Protein AF-0000000077444606 (afdb_homodimer)

Sequence (900 aa):
MEENSEDHAECSTPSADSLEYSRTISEVSSYSEHSCSDDAFALGWPLSAKAAATAGRSPPVLTKLGMKQHCDHVVTKKPNDEDEQNAELELMKERFSKLLLGEDMSGSGKGVCTAVTISNAITNLYATVFGQCWRLEPLSTEKKSLWRREMECLLSVCDYIVEFYPSVQNLPDGTTVDVMATRPRADIYINLPALEKLDSMLIEILDSFENNEFWYVDEENISTSGDISKSSRKVIHRNEEKWWLPIPCVPAVGLPEKTRKELQQKRDCANQIHKAAMAINNSILTEMEIPETYMATLPKSGRASLGDSIYKYMSTAEKFSPDFLLNCLDVTSEHDALEIADRVEASMYVWRRKASMNNSKSSWDMVKDLMNDGDKNEMLASRAETILLCLKQRYPGLSQTTLDTCKIQYNEDVGQAIMESYSRVLESLAFKIVSWIGDVLYIDGSVRKPMEENSEDHAECSTPSADSLEYSRTISEVSSYSEHSCSDDAFALGWPLSAKAAATAGRSPPVLTKLGMKQHCDHVVTKKPNDEDEQNAELELMKERFSKLLLGEDMSGSGKGVCTAVTISNAITNLYATVFGQCWRLEPLSTEKKSLWRREMECLLSVCDYIVEFYPSVQNLPDGTTVDVMATRPRADIYINLPALEKLDSMLIEILDSFENNEFWYVDEENISTSGDISKSSRKVIHRNEEKWWLPIPCVPAVGLPEKTRKELQQKRDCANQIHKAAMAINNSILTEMEIPETYMATLPKSGRASLGDSIYKYMSTAEKFSPDFLLNCLDVTSEHDALEIADRVEASMYVWRRKASMNNSKSSWDMVKDLMNDGDKNEMLASRAETILLCLKQRYPGLSQTTLDTCKIQYNEDVGQAIMESYSRVLESLAFKIVSWIGDVLYIDGSVRKP

Nearest PDB structures (foldseek):
  2nty-assembly1_B  TM=8.970E-01  e=6.117E-30  Arabidopsis thaliana
  2wbl-assembly1_B  TM=9.134E-01  e=1.676E-29  Arabidopsis thaliana
  2wbl-assembly1_A  TM=9.065E-01  e=1.461E-29  Arabidopsis thaliana
  2nty-assembly1_A  TM=9.076E-01  e=2.281E-28  Arabidopsis thaliana
  2ntx-assembly1_A  TM=9.543E-01  e=3.068E-26  Arabidopsis thaliana

InterPro domains:
  IPR005512 PRONE domain [PF03759] (88-448)
  IPR005512 PRONE domain [PS51334] (79-450)
  IPR038937 Rop guanine nucleotide exchange factor [PTHR33101] (30-447)

pLDDT: mean 74.1, std 27.77, range [16.34, 98.56]

Structure (mmCIF, N/CA/C/O backbone):
data_AF-0000000077444606-model_v1
#
loop_
_entity.id
_entity.type
_entity.pdbx_description
1 polymer 'PRONE domain-containing protein'
#
loop_
_atom_site.group_PDB
_atom_site.id
_atom_site.type_symbol
_atom_site.label_ato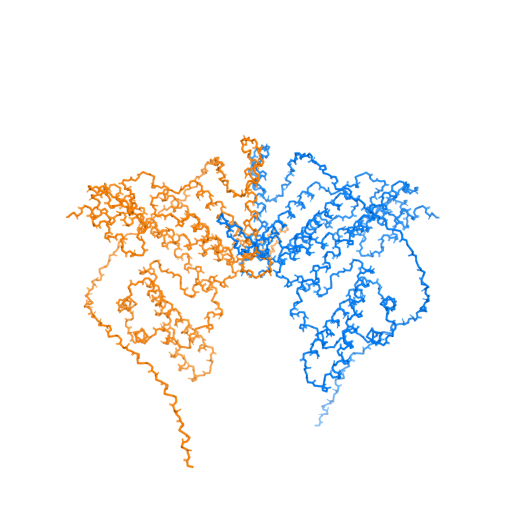m_id
_atom_site.label_alt_id
_atom_site.label_comp_id
_atom_site.label_asym_id
_atom_site.label_entity_id
_atom_site.label_seq_id
_atom_site.pdbx_PDB_ins_code
_atom_site.Cartn_x
_atom_site.Cartn_y
_atom_site.Cartn_z
_atom_site.occupancy
_atom_site.B_iso_or_equiv
_atom_site.auth_seq_id
_atom_site.auth_comp_id
_atom_site.auth_asym_id
_atom_site.auth_atom_id
_atom_site.pdbx_PDB_model_num
ATOM 1 N N . MET A 1 1 ? -52.594 4.824 -62.219 1 18.88 1 MET A N 1
ATOM 2 C CA . MET A 1 1 ? -52.5 3.402 -62.531 1 18.88 1 MET A CA 1
ATOM 3 C C . MET A 1 1 ? -51.344 2.746 -61.812 1 18.88 1 MET A C 1
ATOM 5 O O . MET A 1 1 ? -51.438 1.59 -61.375 1 18.88 1 MET A O 1
ATOM 9 N N . GLU A 1 2 ? -50.062 3.26 -62 1 22.64 2 GLU A N 1
ATOM 10 C CA . GLU A 1 2 ? -48.969 2.295 -62.062 1 22.64 2 GLU A CA 1
ATOM 11 C C . GLU A 1 2 ? -48.688 1.68 -60.688 1 22.64 2 GLU A C 1
ATOM 13 O O . GLU A 1 2 ? -48.719 2.379 -59.656 1 22.64 2 GLU A O 1
ATOM 18 N N . GLU A 1 3 ? -48.438 0.316 -60.594 1 22.75 3 GLU A N 1
ATOM 19 C CA . GLU A 1 3 ? -48.562 -0.861 -59.75 1 22.75 3 GLU A CA 1
ATOM 20 C C . GLU A 1 3 ? -47.375 -1 -58.812 1 22.75 3 GLU A C 1
ATOM 22 O O . GLU A 1 3 ? -46.25 -1.32 -59.25 1 22.75 3 GLU A O 1
ATOM 27 N N . ASN A 1 4 ? -47.062 -0.048 -57.844 1 25.88 4 ASN A N 1
ATOM 28 C CA . ASN A 1 4 ? -45.969 0.086 -56.906 1 25.88 4 ASN A CA 1
ATOM 29 C C . ASN A 1 4 ? -45.781 -1.186 -56.094 1 25.88 4 ASN A C 1
ATOM 31 O O . ASN A 1 4 ? -46.594 -1.503 -55.219 1 25.88 4 ASN A O 1
ATOM 35 N N . SER A 1 5 ? -45.094 -2.203 -56.719 1 21.83 5 SER A N 1
ATOM 36 C CA . SER A 1 5 ? -44.875 -3.6 -56.344 1 21.83 5 SER A CA 1
ATOM 37 C C . SER A 1 5 ? -44.281 -3.725 -54.969 1 21.83 5 SER A C 1
ATOM 39 O O . SER A 1 5 ? -43.688 -2.777 -54.438 1 21.83 5 SER A O 1
ATOM 41 N N . GLU A 1 6 ? -44.219 -4.977 -54.188 1 20.52 6 GLU A N 1
ATOM 42 C CA . GLU A 1 6 ? -44.562 -5.824 -53.062 1 20.52 6 GLU A CA 1
ATOM 43 C C . GLU A 1 6 ? -43.344 -6.219 -52.25 1 20.52 6 GLU A C 1
ATOM 45 O O . GLU A 1 6 ? -43.438 -6.672 -51.125 1 20.52 6 GLU A O 1
ATOM 50 N N . ASP A 1 7 ? -41.969 -6.199 -52.812 1 22.8 7 ASP A N 1
ATOM 51 C CA . ASP A 1 7 ? -41.219 -7.43 -52.562 1 22.8 7 ASP A CA 1
ATOM 52 C C . ASP A 1 7 ? -40.75 -7.492 -51.094 1 22.8 7 ASP A C 1
ATOM 54 O O . ASP A 1 7 ? -40.281 -6.488 -50.562 1 22.8 7 ASP A O 1
ATOM 58 N N . HIS A 1 8 ? -40.938 -8.625 -50.281 1 21.67 8 HIS A N 1
ATOM 59 C CA . HIS A 1 8 ? -40.969 -9.227 -48.969 1 21.67 8 HIS A CA 1
ATOM 60 C C . HIS A 1 8 ? -39.562 -9.578 -48.469 1 21.67 8 HIS A C 1
ATOM 62 O O . HIS A 1 8 ? -38.875 -10.375 -49.094 1 21.67 8 HIS A O 1
ATOM 68 N N . ALA A 1 9 ? -38.719 -8.648 -48.031 1 22.38 9 ALA A N 1
ATOM 69 C CA . ALA A 1 9 ? -37.312 -8.734 -47.656 1 22.38 9 ALA A CA 1
ATOM 70 C C . ALA A 1 9 ? -37.062 -9.859 -46.656 1 22.38 9 ALA A C 1
ATOM 72 O O . ALA A 1 9 ? -37.562 -9.828 -45.531 1 22.38 9 ALA A O 1
ATOM 73 N N . GLU A 1 10 ? -36.875 -11.172 -47.094 1 19.36 10 GLU A N 1
ATOM 74 C CA . GLU A 1 10 ? -36.75 -12.461 -46.406 1 19.36 10 GLU A CA 1
ATOM 75 C C . GLU A 1 10 ? -35.562 -12.461 -45.469 1 19.36 10 GLU A C 1
ATOM 77 O O . GLU A 1 10 ? -34.438 -12.148 -45.844 1 19.36 10 GLU A O 1
ATOM 82 N N . CYS A 1 11 ? -35.625 -12.211 -44.125 1 20.66 11 CYS A N 1
ATOM 83 C CA . CYS A 1 11 ? -34.844 -12.188 -42.906 1 20.66 11 CYS A CA 1
ATOM 84 C C . CYS A 1 11 ? -34.125 -13.523 -42.688 1 20.66 11 CYS A C 1
ATOM 86 O O . CYS A 1 11 ? -34.75 -14.484 -42.219 1 20.66 11 CYS A O 1
ATOM 88 N N . SER A 1 12 ? -33.406 -14.047 -43.719 1 19.34 12 SER A N 1
ATOM 89 C CA . SER A 1 12 ? -32.906 -15.406 -43.625 1 19.34 12 SER A CA 1
ATOM 90 C C . SER A 1 12 ? -32.031 -15.594 -42.375 1 19.34 12 SER A C 1
ATOM 92 O O . SER A 1 12 ? -31.047 -14.883 -42.219 1 19.34 12 SER A O 1
ATOM 94 N N . THR A 1 13 ? -32.562 -16 -41.219 1 20.69 13 THR A N 1
ATOM 95 C CA . THR A 1 13 ? -32.094 -16.375 -39.906 1 20.69 13 THR A CA 1
ATOM 96 C C . THR A 1 13 ? -31.062 -17.516 -40 1 20.69 13 THR A C 1
ATOM 98 O O . THR A 1 13 ? -31.328 -18.547 -40.625 1 20.69 13 THR A O 1
ATOM 101 N N . PRO A 1 14 ? -29.75 -17.203 -40.031 1 20.58 14 PRO A N 1
ATOM 102 C CA . PRO A 1 14 ? -28.703 -18.203 -40.312 1 20.58 14 PRO A CA 1
ATOM 103 C C . PRO A 1 14 ? -28.844 -19.453 -39.469 1 20.58 14 PRO A C 1
ATOM 105 O O . PRO A 1 14 ? -29.406 -19.391 -38.375 1 20.58 14 PRO A O 1
ATOM 108 N N . SER A 1 15 ? -28.844 -20.672 -40 1 18.03 15 SER A N 1
ATOM 109 C CA . SER A 1 15 ? -28.953 -22.094 -39.75 1 18.03 15 SER A CA 1
ATOM 110 C C . SER A 1 15 ? -27.906 -22.562 -38.75 1 18.03 15 SER A C 1
ATOM 112 O O . SER A 1 15 ? -26.734 -22.172 -38.844 1 18.03 15 SER A O 1
ATOM 114 N N . ALA A 1 16 ? -28.297 -23 -37.469 1 20.08 16 ALA A N 1
ATOM 115 C CA . ALA A 1 16 ? -27.844 -23.594 -36.219 1 20.08 16 ALA A CA 1
ATOM 116 C C . ALA A 1 16 ? -27.078 -24.891 -36.469 1 20.08 16 ALA A C 1
ATOM 118 O O . ALA A 1 16 ? -27.688 -25.969 -36.531 1 20.08 16 ALA A O 1
ATOM 119 N N . ASP A 1 17 ? -26.219 -25 -37.531 1 19.03 17 ASP A N 1
ATOM 120 C CA . ASP A 1 17 ? -25.656 -26.297 -37.938 1 19.03 17 ASP A CA 1
ATOM 121 C C . ASP A 1 17 ? -25.094 -27.062 -36.75 1 19.03 17 ASP A C 1
ATOM 123 O O . ASP A 1 17 ? -24.312 -26.516 -35.969 1 19.03 17 ASP A O 1
ATOM 127 N N . SER A 1 18 ? -25.781 -28.156 -36.312 1 19.72 18 SER A N 1
ATOM 128 C CA . SER A 1 18 ? -25.875 -29.219 -35.344 1 19.72 18 SER A CA 1
ATOM 129 C C . SER A 1 18 ? -24.656 -30.125 -35.375 1 19.72 18 SER A C 1
ATOM 131 O O . SER A 1 18 ? -24.469 -30.891 -36.312 1 19.72 18 SER A O 1
ATOM 133 N N . LEU A 1 19 ? -23.391 -29.562 -35.094 1 17.94 19 LEU A N 1
ATOM 134 C CA . LEU A 1 19 ? -22.203 -30.375 -35.312 1 17.94 19 LEU A CA 1
ATOM 135 C C . LEU A 1 19 ? -22.312 -31.703 -34.562 1 17.94 19 LEU A C 1
ATOM 137 O O . LEU A 1 19 ? -22.672 -31.734 -33.375 1 17.94 19 LEU A O 1
ATOM 141 N N . GLU A 1 20 ? -22.453 -32.75 -35.219 1 18.17 20 GLU A N 1
ATOM 142 C CA . GLU A 1 20 ? -22.703 -34.188 -35.031 1 18.17 20 GLU A CA 1
ATOM 143 C C . GLU A 1 20 ? -21.578 -34.875 -34.281 1 18.17 20 GLU A C 1
ATOM 145 O O . GLU A 1 20 ? -20.594 -35.312 -34.875 1 18.17 20 GLU A O 1
ATOM 150 N N . TYR A 1 21 ? -20.953 -34.219 -33.281 1 17.22 21 TYR A N 1
ATOM 151 C CA . TYR A 1 21 ? -19.766 -34.969 -32.844 1 17.22 21 TYR A CA 1
ATOM 152 C C . TYR A 1 21 ? -20.156 -36.344 -32.375 1 17.22 21 TYR A C 1
ATOM 154 O O . TYR A 1 21 ? -21.172 -36.531 -31.672 1 17.22 21 TYR A O 1
ATOM 162 N N . SER A 1 22 ? -19.688 -37.375 -33 1 17.59 22 SER A N 1
ATOM 163 C CA . SER A 1 22 ? -19.812 -38.844 -32.906 1 17.59 22 SER A CA 1
ATOM 164 C C . SER A 1 22 ? -19.312 -39.344 -31.578 1 17.59 22 SER A C 1
ATOM 166 O O . SER A 1 22 ? -18.219 -39 -31.141 1 17.59 22 SER A O 1
ATOM 168 N N . ARG A 1 23 ? -20.203 -39.875 -30.672 1 17.55 23 ARG A N 1
ATOM 169 C CA . ARG A 1 23 ? -20.422 -40.375 -29.312 1 17.55 23 ARG A CA 1
ATOM 170 C C . ARG A 1 23 ? -19.734 -41.719 -29.125 1 17.55 23 ARG A C 1
ATOM 172 O O . ARG A 1 23 ? -20.016 -42.438 -28.156 1 17.55 23 ARG A O 1
ATOM 179 N N . THR A 1 24 ? -18.484 -41.938 -29.719 1 18.19 24 THR A N 1
ATOM 180 C CA . THR A 1 24 ? -18.25 -43.375 -29.641 1 18.19 24 THR A CA 1
ATOM 181 C C . THR A 1 24 ? -18.125 -43.812 -28.172 1 18.19 24 THR A C 1
ATOM 183 O O . THR A 1 24 ? -17.453 -43.188 -27.375 1 18.19 24 THR A O 1
ATOM 186 N N . ILE A 1 25 ? -19 -44.625 -27.609 1 17.33 25 ILE A N 1
ATOM 187 C CA . ILE A 1 25 ? -19.453 -45.219 -26.359 1 17.33 25 ILE A CA 1
ATOM 188 C C . ILE A 1 25 ? -18.422 -46.25 -25.875 1 17.33 25 ILE A C 1
ATOM 190 O O . ILE A 1 25 ? -18.516 -47.438 -26.219 1 17.33 25 ILE A O 1
ATOM 194 N N . SER A 1 26 ? -17.031 -45.875 -26 1 17.84 26 SER A N 1
ATOM 195 C CA . SER A 1 26 ? -16.281 -47.094 -25.766 1 17.84 26 SER A CA 1
ATOM 196 C C . SER A 1 26 ? -16.625 -47.719 -24.406 1 17.84 26 SER A C 1
ATOM 198 O O . SER A 1 26 ? -17.078 -47 -23.5 1 17.84 26 SER A O 1
ATOM 200 N N . GLU A 1 27 ? -16.516 -49.062 -24.234 1 18.28 27 GLU A N 1
ATOM 201 C CA . GLU A 1 27 ? -16.859 -50.156 -23.344 1 18.28 27 GLU A CA 1
ATOM 202 C C . GLU A 1 27 ? -16.078 -50.062 -22.031 1 18.28 27 GLU A C 1
ATOM 204 O O . GLU A 1 27 ? -14.867 -49.844 -22.031 1 18.28 27 GLU A O 1
ATOM 209 N N . VAL A 1 28 ? -16.688 -49.75 -20.891 1 18.72 28 VAL A N 1
ATOM 210 C CA . VAL A 1 28 ? -16.438 -49.531 -19.469 1 18.72 28 VAL A CA 1
ATOM 211 C C . VAL A 1 28 ? -15.789 -50.781 -18.875 1 18.72 28 VAL A C 1
ATOM 213 O O . VAL A 1 28 ? -16.438 -51.844 -18.719 1 18.72 28 VAL A O 1
ATOM 216 N N . SER A 1 29 ? -14.516 -51.188 -19.375 1 18.17 29 SER A N 1
ATOM 217 C CA . SER A 1 29 ? -14.062 -52.469 -18.812 1 18.17 29 SER A CA 1
ATOM 218 C C . SER A 1 29 ? -13.93 -52.375 -17.297 1 18.17 29 SER A C 1
ATOM 220 O O . SER A 1 29 ? -13.695 -51.312 -16.75 1 18.17 29 SER A O 1
ATOM 222 N N . SER A 1 30 ? -14.258 -53.438 -16.438 1 17.77 30 SER A N 1
ATOM 223 C CA . SER A 1 30 ? -14.531 -53.906 -15.086 1 17.77 30 SER A CA 1
ATOM 224 C C . SER A 1 30 ? -13.266 -53.906 -14.227 1 17.77 30 SER A C 1
ATOM 226 O O . SER A 1 30 ? -13.102 -54.781 -13.367 1 17.77 30 SER A O 1
ATOM 228 N N . TYR A 1 31 ? -12.25 -52.969 -14.367 1 16.95 31 TYR A N 1
ATOM 229 C CA . TYR A 1 31 ? -11.023 -53.375 -13.703 1 16.95 31 TYR A CA 1
ATOM 230 C C . TYR A 1 31 ? -11.242 -53.531 -12.203 1 16.95 31 TYR A C 1
ATOM 232 O O . TYR A 1 31 ? -11.938 -52.75 -11.578 1 16.95 31 TYR A O 1
ATOM 240 N N . SER A 1 32 ? -10.844 -54.656 -11.555 1 18.55 32 SER A N 1
ATOM 241 C CA . SER A 1 32 ? -10.891 -55.438 -10.336 1 18.55 32 SER A CA 1
ATOM 242 C C . SER A 1 32 ? -10.188 -54.75 -9.18 1 18.55 32 SER A C 1
ATOM 244 O O . SER A 1 32 ? -9.328 -53.875 -9.398 1 18.55 32 SER A O 1
ATOM 246 N N . GLU A 1 33 ? -10.508 -55.031 -7.824 1 18.72 33 GLU A N 1
ATOM 247 C CA . GLU A 1 33 ? -10.523 -54.688 -6.402 1 18.72 33 GLU A CA 1
ATOM 248 C C . GLU A 1 33 ? -9.125 -54.781 -5.801 1 18.72 33 GLU A C 1
ATOM 250 O O . GLU A 1 33 ? -8.93 -54.5 -4.621 1 18.72 33 GLU A O 1
ATOM 255 N N . HIS A 1 34 ? -7.902 -55.062 -6.418 1 18.61 34 HIS A N 1
ATOM 256 C CA . HIS A 1 34 ? -6.969 -55.781 -5.555 1 18.61 34 HIS A CA 1
ATOM 257 C C . HIS A 1 34 ? -6.484 -54.906 -4.41 1 18.61 34 HIS A C 1
ATOM 259 O O . HIS A 1 34 ? -6.359 -53.688 -4.57 1 18.61 34 HIS A O 1
ATOM 265 N N . SER A 1 35 ? -6.238 -55.406 -3.096 1 19.86 35 SER A N 1
ATOM 266 C CA . SER A 1 35 ? -6.016 -55.312 -1.658 1 19.86 35 SER A CA 1
ATOM 267 C C . SER A 1 35 ? -4.629 -54.75 -1.351 1 19.86 35 SER A C 1
ATOM 269 O O . SER A 1 35 ? -4.199 -54.75 -0.195 1 19.86 35 SER A O 1
ATOM 271 N N . CYS A 1 36 ? -3.828 -54.125 -2.215 1 18.67 36 CYS A N 1
ATOM 272 C CA . CYS A 1 36 ? -2.422 -54.188 -1.836 1 18.67 36 CYS A CA 1
ATOM 273 C C . CYS A 1 36 ? -2.17 -53.469 -0.517 1 18.67 36 CYS A C 1
ATOM 275 O O . CYS A 1 36 ? -2.604 -52.344 -0.335 1 18.67 36 CYS A O 1
ATOM 277 N N . SER A 1 37 ? -1.619 -54.094 0.589 1 19.48 37 SER A N 1
ATOM 278 C CA . SER A 1 37 ? -1.173 -54.062 1.979 1 19.48 37 SER A CA 1
ATOM 279 C C . SER A 1 37 ? 0.023 -53.125 2.148 1 19.48 37 SER A C 1
ATOM 281 O O . SER A 1 37 ? 0.634 -53.062 3.217 1 19.48 37 SER A O 1
ATOM 283 N N . ASP A 1 38 ? 0.559 -52.438 1.131 1 18.52 38 ASP A N 1
ATOM 284 C CA . ASP A 1 38 ? 1.966 -52.094 1.306 1 18.52 38 ASP A CA 1
ATOM 285 C C . ASP A 1 38 ? 2.176 -51.25 2.568 1 18.52 38 ASP A C 1
ATOM 287 O O . ASP A 1 38 ? 1.281 -50.531 2.986 1 18.52 38 ASP A O 1
ATOM 291 N N . ASP A 1 39 ? 3.473 -51.406 3.252 1 19.92 39 ASP A N 1
ATOM 292 C CA . ASP A 1 39 ? 4.324 -51.188 4.418 1 19.92 39 ASP A CA 1
ATOM 293 C C . ASP A 1 39 ? 4.637 -49.719 4.629 1 19.92 39 ASP A C 1
ATOM 295 O O . ASP A 1 39 ? 4.727 -48.969 3.666 1 19.92 39 ASP A O 1
ATOM 299 N N . ALA A 1 40 ? 4.637 -49.188 5.883 1 21.58 40 ALA A N 1
ATOM 300 C CA . ALA A 1 40 ? 4.648 -48 6.738 1 21.58 40 ALA A CA 1
ATOM 301 C C . ALA A 1 40 ? 6.004 -47.281 6.684 1 21.58 40 ALA A C 1
ATOM 303 O O . ALA A 1 40 ? 6.949 -47.719 7.359 1 21.58 40 ALA A O 1
ATOM 304 N N . PHE A 1 41 ? 6.727 -47.031 5.496 1 19.45 41 PHE A N 1
ATOM 305 C CA . PHE A 1 41 ? 8.078 -46.5 5.621 1 19.45 41 PHE A CA 1
ATOM 306 C C . PHE A 1 41 ? 8.094 -45.25 6.484 1 19.45 41 PHE A C 1
ATOM 308 O O . PHE A 1 41 ? 7.359 -44.312 6.215 1 19.45 41 PHE A O 1
ATOM 315 N N . ALA A 1 42 ? 8.508 -45.344 7.746 1 20.72 42 ALA A N 1
ATOM 316 C CA . ALA A 1 42 ? 8.789 -44.469 8.906 1 20.72 42 ALA A CA 1
ATOM 317 C C . ALA A 1 42 ? 9.844 -43.438 8.57 1 20.72 42 ALA A C 1
ATOM 319 O O . ALA A 1 42 ? 11.039 -43.719 8.523 1 20.72 42 ALA A O 1
ATOM 320 N N . LEU A 1 43 ? 9.773 -42.562 7.555 1 21 43 LEU A N 1
ATOM 321 C CA . LEU A 1 43 ? 10.797 -41.594 7.203 1 21 43 LEU A CA 1
ATOM 322 C C . LEU A 1 43 ? 11.195 -40.75 8.414 1 21 43 LEU A C 1
ATOM 324 O O . LEU A 1 43 ? 10.391 -40 8.953 1 21 43 LEU A O 1
ATOM 328 N N . GLY A 1 44 ? 12.031 -41.25 9.383 1 21.36 44 GLY A N 1
ATOM 329 C CA . GLY A 1 44 ? 12.68 -40.75 10.578 1 21.36 44 GLY A CA 1
ATOM 330 C C . GLY A 1 44 ? 13.539 -39.531 10.328 1 21.36 44 GLY A C 1
ATOM 331 O O . GLY A 1 44 ? 14.734 -39.656 10.062 1 21.36 44 GLY A O 1
ATOM 332 N N . TRP A 1 45 ? 13.125 -38.5 9.734 1 20.2 45 TRP A N 1
ATOM 333 C CA . TRP A 1 45 ? 14 -37.375 9.383 1 20.2 45 TRP A CA 1
ATOM 334 C C . TRP A 1 45 ? 14.664 -36.781 10.625 1 20.2 45 TRP A C 1
ATOM 336 O O . TRP A 1 45 ? 13.977 -36.281 11.516 1 20.2 45 TRP A O 1
ATOM 346 N N . PRO A 1 46 ? 15.773 -37.344 11.047 1 20.91 46 PRO A N 1
ATOM 347 C CA . PRO A 1 46 ? 16.516 -36.844 12.195 1 20.91 46 PRO A CA 1
ATOM 348 C C . PRO A 1 46 ? 16.906 -35.375 12.016 1 20.91 46 PRO A C 1
ATOM 350 O O . PRO A 1 46 ? 17.203 -34.938 10.898 1 20.91 46 PRO A O 1
ATOM 353 N N . LEU A 1 47 ? 16.375 -34.438 12.75 1 19.72 47 LEU A N 1
ATOM 354 C CA . LEU A 1 47 ? 16.5 -33 12.914 1 19.72 47 LEU A CA 1
ATOM 355 C C . LEU A 1 47 ? 17.938 -32.625 13.273 1 19.72 47 LEU A C 1
ATOM 357 O O . LEU A 1 47 ? 18.203 -32.219 14.406 1 19.72 47 LEU A O 1
ATOM 361 N N . SER A 1 48 ? 18.906 -33.375 12.75 1 18.08 48 SER A N 1
ATOM 362 C CA . SER A 1 48 ? 20.188 -32.938 13.305 1 18.08 48 SER A CA 1
ATOM 363 C C . SER A 1 48 ? 20.406 -31.438 13.102 1 18.08 48 SER A C 1
ATOM 365 O O . SER A 1 48 ? 19.984 -30.875 12.086 1 18.08 48 SER A O 1
ATOM 367 N N . ALA A 1 49 ? 20.969 -30.75 14.188 1 17.97 49 ALA A N 1
ATOM 368 C CA . ALA A 1 49 ? 21.281 -29.422 14.719 1 17.97 49 ALA A CA 1
ATOM 369 C C . ALA A 1 49 ? 22.406 -28.766 13.922 1 17.97 49 ALA A C 1
ATOM 371 O O . ALA A 1 49 ? 22.969 -27.75 14.352 1 17.97 49 ALA A O 1
ATOM 372 N N . LYS A 1 50 ? 22.953 -29.328 12.828 1 19.02 50 LYS A N 1
ATOM 373 C CA . LYS A 1 50 ? 24.219 -28.688 12.492 1 19.02 50 LYS A CA 1
ATOM 374 C C . LYS A 1 50 ? 24.062 -27.172 12.375 1 19.02 50 LYS A C 1
ATOM 376 O O . LYS A 1 50 ? 23.094 -26.688 11.797 1 19.02 50 LYS A O 1
ATOM 381 N N . ALA A 1 51 ? 24.797 -26.422 13.25 1 19.36 51 ALA A N 1
ATOM 382 C CA . ALA A 1 51 ? 25.344 -25.078 13.477 1 19.36 51 ALA A CA 1
ATOM 383 C C . ALA A 1 51 ? 25.984 -24.516 12.211 1 19.36 51 ALA A C 1
ATOM 385 O O . ALA A 1 51 ? 27.125 -24.844 11.898 1 19.36 51 ALA A O 1
ATOM 386 N N . ALA A 1 52 ? 25.375 -24.797 11.125 1 17.75 52 ALA A N 1
ATOM 387 C CA . ALA A 1 52 ? 26.109 -24.453 9.898 1 17.75 52 ALA A CA 1
ATOM 388 C C . ALA A 1 52 ? 26.672 -23.031 9.977 1 17.75 52 ALA A C 1
ATOM 390 O O . ALA A 1 52 ? 26.016 -22.125 10.516 1 17.75 52 ALA A O 1
ATOM 391 N N . ALA A 1 53 ? 27.953 -23 9.875 1 18.55 53 ALA A N 1
ATOM 392 C CA . ALA A 1 53 ? 28.984 -21.969 9.75 1 18.55 53 ALA A CA 1
ATOM 393 C C . ALA A 1 53 ? 28.578 -20.906 8.727 1 18.55 53 ALA A C 1
ATOM 395 O O . ALA A 1 53 ? 28.078 -21.234 7.652 1 18.55 53 ALA A O 1
ATOM 396 N N . THR A 1 54 ? 28.344 -19.75 9.219 1 18.08 54 THR A N 1
ATOM 397 C CA . THR A 1 54 ? 27.922 -18.438 8.766 1 18.08 54 THR A CA 1
ATOM 398 C C . THR A 1 54 ? 28.797 -17.953 7.609 1 18.08 54 THR A C 1
ATOM 400 O O . THR A 1 54 ? 29.828 -17.344 7.82 1 18.08 54 THR A O 1
ATOM 403 N N . ALA A 1 55 ? 29.094 -18.953 6.73 1 19.31 55 ALA A N 1
ATOM 404 C CA . ALA A 1 55 ? 30.016 -18.453 5.719 1 19.31 55 ALA A CA 1
ATOM 405 C C . ALA A 1 55 ? 29.531 -17.125 5.152 1 19.31 55 ALA A C 1
ATOM 407 O O . ALA A 1 55 ? 28.328 -16.906 4.988 1 19.31 55 ALA A O 1
ATOM 408 N N . GLY A 1 56 ? 30.438 -16.219 5.227 1 18.19 56 GLY A N 1
ATOM 409 C CA . GLY A 1 56 ? 30.547 -14.789 4.996 1 18.19 56 GLY A CA 1
ATOM 410 C C . GLY A 1 56 ? 30.188 -14.383 3.58 1 18.19 56 GLY A C 1
ATOM 411 O O . GLY A 1 56 ? 30.641 -15 2.617 1 18.19 56 GLY A O 1
ATOM 412 N N . ARG A 1 57 ? 28.938 -14.008 3.488 1 19.69 57 ARG A N 1
ATOM 413 C CA . ARG A 1 57 ? 28.156 -13.586 2.322 1 19.69 57 ARG A CA 1
ATOM 414 C C . ARG A 1 57 ? 28.984 -12.68 1.419 1 19.69 57 ARG A C 1
ATOM 416 O O . ARG A 1 57 ? 29.469 -11.633 1.853 1 19.69 57 ARG A O 1
ATOM 423 N N . SER A 1 58 ? 29.75 -13.445 0.655 1 18.52 58 SER A N 1
ATOM 424 C CA . SER A 1 58 ? 30.484 -12.594 -0.288 1 18.52 58 SER A CA 1
ATOM 425 C C . SER A 1 58 ? 29.531 -11.688 -1.062 1 18.52 58 SER A C 1
ATOM 427 O O . SER A 1 58 ? 28.438 -12.117 -1.455 1 18.52 58 SER A O 1
ATOM 429 N N . PRO A 1 59 ? 29.609 -10.414 -0.92 1 20.44 59 PRO A N 1
ATOM 430 C CA . PRO A 1 59 ? 28.75 -9.297 -1.3 1 20.44 59 PRO A CA 1
ATOM 431 C C . PRO A 1 59 ? 28.469 -9.25 -2.799 1 20.44 59 PRO A C 1
ATOM 433 O O . PRO A 1 59 ? 29.391 -9.32 -3.609 1 20.44 59 PRO A O 1
ATOM 436 N N . PRO A 1 60 ? 27.422 -9.961 -3.178 1 19.28 60 PRO A N 1
ATOM 437 C CA . PRO A 1 60 ? 27.156 -10.109 -4.613 1 19.28 60 PRO A CA 1
ATOM 438 C C . PRO A 1 60 ? 27.172 -8.773 -5.355 1 19.28 60 PRO A C 1
ATOM 440 O O . PRO A 1 60 ? 26.859 -7.734 -4.766 1 19.28 60 PRO A O 1
ATOM 443 N N . VAL A 1 61 ? 27.922 -8.672 -6.328 1 20.23 61 VAL A N 1
ATOM 444 C CA . VAL A 1 61 ? 28.312 -7.613 -7.25 1 20.23 61 VAL A CA 1
ATOM 445 C C . VAL A 1 61 ? 27.094 -7.156 -8.047 1 20.23 61 VAL A C 1
ATOM 447 O O . VAL A 1 61 ? 26.438 -7.965 -8.711 1 20.23 61 VAL A O 1
ATOM 450 N N . LEU A 1 62 ? 26.281 -6.246 -7.5 1 19.62 62 LEU A N 1
ATOM 451 C CA . LEU A 1 62 ? 25.078 -5.539 -7.945 1 19.62 62 LEU A CA 1
ATOM 452 C C . LEU A 1 62 ? 25.25 -5.027 -9.375 1 19.62 62 LEU A C 1
ATOM 454 O O . LEU A 1 62 ? 26.141 -4.227 -9.648 1 19.62 62 LEU A O 1
ATOM 458 N N . THR A 1 63 ? 24.875 -5.875 -10.258 1 18.7 63 THR A N 1
ATOM 459 C CA . THR A 1 63 ? 24.969 -5.504 -11.672 1 18.7 63 THR A CA 1
ATOM 460 C C . THR A 1 63 ? 24.125 -4.273 -11.969 1 18.7 63 THR A C 1
ATOM 462 O O . THR A 1 63 ? 23.016 -4.137 -11.445 1 18.7 63 THR A O 1
ATOM 465 N N . LYS A 1 64 ? 24.594 -3.146 -12.516 1 22.05 64 LYS A N 1
ATOM 466 C CA . LYS A 1 64 ? 24.422 -1.74 -12.859 1 22.05 64 LYS A CA 1
ATOM 467 C C . LYS A 1 64 ? 23.281 -1.564 -13.859 1 22.05 64 LYS A C 1
ATOM 469 O O . LYS A 1 64 ? 23.406 -1.948 -15.023 1 22.05 64 LYS A O 1
ATOM 474 N N . LEU A 1 65 ? 22.156 -1.806 -13.523 1 20.47 65 LEU A N 1
ATOM 475 C CA . LEU A 1 65 ? 21.156 -1.457 -14.531 1 20.47 65 LEU A CA 1
ATOM 476 C C . LEU A 1 65 ? 21.312 -0.009 -14.984 1 20.47 65 LEU A C 1
ATOM 478 O O . LEU A 1 65 ? 21.422 0.895 -14.148 1 20.47 65 LEU A O 1
ATOM 482 N N . GLY A 1 66 ? 21.562 0.212 -16.25 1 21.8 66 GLY A N 1
ATOM 483 C CA . GLY A 1 66 ? 22 1.354 -17.031 1 21.8 66 GLY A CA 1
ATOM 484 C C . GLY A 1 66 ? 21.016 2.506 -17.016 1 21.8 66 GLY A C 1
ATOM 485 O O . GLY A 1 66 ? 19.984 2.455 -17.672 1 21.8 66 GLY A O 1
ATOM 486 N N . MET A 1 67 ? 20.469 3.01 -15.984 1 21.59 67 MET A N 1
ATOM 487 C CA . MET A 1 67 ? 19.875 4.332 -16.188 1 21.59 67 MET A CA 1
ATOM 488 C C . MET A 1 67 ? 20.828 5.23 -16.984 1 21.59 67 MET A C 1
ATOM 490 O O . MET A 1 67 ? 22.047 5.031 -16.953 1 21.59 67 MET A O 1
ATOM 494 N N . LYS A 1 68 ? 20.25 6.145 -17.875 1 24.41 68 LYS A N 1
ATOM 495 C CA . LYS A 1 68 ? 21.094 7.078 -18.625 1 24.41 68 LYS A CA 1
ATOM 496 C C . LYS A 1 68 ? 22.156 7.707 -17.719 1 24.41 68 LYS A C 1
ATOM 498 O O . LYS A 1 68 ? 21.812 8.266 -16.672 1 24.41 68 LYS A O 1
ATOM 503 N N . GLN A 1 69 ? 23.438 7.23 -17.766 1 24.42 69 GLN A N 1
ATOM 504 C CA . GLN A 1 69 ? 24.688 7.742 -17.203 1 24.42 69 GLN A CA 1
ATOM 505 C C . GLN A 1 69 ? 24.891 9.211 -17.578 1 24.42 69 GLN A C 1
ATOM 507 O O . GLN A 1 69 ? 25.016 9.547 -18.75 1 24.42 69 GLN A O 1
ATOM 512 N N . HIS A 1 70 ? 24.219 10.203 -17.141 1 23.28 70 HIS A N 1
ATOM 513 C CA . HIS A 1 70 ? 25.125 11.344 -17.281 1 23.28 70 HIS A CA 1
ATOM 514 C C . HIS A 1 70 ? 26.547 10.984 -16.844 1 23.28 70 HIS A C 1
ATOM 516 O O . HIS A 1 70 ? 26.75 10.539 -15.719 1 23.28 70 HIS A O 1
ATOM 522 N N . CYS A 1 71 ? 27.359 10.547 -17.828 1 24.92 71 CYS A N 1
ATOM 523 C CA . CYS A 1 71 ? 28.766 10.141 -17.922 1 24.92 71 CYS A CA 1
ATOM 524 C C . CYS A 1 71 ? 29.656 11.133 -17.203 1 24.92 71 CYS A C 1
ATOM 526 O O . CYS A 1 71 ? 30.375 11.906 -17.844 1 24.92 71 CYS A O 1
ATOM 528 N N . ASP A 1 72 ? 29.344 12.055 -16.359 1 27.11 72 ASP A N 1
ATOM 529 C CA . ASP A 1 72 ? 30.625 12.625 -15.945 1 27.11 72 ASP A CA 1
ATOM 530 C C . ASP A 1 72 ? 31.594 11.523 -15.516 1 27.11 72 ASP A C 1
ATOM 532 O O . ASP A 1 72 ? 31.172 10.445 -15.102 1 27.11 72 ASP A O 1
ATOM 536 N N . HIS A 1 73 ? 32.906 11.492 -16.047 1 26.28 73 HIS A N 1
ATOM 537 C CA . HIS A 1 73 ? 34.188 10.812 -15.844 1 26.28 73 HIS A CA 1
ATOM 538 C C . HIS A 1 73 ? 34.375 10.438 -14.375 1 26.28 73 HIS A C 1
ATOM 540 O O . HIS A 1 73 ? 35.062 11.148 -13.633 1 26.28 73 HIS A O 1
ATOM 546 N N . VAL A 1 74 ? 33.406 10.312 -13.609 1 27.92 74 VAL A N 1
ATOM 547 C CA . VAL A 1 74 ? 34 10.023 -12.312 1 27.92 74 VAL A CA 1
ATOM 548 C C . VAL A 1 74 ? 34.875 8.758 -12.414 1 27.92 74 VAL A C 1
ATOM 550 O O . VAL A 1 74 ? 34.5 7.809 -13.109 1 27.92 74 VAL A O 1
ATOM 553 N N . VAL A 1 75 ? 36.094 8.773 -12.062 1 30.84 75 VAL A N 1
ATOM 554 C CA . VAL A 1 75 ? 37.188 7.867 -11.82 1 30.84 75 VAL A CA 1
ATOM 555 C C . VAL A 1 75 ? 36.688 6.562 -11.219 1 30.84 75 VAL A C 1
ATOM 557 O O . VAL A 1 75 ? 35.688 6.562 -10.469 1 30.84 75 VAL A O 1
ATOM 560 N N . THR A 1 76 ? 36.969 5.359 -11.75 1 31.55 76 THR A N 1
ATOM 561 C CA . THR A 1 76 ? 36.875 3.918 -11.539 1 31.55 76 THR A CA 1
ATOM 562 C C . THR A 1 76 ? 37.062 3.576 -10.062 1 31.55 76 THR A C 1
ATOM 564 O O . THR A 1 76 ? 38.094 3.006 -9.672 1 31.55 76 THR A O 1
ATOM 567 N N . LYS A 1 77 ? 36.906 4.508 -9.117 1 35.38 77 LYS A N 1
ATOM 568 C CA . LYS A 1 77 ? 37.219 3.902 -7.828 1 35.38 77 LYS A CA 1
ATOM 569 C C . LYS A 1 77 ? 36.281 2.746 -7.5 1 35.38 77 LYS A C 1
ATOM 571 O O . LYS A 1 77 ? 35.125 2.768 -7.879 1 35.38 77 LYS A O 1
ATOM 576 N N . LYS A 1 78 ? 36.719 1.701 -7.121 1 38 78 LYS A N 1
ATOM 577 C CA . LYS A 1 78 ? 36.125 0.469 -6.602 1 38 78 LYS A CA 1
ATOM 578 C C . LYS A 1 78 ? 34.812 0.75 -5.852 1 38 78 LYS A C 1
ATOM 580 O O . LYS A 1 78 ? 34.812 1.584 -4.945 1 38 78 LYS A O 1
ATOM 585 N N . PRO A 1 79 ? 33.594 0.526 -6.438 1 45.72 79 PRO A N 1
ATOM 586 C CA . PRO A 1 79 ? 32.375 0.921 -5.723 1 45.72 79 PRO A CA 1
ATOM 587 C C . PRO A 1 79 ? 32.438 0.603 -4.23 1 45.72 79 PRO A C 1
ATOM 589 O O . PRO A 1 79 ? 32.719 -0.536 -3.85 1 45.72 79 PRO A O 1
ATOM 592 N N . ASN A 1 80 ? 32.781 1.432 -3.439 1 51.16 80 ASN A N 1
ATOM 593 C CA . ASN A 1 80 ? 32.844 1.275 -1.991 1 51.16 80 ASN A CA 1
ATOM 594 C C . ASN A 1 80 ? 31.531 0.754 -1.423 1 51.16 80 ASN A C 1
ATOM 596 O O . ASN A 1 80 ? 30.469 0.914 -2.041 1 51.16 80 ASN A O 1
ATOM 600 N N . ASP A 1 81 ? 31.609 -0.26 -0.469 1 55.56 81 ASP A N 1
ATOM 601 C CA . ASP A 1 81 ? 30.578 -0.921 0.33 1 55.56 81 ASP A CA 1
ATOM 602 C C . ASP A 1 81 ? 29.422 0.026 0.624 1 55.56 81 ASP A C 1
ATOM 604 O O . ASP A 1 81 ? 28.266 -0.391 0.641 1 55.56 81 ASP A O 1
ATOM 608 N N . GLU A 1 82 ? 29.688 1.256 0.729 1 60.31 82 GLU A N 1
ATOM 609 C CA . GLU A 1 82 ? 28.672 2.258 1.031 1 60.31 82 GLU A CA 1
ATOM 610 C C . GLU A 1 82 ? 27.797 2.531 -0.182 1 60.31 82 GLU A C 1
ATOM 612 O O . GLU A 1 82 ? 26.578 2.738 -0.044 1 60.31 82 GLU A O 1
ATOM 617 N N . ASP A 1 83 ? 28.391 2.373 -1.346 1 64.38 83 ASP A N 1
ATOM 618 C CA . ASP A 1 83 ? 27.656 2.656 -2.572 1 64.38 83 ASP A CA 1
ATOM 619 C C . ASP A 1 83 ? 26.656 1.545 -2.879 1 64.38 83 ASP A C 1
ATOM 621 O O . ASP A 1 83 ? 25.531 1.813 -3.334 1 64.38 83 ASP A O 1
ATOM 625 N N . GLU A 1 84 ? 27.156 0.362 -2.559 1 65.44 84 GLU A N 1
ATOM 626 C CA . GLU A 1 84 ? 26.266 -0.77 -2.799 1 65.44 84 GLU A CA 1
ATOM 627 C C . GLU A 1 84 ? 25.062 -0.726 -1.871 1 65.44 84 GLU A C 1
ATOM 629 O O . GLU A 1 84 ? 23.938 -1.02 -2.291 1 65.44 84 GLU A O 1
ATOM 634 N N . GLN A 1 85 ? 25.297 -0.281 -0.697 1 66.56 85 GLN A N 1
ATOM 635 C CA . GLN A 1 85 ? 24.219 -0.216 0.273 1 66.56 85 GLN A CA 1
ATOM 636 C C . GLN A 1 85 ? 23.234 0.895 -0.079 1 66.56 85 GLN A C 1
ATOM 638 O O . GLN A 1 85 ? 22.016 0.719 0.051 1 66.56 85 GLN A O 1
ATOM 643 N N . ASN A 1 86 ? 23.859 1.939 -0.528 1 75.81 86 ASN A N 1
ATOM 644 C CA . ASN A 1 86 ? 23 3.039 -0.945 1 75.81 86 ASN A CA 1
ATOM 645 C C . ASN A 1 86 ? 22.156 2.662 -2.16 1 75.81 86 ASN A C 1
ATOM 647 O O . ASN A 1 86 ? 20.984 3.059 -2.264 1 75.81 86 ASN A O 1
ATOM 651 N N . ALA A 1 87 ? 22.766 1.844 -2.93 1 77.94 87 ALA A N 1
ATOM 652 C CA . ALA A 1 87 ? 22.031 1.4 -4.109 1 77.94 87 ALA A CA 1
ATOM 653 C C . ALA A 1 87 ? 20.875 0.478 -3.721 1 77.94 87 ALA A C 1
ATOM 655 O O . ALA A 1 87 ? 19.781 0.569 -4.281 1 77.94 87 ALA A O 1
ATOM 656 N N . GLU A 1 88 ? 21.188 -0.275 -2.697 1 80.62 88 GLU A N 1
ATOM 657 C CA . GLU A 1 88 ? 20.156 -1.201 -2.242 1 80.62 88 GLU A CA 1
ATOM 658 C C . GLU A 1 88 ? 18.984 -0.454 -1.607 1 80.62 88 GLU A C 1
ATOM 660 O O . GLU A 1 88 ? 17.828 -0.825 -1.804 1 80.62 88 GLU A O 1
ATOM 665 N N . LEU A 1 89 ? 19.344 0.557 -0.974 1 81.81 89 LEU A N 1
ATOM 666 C CA . LEU A 1 89 ? 18.312 1.362 -0.322 1 81.81 89 LEU A CA 1
ATOM 667 C C . LEU A 1 89 ? 17.438 2.064 -1.354 1 81.81 89 LEU A C 1
ATOM 669 O O . LEU A 1 89 ? 16.219 2.129 -1.197 1 81.81 89 LEU A O 1
ATOM 673 N N . GLU A 1 90 ? 18.109 2.49 -2.348 1 84.88 90 GLU A N 1
ATOM 674 C CA . GLU A 1 90 ? 17.359 3.182 -3.393 1 84.88 90 GLU A CA 1
ATOM 675 C C . GLU A 1 90 ? 16.438 2.221 -4.137 1 84.88 90 GLU A C 1
ATOM 677 O O . GLU A 1 90 ? 15.305 2.578 -4.484 1 84.88 90 GLU A O 1
ATOM 682 N N . LEU A 1 91 ? 16.891 1.064 -4.305 1 83.81 91 LEU A N 1
ATOM 683 C CA . LEU A 1 91 ? 16.094 0.055 -4.98 1 83.81 91 LEU A CA 1
ATOM 684 C C . LEU A 1 91 ? 14.883 -0.334 -4.129 1 83.81 91 LEU A C 1
ATOM 686 O O . LEU A 1 91 ? 13.789 -0.54 -4.656 1 83.81 91 LEU A O 1
ATOM 690 N N . MET A 1 92 ? 15.125 -0.386 -2.914 1 85.5 92 MET A N 1
ATOM 691 C CA . MET A 1 92 ? 14.039 -0.728 -2.002 1 85.5 92 MET A CA 1
ATOM 692 C C . MET A 1 92 ? 12.984 0.371 -1.981 1 85.5 92 MET A C 1
ATOM 694 O O . MET A 1 92 ? 11.781 0.085 -1.99 1 85.5 92 MET A O 1
ATOM 698 N N . LYS A 1 93 ? 13.422 1.595 -2.002 1 86.75 93 LYS A N 1
ATOM 699 C CA . LYS A 1 93 ? 12.5 2.727 -2.031 1 86.75 93 LYS A CA 1
ATOM 700 C C . LYS A 1 93 ? 11.641 2.699 -3.291 1 86.75 93 LYS A C 1
ATOM 702 O O . LYS A 1 93 ? 10.438 2.947 -3.23 1 86.75 93 LYS A O 1
ATOM 707 N N . GLU A 1 94 ? 12.281 2.391 -4.32 1 88.44 94 GLU A N 1
ATOM 708 C CA . GLU A 1 94 ? 11.547 2.301 -5.582 1 88.44 94 GLU A CA 1
ATOM 709 C C . GLU A 1 94 ? 10.484 1.205 -5.527 1 88.44 94 GLU A C 1
ATOM 711 O O . GLU A 1 94 ? 9.336 1.431 -5.902 1 88.44 94 GLU A O 1
ATOM 716 N N . ARG A 1 95 ? 10.867 0.109 -5.047 1 88.44 95 ARG A N 1
ATOM 717 C CA . ARG A 1 95 ? 9.969 -1.039 -5.004 1 88.44 95 ARG A CA 1
ATOM 718 C C . ARG A 1 95 ? 8.773 -0.762 -4.102 1 88.44 95 ARG A C 1
ATOM 720 O O . ARG A 1 95 ? 7.625 -0.995 -4.492 1 88.44 95 ARG A O 1
ATOM 727 N N . PHE A 1 96 ? 9.055 -0.258 -2.992 1 89.56 96 PHE A N 1
ATOM 728 C CA . PHE A 1 96 ? 7.992 -0.019 -2.027 1 89.56 96 PHE A CA 1
ATOM 729 C C . PHE A 1 96 ? 7.086 1.117 -2.488 1 89.56 96 PHE A C 1
ATOM 731 O O . PHE A 1 96 ? 5.875 1.083 -2.268 1 89.56 96 PHE A O 1
ATOM 738 N N . SER A 1 97 ? 7.707 2.09 -3.135 1 91.5 97 SER A N 1
ATOM 739 C CA . SER A 1 97 ? 6.891 3.178 -3.666 1 91.5 97 SER A CA 1
ATOM 740 C C . SER A 1 97 ? 5.91 2.668 -4.719 1 91.5 97 SER A C 1
ATOM 742 O O . SER A 1 97 ? 4.734 3.033 -4.707 1 91.5 97 SER A O 1
ATOM 744 N N . LYS A 1 98 ? 6.422 1.804 -5.57 1 91.56 98 LYS A N 1
ATOM 745 C CA . LYS A 1 98 ? 5.566 1.237 -6.613 1 91.56 98 LYS A CA 1
ATOM 746 C C . LYS A 1 98 ? 4.469 0.365 -6.012 1 91.56 98 LYS A C 1
ATOM 748 O O . LYS A 1 98 ? 3.336 0.363 -6.496 1 91.56 98 LYS A O 1
ATOM 753 N N . LEU A 1 99 ? 4.816 -0.334 -4.941 1 93.62 99 LEU A N 1
ATOM 754 C CA . LEU A 1 99 ? 3.822 -1.158 -4.262 1 93.62 99 LEU A CA 1
ATOM 755 C C . LEU A 1 99 ? 2.742 -0.291 -3.619 1 93.62 99 LEU A C 1
ATOM 757 O O . LEU A 1 99 ? 1.555 -0.609 -3.703 1 93.62 99 LEU A O 1
ATOM 761 N N . LEU A 1 100 ? 3.164 0.771 -3.094 1 94 100 LEU A N 1
ATOM 762 C CA . LEU A 1 100 ? 2.23 1.662 -2.41 1 94 100 LEU A CA 1
ATOM 763 C C . LEU A 1 100 ? 1.293 2.334 -3.408 1 94 100 LEU A C 1
ATOM 765 O O . LEU A 1 100 ? 0.142 2.631 -3.08 1 94 100 LEU A O 1
ATOM 769 N N . LEU A 1 101 ? 1.739 2.523 -4.602 1 93.75 101 LEU A N 1
ATOM 770 C CA . LEU A 1 101 ? 0.934 3.195 -5.617 1 93.75 101 LEU A CA 1
ATOM 771 C C . LEU A 1 101 ? -0.01 2.211 -6.301 1 93.75 101 LEU A C 1
ATOM 773 O O . LEU A 1 101 ? -0.934 2.621 -7.008 1 93.75 101 LEU A O 1
ATOM 777 N N . GLY A 1 102 ? 0.192 0.929 -6.066 1 90.88 102 GLY A N 1
ATOM 778 C CA . GLY A 1 102 ? -0.718 -0.081 -6.582 1 90.88 102 GLY A CA 1
ATOM 779 C C . GLY A 1 102 ? -0.818 -0.076 -8.094 1 90.88 102 GLY A C 1
ATOM 780 O O . GLY A 1 102 ? -1.917 -0.138 -8.648 1 90.88 102 GLY A O 1
ATOM 781 N N . GLU A 1 103 ? 0.269 0.155 -8.75 1 85.38 103 GLU A N 1
ATOM 782 C CA . GLU A 1 103 ? 0.341 0.167 -10.211 1 85.38 103 GLU A CA 1
ATOM 783 C C . GLU A 1 103 ? -0.323 1.415 -10.781 1 85.38 103 GLU A C 1
ATOM 785 O O . GLU A 1 103 ? -0.737 1.425 -11.945 1 85.38 103 GLU A O 1
ATOM 790 N N . ASP A 1 104 ? -0.62 2.322 -9.992 1 91.31 104 ASP A N 1
ATOM 791 C CA . ASP A 1 104 ? -1.143 3.617 -10.414 1 91.31 104 ASP A CA 1
ATOM 792 C C . ASP A 1 104 ? -0.065 4.699 -10.336 1 91.31 104 ASP A C 1
ATOM 794 O O . ASP A 1 104 ? 0.119 5.32 -9.289 1 91.31 104 ASP A O 1
ATOM 798 N N . MET A 1 105 ? 0.466 4.969 -11.406 1 89.75 105 MET A N 1
ATOM 799 C CA . MET A 1 105 ? 1.578 5.914 -11.438 1 89.75 105 MET A CA 1
ATOM 800 C C . MET A 1 105 ? 1.074 7.352 -11.32 1 89.75 105 MET A C 1
ATOM 802 O O . MET A 1 105 ? 1.858 8.273 -11.086 1 89.75 105 MET A O 1
ATOM 806 N N . SER A 1 106 ? -0.192 7.551 -11.531 1 89.5 106 SER A N 1
ATOM 807 C CA . SER A 1 106 ? -0.733 8.898 -11.383 1 89.5 106 SER A CA 1
ATOM 808 C C . SER A 1 106 ? -0.833 9.297 -9.914 1 89.5 106 SER A C 1
ATOM 810 O O . SER A 1 106 ? -0.938 10.477 -9.594 1 89.5 106 SER A O 1
ATOM 812 N N . GLY A 1 107 ? -0.922 8.266 -9.109 1 90.31 107 GLY A N 1
ATOM 813 C CA . GLY A 1 107 ? -1.059 8.531 -7.684 1 90.31 107 GLY A CA 1
ATOM 814 C C . GLY A 1 107 ? -2.465 8.945 -7.285 1 90.31 107 GLY A C 1
ATOM 815 O O . GLY A 1 107 ? -2.693 9.383 -6.16 1 90.31 107 GLY A O 1
ATOM 816 N N . SER A 1 108 ? -3.424 8.727 -8.125 1 88.25 108 SER A N 1
ATOM 817 C CA . SER A 1 108 ? -4.785 9.219 -7.918 1 88.25 108 SER A CA 1
ATOM 818 C C . SER A 1 108 ? -5.617 8.219 -7.125 1 88.25 108 SER A C 1
ATOM 820 O O . SER A 1 108 ? -6.773 8.5 -6.789 1 88.25 108 SER A O 1
ATOM 822 N N . GLY A 1 109 ? -5.047 7.152 -6.785 1 86.44 109 GLY A N 1
ATOM 823 C CA . GLY A 1 109 ? -5.77 6.176 -5.984 1 86.44 109 GLY A CA 1
ATOM 824 C C . GLY A 1 109 ? -6.617 5.23 -6.816 1 86.44 109 GLY A C 1
ATOM 825 O O . GLY A 1 109 ? -7.48 4.531 -6.281 1 86.44 109 GLY A O 1
ATOM 826 N N . LYS A 1 110 ? -6.359 5.258 -8.047 1 84.81 110 LYS A N 1
ATOM 827 C CA . LYS A 1 110 ? -7.145 4.414 -8.938 1 84.81 110 LYS A CA 1
ATOM 828 C C . LYS A 1 110 ? -6.449 3.076 -9.18 1 84.81 110 LYS A C 1
ATOM 830 O O . LYS A 1 110 ? -6.84 2.318 -10.07 1 84.81 110 LYS A O 1
ATOM 835 N N . GLY A 1 111 ? -5.492 2.826 -8.414 1 88 111 GLY A N 1
ATOM 836 C CA . GLY A 1 111 ? -4.773 1.572 -8.57 1 88 111 GLY A CA 1
ATOM 837 C C . GLY A 1 111 ? -5.469 0.399 -7.906 1 88 111 GLY A C 1
ATOM 838 O O . GLY A 1 111 ? -6.625 0.506 -7.496 1 88 111 GLY A O 1
ATOM 839 N N . VAL A 1 112 ? -4.836 -0.773 -7.988 1 90.31 112 VAL A N 1
ATOM 840 C CA . VAL A 1 112 ? -5.367 -1.987 -7.375 1 90.31 112 VAL A CA 1
ATOM 841 C C . VAL A 1 112 ? -4.992 -2.025 -5.895 1 90.31 112 VAL A C 1
ATOM 843 O O . VAL A 1 112 ? -4.117 -1.279 -5.449 1 90.31 112 VAL A O 1
ATOM 846 N N . CYS A 1 113 ? -5.742 -2.812 -5.09 1 90.44 113 CYS A N 1
ATOM 847 C CA . CYS A 1 113 ? -5.484 -2.887 -3.656 1 90.44 113 CYS A CA 1
ATOM 848 C C . CYS A 1 113 ? -4.121 -3.514 -3.379 1 90.44 113 CYS A C 1
ATOM 850 O O . CYS A 1 113 ? -3.498 -4.074 -4.281 1 90.44 113 CYS A O 1
ATOM 852 N N . THR A 1 114 ? -3.664 -3.426 -2.225 1 93.06 114 THR A N 1
ATOM 853 C CA . THR A 1 114 ? -2.322 -3.842 -1.83 1 93.06 114 THR A CA 1
ATOM 854 C C . THR A 1 114 ? -2.145 -5.344 -2.018 1 93.06 114 THR A C 1
ATOM 856 O O . THR A 1 114 ? -1.092 -5.797 -2.473 1 93.06 114 THR A O 1
ATOM 859 N N . ALA A 1 115 ? -3.131 -6.117 -1.674 1 95.62 115 ALA A N 1
ATOM 860 C CA . ALA A 1 115 ? -3.062 -7.57 -1.822 1 95.62 115 ALA A CA 1
ATOM 861 C C . ALA A 1 115 ? -2.795 -7.961 -3.271 1 95.62 115 ALA A C 1
ATOM 863 O O . ALA A 1 115 ? -1.89 -8.75 -3.551 1 95.62 115 ALA A O 1
ATOM 864 N N . VAL A 1 116 ? -3.498 -7.332 -4.176 1 95.56 116 VAL A N 1
ATOM 865 C CA . VAL A 1 116 ? -3.361 -7.637 -5.598 1 95.56 116 VAL A CA 1
ATOM 866 C C . VAL A 1 116 ? -2.018 -7.121 -6.109 1 95.56 116 VAL A C 1
ATOM 868 O O . VAL A 1 116 ? -1.363 -7.781 -6.922 1 95.56 116 VAL A O 1
ATOM 871 N N . THR A 1 117 ? -1.638 -5.953 -5.637 1 95.62 117 THR A N 1
ATOM 872 C CA . THR A 1 117 ? -0.369 -5.367 -6.059 1 95.62 117 THR A CA 1
ATOM 873 C C . THR A 1 117 ? 0.795 -6.289 -5.699 1 95.62 117 THR A C 1
ATOM 875 O O . THR A 1 117 ? 1.706 -6.488 -6.504 1 95.62 117 THR A O 1
ATOM 878 N N . ILE A 1 118 ? 0.78 -6.82 -4.539 1 96 118 ILE A N 1
ATOM 879 C CA . ILE A 1 118 ? 1.864 -7.684 -4.082 1 96 118 ILE A CA 1
ATOM 880 C C . ILE A 1 118 ? 1.832 -9 -4.852 1 96 118 ILE A C 1
ATOM 882 O O . ILE A 1 118 ? 2.879 -9.523 -5.25 1 96 118 ILE A O 1
ATOM 886 N N . SER A 1 119 ? 0.633 -9.523 -5.051 1 96.44 119 SER A N 1
ATOM 887 C CA . SER A 1 119 ? 0.498 -10.727 -5.863 1 96.44 119 SER A CA 1
ATOM 888 C C . SER A 1 119 ? 1.099 -10.531 -7.25 1 96.44 119 SER A C 1
ATOM 890 O O . SER A 1 119 ? 1.859 -11.375 -7.727 1 96.44 119 SER A O 1
ATOM 892 N N . ASN A 1 120 ? 0.803 -9.398 -7.82 1 95.75 120 ASN A N 1
ATOM 893 C CA . ASN A 1 120 ? 1.339 -9.078 -9.141 1 95.75 120 ASN A CA 1
ATOM 894 C C . ASN A 1 120 ? 2.855 -8.906 -9.102 1 95.75 120 ASN A C 1
ATOM 896 O O . ASN A 1 120 ? 3.551 -9.305 -10.039 1 95.75 120 ASN A O 1
ATOM 900 N N . ALA A 1 121 ? 3.305 -8.289 -8.078 1 96.31 121 ALA A N 1
ATOM 901 C CA . ALA A 1 121 ? 4.746 -8.086 -7.949 1 96.31 121 ALA A CA 1
ATOM 902 C C . ALA A 1 121 ? 5.484 -9.422 -7.902 1 96.31 121 ALA A C 1
ATOM 904 O O . ALA A 1 121 ? 6.535 -9.578 -8.531 1 96.31 121 ALA A O 1
ATOM 905 N N . ILE A 1 122 ? 4.93 -10.398 -7.203 1 97.19 122 ILE A N 1
ATOM 906 C CA . ILE A 1 122 ? 5.547 -11.711 -7.078 1 97.19 122 ILE A CA 1
ATOM 907 C C . ILE A 1 122 ? 5.52 -12.422 -8.43 1 97.19 122 ILE A C 1
ATOM 909 O O . ILE A 1 122 ? 6.527 -12.992 -8.859 1 97.19 122 ILE A O 1
ATOM 913 N N . THR A 1 123 ? 4.41 -12.352 -9.109 1 96.06 123 THR A N 1
ATOM 914 C CA . THR A 1 123 ? 4.281 -13.031 -10.398 1 96.06 123 THR A CA 1
ATOM 915 C C . THR A 1 123 ? 5.168 -12.367 -11.445 1 96.06 123 THR A C 1
ATOM 917 O O . THR A 1 123 ? 5.742 -13.047 -12.297 1 96.06 123 THR A O 1
ATOM 920 N N . ASN A 1 124 ? 5.301 -11.039 -11.344 1 94.88 124 ASN A N 1
ATOM 921 C CA . ASN A 1 124 ? 6.191 -10.328 -12.25 1 94.88 124 ASN A CA 1
ATOM 922 C C . ASN A 1 124 ? 7.656 -10.672 -11.984 1 94.88 124 ASN A C 1
ATOM 924 O O . ASN A 1 124 ? 8.453 -10.781 -12.922 1 94.88 124 ASN A O 1
ATOM 928 N N . LEU A 1 125 ? 7.969 -10.789 -10.758 1 96.44 125 LEU A N 1
ATOM 929 C CA . LEU A 1 125 ? 9.328 -11.18 -10.398 1 96.44 125 LEU A CA 1
ATOM 930 C C . LEU A 1 125 ? 9.648 -12.57 -10.93 1 96.44 125 LEU A C 1
ATOM 932 O O . LEU A 1 125 ? 10.742 -12.797 -11.461 1 96.44 125 LEU A O 1
ATOM 936 N N . TYR A 1 126 ? 8.695 -13.5 -10.836 1 97.19 126 TYR A N 1
ATOM 937 C CA . TYR A 1 126 ? 8.859 -14.852 -11.375 1 97.19 126 TYR A CA 1
ATOM 938 C C . TYR A 1 126 ? 9.109 -14.812 -12.875 1 97.19 126 TYR A C 1
ATOM 940 O O . TYR A 1 126 ? 10.008 -15.484 -13.383 1 97.19 126 TYR A O 1
ATOM 948 N N . ALA A 1 127 ? 8.359 -13.992 -13.484 1 95.25 127 ALA A N 1
ATOM 949 C CA . ALA A 1 127 ? 8.508 -13.875 -14.93 1 95.25 127 ALA A CA 1
ATOM 950 C C . ALA A 1 127 ? 9.883 -13.312 -15.297 1 95.25 127 ALA A C 1
ATOM 952 O O . ALA A 1 127 ? 10.5 -13.742 -16.266 1 95.25 127 ALA A O 1
ATOM 953 N N . THR A 1 128 ? 10.336 -12.383 -14.547 1 94.06 128 THR A N 1
ATOM 954 C CA . THR A 1 128 ? 11.617 -11.727 -14.812 1 94.06 128 THR A CA 1
ATOM 955 C C . THR A 1 128 ? 12.773 -12.688 -14.578 1 94.06 128 THR A C 1
ATOM 957 O O . THR A 1 128 ? 13.727 -12.719 -15.359 1 94.06 128 THR A O 1
ATOM 960 N N . VAL A 1 129 ? 12.672 -13.453 -13.57 1 96 129 VAL A N 1
ATOM 961 C CA . VAL A 1 129 ? 13.797 -14.289 -13.164 1 96 129 VAL A CA 1
ATOM 962 C C . VAL A 1 129 ? 13.75 -15.617 -13.906 1 96 129 VAL A C 1
ATOM 964 O O . VAL A 1 129 ? 14.781 -16.109 -14.383 1 96 129 VAL A O 1
ATOM 967 N N . PHE A 1 130 ? 12.555 -16.234 -14.086 1 94.69 130 PHE A N 1
ATOM 968 C CA . PHE A 1 130 ? 12.453 -17.609 -14.555 1 94.69 130 PHE A CA 1
ATOM 969 C C . PHE A 1 130 ? 11.758 -17.656 -15.914 1 94.69 130 PHE A C 1
ATOM 971 O O . PHE A 1 130 ? 11.68 -18.719 -16.531 1 94.69 130 PHE A O 1
ATOM 978 N N . GLY A 1 131 ? 11.219 -16.578 -16.422 1 88 131 GLY A N 1
ATOM 979 C CA . GLY A 1 131 ? 10.438 -16.578 -17.641 1 88 131 GLY A CA 1
ATOM 980 C C . GLY A 1 131 ? 11.211 -17.047 -18.859 1 88 131 GLY A C 1
ATOM 981 O O . GLY A 1 131 ? 10.648 -17.656 -19.766 1 88 131 GLY A O 1
ATOM 982 N N . GLN A 1 132 ? 12.469 -16.812 -18.797 1 82 132 GLN A N 1
ATOM 983 C CA . GLN A 1 132 ? 13.273 -17.172 -19.953 1 82 132 GLN A CA 1
ATOM 984 C C . GLN A 1 132 ? 14.117 -18.422 -19.688 1 82 132 GLN A C 1
ATOM 986 O O . GLN A 1 132 ? 15.078 -18.688 -20.391 1 82 132 GLN A O 1
ATOM 991 N N . CYS A 1 133 ? 13.727 -19.078 -18.672 1 85.38 133 CYS A N 1
ATOM 992 C CA . CYS A 1 133 ? 14.43 -20.328 -18.359 1 85.38 133 CYS A CA 1
ATOM 993 C C . CYS A 1 133 ? 13.781 -21.516 -19.078 1 85.38 133 CYS A C 1
ATOM 995 O O . CYS A 1 133 ? 12.656 -21.891 -18.734 1 85.38 133 CYS A O 1
ATOM 997 N N . TRP A 1 134 ? 14.531 -22.062 -20.078 1 85.19 134 TRP A N 1
ATOM 998 C CA . TRP A 1 134 ? 13.984 -23.172 -20.875 1 85.19 134 TRP A CA 1
ATOM 999 C C . TRP A 1 134 ? 14.914 -24.375 -20.844 1 85.19 134 TRP A C 1
ATOM 1001 O O . TRP A 1 134 ? 14.648 -25.391 -21.5 1 85.19 134 TRP A O 1
ATOM 1011 N N . ARG A 1 135 ? 15.984 -24.25 -20.141 1 88.19 135 ARG A N 1
ATOM 1012 C CA . ARG A 1 135 ? 17 -25.281 -20.078 1 88.19 135 ARG A CA 1
ATOM 1013 C C . ARG A 1 135 ? 17.281 -25.688 -18.625 1 88.19 135 ARG A C 1
ATOM 1015 O O . ARG A 1 135 ? 17.125 -24.875 -17.719 1 88.19 135 ARG A O 1
ATOM 1022 N N . LEU A 1 136 ? 17.578 -26.938 -18.516 1 94.06 136 LEU A N 1
ATOM 1023 C CA . LEU A 1 136 ? 18.047 -27.391 -17.219 1 94.06 136 LEU A CA 1
ATOM 1024 C C . LEU A 1 136 ? 19.484 -26.938 -16.969 1 94.06 136 LEU A C 1
ATOM 1026 O O . LEU A 1 136 ? 20.438 -27.625 -17.344 1 94.06 136 LEU A O 1
ATOM 1030 N N . GLU A 1 137 ? 19.594 -25.828 -16.328 1 93.31 137 GLU A N 1
ATOM 1031 C CA . GLU A 1 137 ? 20.875 -25.219 -15.992 1 93.31 137 GLU A CA 1
ATOM 1032 C C . GLU A 1 137 ? 20.781 -24.359 -14.734 1 93.31 137 GLU A C 1
ATOM 1034 O O . GLU A 1 137 ? 19.688 -23.938 -14.352 1 93.31 137 GLU A O 1
ATOM 1039 N N . PRO A 1 138 ? 21.891 -24.203 -14.102 1 94.62 138 PRO A N 1
ATOM 1040 C CA . PRO A 1 138 ? 21.844 -23.328 -12.922 1 94.62 138 PRO A CA 1
ATOM 1041 C C . PRO A 1 138 ? 21.453 -21.891 -13.266 1 94.62 138 PRO A C 1
ATOM 1043 O O . PRO A 1 138 ? 21.812 -21.375 -14.328 1 94.62 138 PRO A O 1
ATOM 1046 N N . LEU A 1 139 ? 20.75 -21.344 -12.344 1 93.81 139 LEU A N 1
ATOM 1047 C CA . LEU A 1 139 ? 20.453 -19.922 -12.492 1 93.81 139 LEU A CA 1
ATOM 1048 C C . LEU A 1 139 ? 21.719 -19.078 -12.344 1 93.81 139 LEU A C 1
ATOM 1050 O O . LEU A 1 139 ? 22.594 -19.391 -11.531 1 93.81 139 LEU A O 1
ATOM 1054 N N . SER A 1 140 ? 21.75 -18.016 -13.086 1 93.69 140 SER A N 1
ATOM 1055 C CA . SER A 1 140 ? 22.875 -17.094 -12.922 1 93.69 140 SER A CA 1
ATOM 1056 C C . SER A 1 140 ? 22.891 -16.484 -11.523 1 93.69 140 SER A C 1
ATOM 1058 O O . SER A 1 140 ? 21.844 -16.359 -10.883 1 93.69 140 SER A O 1
ATOM 1060 N N . THR A 1 141 ? 24.031 -16.141 -11.094 1 93.88 141 THR A N 1
ATOM 1061 C CA . THR A 1 141 ? 24.188 -15.555 -9.766 1 93.88 141 THR A CA 1
ATOM 1062 C C . THR A 1 141 ? 23.359 -14.266 -9.641 1 93.88 141 THR A C 1
ATOM 1064 O O . THR A 1 141 ? 22.812 -13.984 -8.578 1 93.88 141 THR A O 1
ATOM 1067 N N . GLU A 1 142 ? 23.297 -13.508 -10.703 1 92.62 142 GLU A N 1
ATOM 1068 C CA . GLU A 1 142 ? 22.531 -12.258 -10.711 1 92.62 142 GLU A CA 1
ATOM 1069 C C . GLU A 1 142 ? 21.047 -12.523 -10.531 1 92.62 142 GLU A C 1
ATOM 1071 O O . GLU A 1 142 ? 20.391 -11.852 -9.742 1 92.62 142 GLU A O 1
ATOM 1076 N N . LYS A 1 143 ? 20.578 -13.547 -11.219 1 94.31 143 LYS A N 1
ATOM 1077 C CA . LYS A 1 143 ? 19.156 -13.883 -11.141 1 94.31 143 LYS A CA 1
ATOM 1078 C C . LYS A 1 143 ? 18.812 -14.461 -9.773 1 94.31 143 LYS A C 1
ATOM 1080 O O . LYS A 1 143 ? 17.75 -14.148 -9.211 1 94.31 143 LYS A O 1
ATOM 1085 N N . LYS A 1 144 ? 19.703 -15.211 -9.266 1 95 144 LYS A N 1
ATOM 1086 C CA . LYS A 1 144 ? 19.484 -15.789 -7.941 1 95 144 LYS A CA 1
ATOM 1087 C C . LYS A 1 144 ? 19.438 -14.703 -6.871 1 95 144 LYS A C 1
ATOM 1089 O O . LYS A 1 144 ? 18.562 -14.719 -6 1 95 144 LYS A O 1
ATOM 1094 N N . SER A 1 145 ? 20.375 -13.812 -6.988 1 92.88 145 SER A N 1
ATOM 1095 C CA . SER A 1 145 ? 20.422 -12.719 -6.023 1 92.88 145 SER A CA 1
ATOM 1096 C C . SER A 1 145 ? 19.203 -11.82 -6.133 1 92.88 145 SER A C 1
ATOM 1098 O O . SER A 1 145 ? 18.672 -11.352 -5.117 1 92.88 145 SER A O 1
ATOM 1100 N N . LEU A 1 146 ? 18.797 -11.578 -7.324 1 93.44 146 LEU A N 1
ATOM 1101 C CA . LEU A 1 146 ? 17.594 -10.766 -7.543 1 93.44 146 LEU A CA 1
ATOM 1102 C C . LEU A 1 146 ? 16.375 -11.43 -6.926 1 93.44 146 LEU A C 1
ATOM 1104 O O . LEU A 1 146 ? 15.586 -10.781 -6.238 1 93.44 146 LEU A O 1
ATOM 1108 N N . TRP A 1 147 ? 16.219 -12.75 -7.133 1 96.12 147 TRP A N 1
ATOM 1109 C CA . TRP A 1 147 ? 15.094 -13.5 -6.598 1 96.12 147 TRP A CA 1
ATOM 1110 C C . TRP A 1 147 ? 15.078 -13.453 -5.074 1 96.12 147 TRP A C 1
ATOM 1112 O O . TRP A 1 147 ? 14.055 -13.133 -4.461 1 96.12 147 TRP A O 1
ATOM 1122 N N . ARG A 1 148 ? 16.219 -13.672 -4.516 1 94.38 148 ARG A N 1
ATOM 1123 C CA . ARG A 1 148 ? 16.312 -13.742 -3.061 1 94.38 148 ARG A CA 1
ATOM 1124 C C . ARG A 1 148 ? 16.047 -12.383 -2.426 1 94.38 148 ARG A C 1
ATOM 1126 O O . ARG A 1 148 ? 15.258 -12.273 -1.482 1 94.38 148 ARG A O 1
ATOM 1133 N N . ARG A 1 149 ? 16.641 -11.398 -2.93 1 91.12 149 ARG A N 1
ATOM 1134 C CA . ARG A 1 149 ? 16.516 -10.047 -2.377 1 91.12 149 ARG A CA 1
ATOM 1135 C C . ARG A 1 149 ? 15.094 -9.531 -2.5 1 91.12 149 ARG A C 1
ATOM 1137 O O . ARG A 1 149 ? 14.523 -9.023 -1.529 1 91.12 149 ARG A O 1
ATOM 1144 N N . GLU A 1 150 ? 14.531 -9.68 -3.664 1 93.38 150 GLU A N 1
ATOM 1145 C CA . GLU A 1 150 ? 13.195 -9.141 -3.902 1 93.38 150 GLU A CA 1
ATOM 1146 C C . GLU A 1 150 ? 12.141 -9.938 -3.145 1 93.38 150 GLU A C 1
ATOM 1148 O O . GLU A 1 150 ? 11.18 -9.367 -2.617 1 93.38 150 GLU A O 1
ATOM 1153 N N . MET A 1 151 ? 12.305 -11.227 -3.096 1 95.44 151 MET A N 1
ATOM 1154 C CA . MET A 1 151 ? 11.344 -12.047 -2.361 1 95.44 151 MET A CA 1
ATOM 1155 C C . MET A 1 151 ? 11.406 -11.742 -0.867 1 95.44 151 MET A C 1
ATOM 1157 O O . MET A 1 151 ? 10.367 -11.695 -0.198 1 95.44 151 MET A O 1
ATOM 1161 N N . GLU A 1 152 ? 12.578 -11.539 -0.431 1 92 152 GLU A N 1
ATOM 1162 C CA . GLU A 1 152 ? 12.727 -11.188 0.978 1 92 152 GLU A CA 1
ATOM 1163 C C . GLU A 1 152 ? 11.984 -9.898 1.307 1 92 152 GLU A C 1
ATOM 1165 O O . GLU A 1 152 ? 11.352 -9.789 2.359 1 92 152 GLU A O 1
ATOM 1170 N N . CYS A 1 153 ? 12.094 -8.992 0.434 1 90.69 153 CYS A N 1
ATOM 1171 C CA . CYS A 1 153 ? 11.406 -7.719 0.622 1 90.69 153 CYS A CA 1
ATOM 1172 C C . CYS A 1 153 ? 9.898 -7.91 0.621 1 90.69 153 CYS A C 1
ATOM 1174 O O . CYS A 1 153 ? 9.203 -7.391 1.494 1 90.69 153 CYS A O 1
ATOM 1176 N N . LEU A 1 154 ? 9.406 -8.672 -0.258 1 94.94 154 LEU A N 1
ATOM 1177 C CA . LEU A 1 154 ? 7.965 -8.875 -0.394 1 94.94 154 LEU A CA 1
ATOM 1178 C C . LEU A 1 154 ? 7.422 -9.703 0.77 1 94.94 154 LEU A C 1
ATOM 1180 O O . LEU A 1 154 ? 6.316 -9.438 1.256 1 94.94 154 LEU A O 1
ATOM 1184 N N . LEU A 1 155 ? 8.227 -10.625 1.244 1 96.25 155 LEU A N 1
ATOM 1185 C CA . LEU A 1 155 ? 7.789 -11.516 2.312 1 96.25 155 LEU A CA 1
ATOM 1186 C C . LEU A 1 155 ? 7.879 -10.828 3.67 1 96.25 155 LEU A C 1
ATOM 1188 O O . LEU A 1 155 ? 7.242 -11.258 4.633 1 96.25 155 LEU A O 1
ATOM 1192 N N . SER A 1 156 ? 8.656 -9.766 3.764 1 93.31 156 SER A N 1
ATOM 1193 C CA . SER A 1 156 ? 8.844 -9.078 5.035 1 93.31 156 SER A CA 1
ATOM 1194 C C . SER A 1 156 ? 7.531 -8.508 5.555 1 93.31 156 SER A C 1
ATOM 1196 O O . SER A 1 156 ? 7.367 -8.32 6.762 1 93.31 156 SER A O 1
ATOM 1198 N N . VAL A 1 157 ? 6.629 -8.273 4.688 1 94.56 157 VAL A N 1
ATOM 1199 C CA . VAL A 1 157 ? 5.32 -7.758 5.078 1 94.56 157 VAL A CA 1
ATOM 1200 C C . VAL A 1 157 ? 4.633 -8.742 6.02 1 94.56 157 VAL A C 1
ATOM 1202 O O . VAL A 1 157 ? 3.926 -8.344 6.945 1 94.56 157 VAL A O 1
ATOM 1205 N N . CYS A 1 158 ? 4.887 -10.023 5.805 1 95.62 158 CYS A N 1
ATOM 1206 C CA . CYS A 1 158 ? 4.254 -11.086 6.586 1 95.62 158 CYS A CA 1
ATOM 1207 C C . CYS A 1 158 ? 4.699 -11.031 8.039 1 95.62 158 CYS A C 1
ATOM 1209 O O . CYS A 1 158 ? 3.979 -11.484 8.93 1 95.62 158 CYS A O 1
ATOM 1211 N N . ASP A 1 159 ? 5.871 -10.469 8.305 1 93.75 159 ASP A N 1
ATOM 1212 C CA . ASP A 1 159 ? 6.402 -10.383 9.664 1 93.75 159 ASP A CA 1
ATOM 1213 C C . ASP A 1 159 ? 5.543 -9.461 10.531 1 93.75 159 ASP A C 1
ATOM 1215 O O . ASP A 1 159 ? 5.598 -9.531 11.758 1 93.75 159 ASP A O 1
ATOM 1219 N N . TYR A 1 160 ? 4.758 -8.719 9.906 1 92.94 160 TYR A N 1
ATOM 1220 C CA . TYR A 1 160 ? 4.004 -7.715 10.648 1 92.94 160 TYR A CA 1
ATOM 1221 C C . TYR A 1 160 ? 2.512 -8.023 10.625 1 92.94 160 TYR A C 1
ATOM 1223 O O . TYR A 1 160 ? 1.692 -7.176 11 1 92.94 160 TYR A O 1
ATOM 1231 N N . ILE A 1 161 ? 2.139 -9.125 10.086 1 95.31 161 ILE A N 1
ATOM 1232 C CA . ILE A 1 161 ? 0.766 -9.609 10.156 1 95.31 161 ILE A CA 1
ATOM 1233 C C . ILE A 1 161 ? 0.594 -10.492 11.391 1 95.31 161 ILE A C 1
ATOM 1235 O O . ILE A 1 161 ? 1.215 -11.547 11.5 1 95.31 161 ILE A O 1
ATOM 1239 N N . VAL A 1 162 ? -0.229 -10.016 12.32 1 94.19 162 VAL A N 1
ATOM 1240 C CA . VAL A 1 162 ? -0.329 -10.703 13.602 1 94.19 162 VAL A CA 1
ATOM 1241 C C . VAL A 1 162 ? -1.797 -10.945 13.953 1 94.19 162 VAL A C 1
ATOM 1243 O O . VAL A 1 162 ? -2.691 -10.398 13.297 1 94.19 162 VAL A O 1
ATOM 1246 N N . GLU A 1 163 ? -2.047 -11.914 14.812 1 93 163 GLU A N 1
ATOM 1247 C CA . GLU A 1 163 ? -3.371 -12.156 15.375 1 93 163 GLU A CA 1
ATOM 1248 C C . GLU A 1 163 ? -3.344 -12.086 16.906 1 93 163 GLU A C 1
ATOM 1250 O O . GLU A 1 163 ? -2.297 -12.305 17.516 1 93 163 GLU A O 1
ATOM 1255 N N . PHE A 1 164 ? -4.426 -11.633 17.469 1 89.56 164 PHE A N 1
ATOM 1256 C CA . PHE A 1 164 ? -4.551 -11.539 18.922 1 89.56 164 PHE A CA 1
ATOM 1257 C C . PHE A 1 164 ? -5.055 -12.844 19.516 1 89.56 164 PHE A C 1
ATOM 1259 O O . PHE A 1 164 ? -5.891 -13.523 18.906 1 89.56 164 PHE A O 1
ATOM 1266 N N . TYR A 1 165 ? -4.363 -13.172 20.594 1 86.81 165 TYR A N 1
ATOM 1267 C CA . TYR A 1 165 ? -4.824 -14.359 21.312 1 86.81 165 TYR A CA 1
ATOM 1268 C C . TYR A 1 165 ? -4.855 -14.109 22.812 1 86.81 165 TYR A C 1
ATOM 1270 O O . TYR A 1 165 ? -4.062 -13.32 23.328 1 86.81 165 TYR A O 1
ATOM 1278 N N . PRO A 1 166 ? -5.848 -14.594 23.516 1 90.19 166 PRO A N 1
ATOM 1279 C CA . PRO A 1 166 ? -5.926 -14.414 24.969 1 90.19 166 PRO A CA 1
ATOM 1280 C C . PRO A 1 166 ? -4.754 -15.055 25.703 1 90.19 166 PRO A C 1
ATOM 1282 O O . PRO A 1 166 ? -4.32 -16.156 25.344 1 90.19 166 PRO A O 1
ATOM 1285 N N . SER A 1 167 ? -4.129 -14.148 26.516 1 87.38 167 SER A N 1
ATOM 1286 C CA . SER A 1 167 ? -3.018 -14.633 27.328 1 87.38 167 SER A CA 1
ATOM 1287 C C . SER A 1 167 ? -3.121 -14.125 28.75 1 87.38 167 SER A C 1
ATOM 1289 O O . SER A 1 167 ? -3.914 -13.227 29.047 1 87.38 167 SER A O 1
ATOM 1291 N N . VAL A 1 168 ? -2.461 -14.844 29.609 1 86.5 168 VAL A N 1
ATOM 1292 C CA . VAL A 1 168 ? -2.502 -14.477 31.016 1 86.5 168 VAL A CA 1
ATOM 1293 C C . VAL A 1 168 ? -1.14 -13.945 31.453 1 86.5 168 VAL A C 1
ATOM 1295 O O . VAL A 1 168 ? -0.102 -14.516 31.109 1 86.5 168 VAL A O 1
ATOM 1298 N N . GLN A 1 169 ? -1.215 -12.641 31.906 1 85.19 169 GLN A N 1
ATOM 1299 C CA . GLN A 1 169 ? 0.011 -12.047 32.438 1 85.19 169 GLN A CA 1
ATOM 1300 C C . GLN A 1 169 ? -0.016 -11.992 33.938 1 85.19 169 GLN A C 1
ATOM 1302 O O . GLN A 1 169 ? -1.025 -11.609 34.531 1 85.19 169 GLN A O 1
ATOM 1307 N N . ASN A 1 170 ? 1.056 -12.539 34.406 1 86 170 ASN A N 1
ATOM 1308 C CA . ASN A 1 170 ? 1.193 -12.492 35.844 1 86 170 ASN A CA 1
ATOM 1309 C C . ASN A 1 170 ? 1.854 -11.195 36.312 1 86 170 ASN A C 1
ATOM 1311 O O . ASN A 1 170 ? 2.967 -10.875 35.875 1 86 170 ASN A O 1
ATOM 1315 N N . LEU A 1 171 ? 1.185 -10.445 37 1 85.38 171 LEU A N 1
ATOM 1316 C CA . LEU A 1 171 ? 1.73 -9.211 37.562 1 85.38 171 LEU A CA 1
ATOM 1317 C C . LEU A 1 171 ? 2.656 -9.492 38.719 1 85.38 171 LEU A C 1
ATOM 1319 O O . LEU A 1 171 ? 2.584 -10.562 39.344 1 85.38 171 LEU A O 1
ATOM 1323 N N . PRO A 1 172 ? 3.549 -8.5 38.938 1 85 172 PRO A N 1
ATOM 1324 C CA . PRO A 1 172 ? 4.496 -8.719 40.031 1 85 172 PRO A CA 1
ATOM 1325 C C . PRO A 1 172 ? 3.805 -8.984 41.375 1 85 172 PRO A C 1
ATOM 1327 O O . PRO A 1 172 ? 4.367 -9.664 42.219 1 85 172 PRO A O 1
ATOM 1330 N N . ASP A 1 173 ? 2.674 -8.492 41.469 1 86.06 173 ASP A N 1
ATOM 1331 C CA . ASP A 1 173 ? 1.967 -8.656 42.75 1 86.06 173 ASP A CA 1
ATOM 1332 C C . ASP A 1 173 ? 1.287 -10.023 42.812 1 86.06 173 ASP A C 1
ATOM 1334 O O . ASP A 1 173 ? 0.642 -10.352 43.812 1 86.06 173 ASP A O 1
ATOM 1338 N N . GLY A 1 174 ? 1.427 -10.844 41.906 1 83.25 174 GLY A N 1
ATOM 1339 C CA . GLY A 1 174 ? 0.871 -12.188 41.906 1 83.25 174 GLY A CA 1
ATOM 1340 C C . GLY A 1 174 ? -0.472 -12.289 41.219 1 83.25 174 GLY A C 1
ATOM 1341 O O . GLY A 1 174 ? -1 -13.391 41.031 1 83.25 174 GLY A O 1
ATOM 1342 N N . THR A 1 175 ? -1.046 -11.109 40.906 1 85.19 175 THR A N 1
ATOM 1343 C CA . THR A 1 175 ? -2.336 -11.133 40.25 1 85.19 175 THR A CA 1
ATOM 1344 C C . THR A 1 175 ? -2.162 -11.422 38.75 1 85.19 175 THR A C 1
ATOM 1346 O O . THR A 1 175 ? -1.152 -11.047 38.156 1 85.19 175 THR A O 1
ATOM 1349 N N . THR A 1 176 ? -3.146 -12.375 38.312 1 87.38 176 THR A N 1
ATOM 1350 C CA . THR A 1 176 ? -3.143 -12.703 36.906 1 87.38 176 THR A CA 1
ATOM 1351 C C . THR A 1 176 ? -4.141 -11.836 36.125 1 87.38 176 THR A C 1
ATOM 1353 O O . THR A 1 176 ? -5.262 -11.617 36.594 1 87.38 176 THR A O 1
ATOM 1356 N N . VAL A 1 177 ? -3.625 -11.125 35.188 1 89.5 177 VAL A N 1
ATOM 1357 C CA . VAL A 1 177 ? -4.504 -10.305 34.344 1 89.5 177 VAL A CA 1
ATOM 1358 C C . VAL A 1 177 ? -4.594 -10.891 32.938 1 89.5 177 VAL A C 1
ATOM 1360 O O . VAL A 1 177 ? -3.588 -11.328 32.375 1 89.5 177 VAL A O 1
ATOM 1363 N N . ASP A 1 178 ? -5.902 -11 32.562 1 88.88 178 ASP A N 1
ATOM 1364 C CA . ASP A 1 178 ? -6.121 -11.438 31.172 1 88.88 178 ASP A CA 1
ATOM 1365 C C . ASP A 1 178 ? -5.727 -10.344 30.188 1 88.88 178 ASP A C 1
ATOM 1367 O O . ASP A 1 178 ? -6.199 -9.211 30.281 1 88.88 178 ASP A O 1
ATOM 1371 N N . VAL A 1 179 ? -4.613 -10.695 29.391 1 88.12 179 VAL A N 1
ATOM 1372 C CA . VAL A 1 179 ? -4.184 -9.711 28.391 1 88.12 179 VAL A CA 1
ATOM 1373 C C . VAL A 1 179 ? -4.258 -10.328 27 1 88.12 179 VAL A C 1
ATOM 1375 O O . VAL A 1 179 ? -4.223 -11.555 26.844 1 88.12 179 VAL A O 1
ATOM 1378 N N . MET A 1 180 ? -4.57 -9.523 26.078 1 87.56 180 MET A N 1
ATOM 1379 C CA . MET A 1 180 ? -4.48 -9.953 24.688 1 87.56 180 MET A CA 1
ATOM 1380 C C . MET A 1 180 ? -3.053 -9.82 24.156 1 87.56 180 MET A C 1
ATOM 1382 O O . MET A 1 180 ? -2.471 -8.734 24.203 1 87.56 180 MET A O 1
ATOM 1386 N N . ALA A 1 181 ? -2.492 -10.992 23.797 1 88.06 181 ALA A N 1
ATOM 1387 C CA . ALA A 1 181 ? -1.141 -11 23.25 1 88.06 181 ALA A CA 1
ATOM 1388 C C . ALA A 1 181 ? -1.174 -11.172 21.734 1 88.06 181 ALA A C 1
ATOM 1390 O O . ALA A 1 181 ? -2.215 -11.5 21.156 1 88.06 181 ALA A O 1
ATOM 1391 N N . THR A 1 182 ? -0.034 -10.797 21.094 1 90.69 182 THR A N 1
ATOM 1392 C CA . THR A 1 182 ? 0.042 -10.875 19.641 1 90.69 182 THR A CA 1
ATOM 1393 C C . THR A 1 182 ? 0.995 -11.984 19.219 1 90.69 182 THR A C 1
ATOM 1395 O O . THR A 1 182 ? 1.979 -12.266 19.891 1 90.69 182 THR A O 1
ATOM 1398 N N . ARG A 1 183 ? 0.631 -12.742 18.156 1 92.25 183 ARG A N 1
ATOM 1399 C CA . ARG A 1 183 ? 1.469 -13.734 17.484 1 92.25 183 ARG A CA 1
ATOM 1400 C C . ARG A 1 183 ? 1.29 -13.672 15.969 1 92.25 183 ARG A C 1
ATOM 1402 O O . ARG A 1 183 ? 0.324 -13.086 15.477 1 92.25 183 ARG A O 1
ATOM 1409 N N . PRO A 1 184 ? 2.307 -14.227 15.305 1 92.75 184 PRO A N 1
ATOM 1410 C CA . PRO A 1 184 ? 2.094 -14.273 13.859 1 92.75 184 PRO A CA 1
ATOM 1411 C C . PRO A 1 184 ? 0.812 -15.016 13.477 1 92.75 184 PRO A C 1
ATOM 1413 O O . PRO A 1 184 ? 0.439 -15.992 14.133 1 92.75 184 PRO A O 1
ATOM 1416 N N . ARG A 1 185 ? 0.153 -14.516 12.57 1 95.12 185 ARG A N 1
ATOM 1417 C CA . ARG A 1 185 ? -1.063 -15.164 12.094 1 95.12 185 ARG A CA 1
ATOM 1418 C C . ARG A 1 185 ? -0.806 -16.625 11.75 1 95.12 185 ARG A C 1
ATOM 1420 O O . ARG A 1 185 ? 0.22 -16.969 11.156 1 95.12 185 ARG A O 1
ATOM 1427 N N . ALA A 1 186 ? -1.662 -17.516 12.039 1 92.5 186 ALA A N 1
ATOM 1428 C CA . ALA A 1 186 ? -1.463 -18.953 12.016 1 92.5 186 ALA A CA 1
ATOM 1429 C C . ALA A 1 186 ? -1.151 -19.438 10.602 1 92.5 186 ALA A C 1
ATOM 1431 O O . ALA A 1 186 ? -0.256 -20.266 10.406 1 92.5 186 ALA A O 1
ATOM 1432 N N . ASP A 1 187 ? -1.896 -19.094 9.633 1 94.12 187 ASP A N 1
ATOM 1433 C CA . ASP A 1 187 ? -1.688 -19.562 8.266 1 94.12 187 ASP A CA 1
ATOM 1434 C C . ASP A 1 187 ? -0.31 -19.156 7.75 1 94.12 187 ASP A C 1
ATOM 1436 O O . ASP A 1 187 ? 0.344 -19.922 7.039 1 94.12 187 ASP A O 1
ATOM 1440 N N . ILE A 1 188 ? 0.136 -17.938 8.164 1 96.12 188 ILE A N 1
ATOM 1441 C CA . ILE A 1 188 ? 1.45 -17.453 7.75 1 96.12 188 ILE A CA 1
ATOM 1442 C C . ILE A 1 188 ? 2.539 -18.234 8.492 1 96.12 188 ILE A C 1
ATOM 1444 O O . ILE A 1 188 ? 3.543 -18.625 7.891 1 96.12 188 ILE A O 1
ATOM 1448 N N . TYR A 1 189 ? 2.307 -18.484 9.695 1 95.56 189 TYR A N 1
ATOM 1449 C CA . TYR A 1 189 ? 3.264 -19.203 10.531 1 95.56 189 TYR A CA 1
ATOM 1450 C C . TYR A 1 189 ? 3.512 -20.609 10 1 95.56 189 TYR A C 1
ATOM 1452 O O . TYR A 1 189 ? 4.633 -21.109 10.086 1 95.56 189 TYR A O 1
ATOM 1460 N N . ILE A 1 190 ? 2.559 -21.188 9.406 1 95.38 190 ILE A N 1
ATOM 1461 C CA . ILE A 1 190 ? 2.643 -22.562 8.945 1 95.38 190 ILE A CA 1
ATOM 1462 C C . ILE A 1 190 ? 3.17 -22.609 7.512 1 95.38 190 ILE A C 1
ATOM 1464 O O . ILE A 1 190 ? 4.109 -23.344 7.207 1 95.38 190 ILE A O 1
ATOM 1468 N N . ASN A 1 191 ? 2.646 -21.812 6.703 1 96.88 191 ASN A N 1
ATOM 1469 C CA . ASN A 1 191 ? 2.857 -21.984 5.27 1 96.88 191 ASN A CA 1
ATOM 1470 C C . ASN A 1 191 ? 4.125 -21.266 4.809 1 96.88 191 ASN A C 1
ATOM 1472 O O . ASN A 1 191 ? 4.793 -21.719 3.877 1 96.88 191 ASN A O 1
ATOM 1476 N N . LEU A 1 192 ? 4.465 -20.141 5.457 1 97.69 192 LEU A N 1
ATOM 1477 C CA . LEU A 1 192 ? 5.57 -19.344 4.938 1 97.69 192 LEU A CA 1
ATOM 1478 C C . LEU A 1 192 ? 6.887 -20.109 5.035 1 97.69 192 LEU A C 1
ATOM 1480 O O . LEU A 1 192 ? 7.617 -20.219 4.051 1 97.69 192 LEU A O 1
ATOM 1484 N N . PRO A 1 193 ? 7.227 -20.641 6.16 1 96.94 193 PRO A N 1
ATOM 1485 C CA . PRO A 1 193 ? 8.469 -21.422 6.223 1 96.94 193 PRO A CA 1
ATOM 1486 C C . PRO A 1 193 ? 8.469 -22.609 5.266 1 96.94 193 PRO A C 1
ATOM 1488 O O . PRO A 1 193 ? 9.516 -22.953 4.707 1 96.94 193 PRO A O 1
ATOM 1491 N N . ALA A 1 194 ? 7.316 -23.25 5.121 1 98.06 194 ALA A N 1
ATOM 1492 C CA . ALA A 1 194 ? 7.203 -24.359 4.188 1 98.06 194 ALA A CA 1
ATOM 1493 C C . ALA A 1 194 ? 7.496 -23.922 2.758 1 98.06 194 ALA A C 1
ATOM 1495 O O . ALA A 1 194 ? 8.227 -24.594 2.029 1 98.06 194 ALA A O 1
ATOM 1496 N N . LEU A 1 195 ? 6.977 -22.797 2.396 1 98.5 195 LEU A N 1
ATOM 1497 C CA . LEU A 1 195 ? 7.176 -22.281 1.049 1 98.5 195 LEU A CA 1
ATOM 1498 C C . LEU A 1 195 ? 8.633 -21.875 0.836 1 98.5 195 LEU A C 1
ATOM 1500 O O . LEU A 1 195 ? 9.195 -22.094 -0.238 1 98.5 195 LEU A O 1
ATOM 1504 N N . GLU A 1 196 ? 9.219 -21.297 1.821 1 98.06 196 GLU A N 1
ATOM 1505 C CA . GLU A 1 196 ? 10.633 -20.922 1.734 1 98.06 196 GLU A CA 1
ATOM 1506 C C . GLU A 1 196 ? 11.516 -22.141 1.539 1 98.06 196 GLU A C 1
ATOM 1508 O O . GLU A 1 196 ? 12.5 -22.094 0.794 1 98.06 196 GLU A O 1
ATOM 1513 N N . LYS A 1 197 ? 11.18 -23.156 2.213 1 98.06 197 LYS A N 1
ATOM 1514 C CA . LYS A 1 197 ? 11.93 -24.391 2.057 1 98.06 197 LYS A CA 1
ATOM 1515 C C . LYS A 1 197 ? 11.789 -24.953 0.641 1 98.06 197 LYS A C 1
ATOM 1517 O O . LYS A 1 197 ? 12.773 -25.375 0.033 1 98.06 197 LYS A O 1
ATOM 1522 N N . LEU A 1 198 ? 10.562 -25.031 0.146 1 98.5 198 LEU A N 1
ATOM 1523 C CA . LEU A 1 198 ? 10.32 -25.5 -1.217 1 98.5 198 LEU A CA 1
ATOM 1524 C C . LEU A 1 198 ? 11.102 -24.641 -2.221 1 98.5 198 LEU A C 1
ATOM 1526 O O . LEU A 1 198 ? 11.664 -25.172 -3.18 1 98.5 198 LEU A O 1
ATOM 1530 N N . ASP A 1 199 ? 11.125 -23.391 -2.006 1 98.38 199 ASP A N 1
ATOM 1531 C CA . ASP A 1 199 ? 11.852 -22.453 -2.844 1 98.38 199 ASP A CA 1
ATOM 1532 C C . ASP A 1 199 ? 13.344 -22.781 -2.887 1 98.38 199 ASP A C 1
ATOM 1534 O O . ASP A 1 199 ? 13.93 -22.875 -3.965 1 98.38 199 ASP A O 1
ATOM 1538 N N . SER A 1 200 ? 13.844 -22.953 -1.736 1 97.75 200 SER A N 1
ATOM 1539 C CA . SER A 1 200 ? 15.258 -23.297 -1.633 1 97.75 200 SER A CA 1
ATOM 1540 C C . SER A 1 200 ? 15.562 -24.625 -2.334 1 97.75 200 SER A C 1
ATOM 1542 O O . SER A 1 200 ? 16.594 -24.766 -2.99 1 97.75 200 SER A O 1
ATOM 1544 N N . MET A 1 201 ? 14.719 -25.578 -2.211 1 98.12 201 MET A N 1
ATOM 1545 C CA . MET A 1 201 ? 14.898 -26.891 -2.816 1 98.12 201 MET A CA 1
ATOM 1546 C C . MET A 1 201 ? 14.883 -26.797 -4.34 1 98.12 201 MET A C 1
ATOM 1548 O O . MET A 1 201 ?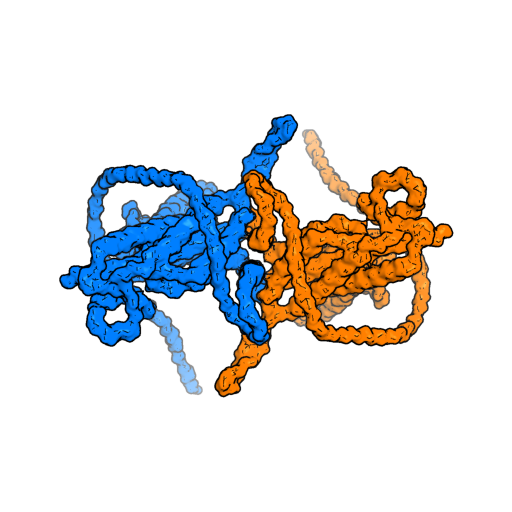 15.664 -27.469 -5.016 1 98.12 201 MET A O 1
ATOM 1552 N N . LEU A 1 202 ? 14.031 -26 -4.859 1 98 202 LEU A N 1
ATOM 1553 C CA . LEU A 1 202 ? 13.938 -25.844 -6.305 1 98 202 LEU A CA 1
ATOM 1554 C C . LEU A 1 202 ? 15.203 -25.203 -6.867 1 98 202 LEU A C 1
ATOM 1556 O O . LEU A 1 202 ? 15.719 -25.641 -7.898 1 98 202 LEU A O 1
ATOM 1560 N N . ILE A 1 203 ? 15.664 -24.203 -6.156 1 97 203 ILE A N 1
ATOM 1561 C CA . ILE A 1 203 ? 16.891 -23.547 -6.594 1 97 203 ILE A CA 1
ATOM 1562 C C . ILE A 1 203 ? 18.062 -24.516 -6.527 1 97 203 ILE A C 1
ATOM 1564 O O . ILE A 1 203 ? 18.922 -24.531 -7.414 1 97 203 ILE A O 1
ATOM 1568 N N . GLU A 1 204 ? 18.047 -25.344 -5.52 1 96.62 204 GLU A N 1
ATOM 1569 C CA . GLU A 1 204 ? 19.094 -26.344 -5.375 1 96.62 204 GLU A CA 1
ATOM 1570 C C . GLU A 1 204 ? 19.062 -27.359 -6.523 1 96.62 204 GLU A C 1
ATOM 1572 O O . GLU A 1 204 ? 20.109 -27.781 -7.023 1 96.62 204 GLU A O 1
ATOM 1577 N N . ILE A 1 205 ? 17.875 -27.781 -6.895 1 97.12 205 ILE A N 1
ATOM 1578 C CA . ILE A 1 205 ? 17.734 -28.703 -8.016 1 97.12 205 ILE A CA 1
ATOM 1579 C C . ILE A 1 205 ? 18.281 -28.062 -9.289 1 97.12 205 ILE A C 1
ATOM 1581 O O . ILE A 1 205 ? 19.062 -28.688 -10.016 1 97.12 205 ILE A O 1
ATOM 1585 N N . LEU A 1 206 ? 17.969 -26.859 -9.523 1 96.25 206 LEU A N 1
ATOM 1586 C CA . LEU A 1 206 ? 18.469 -26.156 -10.703 1 96.25 206 LEU A CA 1
ATOM 1587 C C . LEU A 1 206 ? 19.984 -26.016 -10.656 1 96.25 206 LEU A C 1
ATOM 1589 O O . LEU A 1 206 ? 20.656 -26.219 -11.664 1 96.25 206 LEU A O 1
ATOM 1593 N N . ASP A 1 207 ? 20.484 -25.766 -9.5 1 95.06 207 ASP A N 1
ATOM 1594 C CA . ASP A 1 207 ? 21.922 -25.578 -9.312 1 95.06 207 ASP A CA 1
ATOM 1595 C C . ASP A 1 207 ? 22.688 -26.859 -9.57 1 95.06 207 ASP A C 1
ATOM 1597 O O . ASP A 1 207 ? 23.875 -26.844 -9.891 1 95.06 207 ASP A O 1
ATOM 1601 N N . SER A 1 208 ? 22.031 -27.953 -9.492 1 95.12 208 SER A N 1
ATOM 1602 C CA . SER A 1 208 ? 22.672 -29.25 -9.633 1 95.12 208 SER A CA 1
ATOM 1603 C C . SER A 1 208 ? 22.953 -29.578 -11.102 1 95.12 208 SER A C 1
ATOM 1605 O O . SER A 1 208 ? 23.719 -30.484 -11.406 1 95.12 208 SER A O 1
ATOM 1607 N N . PHE A 1 209 ? 22.422 -28.828 -12.039 1 95.5 209 PHE A N 1
ATOM 1608 C CA . PHE A 1 209 ? 22.594 -29.094 -13.461 1 95.5 209 PHE A CA 1
ATOM 1609 C C . PHE A 1 209 ? 23.781 -28.312 -14.008 1 95.5 209 PHE A C 1
ATOM 1611 O O . PHE A 1 209 ? 23.656 -27.594 -15 1 95.5 209 PHE A O 1
ATOM 1618 N N . GLU A 1 210 ? 24.938 -28.375 -13.5 1 90.25 210 GLU A N 1
ATOM 1619 C CA . GLU A 1 210 ? 26.156 -27.719 -13.938 1 90.25 210 GLU A CA 1
ATOM 1620 C C . GLU A 1 210 ? 26.859 -28.531 -15.016 1 90.25 210 GLU A C 1
ATOM 1622 O O . GLU A 1 210 ? 27.297 -27.984 -16.031 1 90.25 210 GLU A O 1
ATOM 1627 N N . ASN A 1 211 ? 27.156 -29.828 -14.812 1 82.94 211 ASN A N 1
ATOM 1628 C CA . ASN A 1 211 ? 27.875 -30.703 -15.727 1 82.94 211 ASN A CA 1
ATOM 1629 C C . ASN A 1 211 ? 27 -31.859 -16.188 1 82.94 211 ASN A C 1
ATOM 1631 O O . ASN A 1 211 ? 27.109 -32.969 -15.68 1 82.94 211 ASN A O 1
ATOM 1635 N N . ASN A 1 212 ? 26.234 -31.5 -17.297 1 87.12 212 ASN A N 1
ATOM 1636 C CA . ASN A 1 212 ? 25.266 -32.5 -17.766 1 87.12 212 ASN A CA 1
ATOM 1637 C C . ASN A 1 212 ? 25.828 -33.344 -18.906 1 87.12 212 ASN A C 1
ATOM 1639 O O . ASN A 1 212 ? 26.672 -32.844 -19.672 1 87.12 212 ASN A O 1
ATOM 1643 N N . GLU A 1 213 ? 25.422 -34.5 -19.016 1 91.12 213 GLU A N 1
ATOM 1644 C CA . GLU A 1 213 ? 25.781 -35.406 -20.109 1 91.12 213 GLU A CA 1
ATOM 1645 C C . GLU A 1 213 ? 24.797 -35.281 -21.281 1 91.12 213 GLU A C 1
ATOM 1647 O O . GLU A 1 213 ? 24.766 -36.125 -22.156 1 91.12 213 GLU A O 1
ATOM 1652 N N . PHE A 1 214 ? 23.922 -34.344 -21.156 1 92.44 214 PHE A N 1
ATOM 1653 C CA . PHE A 1 214 ? 23.031 -33.938 -22.25 1 92.44 214 PHE A CA 1
ATOM 1654 C C . PHE A 1 214 ? 23.20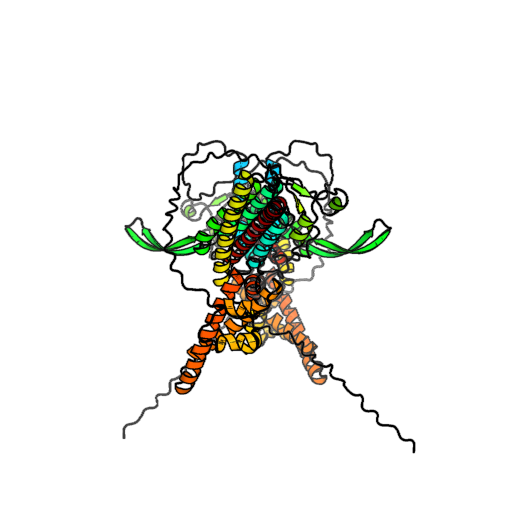3 -32.469 -22.562 1 92.44 214 PHE A C 1
ATOM 1656 O O . PHE A 1 214 ? 23.828 -31.719 -21.797 1 92.44 214 PHE A O 1
ATOM 1663 N N . TRP A 1 215 ? 22.797 -32 -23.719 1 90.5 215 TRP A N 1
ATOM 1664 C CA . TRP A 1 215 ? 22.906 -30.625 -24.125 1 90.5 215 TRP A CA 1
ATOM 1665 C C . TRP A 1 215 ? 21.688 -30.188 -24.922 1 90.5 215 TRP A C 1
ATOM 1667 O O . TRP A 1 215 ? 20.766 -30.969 -25.141 1 90.5 215 TRP A O 1
ATOM 1677 N N . TYR A 1 216 ? 21.609 -28.906 -25.203 1 89.38 216 TYR A N 1
ATOM 1678 C CA . TYR A 1 216 ? 20.453 -28.359 -25.906 1 89.38 216 TYR A CA 1
ATOM 1679 C C . TYR A 1 216 ? 20.875 -27.812 -27.281 1 89.38 216 TYR A C 1
ATOM 1681 O O . TYR A 1 216 ? 21.969 -27.281 -27.438 1 89.38 216 TYR A O 1
ATOM 1689 N N . VAL A 1 217 ? 20.031 -28.031 -28.25 1 84.88 217 VAL A N 1
ATOM 1690 C CA . VAL A 1 217 ? 20.234 -27.469 -29.578 1 84.88 217 VAL A CA 1
ATOM 1691 C C . VAL A 1 217 ? 19.047 -26.594 -29.969 1 84.88 217 VAL A C 1
ATOM 1693 O O . VAL A 1 217 ? 17.906 -26.938 -29.688 1 84.88 217 VAL A O 1
ATOM 1696 N N . ASP A 1 218 ? 19.406 -25.375 -30.562 1 76.69 218 ASP A N 1
ATOM 1697 C CA . ASP A 1 218 ? 18.344 -24.484 -31.016 1 76.69 218 ASP A CA 1
ATOM 1698 C C . ASP A 1 218 ? 17.812 -24.922 -32.375 1 76.69 218 ASP A C 1
ATOM 1700 O O . ASP A 1 218 ? 18.562 -25.469 -33.219 1 76.69 218 ASP A O 1
ATOM 1704 N N . GLU A 1 219 ? 16.547 -25.016 -32.656 1 63.34 219 GLU A N 1
ATOM 1705 C CA . GLU A 1 219 ? 15.922 -25.516 -33.875 1 63.34 219 GLU A CA 1
ATOM 1706 C C . GLU A 1 219 ? 16.594 -24.938 -35.125 1 63.34 219 GLU A C 1
ATOM 1708 O O . GLU A 1 219 ? 16.719 -25.625 -36.156 1 63.34 219 GLU A O 1
ATOM 1713 N N . GLU A 1 220 ? 16.859 -23.672 -35.125 1 57.12 220 GLU A N 1
ATOM 1714 C CA . GLU A 1 220 ? 17.422 -23.109 -36.344 1 57.12 220 GLU A CA 1
ATOM 1715 C C . GLU A 1 220 ? 18.672 -23.875 -36.781 1 57.12 220 GLU A C 1
ATOM 1717 O O . GLU A 1 220 ? 18.953 -23.953 -38 1 57.12 220 GLU A O 1
ATOM 1722 N N . ASN A 1 221 ? 19.344 -24.391 -35.906 1 51.44 221 ASN A N 1
ATOM 1723 C CA . ASN A 1 221 ? 20.609 -25.031 -36.25 1 51.44 221 ASN A CA 1
ATOM 1724 C C . ASN A 1 221 ? 20.422 -26.5 -36.594 1 51.44 221 ASN A C 1
ATOM 1726 O O . ASN A 1 221 ? 21.391 -27.203 -36.906 1 51.44 221 ASN A O 1
ATOM 1730 N N . ILE A 1 222 ? 19.359 -27.031 -36.344 1 53.75 222 ILE A N 1
ATOM 1731 C CA . ILE A 1 222 ? 19.141 -28.469 -36.562 1 53.75 222 ILE A CA 1
ATOM 1732 C C . ILE A 1 222 ? 19.172 -28.75 -38.062 1 53.75 222 ILE A C 1
ATOM 1734 O O . ILE A 1 222 ? 19.422 -29.891 -38.469 1 53.75 222 ILE A O 1
ATOM 1738 N N . SER A 1 223 ? 18.75 -27.766 -38.906 1 48.22 223 SER A N 1
ATOM 1739 C CA . SER A 1 223 ? 18.797 -28.125 -40.344 1 48.22 223 SER A CA 1
ATOM 1740 C C . SER A 1 223 ? 20.172 -28.641 -40.719 1 48.22 223 SER A C 1
ATOM 1742 O O . SER A 1 223 ? 20.312 -29.406 -41.688 1 48.22 223 SER A O 1
ATOM 1744 N N . THR A 1 224 ? 21.125 -28.125 -40.156 1 43.06 224 THR A N 1
ATOM 1745 C CA . THR A 1 224 ? 22.422 -28.438 -40.781 1 43.06 224 THR A CA 1
ATOM 1746 C C . THR A 1 224 ? 22.984 -29.734 -40.188 1 43.06 224 THR A C 1
ATOM 1748 O O . THR A 1 224 ? 23.938 -30.297 -40.719 1 43.06 224 THR A O 1
ATOM 1751 N N . SER A 1 225 ? 22.891 -30 -38.844 1 44.28 225 SER A N 1
ATOM 1752 C CA . SER A 1 225 ? 23.609 -31.188 -38.375 1 44.28 225 SER A CA 1
ATOM 1753 C C . SER A 1 225 ? 22.781 -32.438 -38.562 1 44.28 225 SER A C 1
ATOM 1755 O O . SER A 1 225 ? 21.656 -32.531 -38.062 1 44.28 225 SER A O 1
ATOM 1757 N N . GLY A 1 226 ? 22.703 -33.156 -39.625 1 43.75 226 GLY A N 1
ATOM 1758 C CA . GLY A 1 226 ? 22.172 -34.406 -40.125 1 43.75 226 GLY A CA 1
ATOM 1759 C C . GLY A 1 226 ? 21.812 -35.406 -39.031 1 43.75 226 GLY A C 1
ATOM 1760 O O . GLY A 1 226 ? 21.141 -36.406 -39.312 1 43.75 226 GLY A O 1
ATOM 1761 N N . ASP A 1 227 ? 22.531 -35.562 -38.031 1 46.44 227 ASP A N 1
ATOM 1762 C CA . ASP A 1 227 ? 22.469 -36.75 -37.156 1 46.44 227 ASP A CA 1
ATOM 1763 C C . ASP A 1 227 ? 21.391 -36.594 -36.094 1 46.44 227 ASP A C 1
ATOM 1765 O O . ASP A 1 227 ? 21.328 -37.406 -35.156 1 46.44 227 ASP A O 1
ATOM 1769 N N . ILE A 1 228 ? 20.922 -35.5 -35.812 1 50.88 228 ILE A N 1
ATOM 1770 C CA . ILE A 1 228 ? 19.969 -35.469 -34.719 1 50.88 228 ILE A CA 1
ATOM 1771 C C . ILE A 1 228 ? 18.672 -36.156 -35.156 1 50.88 228 ILE A C 1
ATOM 1773 O O . ILE A 1 228 ? 18.016 -35.719 -36.094 1 50.88 228 ILE A O 1
ATOM 1777 N N . SER A 1 229 ? 18.438 -37.469 -34.875 1 49.22 229 SER A N 1
ATOM 1778 C CA . SER A 1 229 ? 17.359 -38.375 -35.25 1 49.22 229 SER A CA 1
ATOM 1779 C C . SER A 1 229 ? 16.016 -37.656 -35.25 1 49.22 229 SER A C 1
ATOM 1781 O O . SER A 1 229 ? 15.758 -36.812 -34.406 1 49.22 229 SER A O 1
ATOM 1783 N N . LYS A 1 230 ? 15.281 -37.594 -36.375 1 49.12 230 LYS A N 1
ATOM 1784 C CA . LYS A 1 230 ? 13.875 -37.281 -36.625 1 49.12 230 LYS A CA 1
ATOM 1785 C C . LYS A 1 230 ? 13.016 -37.531 -35.406 1 49.12 230 LYS A C 1
ATOM 1787 O O . LYS A 1 230 ? 12 -36.844 -35.188 1 49.12 230 LYS A O 1
ATOM 1792 N N . SER A 1 231 ? 13.398 -38.531 -34.781 1 48.06 231 SER A N 1
ATOM 1793 C CA . SER A 1 231 ? 12.578 -39 -33.688 1 48.06 231 SER A CA 1
ATOM 1794 C C . SER A 1 231 ? 12.562 -37.969 -32.531 1 48.06 231 SER A C 1
ATOM 1796 O O . SER A 1 231 ? 11.57 -37.875 -31.812 1 48.06 231 SER A O 1
ATOM 1798 N N . SER A 1 232 ? 13.75 -37.344 -32.406 1 50.69 232 SER A N 1
ATOM 1799 C CA . SER A 1 232 ? 13.867 -36.438 -31.297 1 50.69 232 SER A CA 1
ATOM 1800 C C . SER A 1 232 ? 12.945 -35.25 -31.453 1 50.69 232 SER A C 1
ATOM 1802 O O . SER A 1 232 ? 12.453 -34.688 -30.469 1 50.69 232 SER A O 1
ATOM 1804 N N . ARG A 1 233 ? 12.797 -34.875 -32.75 1 50.78 233 ARG A N 1
ATOM 1805 C CA . ARG A 1 233 ? 11.961 -33.719 -33.094 1 50.78 233 ARG A CA 1
ATOM 1806 C C . ARG A 1 233 ? 10.492 -34 -32.781 1 50.78 233 ARG A C 1
ATOM 1808 O O . ARG A 1 233 ? 9.75 -33.125 -32.406 1 50.78 233 ARG A O 1
ATOM 1815 N N . LYS A 1 234 ? 10.125 -35.188 -33.188 1 50.03 234 LYS A N 1
ATOM 1816 C CA . LYS A 1 234 ? 8.711 -35.5 -33.062 1 50.03 234 LYS A CA 1
ATOM 1817 C C . LYS A 1 234 ? 8.242 -35.344 -31.609 1 50.03 234 LYS A C 1
ATOM 1819 O O . LYS A 1 234 ? 7.102 -34.969 -31.359 1 50.03 234 LYS A O 1
ATOM 1824 N N . VAL A 1 235 ? 9.078 -35.844 -30.828 1 48.28 235 VAL A N 1
ATOM 1825 C CA . VAL A 1 235 ? 8.617 -35.969 -29.438 1 48.28 235 VAL A CA 1
ATOM 1826 C C . VAL A 1 235 ? 8.336 -34.562 -28.875 1 48.28 235 VAL A C 1
ATOM 1828 O O . VAL A 1 235 ? 7.34 -34.375 -28.188 1 48.28 235 VAL A O 1
ATOM 1831 N N . ILE A 1 236 ? 9.328 -33.688 -29.078 1 50.5 236 ILE A N 1
ATOM 1832 C CA . ILE A 1 236 ? 9.258 -32.469 -28.266 1 50.5 236 ILE A CA 1
ATOM 1833 C C . ILE A 1 236 ? 8.133 -31.578 -28.781 1 50.5 236 ILE A C 1
ATOM 1835 O O . ILE A 1 236 ? 7.684 -30.672 -28.078 1 50.5 236 ILE A O 1
ATOM 1839 N N . HIS A 1 237 ? 7.789 -31.766 -30.109 1 48.84 237 HIS A N 1
ATOM 1840 C CA . HIS A 1 237 ? 6.719 -30.859 -30.5 1 48.84 237 HIS A CA 1
ATOM 1841 C C . HIS A 1 237 ? 5.395 -31.25 -29.859 1 48.84 237 HIS A C 1
ATOM 1843 O O . HIS A 1 237 ? 4.332 -31.047 -30.438 1 48.84 237 HIS A O 1
ATOM 1849 N N . ARG A 1 238 ? 5.438 -32.156 -29.047 1 43.03 238 ARG A N 1
ATOM 1850 C CA . ARG A 1 238 ? 4.156 -32.406 -28.406 1 43.03 238 ARG A CA 1
ATOM 1851 C C . ARG A 1 238 ? 3.32 -31.156 -28.297 1 43.03 238 ARG A C 1
ATOM 1853 O O . ARG A 1 238 ? 2.092 -31.203 -28.391 1 43.03 238 ARG A O 1
ATOM 1860 N N . ASN A 1 239 ? 3.824 -30.062 -27.719 1 45.44 239 ASN A N 1
ATOM 1861 C CA . ASN A 1 239 ? 2.967 -28.891 -27.719 1 45.44 239 ASN A CA 1
ATOM 1862 C C . ASN A 1 239 ? 3.23 -28 -28.938 1 45.44 239 ASN A C 1
ATOM 1864 O O . ASN A 1 239 ? 4.328 -27.469 -29.094 1 45.44 239 ASN A O 1
ATOM 1868 N N . GLU A 1 240 ? 2.705 -28.312 -30.031 1 47.28 240 GLU A N 1
ATOM 1869 C CA . GLU A 1 240 ? 2.723 -27.594 -31.312 1 47.28 240 GLU A CA 1
ATOM 1870 C C . GLU A 1 240 ? 3.164 -26.156 -31.125 1 47.28 240 GLU A C 1
ATOM 1872 O O . GLU A 1 240 ? 3.818 -25.578 -32 1 47.28 240 GLU A O 1
ATOM 1877 N N . GLU A 1 241 ? 2.838 -25.547 -30.031 1 51.97 241 GLU A N 1
ATOM 1878 C CA . GLU A 1 241 ? 2.881 -24.078 -29.938 1 51.97 241 GLU A CA 1
ATOM 1879 C C . GLU A 1 241 ? 4.266 -23.594 -29.516 1 51.97 241 GLU A C 1
ATOM 1881 O O . GLU A 1 241 ? 4.535 -22.391 -29.516 1 51.97 241 GLU A O 1
ATOM 1886 N N . LYS A 1 242 ? 5.371 -24.562 -29.25 1 59.25 242 LYS A N 1
ATOM 1887 C CA . LYS A 1 242 ? 6.59 -24 -28.688 1 59.25 242 LYS A CA 1
ATOM 1888 C C . LYS A 1 242 ? 7.812 -24.375 -29.531 1 59.25 242 LYS A C 1
ATOM 1890 O O . LYS A 1 242 ? 8.805 -24.859 -28.984 1 59.25 242 LYS A O 1
ATOM 1895 N N . TRP A 1 243 ? 7.812 -24.328 -30.75 1 60.53 243 TRP A N 1
ATOM 1896 C CA . TRP A 1 243 ? 8.867 -24.719 -31.688 1 60.53 243 TRP A CA 1
ATOM 1897 C C . TRP A 1 243 ? 10.148 -23.938 -31.406 1 60.53 243 TRP A C 1
ATOM 1899 O O . TRP A 1 243 ? 11.234 -24.344 -31.828 1 60.53 243 TRP A O 1
ATOM 1909 N N . TRP A 1 244 ? 10.039 -22.844 -30.703 1 69.38 244 TRP A N 1
ATOM 1910 C CA . TRP A 1 244 ? 11.18 -21.953 -30.484 1 69.38 244 TRP A CA 1
ATOM 1911 C C . TRP A 1 244 ? 11.961 -22.359 -29.25 1 69.38 244 TRP A C 1
ATOM 1913 O O . TRP A 1 244 ? 13.016 -21.797 -28.953 1 69.38 244 TRP A O 1
ATOM 1923 N N . LEU A 1 245 ? 11.57 -23.469 -28.672 1 77.38 245 LEU A N 1
ATOM 1924 C CA . LEU A 1 245 ? 12.234 -23.875 -27.453 1 77.38 245 LEU A CA 1
ATOM 1925 C C . LEU A 1 245 ? 13.43 -24.781 -27.75 1 77.38 245 LEU A C 1
ATOM 1927 O O . LEU A 1 245 ? 13.406 -25.547 -28.719 1 77.38 245 LEU A O 1
ATOM 1931 N N . PRO A 1 246 ? 14.438 -24.719 -26.969 1 83.44 246 PRO A N 1
ATOM 1932 C CA . PRO A 1 246 ? 15.586 -25.609 -27.125 1 83.44 246 PRO A CA 1
ATOM 1933 C C . PRO A 1 246 ? 15.219 -27.078 -26.953 1 83.44 246 PRO A C 1
ATOM 1935 O O . PRO A 1 246 ? 14.375 -27.422 -26.109 1 83.44 246 PRO A O 1
ATOM 1938 N N . ILE A 1 247 ? 15.867 -27.875 -27.812 1 83.19 247 ILE A N 1
ATOM 1939 C CA . ILE A 1 247 ? 15.594 -29.312 -27.766 1 83.19 247 ILE A CA 1
ATOM 1940 C C . ILE A 1 247 ? 16.75 -30.031 -27.062 1 83.19 247 ILE A C 1
ATOM 1942 O O . ILE A 1 247 ? 17.906 -29.859 -27.438 1 83.19 247 ILE A O 1
ATOM 1946 N N . PRO A 1 248 ? 16.422 -30.797 -26.062 1 89.44 248 PRO A N 1
ATOM 1947 C CA . PRO A 1 248 ? 17.484 -31.547 -25.406 1 89.44 248 PRO A CA 1
ATOM 1948 C C . PRO A 1 248 ? 18.016 -32.688 -26.281 1 89.44 248 PRO A C 1
ATOM 1950 O O . PRO A 1 248 ? 17.25 -33.312 -27 1 89.44 248 PRO A O 1
ATOM 1953 N N . CYS A 1 249 ? 19.328 -32.844 -26.203 1 88.38 249 CYS A N 1
ATOM 1954 C CA . CYS A 1 249 ? 20.016 -33.906 -26.938 1 88.38 249 CYS A CA 1
ATOM 1955 C C . CYS A 1 249 ? 20.828 -34.781 -26 1 88.38 249 CYS A C 1
ATOM 1957 O O . CYS A 1 249 ? 21.328 -34.312 -24.984 1 88.38 249 CYS A O 1
ATOM 1959 N N . VAL A 1 250 ? 20.844 -36.031 -26.391 1 91.19 250 VAL A N 1
ATOM 1960 C CA . VAL A 1 250 ? 21.609 -37 -25.609 1 91.19 250 VAL A CA 1
ATOM 1961 C C . VAL A 1 250 ? 22.609 -37.719 -26.516 1 91.19 250 VAL A C 1
ATOM 1963 O O . VAL A 1 250 ? 22.5 -37.656 -27.734 1 91.19 250 VAL A O 1
ATOM 1966 N N . PRO A 1 251 ? 23.594 -38.281 -25.891 1 90 251 PRO A N 1
ATOM 1967 C CA . PRO A 1 251 ? 24.531 -39.031 -26.703 1 90 251 PRO A CA 1
ATOM 1968 C C . PRO A 1 251 ? 23.859 -40.156 -27.484 1 90 251 PRO A C 1
ATOM 1970 O O . PRO A 1 251 ? 22.812 -40.656 -27.094 1 90 251 PRO A O 1
ATOM 1973 N N . ALA A 1 252 ? 24.531 -40.625 -28.547 1 86.12 252 ALA A N 1
ATOM 1974 C CA . ALA A 1 252 ? 23.984 -41.656 -29.438 1 86.12 252 ALA A CA 1
ATOM 1975 C C . ALA A 1 252 ? 23.766 -42.969 -28.688 1 86.12 252 ALA A C 1
ATOM 1977 O O . ALA A 1 252 ? 22.875 -43.719 -29.031 1 86.12 252 ALA A O 1
ATOM 1978 N N . VAL A 1 253 ? 24.578 -43.188 -27.672 1 87.62 253 VAL A N 1
ATOM 1979 C CA . VAL A 1 253 ? 24.5 -44.406 -26.922 1 87.62 253 VAL A CA 1
ATOM 1980 C C . VAL A 1 253 ? 23.516 -44.25 -25.766 1 87.62 253 VAL A C 1
ATOM 1982 O O . VAL A 1 253 ? 23.172 -45.219 -25.078 1 87.62 253 VAL A O 1
ATOM 1985 N N . GLY A 1 254 ? 22.969 -43.094 -25.719 1 89.81 254 GLY A N 1
ATOM 1986 C CA . GLY A 1 254 ? 22.094 -42.812 -24.594 1 89.81 254 GLY A CA 1
ATOM 1987 C C . GLY A 1 254 ? 22.844 -42.344 -23.359 1 89.81 254 GLY A C 1
ATOM 1988 O O . GLY A 1 254 ? 24.078 -42.312 -23.359 1 89.81 254 GLY A O 1
ATOM 1989 N N . LEU A 1 255 ? 22.062 -42 -22.375 1 93.25 255 LEU A N 1
ATOM 1990 C CA . LEU A 1 255 ? 22.656 -41.531 -21.125 1 93.25 255 LEU A CA 1
ATOM 1991 C C . LEU A 1 255 ? 23.125 -42.719 -20.266 1 93.25 255 LEU A C 1
ATOM 1993 O O . LEU A 1 255 ? 22.484 -43.781 -20.281 1 93.25 255 LEU A O 1
ATOM 1997 N N . PRO A 1 256 ? 24.219 -42.531 -19.609 1 92.88 256 PRO A N 1
ATOM 1998 C CA . PRO A 1 256 ? 24.609 -43.562 -18.656 1 92.88 256 PRO A CA 1
ATOM 1999 C C . PRO A 1 256 ? 23.531 -43.875 -17.609 1 92.88 256 PRO A C 1
ATOM 2001 O O . PRO A 1 256 ? 22.766 -42.969 -17.266 1 92.88 256 PRO A O 1
ATOM 2004 N N . GLU A 1 257 ? 23.531 -45.062 -17.094 1 92.31 257 GLU A N 1
ATOM 2005 C CA . GLU A 1 257 ? 22.516 -45.5 -16.125 1 92.31 257 GLU A CA 1
ATOM 2006 C C . GLU A 1 257 ? 22.531 -44.625 -14.875 1 92.31 257 GLU A C 1
ATOM 2008 O O . GLU A 1 257 ? 21.484 -44.344 -14.305 1 92.31 257 GLU A O 1
ATOM 2013 N N . LYS A 1 258 ? 23.703 -44.25 -14.469 1 93.12 258 LYS A N 1
ATOM 2014 C CA . LYS A 1 258 ? 23.844 -43.406 -13.281 1 93.12 258 LYS A CA 1
ATOM 2015 C C . LYS A 1 258 ? 23.172 -42.062 -13.492 1 93.12 258 LYS A C 1
ATOM 2017 O O . LYS A 1 258 ? 22.453 -41.562 -12.609 1 93.12 258 LYS A O 1
ATOM 2022 N N . THR A 1 259 ? 23.375 -41.531 -14.625 1 93.88 259 THR A N 1
ATOM 2023 C CA . THR A 1 259 ? 22.797 -40.219 -14.953 1 93.88 259 THR A CA 1
ATOM 2024 C C . THR A 1 259 ? 21.281 -40.312 -15.086 1 93.88 259 THR A C 1
ATOM 2026 O O . THR A 1 259 ? 20.547 -39.406 -14.664 1 93.88 259 THR A O 1
ATOM 2029 N N . ARG A 1 260 ? 20.812 -41.344 -15.656 1 94.81 260 ARG A N 1
ATOM 2030 C CA . ARG A 1 260 ? 19.375 -41.562 -15.805 1 94.81 260 ARG A CA 1
ATOM 2031 C C . ARG A 1 260 ? 18.703 -41.656 -14.445 1 94.81 260 ARG A C 1
ATOM 2033 O O . ARG A 1 260 ? 17.641 -41.094 -14.227 1 94.81 260 ARG A O 1
ATOM 2040 N N . LYS A 1 261 ? 19.375 -42.406 -13.609 1 95.19 261 LYS A N 1
ATOM 2041 C CA . LYS A 1 261 ? 18.828 -42.594 -12.266 1 95.19 261 LYS A CA 1
ATOM 2042 C C . LYS A 1 261 ? 18.797 -41.25 -11.516 1 95.19 261 LYS A C 1
ATOM 2044 O O . LYS A 1 261 ? 17.844 -40.969 -10.781 1 95.19 261 LYS A O 1
ATOM 2049 N N . GLU A 1 262 ? 19.812 -40.5 -11.617 1 95.62 262 GLU A N 1
ATOM 2050 C CA . GLU A 1 262 ? 19.875 -39.188 -10.977 1 95.62 262 GLU A CA 1
ATOM 2051 C C . GLU A 1 262 ? 18.781 -38.25 -11.492 1 95.62 262 GLU A C 1
ATOM 2053 O O . GLU A 1 262 ? 18.172 -37.5 -10.727 1 95.62 262 GLU A O 1
ATOM 2058 N N . LEU A 1 263 ? 18.625 -38.281 -12.797 1 96.56 263 LEU A N 1
ATOM 2059 C CA . LEU A 1 263 ? 17.578 -37.469 -13.406 1 96.56 263 LEU A CA 1
ATOM 2060 C C . LEU A 1 263 ? 16.203 -37.875 -12.906 1 96.56 263 LEU A C 1
ATOM 2062 O O . LEU A 1 263 ? 15.359 -37.031 -12.609 1 96.56 263 LEU A O 1
ATOM 2066 N N . GLN A 1 264 ? 16.031 -39.156 -12.797 1 96.75 264 GLN A N 1
ATOM 2067 C CA . GLN A 1 264 ? 14.766 -39.656 -12.289 1 96.75 264 GLN A CA 1
ATOM 2068 C C . GLN A 1 264 ? 14.539 -39.25 -10.844 1 96.75 264 GLN A C 1
ATOM 2070 O O . GLN A 1 264 ? 13.422 -38.906 -10.461 1 96.75 264 GLN A O 1
ATOM 2075 N N . GLN A 1 265 ? 15.523 -39.281 -10.07 1 97.06 265 GLN A N 1
ATOM 2076 C CA . GLN A 1 265 ? 15.422 -38.875 -8.68 1 97.06 265 GLN A CA 1
ATOM 2077 C C . GLN A 1 265 ? 15.094 -37.375 -8.578 1 97.06 265 GLN A C 1
ATOM 2079 O O . GLN A 1 265 ? 14.273 -36.969 -7.746 1 97.06 265 GLN A O 1
ATOM 2084 N N . LYS A 1 266 ? 15.766 -36.625 -9.328 1 97 266 LYS A N 1
ATOM 2085 C CA . LYS A 1 266 ? 15.5 -35.188 -9.344 1 97 266 LYS A CA 1
ATOM 2086 C C . LYS A 1 266 ? 14.07 -34.906 -9.812 1 97 266 LYS A C 1
ATOM 2088 O O . LYS A 1 266 ? 13.422 -33.969 -9.305 1 97 266 LYS A O 1
ATOM 2093 N N . ARG A 1 267 ? 13.633 -35.594 -10.789 1 97.44 267 ARG A N 1
ATOM 2094 C CA . ARG A 1 267 ? 12.266 -35.438 -11.273 1 97.44 267 ARG A CA 1
ATOM 2095 C C . ARG A 1 267 ? 11.25 -35.781 -10.18 1 97.44 267 ARG A C 1
ATOM 2097 O O . ARG A 1 267 ? 10.273 -35.062 -10 1 97.44 267 ARG A O 1
ATOM 2104 N N . ASP A 1 268 ? 11.516 -36.875 -9.469 1 96.94 268 ASP A N 1
ATOM 2105 C CA . ASP A 1 268 ? 10.633 -37.281 -8.375 1 96.94 268 ASP A CA 1
ATOM 2106 C C . ASP A 1 268 ? 10.609 -36.25 -7.273 1 96.94 268 ASP A C 1
ATOM 2108 O O . ASP A 1 268 ? 9.547 -35.938 -6.715 1 96.94 268 ASP A O 1
ATOM 2112 N N . CYS A 1 269 ? 11.727 -35.75 -6.977 1 97.06 269 CYS A N 1
ATOM 2113 C CA . CYS A 1 269 ? 11.805 -34.688 -5.973 1 97.06 269 CYS A CA 1
ATOM 2114 C C . CYS A 1 269 ? 11.023 -33.438 -6.41 1 97.06 269 CYS A C 1
ATOM 2116 O O . CYS A 1 269 ? 10.25 -32.906 -5.633 1 97.06 269 CYS A O 1
ATOM 2118 N N . ALA A 1 270 ? 11.234 -33.031 -7.613 1 97.44 270 ALA A N 1
ATOM 2119 C CA . ALA A 1 270 ? 10.516 -31.875 -8.148 1 97.44 270 ALA A CA 1
ATOM 2120 C C . ALA A 1 270 ? 9.008 -32.125 -8.156 1 97.44 270 ALA A C 1
ATOM 2122 O O . ALA A 1 270 ? 8.219 -31.203 -7.918 1 97.44 270 ALA A O 1
ATOM 2123 N N . ASN A 1 271 ? 8.656 -33.312 -8.453 1 95.38 271 ASN A N 1
ATOM 2124 C CA . ASN A 1 271 ? 7.242 -33.688 -8.453 1 95.38 271 ASN A CA 1
ATOM 2125 C C . ASN A 1 271 ? 6.637 -33.594 -7.055 1 95.38 271 ASN A C 1
ATOM 2127 O O . ASN A 1 271 ? 5.484 -33.188 -6.898 1 95.38 271 ASN A O 1
ATOM 2131 N N . GLN A 1 272 ? 7.418 -34 -6.117 1 96.69 272 GLN A N 1
ATOM 2132 C CA . GLN A 1 272 ? 6.965 -33.875 -4.734 1 96.69 272 GLN A CA 1
ATOM 2133 C C . GLN A 1 272 ? 6.805 -32.406 -4.336 1 96.69 272 GLN A C 1
ATOM 2135 O O . GLN A 1 272 ? 5.852 -32.062 -3.648 1 96.69 272 GLN A O 1
ATOM 2140 N N . ILE A 1 273 ? 7.738 -31.609 -4.715 1 97.06 273 ILE A N 1
ATOM 2141 C CA . ILE A 1 273 ? 7.656 -30.172 -4.445 1 97.06 273 ILE A CA 1
ATOM 2142 C C . ILE A 1 273 ? 6.422 -29.594 -5.133 1 97.06 273 ILE A C 1
ATOM 2144 O O . ILE A 1 273 ? 5.711 -28.766 -4.551 1 97.06 273 ILE A O 1
ATOM 2148 N N . HIS A 1 274 ? 6.145 -30 -6.367 1 94.69 274 HIS A N 1
ATOM 2149 C CA . HIS A 1 274 ? 4.977 -29.562 -7.125 1 94.69 274 HIS A CA 1
ATOM 2150 C C . HIS A 1 274 ? 3.686 -29.891 -6.375 1 94.69 274 HIS A C 1
ATOM 2152 O O . HIS A 1 274 ? 2.826 -29.016 -6.211 1 94.69 274 HIS A O 1
ATOM 2158 N N . LYS A 1 275 ? 3.615 -31.109 -5.953 1 91.94 275 LYS A N 1
ATOM 2159 C CA . LYS A 1 275 ? 2.422 -31.547 -5.234 1 91.94 275 LYS A CA 1
ATOM 2160 C C . LYS A 1 275 ? 2.254 -30.781 -3.928 1 91.94 275 LYS A C 1
ATOM 2162 O O . LYS A 1 275 ? 1.138 -30.406 -3.553 1 91.94 275 LYS A O 1
ATOM 2167 N N . ALA A 1 276 ? 3.344 -30.562 -3.234 1 95.81 276 ALA A N 1
ATOM 2168 C CA . ALA A 1 276 ? 3.297 -29.828 -1.975 1 95.81 276 ALA A CA 1
ATOM 2169 C C . ALA A 1 276 ? 2.861 -28.375 -2.199 1 95.81 276 ALA A C 1
ATOM 2171 O O . ALA A 1 276 ? 2.006 -27.859 -1.477 1 95.81 276 ALA A O 1
ATOM 2172 N N . ALA A 1 277 ? 3.463 -27.703 -3.16 1 95.69 277 ALA A N 1
ATOM 2173 C CA . ALA A 1 277 ? 3.104 -26.328 -3.484 1 95.69 277 ALA A CA 1
ATOM 2174 C C . ALA A 1 277 ? 1.646 -26.234 -3.926 1 95.69 277 ALA A C 1
ATOM 2176 O O . ALA A 1 277 ? 0.936 -25.297 -3.541 1 95.69 277 ALA A O 1
ATOM 2177 N N . MET A 1 278 ? 1.214 -27.172 -4.66 1 91.44 278 MET A N 1
ATOM 2178 C CA . MET A 1 278 ? -0.167 -27.219 -5.133 1 91.44 278 MET A CA 1
ATOM 2179 C C . MET A 1 278 ? -1.136 -27.375 -3.965 1 91.44 278 MET A C 1
ATOM 2181 O O . MET A 1 278 ? -2.18 -26.719 -3.932 1 91.44 278 MET A O 1
ATOM 2185 N N . ALA A 1 279 ? -0.779 -28.234 -3.096 1 92 279 ALA A N 1
ATOM 2186 C CA . ALA A 1 279 ? -1.63 -28.453 -1.93 1 92 279 ALA A CA 1
ATOM 2187 C C . ALA A 1 279 ? -1.772 -27.188 -1.103 1 92 279 ALA A C 1
ATOM 2189 O O . ALA A 1 279 ? -2.871 -26.844 -0.654 1 92 279 ALA A O 1
ATOM 2190 N N . ILE A 1 280 ? -0.689 -26.484 -0.885 1 95.19 280 ILE A N 1
ATOM 2191 C CA . ILE A 1 280 ? -0.712 -25.234 -0.13 1 95.19 280 ILE A CA 1
ATOM 2192 C C . ILE A 1 280 ? -1.544 -24.188 -0.878 1 95.19 280 ILE A C 1
ATOM 2194 O O . ILE A 1 280 ? -2.389 -23.516 -0.284 1 95.19 280 ILE A O 1
ATOM 2198 N N . ASN A 1 281 ? -1.324 -24.062 -2.162 1 93.94 281 ASN A N 1
ATOM 2199 C CA . ASN A 1 281 ? -2.059 -23.109 -2.98 1 93.94 281 ASN A CA 1
ATOM 2200 C C . ASN A 1 281 ? -3.562 -23.359 -2.924 1 93.94 281 ASN A C 1
ATOM 2202 O O . ASN A 1 281 ? -4.348 -22.438 -2.729 1 93.94 281 ASN A O 1
ATOM 2206 N N . ASN A 1 282 ? -3.881 -24.625 -3.033 1 87.38 282 ASN A N 1
ATOM 2207 C CA . ASN A 1 282 ? -5.293 -25 -2.996 1 87.38 282 ASN A CA 1
ATOM 2208 C C . ASN A 1 282 ? -5.918 -24.688 -1.641 1 87.38 282 ASN A C 1
ATOM 2210 O O . ASN A 1 282 ? -7.07 -24.25 -1.57 1 87.38 282 ASN A O 1
ATOM 2214 N N . SER A 1 283 ? -5.18 -24.922 -0.657 1 91.31 283 SER A N 1
ATOM 2215 C CA . SER A 1 283 ? -5.676 -24.641 0.686 1 91.31 283 SER A CA 1
ATOM 2216 C C . SER A 1 283 ? -5.941 -23.156 0.877 1 91.31 283 SER A C 1
ATOM 2218 O O . SER A 1 283 ? -6.961 -22.766 1.45 1 91.31 283 SER A O 1
ATOM 2220 N N . ILE A 1 284 ? -5.086 -22.359 0.416 1 94.94 284 ILE A N 1
ATOM 2221 C CA . ILE A 1 284 ? -5.23 -20.906 0.557 1 94.94 284 ILE A CA 1
ATOM 2222 C C . ILE A 1 284 ? -6.414 -20.422 -0.272 1 94.94 284 ILE A C 1
ATOM 2224 O O . ILE A 1 284 ? -7.227 -19.625 0.2 1 94.94 284 ILE A O 1
ATOM 2228 N N . LEU A 1 285 ? -6.551 -20.938 -1.466 1 92.5 285 LEU A N 1
ATOM 2229 C CA . LEU A 1 285 ? -7.637 -20.547 -2.355 1 92.5 285 LEU A CA 1
ATOM 2230 C C . LEU A 1 285 ? -8.992 -20.906 -1.754 1 92.5 285 LEU A C 1
ATOM 2232 O O . LEU A 1 285 ? -9.961 -20.172 -1.893 1 92.5 285 LEU A O 1
ATOM 2236 N N . THR A 1 286 ? -8.969 -22 -1.131 1 88.69 286 THR A N 1
ATOM 2237 C CA . THR A 1 286 ? -10.195 -22.469 -0.5 1 88.69 286 THR A CA 1
ATOM 2238 C C . THR A 1 286 ? -10.609 -21.531 0.634 1 88.69 286 THR A C 1
ATOM 2240 O O . THR A 1 286 ? -11.797 -21.312 0.872 1 88.69 286 THR A O 1
ATOM 2243 N N . GLU A 1 287 ? -9.656 -20.922 1.312 1 91.38 287 GLU A N 1
ATOM 2244 C CA . GLU A 1 287 ? -9.914 -20.047 2.445 1 91.38 287 GLU A CA 1
ATOM 2245 C C . GLU A 1 287 ? -10.297 -18.641 1.978 1 91.38 287 GLU A C 1
ATOM 2247 O O . GLU A 1 287 ? -10.922 -17.875 2.721 1 91.38 287 GLU A O 1
ATOM 2252 N N . MET A 1 288 ? -9.922 -18.297 0.776 1 93.06 288 MET A N 1
ATOM 2253 C CA . MET A 1 288 ? -10.25 -16.984 0.249 1 93.06 288 MET A CA 1
ATOM 2254 C C . MET A 1 288 ? -11.758 -16.828 0.076 1 93.06 288 MET A C 1
ATOM 2256 O O . MET A 1 288 ? -12.445 -17.766 -0.323 1 93.06 288 MET A O 1
ATOM 2260 N N . GLU A 1 289 ? -12.227 -15.641 0.375 1 90.88 289 GLU A N 1
ATOM 2261 C CA . GLU A 1 289 ? -13.656 -15.352 0.249 1 90.88 289 GLU A CA 1
ATOM 2262 C C . GLU A 1 289 ? -14.086 -15.328 -1.215 1 90.88 289 GLU A C 1
ATOM 2264 O O . GLU A 1 289 ? -13.344 -14.852 -2.076 1 90.88 289 GLU A O 1
ATOM 2269 N N . ILE A 1 290 ? -15.266 -15.859 -1.478 1 91.19 290 ILE A N 1
ATOM 2270 C CA . ILE A 1 290 ? -15.844 -15.773 -2.812 1 91.19 290 ILE A CA 1
ATOM 2271 C C . ILE A 1 290 ? -16.438 -14.383 -3.033 1 91.19 290 ILE A C 1
ATOM 2273 O O . ILE A 1 290 ? -17.328 -13.953 -2.301 1 91.19 290 ILE A O 1
ATOM 2277 N N . PRO A 1 291 ? -15.914 -13.75 -4.02 1 91.38 291 PRO A N 1
ATOM 2278 C CA . PRO A 1 291 ? -16.438 -12.398 -4.258 1 91.38 291 PRO A CA 1
ATOM 2279 C C . PRO A 1 291 ? -17.906 -12.391 -4.645 1 91.38 291 PRO A C 1
ATOM 2281 O O . PRO A 1 291 ? -18.359 -13.273 -5.379 1 91.38 291 PRO A O 1
ATOM 2284 N N . GLU A 1 292 ? -18.578 -11.32 -4.262 1 89.38 292 GLU A N 1
ATOM 2285 C CA . GLU A 1 292 ? -19.984 -11.156 -4.605 1 89.38 292 GLU A CA 1
ATOM 2286 C C . GLU A 1 292 ? -20.172 -10.977 -6.109 1 89.38 292 GLU A C 1
ATOM 2288 O O . GLU A 1 292 ? -21.172 -11.406 -6.672 1 89.38 292 GLU A O 1
ATOM 2293 N N . THR A 1 293 ? -19.203 -10.375 -6.688 1 87.75 293 THR A N 1
ATOM 2294 C CA . THR A 1 293 ? -19.266 -10.148 -8.125 1 87.75 293 THR A CA 1
ATOM 2295 C C . THR A 1 293 ? -19.328 -11.477 -8.883 1 87.75 293 THR A C 1
ATOM 2297 O O . THR A 1 293 ? -20.016 -11.586 -9.891 1 87.75 293 THR A O 1
ATOM 2300 N N . TYR A 1 294 ? -18.656 -12.5 -8.352 1 90.94 294 TYR A N 1
ATOM 2301 C CA . TYR A 1 294 ? -18.688 -13.82 -8.969 1 90.94 294 TYR A CA 1
ATOM 2302 C C . TYR A 1 294 ? -20.047 -14.477 -8.766 1 90.94 294 TYR A C 1
ATOM 2304 O O . TYR A 1 294 ? -20.609 -15.047 -9.703 1 90.94 294 TYR A O 1
ATOM 2312 N N . MET A 1 295 ? -20.562 -14.391 -7.664 1 89.31 295 MET A N 1
ATOM 2313 C CA . MET A 1 295 ? -21.859 -14.992 -7.348 1 89.31 295 MET A CA 1
ATOM 2314 C C . MET A 1 295 ? -22.969 -14.398 -8.211 1 89.31 295 MET A C 1
ATOM 2316 O O . MET A 1 295 ? -23.891 -15.109 -8.617 1 89.31 295 MET A O 1
ATOM 2320 N N . ALA A 1 296 ? -22.734 -13.117 -8.461 1 87.81 296 ALA A N 1
ATOM 2321 C CA . ALA A 1 296 ? -23.734 -12.414 -9.242 1 87.81 296 ALA A CA 1
ATOM 2322 C C . ALA A 1 296 ? -23.734 -12.867 -10.695 1 87.81 296 ALA A C 1
ATOM 2324 O O . ALA A 1 296 ? -24.734 -12.758 -11.398 1 87.81 296 ALA A O 1
ATOM 2325 N N . THR A 1 297 ? -22.641 -13.422 -11.156 1 87.88 297 THR A N 1
ATOM 2326 C CA . THR A 1 297 ? -22.5 -13.82 -12.555 1 87.88 297 THR A CA 1
ATOM 2327 C C . THR A 1 297 ? -23 -15.25 -12.75 1 87.88 297 THR A C 1
ATOM 2329 O O . THR A 1 297 ? -23.141 -15.711 -13.891 1 87.88 297 THR A O 1
ATOM 2332 N N . LEU A 1 298 ? -23.25 -15.984 -11.695 1 89.5 298 LEU A N 1
ATOM 2333 C CA . LEU A 1 298 ? -23.656 -17.391 -11.789 1 89.5 298 LEU A CA 1
ATOM 2334 C C . LEU A 1 298 ? -25.016 -17.516 -12.453 1 89.5 298 LEU A C 1
ATOM 2336 O O . LEU A 1 298 ? -25.906 -16.688 -12.234 1 89.5 298 LEU A O 1
ATOM 2340 N N . PRO A 1 299 ? -25.094 -18.5 -13.266 1 86.75 299 PRO A N 1
ATOM 2341 C CA . PRO A 1 299 ? -26.391 -18.719 -13.898 1 86.75 299 PRO A CA 1
ATOM 2342 C C . PRO A 1 299 ? -27.469 -19.109 -12.891 1 86.75 299 PRO A C 1
ATOM 2344 O O . PRO A 1 299 ? -27.172 -19.453 -11.742 1 86.75 299 PRO A O 1
ATOM 2347 N N . LYS A 1 300 ? -28.641 -19.062 -13.336 1 84 300 LYS A N 1
ATOM 2348 C CA . LYS A 1 300 ? -29.781 -19.359 -12.469 1 84 300 LYS A CA 1
ATOM 2349 C C . LYS A 1 300 ? -29.844 -20.844 -12.133 1 84 300 LYS A C 1
ATOM 2351 O O . LYS A 1 300 ? -30.281 -21.219 -11.047 1 84 300 LYS A O 1
ATOM 2356 N N . SER A 1 301 ? -29.422 -21.656 -13.188 1 87.88 301 SER A N 1
ATOM 2357 C CA . SER A 1 301 ? -29.5 -23.094 -12.953 1 87.88 301 SER A CA 1
ATOM 2358 C C . SER A 1 301 ? -28.156 -23.766 -13.203 1 87.88 301 SER A C 1
ATOM 2360 O O . SER A 1 301 ? -27.438 -23.391 -14.133 1 87.88 301 SER A O 1
ATOM 2362 N N . GLY A 1 302 ? -27.828 -24.688 -12.367 1 88.75 302 GLY A N 1
ATOM 2363 C CA . GLY A 1 302 ? -26.609 -25.453 -12.539 1 88.75 302 GLY A CA 1
ATOM 2364 C C . GLY A 1 302 ? -26.594 -26.281 -13.812 1 88.75 302 GLY A C 1
ATOM 2365 O O . GLY A 1 302 ? -25.547 -26.438 -14.453 1 88.75 302 GLY A O 1
ATOM 2366 N N . ARG A 1 303 ? -27.734 -26.781 -14.164 1 89.88 303 ARG A N 1
ATOM 2367 C CA . ARG A 1 303 ? -27.875 -27.578 -15.383 1 89.88 303 ARG A CA 1
ATOM 2368 C C . ARG A 1 303 ? -27.516 -26.75 -16.609 1 89.88 303 ARG A C 1
ATOM 2370 O O . ARG A 1 303 ? -26.859 -27.266 -17.531 1 89.88 303 ARG A O 1
ATOM 2377 N N . ALA A 1 304 ? -27.922 -25.516 -16.594 1 87.19 304 ALA A N 1
ATOM 2378 C CA . ALA A 1 304 ? -27.656 -24.625 -17.719 1 87.19 304 ALA A CA 1
ATOM 2379 C C . ALA A 1 304 ? -26.156 -24.391 -17.891 1 87.19 304 ALA A C 1
ATOM 2381 O O . ALA A 1 304 ? -25.656 -24.266 -19.016 1 87.19 304 ALA A O 1
ATOM 2382 N N . SER A 1 305 ? -25.453 -24.406 -16.844 1 86.06 305 SER A N 1
ATOM 2383 C CA . SER A 1 305 ? -24 -24.172 -16.859 1 86.06 305 SER A CA 1
ATOM 2384 C C . SER A 1 305 ? -23.25 -25.422 -17.266 1 86.06 305 SER A C 1
ATOM 2386 O O . SER A 1 305 ? -22.281 -25.359 -18.016 1 86.06 305 SER A O 1
ATOM 2388 N N . LEU A 1 306 ? -23.594 -26.5 -16.781 1 90.5 306 LEU A N 1
ATOM 2389 C CA . LEU A 1 306 ? -22.875 -27.766 -16.922 1 90.5 306 LEU A CA 1
ATOM 2390 C C . LEU A 1 306 ? -23.109 -28.375 -18.312 1 90.5 306 LEU A C 1
ATOM 2392 O O . LEU A 1 306 ? -22.203 -28.984 -18.891 1 90.5 306 LEU A O 1
ATOM 2396 N N . GLY A 1 307 ? -24.281 -28.188 -18.875 1 88 307 GLY A N 1
ATOM 2397 C CA . GLY A 1 307 ? -24.703 -28.891 -20.062 1 88 307 GLY A CA 1
ATOM 2398 C C . GLY A 1 307 ? -25.531 -30.125 -19.766 1 88 307 GLY A C 1
ATOM 2399 O O . GLY A 1 307 ? -25.375 -30.734 -18.703 1 88 307 GLY A O 1
ATOM 2400 N N . ASP A 1 308 ? -26.203 -30.531 -20.656 1 88.44 308 ASP A N 1
ATOM 2401 C CA . ASP A 1 308 ? -27.188 -31.594 -20.453 1 88.44 308 ASP A CA 1
ATOM 2402 C C . ASP A 1 308 ? -26.516 -32.938 -20.25 1 88.44 308 ASP A C 1
ATOM 2404 O O . ASP A 1 308 ? -26.922 -33.719 -19.391 1 88.44 308 ASP A O 1
ATOM 2408 N N . SER A 1 309 ? -25.531 -33.188 -20.984 1 86.88 309 SER A N 1
ATOM 2409 C CA . SER A 1 309 ? -24.891 -34.469 -20.953 1 86.88 309 SER A CA 1
ATOM 2410 C C . SER A 1 309 ? -24.25 -34.75 -19.594 1 86.88 309 SER A C 1
ATOM 2412 O O . SER A 1 309 ? -24.438 -35.812 -19 1 86.88 309 SER A O 1
ATOM 2414 N N . ILE A 1 310 ? -23.531 -33.812 -19.125 1 91.62 310 ILE A N 1
ATOM 2415 C CA . ILE A 1 310 ? -22.844 -33.969 -17.844 1 91.62 310 ILE A CA 1
ATOM 2416 C C . ILE A 1 310 ? -23.859 -34 -16.703 1 91.62 310 ILE A C 1
ATOM 2418 O O . ILE A 1 310 ? -23.734 -34.812 -15.789 1 91.62 310 ILE A O 1
ATOM 2422 N N . TYR A 1 311 ? -24.812 -33.156 -16.828 1 92.94 311 TYR A N 1
ATOM 2423 C CA . TYR A 1 311 ? -25.844 -33.094 -15.797 1 92.94 311 TYR A CA 1
ATOM 2424 C C . TYR A 1 311 ? -26.578 -34.438 -15.672 1 92.94 311 TYR A C 1
ATOM 2426 O O . TYR A 1 311 ? -26.828 -34.906 -14.562 1 92.94 311 TYR A O 1
ATOM 2434 N N . LYS A 1 312 ? -26.922 -34.969 -16.766 1 90.88 312 LYS A N 1
ATOM 2435 C CA . LYS A 1 312 ? -27.656 -36.25 -16.781 1 90.88 312 LYS A CA 1
ATOM 2436 C C . LYS A 1 312 ? -26.844 -37.344 -16.078 1 90.88 312 LYS A C 1
ATOM 2438 O O . LYS A 1 312 ? -27.391 -38.094 -15.289 1 90.88 312 LYS A O 1
ATOM 2443 N N . TYR A 1 313 ? -25.656 -37.344 -16.406 1 91.75 313 TYR A N 1
ATOM 2444 C CA . TYR A 1 313 ? -24.812 -38.344 -15.781 1 91.75 313 TYR A CA 1
ATOM 2445 C C . TYR A 1 313 ? -24.719 -38.125 -14.281 1 91.75 313 TYR A C 1
ATOM 2447 O O . TYR A 1 313 ? -24.797 -39.062 -13.492 1 91.75 313 TYR A O 1
ATOM 2455 N N . MET A 1 314 ? -24.578 -36.938 -13.867 1 92.31 314 MET A N 1
ATOM 2456 C CA . MET A 1 314 ? -24.406 -36.594 -12.453 1 92.31 314 MET A CA 1
ATOM 2457 C C . MET A 1 314 ? -25.688 -36.906 -11.672 1 92.31 314 MET A C 1
ATOM 2459 O O . MET A 1 314 ? -25.625 -37.281 -10.5 1 92.31 314 MET A O 1
ATOM 2463 N N . SER A 1 315 ? -26.75 -36.625 -12.352 1 90.31 315 SER A N 1
ATOM 2464 C CA . SER A 1 315 ? -28.031 -36.719 -11.648 1 90.31 315 SER A CA 1
ATOM 2465 C C . SER A 1 315 ? -28.547 -38.156 -11.617 1 90.31 315 SER A C 1
ATOM 2467 O O . SER A 1 315 ? -29.266 -38.531 -10.688 1 90.31 315 SER A O 1
ATOM 2469 N N . THR A 1 316 ? -28.172 -38.844 -12.594 1 85.06 316 THR A N 1
ATOM 2470 C CA . THR A 1 316 ? -28.844 -40.125 -12.75 1 85.06 316 THR A CA 1
ATOM 2471 C C . THR A 1 316 ? -27.906 -41.281 -12.367 1 85.06 316 THR A C 1
ATOM 2473 O O . THR A 1 316 ? -28.359 -42.375 -12.062 1 85.06 316 THR A O 1
ATOM 2476 N N . ALA A 1 317 ? -26.719 -41.094 -12.438 1 81.31 317 ALA A N 1
ATOM 2477 C CA . ALA A 1 317 ? -25.766 -42.188 -12.219 1 81.31 317 ALA A CA 1
ATOM 2478 C C . ALA A 1 317 ? -25.859 -42.719 -10.781 1 81.31 317 ALA A C 1
ATOM 2480 O O . ALA A 1 317 ? -25.656 -41.938 -9.828 1 81.31 317 ALA A O 1
ATOM 2481 N N . GLU A 1 318 ? -26.188 -43.969 -10.57 1 80.94 318 GLU A N 1
ATOM 2482 C CA . GLU A 1 318 ? -26.203 -44.594 -9.25 1 80.94 318 GLU A CA 1
ATOM 2483 C C . GLU A 1 318 ? -24.797 -44.688 -8.672 1 80.94 318 GLU A C 1
ATOM 2485 O O . GLU A 1 318 ? -24.578 -44.375 -7.504 1 80.94 318 GLU A O 1
ATOM 2490 N N . LYS A 1 319 ? -23.953 -45.25 -9.531 1 87.38 319 LYS A N 1
ATOM 2491 C CA . LYS A 1 319 ? -22.531 -45.312 -9.156 1 87.38 319 LYS A CA 1
ATOM 2492 C C . LYS A 1 319 ? -21.75 -44.188 -9.852 1 87.38 319 LYS A C 1
ATOM 2494 O O . LYS A 1 319 ? -21.156 -44.438 -10.914 1 87.38 319 LYS A O 1
ATOM 2499 N N . PHE A 1 320 ? -21.719 -43.125 -9.289 1 90.06 320 PHE A N 1
ATOM 2500 C CA . PHE A 1 320 ? -21.062 -41.969 -9.875 1 90.06 320 PHE A CA 1
ATOM 2501 C C . PHE A 1 320 ? -19.547 -42.125 -9.859 1 90.06 320 PHE A C 1
ATOM 2503 O O . PHE A 1 320 ? -18.969 -42.406 -8.82 1 90.06 320 PHE A O 1
ATOM 2510 N N . SER A 1 321 ? -18.969 -42.062 -10.992 1 91.31 321 SER A N 1
ATOM 2511 C CA . SER A 1 321 ? -17.516 -42.094 -11.156 1 91.31 321 SER A CA 1
ATOM 2512 C C . SER A 1 321 ? -17.031 -40.906 -11.961 1 91.31 321 SER A C 1
ATOM 2514 O O . SER A 1 321 ? -17.25 -40.812 -13.172 1 91.31 321 SER A O 1
ATOM 2516 N N . PRO A 1 322 ? -16.344 -40.062 -11.328 1 91.31 322 PRO A N 1
ATOM 2517 C CA . PRO A 1 322 ? -15.836 -38.906 -12.047 1 91.31 322 PRO A CA 1
ATOM 2518 C C . PRO A 1 322 ? -14.875 -39.281 -13.172 1 91.31 322 PRO A C 1
ATOM 2520 O O . PRO A 1 322 ? -14.867 -38.625 -14.227 1 91.31 322 PRO A O 1
ATOM 2523 N N . ASP A 1 323 ? -14.125 -40.344 -13 1 89.88 323 ASP A N 1
ATOM 2524 C CA . ASP A 1 323 ? -13.164 -40.781 -14 1 89.88 323 ASP A CA 1
ATOM 2525 C C . ASP A 1 323 ? -13.875 -41.219 -15.273 1 89.88 323 ASP A C 1
ATOM 2527 O O . ASP A 1 323 ? -13.414 -40.969 -16.391 1 89.88 323 ASP A O 1
ATOM 2531 N N . PHE A 1 324 ? -14.883 -41.938 -15.031 1 88.75 324 PHE A N 1
ATOM 2532 C CA . PHE A 1 324 ? -15.656 -42.406 -16.172 1 88.75 324 PHE A CA 1
ATOM 2533 C C . PHE A 1 324 ? -16.219 -41.219 -16.969 1 88.75 324 PHE A C 1
ATOM 2535 O O . PHE A 1 324 ? -16.141 -41.219 -18.203 1 88.75 324 PHE A O 1
ATOM 2542 N N . LEU A 1 325 ? -16.75 -40.312 -16.281 1 91.12 325 LEU A N 1
ATOM 2543 C CA . LEU A 1 325 ? -17.297 -39.125 -16.938 1 91.12 325 LEU A CA 1
ATOM 2544 C C . LEU A 1 325 ? -16.234 -38.406 -17.75 1 91.12 325 LEU A C 1
ATOM 2546 O O . LEU A 1 325 ? -16.469 -38.062 -18.906 1 91.12 325 LEU A O 1
ATOM 2550 N N . LEU A 1 326 ? -15.07 -38.156 -17.203 1 90 326 LEU A N 1
ATOM 2551 C CA . LEU A 1 326 ? -14.008 -37.406 -17.844 1 90 326 LEU A CA 1
ATOM 2552 C C . LEU A 1 326 ? -13.477 -38.156 -19.062 1 90 326 LEU A C 1
ATOM 2554 O O . LEU A 1 326 ? -13.07 -37.562 -20.062 1 90 326 LEU A O 1
ATOM 2558 N N . ASN A 1 327 ? -13.484 -39.438 -18.953 1 87.62 327 ASN A N 1
ATOM 2559 C CA . ASN A 1 327 ? -13.078 -40.25 -20.094 1 87.62 327 ASN A CA 1
ATOM 2560 C C . ASN A 1 327 ? -14.062 -40.125 -21.25 1 87.62 327 ASN A C 1
ATOM 2562 O O . ASN A 1 327 ? -13.672 -40.219 -22.422 1 87.62 327 ASN A O 1
ATOM 2566 N N . CYS A 1 328 ? -15.266 -39.969 -20.828 1 85.62 328 CYS A N 1
ATOM 2567 C CA . CYS A 1 328 ? -16.312 -39.844 -21.844 1 85.62 328 CYS A CA 1
ATOM 2568 C C . CYS A 1 328 ? -16.266 -38.469 -22.484 1 85.62 328 CYS A C 1
ATOM 2570 O O . CYS A 1 328 ? -16.734 -38.281 -23.625 1 85.62 328 CYS A O 1
ATOM 2572 N N . LEU A 1 329 ? -15.648 -37.594 -21.672 1 85.31 329 LEU A N 1
ATOM 2573 C CA . LEU A 1 329 ? -15.555 -36.219 -22.203 1 85.31 329 LEU A CA 1
ATOM 2574 C C . LEU A 1 329 ? -14.305 -36.062 -23.062 1 85.31 329 LEU A C 1
ATOM 2576 O O . LEU A 1 329 ? -13.281 -36.688 -22.797 1 85.31 329 LEU A O 1
ATOM 2580 N N . ASP A 1 330 ? -14.258 -35.938 -24.328 1 79.31 330 ASP A N 1
ATOM 2581 C CA . ASP A 1 330 ? -13.141 -35.75 -25.25 1 79.31 330 ASP A CA 1
ATOM 2582 C C . ASP A 1 330 ? -12.312 -34.531 -24.875 1 79.31 330 ASP A C 1
ATOM 2584 O O . ASP A 1 330 ? -12.273 -33.562 -25.625 1 79.31 330 ASP A O 1
ATOM 2588 N N . VAL A 1 331 ? -11.648 -34.625 -23.641 1 82.25 331 VAL A N 1
ATOM 2589 C CA . VAL A 1 331 ? -10.805 -33.5 -23.234 1 82.25 331 VAL A CA 1
ATOM 2590 C C . VAL A 1 331 ? -9.438 -33.625 -23.906 1 82.25 331 VAL A C 1
ATOM 2592 O O . VAL A 1 331 ? -8.641 -34.5 -23.562 1 82.25 331 VAL A O 1
ATOM 2595 N N . THR A 1 332 ? -9.141 -32.812 -24.891 1 75 332 THR A N 1
ATOM 2596 C CA . THR A 1 332 ? -7.941 -32.938 -25.703 1 75 332 THR A CA 1
ATOM 2597 C C . THR A 1 332 ? -6.883 -31.922 -25.281 1 75 332 THR A C 1
ATOM 2599 O O . THR A 1 332 ? -5.699 -32.094 -25.594 1 75 332 THR A O 1
ATOM 2602 N N . SER A 1 333 ? -7.383 -30.891 -24.641 1 76.81 333 SER A N 1
ATOM 2603 C CA . SER A 1 333 ? -6.445 -29.828 -24.328 1 76.81 333 SER A CA 1
ATOM 2604 C C . SER A 1 333 ? -6.664 -29.312 -22.906 1 76.81 333 SER A C 1
ATOM 2606 O O . SER A 1 333 ? -7.703 -29.562 -22.297 1 76.81 333 SER A O 1
ATOM 2608 N N . GLU A 1 334 ? -5.656 -28.641 -22.469 1 80.38 334 GLU A N 1
ATOM 2609 C CA . GLU A 1 334 ? -5.77 -27.984 -21.172 1 80.38 334 GLU A CA 1
ATOM 2610 C C . GLU A 1 334 ? -6.859 -26.922 -21.188 1 80.38 334 GLU A C 1
ATOM 2612 O O . GLU A 1 334 ? -7.508 -26.672 -20.172 1 80.38 334 GLU A O 1
ATOM 2617 N N . HIS A 1 335 ? -7.027 -26.391 -22.266 1 82.94 335 HIS A N 1
ATOM 2618 C CA . HIS A 1 335 ? -8.086 -25.391 -22.406 1 82.94 335 HIS A CA 1
ATOM 2619 C C . HIS A 1 335 ? -9.461 -26.031 -22.219 1 82.94 335 HIS A C 1
ATOM 2621 O O . HIS A 1 335 ? -10.336 -25.438 -21.578 1 82.94 335 HIS A O 1
ATOM 2627 N N . ASP A 1 336 ? -9.602 -27.219 -22.812 1 87.06 336 ASP A N 1
ATOM 2628 C CA . ASP A 1 336 ? -10.859 -27.938 -22.641 1 87.06 336 ASP A CA 1
ATOM 2629 C C . ASP A 1 336 ? -11.109 -28.281 -21.188 1 87.06 336 ASP A C 1
ATOM 2631 O O . ASP A 1 336 ? -12.234 -28.172 -20.688 1 87.06 336 ASP A O 1
ATOM 2635 N N . ALA A 1 337 ? -10.016 -28.656 -20.641 1 89.44 337 ALA A N 1
ATOM 2636 C CA . ALA A 1 337 ? -10.117 -29.047 -19.234 1 89.44 337 ALA A CA 1
ATOM 2637 C C . ALA A 1 337 ? -10.539 -27.859 -18.375 1 89.44 337 ALA A C 1
ATOM 2639 O O . ALA A 1 337 ? -11.359 -28.016 -17.453 1 89.44 337 ALA A O 1
ATOM 2640 N N . LEU A 1 338 ? -10.047 -26.719 -18.656 1 90.06 338 LEU A N 1
ATOM 2641 C CA . LEU A 1 338 ? -10.375 -25.516 -17.906 1 90.06 338 LEU A CA 1
ATOM 2642 C C . LEU A 1 338 ? -11.836 -25.125 -18.109 1 90.06 338 LEU A C 1
ATOM 2644 O O . LEU A 1 338 ? -12.508 -24.703 -17.156 1 90.06 338 LEU A O 1
ATOM 2648 N N . GLU A 1 339 ? -12.289 -25.234 -19.281 1 89.62 339 GLU A N 1
ATOM 2649 C CA . GLU A 1 339 ? -13.68 -24.891 -19.578 1 89.62 339 GLU A CA 1
ATOM 2650 C C . GLU A 1 339 ? -14.633 -25.781 -18.781 1 89.62 339 GLU A C 1
ATOM 2652 O O . GLU A 1 339 ? -15.625 -25.281 -18.234 1 89.62 339 GLU A O 1
ATOM 2657 N N . ILE A 1 340 ? -14.289 -27 -18.781 1 90.81 340 ILE A N 1
ATOM 2658 C CA . ILE A 1 340 ? -15.125 -27.938 -18.047 1 90.81 340 ILE A CA 1
ATOM 2659 C C . ILE A 1 340 ? -15.07 -27.609 -16.547 1 90.81 340 ILE A C 1
ATOM 2661 O O . ILE A 1 340 ? -16.094 -27.625 -15.867 1 90.81 340 ILE A O 1
ATOM 2665 N N . ALA A 1 341 ? -13.859 -27.359 -16.141 1 92 341 ALA A N 1
ATOM 2666 C CA . ALA A 1 341 ? -13.703 -27.016 -14.727 1 92 341 ALA A CA 1
ATOM 2667 C C . ALA A 1 341 ? -14.531 -25.797 -14.359 1 92 341 ALA A C 1
ATOM 2669 O O . ALA A 1 341 ? -15.188 -25.766 -13.32 1 92 341 ALA A O 1
ATOM 2670 N N . ASP A 1 342 ? -14.547 -24.859 -15.141 1 92.44 342 ASP A N 1
ATOM 2671 C CA . ASP A 1 342 ? -15.289 -23.625 -14.898 1 92.44 342 ASP A CA 1
ATOM 2672 C C . ASP A 1 342 ? -16.797 -23.891 -14.836 1 92.44 342 ASP A C 1
ATOM 2674 O O . ASP A 1 342 ? -17.484 -23.359 -13.969 1 92.44 342 ASP A O 1
ATOM 2678 N N . ARG A 1 343 ? -17.219 -24.688 -15.766 1 92.12 343 ARG A N 1
ATOM 2679 C CA . ARG A 1 343 ? -18.641 -25.016 -15.805 1 92.12 343 ARG A CA 1
ATOM 2680 C C . ARG A 1 343 ? -19.062 -25.797 -14.562 1 92.12 343 ARG A C 1
ATOM 2682 O O . ARG A 1 343 ? -20.094 -25.516 -13.961 1 92.12 343 ARG A O 1
ATOM 2689 N N . VAL A 1 344 ? -18.25 -26.719 -14.266 1 92.88 344 VAL A N 1
ATOM 2690 C CA . VAL A 1 344 ? -18.547 -27.578 -13.117 1 92.88 344 VAL A CA 1
ATOM 2691 C C . VAL A 1 344 ? -18.531 -26.75 -11.836 1 92.88 344 VAL A C 1
ATOM 2693 O O . VAL A 1 344 ? -19.406 -26.891 -10.984 1 92.88 344 VAL A O 1
ATOM 2696 N N . GLU A 1 345 ? -17.547 -25.891 -11.742 1 92.81 345 GLU A N 1
ATOM 2697 C CA . GLU A 1 345 ? -17.391 -25.062 -10.547 1 92.81 345 GLU A CA 1
ATOM 2698 C C . GLU A 1 345 ? -18.562 -24.078 -10.406 1 92.81 345 GLU A C 1
ATOM 2700 O O . GLU A 1 345 ? -19.109 -23.906 -9.312 1 92.81 345 GLU A O 1
ATOM 2705 N N . ALA A 1 346 ? -18.906 -23.484 -11.453 1 92 346 ALA A N 1
ATOM 2706 C CA . ALA A 1 346 ? -20.062 -22.578 -11.445 1 92 346 ALA A CA 1
ATOM 2707 C C . ALA A 1 346 ? -21.328 -23.312 -11 1 92 346 ALA A C 1
ATOM 2709 O O . ALA A 1 346 ? -22.062 -22.828 -10.148 1 92 346 ALA A O 1
ATOM 2710 N N . SER A 1 347 ? -21.5 -24.453 -11.531 1 92.5 347 SER A N 1
ATOM 2711 C CA . SER A 1 347 ? -22.672 -25.25 -11.188 1 92.5 347 SER A CA 1
ATOM 2712 C C . SER A 1 347 ? -22.656 -25.656 -9.727 1 92.5 347 SER A C 1
ATOM 2714 O O . SER A 1 347 ? -23.688 -25.672 -9.062 1 92.5 347 SER A O 1
ATOM 2716 N N . MET A 1 348 ? -21.531 -26 -9.32 1 92 348 MET A N 1
ATOM 2717 C CA . MET A 1 348 ? -21.359 -26.406 -7.926 1 92 348 MET A CA 1
ATOM 2718 C C . MET A 1 348 ? -21.875 -25.328 -6.973 1 92 348 MET A C 1
ATOM 2720 O O . MET A 1 348 ? -22.641 -25.625 -6.051 1 92 348 MET A O 1
ATOM 2724 N N . TYR A 1 349 ? -21.547 -24.188 -7.238 1 90.31 349 TYR A N 1
ATOM 2725 C CA . TYR A 1 349 ? -21.906 -23.109 -6.316 1 90.31 349 TYR A CA 1
ATOM 2726 C C . TYR A 1 349 ? -23.359 -22.703 -6.484 1 90.31 349 TYR A C 1
ATOM 2728 O O . TYR A 1 349 ? -24 -22.266 -5.527 1 90.31 349 TYR A O 1
ATOM 2736 N N . VAL A 1 350 ? -23.891 -22.844 -7.621 1 90.25 350 VAL A N 1
ATOM 2737 C CA . VAL A 1 350 ? -25.328 -22.656 -7.793 1 90.25 350 VAL A CA 1
ATOM 2738 C C . VAL A 1 350 ? -26.094 -23.641 -6.918 1 90.25 350 VAL A C 1
ATOM 2740 O O . VAL A 1 350 ? -27.031 -23.266 -6.215 1 90.25 350 VAL A O 1
ATOM 2743 N N . TRP A 1 351 ? -25.625 -24.844 -6.984 1 90.69 351 TRP A N 1
ATOM 2744 C CA . TRP A 1 351 ? -26.297 -25.891 -6.211 1 90.69 351 TRP A CA 1
ATOM 2745 C C . TRP A 1 351 ? -26.094 -25.672 -4.715 1 90.69 351 TRP A C 1
ATOM 2747 O O . TRP A 1 351 ? -27 -25.891 -3.916 1 90.69 351 TRP A O 1
ATOM 2757 N N . ARG A 1 352 ? -25.016 -25.266 -4.332 1 87.94 352 ARG A N 1
ATOM 2758 C CA . ARG A 1 352 ? -24.75 -24.984 -2.926 1 87.94 352 ARG A CA 1
ATOM 2759 C C . ARG A 1 352 ? -25.625 -23.828 -2.422 1 87.94 352 ARG A C 1
ATOM 2761 O O . ARG A 1 352 ? -26.141 -23.875 -1.301 1 87.94 352 ARG A O 1
ATOM 2768 N N . ARG A 1 353 ? -25.688 -22.859 -3.215 1 85.38 353 ARG A N 1
ATOM 2769 C CA . ARG A 1 353 ? -26.531 -21.719 -2.867 1 85.38 353 ARG A CA 1
ATOM 2770 C C . ARG A 1 353 ? -27.984 -22.141 -2.707 1 85.38 353 ARG A C 1
ATOM 2772 O O . ARG A 1 353 ? -28.656 -21.734 -1.758 1 85.38 353 ARG A O 1
ATOM 2779 N N . LYS A 1 354 ? -28.422 -22.922 -3.578 1 84.25 354 LYS A N 1
ATOM 2780 C CA . LYS A 1 354 ? -29.797 -23.406 -3.539 1 84.25 354 LYS A CA 1
ATOM 2781 C C . LYS A 1 354 ? -30.031 -24.328 -2.348 1 84.25 354 LYS A C 1
ATOM 2783 O O . LYS A 1 354 ? -31.109 -24.328 -1.749 1 84.25 354 LYS A O 1
ATOM 2788 N N . ALA A 1 355 ? -29.062 -25.062 -2.111 1 83.69 355 ALA A N 1
ATOM 2789 C CA . ALA A 1 355 ? -29.172 -25.969 -0.967 1 83.69 355 ALA A CA 1
ATOM 2790 C C . ALA A 1 355 ? -29.266 -25.188 0.341 1 83.69 355 ALA A C 1
ATOM 2792 O O . ALA A 1 355 ? -29.969 -25.594 1.268 1 83.69 355 ALA A O 1
ATOM 2793 N N . SER A 1 356 ? -28.578 -24.094 0.487 1 78.06 356 SER A N 1
ATOM 2794 C CA . SER A 1 356 ? -28.547 -23.281 1.697 1 78.06 356 SER A CA 1
ATOM 2795 C C . SER A 1 356 ? -29.844 -22.5 1.856 1 78.06 356 SER A C 1
ATOM 2797 O O . SER A 1 356 ? -30.281 -22.219 2.979 1 78.06 356 SER A O 1
ATOM 2799 N N . MET A 1 357 ? -30.328 -21.969 0.788 1 71.12 357 MET A N 1
ATOM 2800 C CA . MET A 1 357 ? -31.594 -21.25 0.82 1 71.12 357 MET A CA 1
ATOM 2801 C C . MET A 1 357 ? -32.719 -22.156 1.291 1 71.12 357 MET A C 1
ATOM 2803 O O . MET A 1 357 ? -33.625 -21.719 2.014 1 71.12 357 MET A O 1
ATOM 2807 N N . ASN A 1 358 ? -32.656 -23.344 0.817 1 62.06 358 ASN A N 1
ATOM 2808 C CA . ASN A 1 358 ? -33.688 -24.297 1.202 1 62.06 358 ASN A CA 1
ATOM 2809 C C . ASN A 1 358 ? -33.625 -24.609 2.691 1 62.06 358 ASN A C 1
ATOM 2811 O O . ASN A 1 358 ? -34.656 -24.906 3.312 1 62.06 358 ASN A O 1
ATOM 2815 N N . ASN A 1 359 ? -32.469 -24.594 3.219 1 55.66 359 ASN A N 1
ATOM 2816 C CA . ASN A 1 359 ? -32.375 -24.828 4.652 1 55.66 359 ASN A CA 1
ATOM 2817 C C . ASN A 1 359 ? -32.906 -23.656 5.465 1 55.66 359 ASN A C 1
ATOM 2819 O O . ASN A 1 359 ? -33.25 -23.812 6.637 1 55.66 359 ASN A O 1
ATOM 2823 N N . SER A 1 360 ? -33 -22.422 5.031 1 50.59 360 SER A N 1
ATOM 2824 C CA . SER A 1 360 ? -33.5 -21.281 5.793 1 50.59 360 SER A CA 1
ATOM 2825 C C . SER A 1 360 ? -35.031 -21.188 5.672 1 50.59 360 SER A C 1
ATOM 2827 O O . SER A 1 360 ? -35.656 -20.406 6.379 1 50.59 360 SER A O 1
ATOM 2829 N N . LYS A 1 361 ? -35.656 -21.562 4.629 1 49.38 361 LYS A N 1
ATOM 2830 C CA . LYS A 1 361 ? -37.094 -21.344 4.562 1 49.38 361 LYS A CA 1
ATOM 2831 C C . LYS A 1 361 ? -37.844 -22.391 5.371 1 49.38 361 LYS A C 1
ATOM 2833 O O . LYS A 1 361 ? -37.719 -23.594 5.113 1 49.38 361 LYS A O 1
ATOM 2838 N N . SER A 1 362 ? -38.219 -22.156 6.625 1 42.03 362 SER A N 1
ATOM 2839 C CA . SER A 1 362 ? -38.875 -22.906 7.688 1 42.03 362 SER A CA 1
ATOM 2840 C C . SER A 1 362 ? -40.25 -23.406 7.238 1 42.03 362 SER A C 1
ATOM 2842 O O . SER A 1 362 ? -41 -23.984 8.031 1 42.03 362 SER A O 1
ATOM 2844 N N . SER A 1 363 ? -40.969 -22.859 6.219 1 42.16 363 SER A N 1
ATOM 2845 C CA . SER A 1 363 ? -42.312 -23.391 6.328 1 42.16 363 SER A CA 1
ATOM 2846 C C . SER A 1 363 ? -42.375 -24.875 5.992 1 42.16 363 SER A C 1
ATOM 2848 O O . SER A 1 363 ? -41.562 -25.375 5.23 1 42.16 363 SER A O 1
ATOM 2850 N N . TRP A 1 364 ? -43.312 -25.75 6.574 1 42.69 364 TRP A N 1
ATOM 2851 C CA . TRP A 1 364 ? -43.438 -27.203 6.691 1 42.69 364 TRP A CA 1
ATOM 2852 C C . TRP A 1 364 ? -43.406 -27.859 5.316 1 42.69 364 TRP A C 1
ATOM 2854 O O . TRP A 1 364 ? -42.719 -28.859 5.121 1 42.69 364 TRP A O 1
ATOM 2864 N N . ASP A 1 365 ? -44.531 -27.766 4.664 1 45.72 365 ASP A N 1
ATOM 2865 C CA . ASP A 1 365 ? -44.812 -28.5 3.434 1 45.72 365 ASP A CA 1
ATOM 2866 C C . ASP A 1 365 ? -43.781 -28.156 2.35 1 45.72 365 ASP A C 1
ATOM 2868 O O . ASP A 1 365 ? -43.375 -29.031 1.575 1 45.72 365 ASP A O 1
ATOM 2872 N N . MET A 1 366 ? -43.5 -26.906 2.15 1 45.78 366 MET A N 1
ATOM 2873 C CA . MET A 1 366 ? -42.5 -26.391 1.219 1 45.78 366 MET A CA 1
ATOM 2874 C C . MET A 1 366 ? -41.094 -26.828 1.615 1 45.78 366 MET A C 1
ATOM 2876 O O . MET A 1 366 ? -40.156 -26.766 0.807 1 45.78 366 MET A O 1
ATOM 2880 N N . VAL A 1 367 ? -40.906 -27.344 2.74 1 46.97 367 VAL A N 1
ATOM 2881 C CA . VAL A 1 367 ? -39.688 -27.844 3.363 1 46.97 367 VAL A CA 1
ATOM 2882 C C . VAL A 1 367 ? -39.344 -29.203 2.793 1 46.97 367 VAL A C 1
ATOM 2884 O O . VAL A 1 367 ? -38.156 -29.5 2.533 1 46.97 367 VAL A O 1
ATOM 2887 N N . LYS A 1 368 ? -40.469 -30.109 2.74 1 47.38 368 LYS A N 1
ATOM 2888 C CA . LYS A 1 368 ? -40.156 -31.438 2.24 1 47.38 368 LYS A CA 1
ATOM 2889 C C . LYS A 1 368 ? -39.594 -31.391 0.824 1 47.38 368 LYS A C 1
ATOM 2891 O O . LYS A 1 368 ? -38.625 -32.062 0.514 1 47.38 368 LYS A O 1
ATOM 2896 N N . ASP A 1 369 ? -40.438 -30.828 -0.066 1 45.38 369 ASP A N 1
ATOM 2897 C CA . ASP A 1 369 ? -40 -30.719 -1.454 1 45.38 369 ASP A CA 1
ATOM 2898 C C . ASP A 1 369 ? -38.656 -29.984 -1.551 1 45.38 369 ASP A C 1
ATOM 2900 O O . ASP A 1 369 ? -37.812 -30.344 -2.359 1 45.38 369 ASP A O 1
ATOM 2904 N N . LEU A 1 370 ? -38.469 -29.094 -0.684 1 48.91 370 LEU A N 1
ATOM 2905 C CA . LEU A 1 370 ? -37.281 -28.266 -0.621 1 48.91 370 LEU A CA 1
ATOM 2906 C C . LEU A 1 370 ? -36.125 -29.062 -0.036 1 48.91 370 LEU A C 1
ATOM 2908 O O . LEU A 1 370 ? -34.969 -28.891 -0.463 1 48.91 370 LEU A O 1
ATOM 2912 N N . MET A 1 371 ? -36.531 -29.984 0.863 1 51.91 371 MET A N 1
ATOM 2913 C CA . MET A 1 371 ? -35.5 -30.875 1.426 1 51.91 371 MET A CA 1
ATOM 2914 C C . MET A 1 371 ? -34.938 -31.797 0.356 1 51.91 371 MET A C 1
ATOM 2916 O O . MET A 1 371 ? -33.719 -32.031 0.309 1 51.91 371 MET A O 1
ATOM 2920 N N . ASN A 1 372 ? -35.938 -32.469 -0.355 1 55.91 372 ASN A N 1
ATOM 2921 C CA . ASN A 1 372 ? -35.469 -33.344 -1.423 1 55.91 372 ASN A CA 1
ATOM 2922 C C . ASN A 1 372 ? -34.625 -32.594 -2.439 1 55.91 372 ASN A C 1
ATOM 2924 O O . ASN A 1 372 ? -33.594 -33.125 -2.896 1 55.91 372 ASN A O 1
ATOM 2928 N N . ASP A 1 373 ? -35.062 -31.391 -2.684 1 64.38 373 ASP A N 1
ATOM 2929 C CA . ASP A 1 373 ? -34.281 -30.562 -3.617 1 64.38 373 ASP A CA 1
ATOM 2930 C C . ASP A 1 373 ? -32.969 -30.125 -3.002 1 64.38 373 ASP A C 1
ATOM 2932 O O . ASP A 1 373 ? -31.938 -30.062 -3.689 1 64.38 373 ASP A O 1
ATOM 2936 N N . GLY A 1 374 ? -33.125 -29.984 -1.715 1 66.38 374 GLY A N 1
ATOM 2937 C CA . GLY A 1 374 ? -31.906 -29.625 -1.004 1 66.38 374 GLY A CA 1
ATOM 2938 C C . GLY A 1 374 ? -30.859 -30.719 -0.979 1 66.38 374 GLY A C 1
ATOM 2939 O O . GLY A 1 374 ? -29.672 -30.469 -1.207 1 66.38 374 GLY A O 1
ATOM 2940 N N . ASP A 1 375 ? -31.375 -31.875 -0.752 1 79.25 375 ASP A N 1
ATOM 2941 C CA . ASP A 1 375 ? -30.5 -33.031 -0.713 1 79.25 375 ASP A CA 1
ATOM 2942 C C . ASP A 1 375 ? -29.906 -33.312 -2.09 1 79.25 375 ASP A C 1
ATOM 2944 O O . ASP A 1 375 ? -28.719 -33.656 -2.203 1 79.25 375 ASP A O 1
ATOM 2948 N N . LYS A 1 376 ? -30.75 -33.125 -3.061 1 85.94 376 LYS A N 1
ATOM 2949 C CA . LYS A 1 376 ? -30.281 -33.344 -4.422 1 85.94 376 LYS A CA 1
ATOM 2950 C C . LYS A 1 376 ? -29.203 -32.312 -4.793 1 85.94 376 LYS A C 1
ATOM 2952 O O . LYS A 1 376 ? -28.188 -32.688 -5.402 1 85.94 376 LYS A O 1
ATOM 2957 N N . ASN A 1 377 ? -29.484 -31.125 -4.434 1 88.81 377 ASN A N 1
ATOM 2958 C CA . ASN A 1 377 ? -28.516 -30.062 -4.715 1 88.81 377 ASN A CA 1
ATOM 2959 C C . ASN A 1 377 ? -27.188 -30.312 -3.988 1 88.81 377 ASN A C 1
ATOM 2961 O O . ASN A 1 377 ? -26.125 -30.078 -4.547 1 88.81 377 ASN A O 1
ATOM 2965 N N . GLU A 1 378 ? -27.297 -30.781 -2.852 1 89.38 378 GLU A N 1
ATOM 2966 C CA . GLU A 1 378 ? -26.094 -31.094 -2.094 1 89.38 378 GLU A CA 1
ATOM 2967 C C . GLU A 1 378 ? -25.328 -32.25 -2.723 1 89.38 378 GLU A C 1
ATOM 2969 O O . GLU A 1 378 ? -24.094 -32.25 -2.754 1 89.38 378 GLU A O 1
ATOM 2974 N N . MET A 1 379 ? -26.062 -33.188 -3.113 1 91.56 379 MET A N 1
ATOM 2975 C CA . MET A 1 379 ? -25.438 -34.344 -3.783 1 91.56 379 MET A CA 1
ATOM 2976 C C . MET A 1 379 ? -24.75 -33.906 -5.066 1 91.56 379 MET A C 1
ATOM 2978 O O . MET A 1 379 ? -23.609 -34.281 -5.32 1 91.56 379 MET A O 1
ATOM 2982 N N . LEU A 1 380 ? -25.406 -33.156 -5.84 1 92.56 380 LEU A N 1
ATOM 2983 C CA . LEU A 1 380 ? -24.844 -32.656 -7.094 1 92.56 380 LEU A CA 1
ATOM 2984 C C . LEU A 1 380 ? -23.609 -31.812 -6.84 1 92.56 380 LEU A C 1
ATOM 2986 O O . LEU A 1 380 ? -22.625 -31.906 -7.57 1 92.56 380 LEU A O 1
ATOM 2990 N N . ALA A 1 381 ? -23.703 -31 -5.836 1 92 381 ALA A N 1
ATOM 2991 C CA . ALA A 1 381 ? -22.562 -30.172 -5.477 1 92 381 ALA A CA 1
ATOM 2992 C C . ALA A 1 381 ? -21.375 -31.016 -5.059 1 92 381 ALA A C 1
ATOM 2994 O O . ALA A 1 381 ? -20.234 -30.734 -5.426 1 92 381 ALA A O 1
ATOM 2995 N N . SER A 1 382 ? -21.594 -32.031 -4.328 1 91.5 382 SER A N 1
ATOM 2996 C CA . SER A 1 382 ? -20.531 -32.906 -3.883 1 91.5 382 SER A CA 1
ATOM 2997 C C . SER A 1 382 ? -19.906 -33.656 -5.059 1 91.5 382 SER A C 1
ATOM 2999 O O . SER A 1 382 ? -18.688 -33.844 -5.098 1 91.5 382 SER A O 1
ATOM 3001 N N . ARG A 1 383 ? -20.719 -34.125 -5.93 1 93 383 ARG A N 1
ATOM 3002 C CA . ARG A 1 383 ? -20.219 -34.781 -7.125 1 93 383 ARG A CA 1
ATOM 3003 C C . ARG A 1 383 ? -19.391 -33.844 -7.98 1 93 383 ARG A C 1
ATOM 3005 O O . ARG A 1 383 ? -18.359 -34.25 -8.539 1 93 383 ARG A O 1
ATOM 3012 N N . ALA A 1 384 ? -19.891 -32.625 -8.086 1 93 384 ALA A N 1
ATOM 3013 C CA . ALA A 1 384 ? -19.141 -31.625 -8.82 1 93 384 ALA A CA 1
ATOM 3014 C C . ALA A 1 384 ? -17.75 -31.406 -8.203 1 93 384 ALA A C 1
ATOM 3016 O O . ALA A 1 384 ? -16.766 -31.266 -8.922 1 93 384 ALA A O 1
ATOM 3017 N N . GLU A 1 385 ? -17.672 -31.359 -6.914 1 91.44 385 GLU A N 1
ATOM 3018 C CA . GLU A 1 385 ? -16.422 -31.188 -6.199 1 91.44 385 GLU A CA 1
ATOM 3019 C C . GLU A 1 385 ? -15.445 -32.312 -6.52 1 91.44 385 GLU A C 1
ATOM 3021 O O . GLU A 1 385 ? -14.25 -32.094 -6.68 1 91.44 385 GLU A O 1
ATOM 3026 N N . THR A 1 386 ? -15.969 -33.469 -6.605 1 91 386 THR A N 1
ATOM 3027 C CA . THR A 1 386 ? -15.148 -34.625 -6.914 1 91 386 THR A CA 1
ATOM 3028 C C . THR A 1 386 ? -14.625 -34.562 -8.352 1 91 386 THR A C 1
ATOM 3030 O O . THR A 1 386 ? -13.492 -34.969 -8.625 1 91 386 THR A O 1
ATOM 3033 N N . ILE A 1 387 ? -15.438 -34.125 -9.227 1 92.06 387 ILE A N 1
ATOM 3034 C CA . ILE A 1 387 ? -15.023 -33.938 -10.609 1 92.06 387 ILE A CA 1
ATOM 3035 C C . ILE A 1 387 ? -13.867 -32.938 -10.68 1 92.06 387 ILE A C 1
ATOM 3037 O O . ILE A 1 387 ? -12.883 -33.188 -11.391 1 92.06 387 ILE A O 1
ATOM 3041 N N . LEU A 1 388 ? -13.992 -31.875 -9.945 1 89.94 388 LEU A N 1
ATOM 3042 C CA . LEU A 1 388 ? -12.969 -30.828 -9.945 1 89.94 388 LEU A CA 1
ATOM 3043 C C . LEU A 1 388 ? -11.648 -31.359 -9.406 1 89.94 388 LEU A C 1
ATOM 3045 O O . LEU A 1 388 ? -10.586 -31.062 -9.945 1 89.94 388 LEU A O 1
ATOM 3049 N N . LEU A 1 389 ? -11.727 -32.094 -8.367 1 85.31 389 LEU A N 1
ATOM 3050 C CA . LEU A 1 389 ? -10.531 -32.688 -7.789 1 85.31 389 LEU A CA 1
ATOM 3051 C C . LEU A 1 389 ? -9.852 -33.625 -8.781 1 85.31 389 LEU A C 1
ATOM 3053 O O . LEU A 1 389 ? -8.625 -33.625 -8.914 1 85.31 389 LEU A O 1
ATOM 3057 N N . CYS A 1 390 ? -10.672 -34.406 -9.5 1 87.06 390 CYS A N 1
ATOM 3058 C CA . CYS A 1 390 ? -10.148 -35.312 -10.5 1 87.06 390 CYS A CA 1
ATOM 3059 C C . CYS A 1 390 ? -9.508 -34.562 -11.664 1 87.06 390 CYS A C 1
ATOM 3061 O O . CYS A 1 390 ? -8.469 -34.969 -12.18 1 87.06 390 CYS A O 1
ATOM 3063 N N . LEU A 1 391 ? -10.102 -33.5 -12.039 1 88.12 391 LEU A N 1
ATOM 3064 C CA . LEU A 1 391 ? -9.562 -32.688 -13.117 1 88.12 391 LEU A CA 1
ATOM 3065 C C . LEU A 1 391 ? -8.211 -32.094 -12.734 1 88.12 391 LEU A C 1
ATOM 3067 O O . LEU A 1 391 ? -7.281 -32.094 -13.547 1 88.12 391 LEU A O 1
ATOM 3071 N N . LYS A 1 392 ? -8.109 -31.656 -11.562 1 79.5 392 LYS A N 1
ATOM 3072 C CA . LYS A 1 392 ? -6.863 -31.062 -11.086 1 79.5 392 LYS A CA 1
ATOM 3073 C C . LYS A 1 392 ? -5.75 -32.125 -11.023 1 79.5 392 LYS A C 1
ATOM 3075 O O . LYS A 1 392 ? -4.582 -31.797 -11.281 1 79.5 392 LYS A O 1
ATOM 3080 N N . GLN A 1 393 ? -6.133 -33.281 -10.766 1 76.56 393 GLN A N 1
ATOM 3081 C CA . GLN A 1 393 ? -5.164 -34.375 -10.688 1 76.56 393 GLN A CA 1
ATOM 3082 C C . GLN A 1 393 ? -4.719 -34.812 -12.086 1 76.56 393 GLN A C 1
ATOM 3084 O O . GLN A 1 393 ? -3.541 -35.094 -12.297 1 76.56 393 GLN A O 1
ATOM 3089 N N . ARG A 1 394 ? -5.633 -34.844 -12.984 1 82.06 394 ARG A N 1
ATOM 3090 C CA . ARG A 1 394 ? -5.363 -35.312 -14.336 1 82.06 394 ARG A CA 1
ATOM 3091 C C . ARG A 1 394 ? -4.609 -34.25 -15.141 1 82.06 394 ARG A C 1
ATOM 3093 O O . ARG A 1 394 ? -3.834 -34.594 -16.047 1 82.06 394 ARG A O 1
ATOM 3100 N N . TYR A 1 395 ? -4.871 -33.031 -14.766 1 80.56 395 TYR A N 1
ATOM 3101 C CA . TYR A 1 395 ? -4.246 -31.953 -15.492 1 80.56 395 TYR A CA 1
ATOM 3102 C C . TYR A 1 395 ? -3.523 -31 -14.539 1 80.56 395 TYR A C 1
ATOM 3104 O O . TYR A 1 395 ? -4.012 -29.906 -14.25 1 80.56 395 TYR A O 1
ATOM 3112 N N . PRO A 1 396 ? -2.344 -31.328 -14.172 1 70.69 396 PRO A N 1
ATOM 3113 C CA . PRO A 1 396 ? -1.606 -30.531 -13.188 1 70.69 396 PRO A CA 1
ATOM 3114 C C . PRO A 1 396 ? -1.262 -29.125 -13.688 1 70.69 396 PRO A C 1
ATOM 3116 O O . PRO A 1 396 ? -1.036 -28.219 -12.883 1 70.69 396 PRO A O 1
ATOM 3119 N N . GLY A 1 397 ? -1.202 -28.969 -14.93 1 70.06 397 GLY A N 1
ATOM 3120 C CA . GLY A 1 397 ? -0.896 -27.656 -15.484 1 70.06 397 GLY A CA 1
ATOM 3121 C C . GLY A 1 397 ? -2.129 -26.812 -15.727 1 70.06 397 GLY A C 1
ATOM 3122 O O . GLY A 1 397 ? -2.07 -25.812 -16.438 1 70.06 397 GLY A O 1
ATOM 3123 N N . LEU A 1 398 ? -3.166 -27.266 -15.117 1 77.88 398 LEU A N 1
ATOM 3124 C CA . LEU A 1 398 ? -4.418 -26.547 -15.305 1 77.88 398 LEU A CA 1
ATOM 3125 C C . LEU A 1 398 ? -4.301 -25.109 -14.797 1 77.88 398 LEU A C 1
ATOM 3127 O O . LEU A 1 398 ? -3.807 -24.875 -13.688 1 77.88 398 LEU A O 1
ATOM 3131 N N . SER A 1 399 ? -4.707 -24.172 -15.688 1 78.5 399 SER A N 1
ATOM 3132 C CA . SER A 1 399 ? -4.703 -22.766 -15.305 1 78.5 399 SER A CA 1
ATOM 3133 C C . SER A 1 399 ? -5.734 -22.484 -14.219 1 78.5 399 SER A C 1
ATOM 3135 O O . SER A 1 399 ? -6.578 -23.344 -13.922 1 78.5 399 SER A O 1
ATOM 3137 N N . GLN A 1 400 ? -5.617 -21.438 -13.703 1 83.94 400 GLN A N 1
ATOM 3138 C CA . GLN A 1 400 ? -6.562 -20.984 -12.68 1 83.94 400 GLN A CA 1
ATOM 3139 C C . GLN A 1 400 ? -7.98 -20.906 -13.242 1 83.94 400 GLN A C 1
ATOM 3141 O O . GLN A 1 400 ? -8.18 -20.469 -14.375 1 83.94 400 GLN A O 1
ATOM 3146 N N . THR A 1 401 ? -8.906 -21.391 -12.469 1 89.12 401 THR A N 1
ATOM 3147 C CA . THR A 1 401 ? -10.305 -21.297 -12.859 1 89.12 401 THR A CA 1
ATOM 3148 C C . THR A 1 401 ? -10.781 -19.844 -12.789 1 89.12 401 THR A C 1
ATOM 3150 O O . THR A 1 401 ? -10.078 -18.984 -12.25 1 89.12 401 THR A O 1
ATOM 3153 N N . THR A 1 402 ? -11.938 -19.672 -13.289 1 88.81 402 THR A N 1
ATOM 3154 C CA . THR A 1 402 ? -12.531 -18.328 -13.234 1 88.81 402 THR A CA 1
ATOM 3155 C C . THR A 1 402 ? -12.773 -17.906 -11.797 1 88.81 402 THR A C 1
ATOM 3157 O O . THR A 1 402 ? -12.555 -16.75 -11.438 1 88.81 402 THR A O 1
ATOM 3160 N N . LEU A 1 403 ? -13.242 -18.844 -11.016 1 90.94 403 LEU A N 1
ATOM 3161 C CA . LEU A 1 403 ? -13.477 -18.547 -9.609 1 90.94 403 LEU A CA 1
ATOM 3162 C C . LEU A 1 403 ? -12.172 -18.188 -8.906 1 90.94 403 LEU A C 1
ATOM 3164 O O . LEU A 1 403 ? -12.102 -17.203 -8.172 1 90.94 403 LEU A O 1
ATOM 3168 N N . ASP A 1 404 ? -11.211 -19 -9.125 1 91.56 404 ASP A N 1
ATOM 3169 C CA . ASP A 1 404 ? -9.914 -18.75 -8.5 1 91.56 404 ASP A CA 1
ATOM 3170 C C . ASP A 1 404 ? -9.367 -17.391 -8.914 1 91.56 404 ASP A C 1
ATOM 3172 O O . ASP A 1 404 ? -8.852 -16.641 -8.078 1 91.56 404 ASP A O 1
ATOM 3176 N N . THR A 1 405 ? -9.484 -17.125 -10.188 1 92.19 405 THR A N 1
ATOM 3177 C CA . THR A 1 405 ? -9.016 -15.844 -10.703 1 92.19 405 THR A CA 1
ATOM 3178 C C . THR A 1 405 ? -9.766 -14.695 -10.039 1 92.19 405 THR A C 1
ATOM 3180 O O . THR A 1 405 ? -9.172 -13.672 -9.695 1 92.19 405 THR A O 1
ATOM 3183 N N . CYS A 1 406 ? -11.008 -14.93 -9.883 1 91.88 406 CYS A N 1
ATOM 3184 C CA . CYS A 1 406 ? -11.828 -13.906 -9.242 1 91.88 406 CYS A CA 1
ATOM 3185 C C . CYS A 1 406 ? -11.438 -13.727 -7.781 1 91.88 406 CYS A C 1
ATOM 3187 O O . CYS A 1 406 ? -11.359 -12.602 -7.289 1 91.88 406 CYS A O 1
ATOM 3189 N N . LYS A 1 407 ? -11.258 -14.828 -7.172 1 93.88 407 LYS A N 1
ATOM 3190 C CA . LYS A 1 407 ? -10.82 -14.773 -5.781 1 93.88 407 LYS A CA 1
ATOM 3191 C C . LYS A 1 407 ? -9.523 -13.992 -5.633 1 93.88 407 LYS A C 1
ATOM 3193 O O . LYS A 1 407 ? -9.375 -13.195 -4.707 1 93.88 407 LYS A O 1
ATOM 3198 N N . ILE A 1 408 ? -8.602 -14.203 -6.5 1 94.5 408 ILE A N 1
ATOM 3199 C CA . ILE A 1 408 ? -7.301 -13.555 -6.465 1 94.5 408 ILE A CA 1
ATOM 3200 C C . ILE A 1 408 ? -7.453 -12.062 -6.766 1 94.5 408 ILE A C 1
ATOM 3202 O O . ILE A 1 408 ? -6.883 -11.219 -6.074 1 94.5 408 ILE A O 1
ATOM 3206 N N . GLN A 1 409 ? -8.297 -11.719 -7.691 1 92.12 409 GLN A N 1
ATOM 3207 C CA . GLN A 1 409 ? -8.461 -10.352 -8.164 1 92.12 409 GLN A CA 1
ATOM 3208 C C . GLN A 1 409 ? -9.164 -9.484 -7.117 1 92.12 409 GLN A C 1
ATOM 3210 O O . GLN A 1 409 ? -8.906 -8.289 -7.02 1 92.12 409 GLN A O 1
ATOM 3215 N N . TYR A 1 410 ? -10.039 -10.125 -6.387 1 92.38 410 TYR A N 1
ATOM 3216 C CA . TYR A 1 410 ? -10.844 -9.328 -5.461 1 92.38 410 TYR A CA 1
ATOM 3217 C C . TYR A 1 410 ? -10.414 -9.578 -4.02 1 92.38 410 TYR A C 1
ATOM 3219 O O . TYR A 1 410 ? -11.102 -9.156 -3.082 1 92.38 410 TYR A O 1
ATOM 3227 N N . ASN A 1 411 ? -9.289 -10.273 -3.906 1 94.25 411 ASN A N 1
ATOM 3228 C CA . ASN A 1 411 ? -8.773 -10.547 -2.568 1 94.25 411 ASN A CA 1
ATOM 3229 C C . ASN A 1 411 ? -8.195 -9.289 -1.93 1 94.25 411 ASN A C 1
ATOM 3231 O O . ASN A 1 411 ? -7.453 -8.539 -2.574 1 94.25 411 ASN A O 1
ATOM 3235 N N . GLU A 1 412 ? -8.531 -9.023 -0.647 1 93.56 412 GLU A N 1
ATOM 3236 C CA . GLU A 1 412 ? -8.016 -7.852 0.059 1 93.56 412 GLU A CA 1
ATOM 3237 C C . GLU A 1 412 ? -7.074 -8.266 1.188 1 93.56 412 GLU A C 1
ATOM 3239 O O . GLU A 1 412 ? -6.418 -7.414 1.799 1 93.56 412 GLU A O 1
ATOM 3244 N N . ASP A 1 413 ? -7.051 -9.57 1.465 1 95.94 413 ASP A N 1
ATOM 3245 C CA . ASP A 1 413 ? -6.172 -10.078 2.514 1 95.94 413 ASP A CA 1
ATOM 3246 C C . ASP A 1 413 ? -4.727 -10.164 2.023 1 95.94 413 ASP A C 1
ATOM 3248 O O . ASP A 1 413 ? -4.406 -11 1.174 1 95.94 413 ASP A O 1
ATOM 3252 N N . VAL A 1 414 ? -3.861 -9.406 2.6 1 96.19 414 VAL A N 1
ATOM 3253 C CA . VAL A 1 414 ? -2.477 -9.273 2.156 1 96.19 414 VAL A CA 1
ATOM 3254 C C . VAL A 1 414 ? -1.728 -10.578 2.42 1 96.19 414 VAL A C 1
ATOM 3256 O O . VAL A 1 414 ? -0.958 -11.039 1.574 1 96.19 414 VAL A O 1
ATOM 3259 N N . GLY A 1 415 ? -1.927 -11.172 3.561 1 96.69 415 GLY A N 1
ATOM 3260 C CA . GLY A 1 415 ? -1.287 -12.438 3.877 1 96.69 415 GLY A CA 1
ATOM 3261 C C . GLY A 1 415 ? -1.65 -13.547 2.908 1 96.69 415 GLY A C 1
ATOM 3262 O O . GLY A 1 415 ? -0.771 -14.25 2.402 1 96.69 415 GLY A O 1
ATOM 3263 N N . GLN A 1 416 ? -2.895 -13.648 2.566 1 97.06 416 GLN A N 1
ATOM 3264 C CA . GLN A 1 416 ? -3.361 -14.656 1.621 1 97.06 416 GLN A CA 1
ATOM 3265 C C . GLN A 1 416 ? -2.787 -14.414 0.228 1 97.06 416 GLN A C 1
ATOM 3267 O O . GLN A 1 416 ? -2.445 -15.359 -0.484 1 97.06 416 GLN A O 1
ATOM 3272 N N . ALA A 1 417 ? -2.721 -13.133 -0.122 1 97.5 417 ALA A N 1
ATOM 3273 C CA . ALA A 1 417 ? -2.211 -12.781 -1.445 1 97.5 417 ALA A CA 1
ATOM 3274 C C . ALA A 1 417 ? -0.757 -13.211 -1.605 1 97.5 417 ALA A C 1
ATOM 3276 O O . ALA A 1 417 ? -0.375 -13.758 -2.645 1 97.5 417 ALA A O 1
ATOM 3277 N N . ILE A 1 418 ? 0.011 -13.016 -0.585 1 98 418 ILE A N 1
ATOM 3278 C CA . ILE A 1 418 ? 1.428 -13.359 -0.625 1 98 418 ILE A CA 1
ATOM 3279 C C . ILE A 1 418 ? 1.589 -14.883 -0.684 1 98 418 ILE A C 1
ATOM 3281 O O . ILE A 1 418 ? 2.305 -15.406 -1.542 1 98 418 ILE A O 1
ATOM 3285 N N . MET A 1 419 ? 0.88 -15.586 0.167 1 97.94 419 MET A N 1
ATOM 3286 C CA . MET A 1 419 ? 1.016 -17.031 0.236 1 97.94 419 MET A CA 1
ATOM 3287 C C . MET A 1 419 ? 0.514 -17.688 -1.046 1 97.94 419 MET A C 1
ATOM 3289 O O . MET A 1 419 ? 1.14 -18.625 -1.56 1 97.94 419 MET A O 1
ATOM 3293 N N . GLU A 1 420 ? -0.577 -17.219 -1.518 1 97.81 420 GLU A N 1
ATOM 3294 C CA . GLU A 1 420 ? -1.149 -17.781 -2.734 1 97.81 420 GLU A CA 1
ATOM 3295 C C . GLU A 1 420 ? -0.227 -17.562 -3.932 1 97.81 420 GLU A C 1
ATOM 3297 O O . GLU A 1 420 ? 0.044 -18.5 -4.688 1 97.81 420 GLU A O 1
ATOM 3302 N N . SER A 1 421 ? 0.221 -16.328 -4.125 1 97.81 421 SER A N 1
ATOM 3303 C CA . SER A 1 421 ? 1.063 -16.031 -5.281 1 97.81 421 SER A CA 1
ATOM 3304 C C . SER A 1 421 ? 2.412 -16.734 -5.176 1 97.81 421 SER A C 1
ATOM 3306 O O . SER A 1 421 ? 2.934 -17.25 -6.172 1 97.81 421 SER A O 1
ATOM 3308 N N . TYR A 1 422 ? 2.965 -16.797 -3.945 1 98.5 422 TYR A N 1
ATOM 3309 C CA . TYR A 1 422 ? 4.238 -17.484 -3.723 1 98.5 422 TYR A CA 1
ATOM 3310 C C . TYR A 1 422 ? 4.121 -18.969 -4.016 1 98.5 422 TYR A C 1
ATOM 3312 O O . TYR A 1 422 ? 4.965 -19.547 -4.715 1 98.5 422 TYR A O 1
ATOM 3320 N N . SER A 1 423 ? 3.074 -19.562 -3.545 1 97.69 423 SER A N 1
ATOM 3321 C CA . SER A 1 423 ? 2.852 -20.984 -3.801 1 97.69 423 SER A CA 1
ATOM 3322 C C . SER A 1 423 ? 2.588 -21.234 -5.281 1 97.69 423 SER A C 1
ATOM 3324 O O . SER A 1 423 ? 3.061 -22.234 -5.836 1 97.69 423 SER A O 1
ATOM 3326 N N . ARG A 1 424 ? 1.879 -20.375 -5.891 1 95.81 424 ARG A N 1
ATOM 3327 C CA . ARG A 1 424 ? 1.552 -20.516 -7.305 1 95.81 424 ARG A CA 1
ATOM 3328 C C . ARG A 1 424 ? 2.811 -20.484 -8.164 1 95.81 424 ARG A C 1
ATOM 3330 O O . ARG A 1 424 ? 2.971 -21.297 -9.07 1 95.81 424 ARG A O 1
ATOM 3337 N N . VAL A 1 425 ? 3.719 -19.547 -7.863 1 97.06 425 VAL A N 1
ATOM 3338 C CA . VAL A 1 425 ? 4.922 -19.438 -8.68 1 97.06 425 VAL A CA 1
ATOM 3339 C C . VAL A 1 425 ? 5.84 -20.625 -8.43 1 97.06 425 VAL A C 1
ATOM 3341 O O . VAL A 1 425 ? 6.5 -21.109 -9.352 1 97.06 425 VAL A O 1
ATOM 3344 N N . LEU A 1 426 ? 5.871 -21.141 -7.203 1 97.44 426 LEU A N 1
ATOM 3345 C CA . LEU A 1 426 ? 6.68 -22.312 -6.902 1 97.44 426 LEU A CA 1
ATOM 3346 C C . LEU A 1 426 ? 6.105 -23.562 -7.57 1 97.44 426 LEU A C 1
ATOM 3348 O O . LEU A 1 426 ? 6.855 -24.406 -8.055 1 97.44 426 LEU A O 1
ATOM 3352 N N . GLU A 1 427 ? 4.805 -23.625 -7.562 1 94.75 427 GLU A N 1
ATOM 3353 C CA . GLU A 1 427 ? 4.125 -24.688 -8.281 1 94.75 427 GLU A CA 1
ATOM 3354 C C . GLU A 1 427 ? 4.496 -24.688 -9.758 1 94.75 427 GLU A C 1
ATOM 3356 O O . GLU A 1 427 ? 4.816 -25.75 -10.32 1 94.75 427 GLU A O 1
ATOM 3361 N N . SER A 1 428 ? 4.469 -23.531 -10.32 1 92.81 428 SER A N 1
ATOM 3362 C CA . SER A 1 428 ? 4.773 -23.391 -11.734 1 92.81 428 SER A CA 1
ATOM 3363 C C . SER A 1 428 ? 6.223 -23.75 -12.031 1 92.81 428 SER A C 1
ATOM 3365 O O . SER A 1 428 ? 6.508 -24.438 -13.023 1 92.81 428 SER A O 1
ATOM 3367 N N . LEU A 1 429 ? 7.098 -23.328 -11.203 1 95.81 429 LEU A N 1
ATOM 3368 C CA . LEU A 1 429 ? 8.508 -23.625 -11.406 1 95.81 429 LEU A CA 1
ATOM 3369 C C . LEU A 1 429 ? 8.766 -25.125 -11.266 1 95.81 429 LEU A C 1
ATOM 3371 O O . LEU A 1 429 ? 9.5 -25.703 -12.07 1 95.81 429 LEU A O 1
ATOM 3375 N N . ALA A 1 430 ? 8.164 -25.734 -10.289 1 96.06 430 ALA A N 1
ATOM 3376 C CA . ALA A 1 430 ? 8.328 -27.156 -10.062 1 96.06 430 ALA A CA 1
ATOM 3377 C C . ALA A 1 430 ? 7.816 -27.969 -11.258 1 96.06 430 ALA A C 1
ATOM 3379 O O . ALA A 1 430 ? 8.477 -28.906 -11.711 1 96.06 430 ALA A O 1
ATOM 3380 N N . PHE A 1 431 ? 6.746 -27.594 -11.789 1 91 431 PHE A N 1
ATOM 3381 C CA . PHE A 1 431 ? 6.172 -28.266 -12.945 1 91 431 PHE A CA 1
ATOM 3382 C C . PHE A 1 431 ? 7.094 -28.156 -14.148 1 91 431 PHE A C 1
ATOM 3384 O O . PHE A 1 431 ? 7.262 -29.109 -14.906 1 91 431 PHE A O 1
ATOM 3391 N N . LYS A 1 432 ? 7.625 -26.984 -14.352 1 92 432 LYS A N 1
ATOM 3392 C CA . LYS A 1 432 ? 8.547 -26.766 -15.469 1 92 432 LYS A CA 1
ATOM 3393 C C . LYS A 1 432 ? 9.766 -27.688 -15.352 1 92 432 LYS A C 1
ATOM 3395 O O . LYS A 1 432 ? 10.18 -28.297 -16.328 1 92 432 LYS A O 1
ATOM 3400 N N . ILE A 1 433 ? 10.266 -27.781 -14.195 1 94.81 433 ILE A N 1
ATOM 3401 C CA . ILE A 1 433 ? 11.445 -28.609 -13.969 1 94.81 433 ILE A CA 1
ATOM 3402 C C . ILE A 1 433 ? 11.109 -30.078 -14.227 1 94.81 433 ILE A C 1
ATOM 3404 O O . ILE A 1 433 ? 11.875 -30.781 -14.875 1 94.81 433 ILE A O 1
ATOM 3408 N N . VAL A 1 434 ? 9.953 -30.516 -13.758 1 94.06 434 VAL A N 1
ATOM 3409 C CA . VAL A 1 434 ? 9.5 -31.875 -13.992 1 94.06 434 VAL A CA 1
ATOM 3410 C C . VAL A 1 434 ? 9.383 -32.125 -15.492 1 94.06 434 VAL A C 1
ATOM 3412 O O . VAL A 1 434 ? 9.836 -33.156 -15.984 1 94.06 434 VAL A O 1
ATOM 3415 N N . SER A 1 435 ? 8.797 -31.188 -16.141 1 90.06 435 SER A N 1
ATOM 3416 C CA . SER A 1 435 ? 8.586 -31.312 -17.578 1 90.06 435 SER A CA 1
ATOM 3417 C C . SER A 1 435 ? 9.914 -31.359 -18.328 1 90.06 435 SER A C 1
ATOM 3419 O O . SER A 1 435 ? 10.094 -32.156 -19.234 1 90.06 435 SER A O 1
ATOM 3421 N N . TRP A 1 436 ? 10.867 -30.531 -17.984 1 92.12 436 TRP A N 1
ATOM 3422 C CA . TRP A 1 436 ? 12.172 -30.484 -18.641 1 92.12 436 TRP A CA 1
ATOM 3423 C C . TRP A 1 436 ? 12.93 -31.781 -18.453 1 92.12 436 TRP A C 1
ATOM 3425 O O . TRP A 1 436 ? 13.547 -32.312 -19.391 1 92.12 436 TRP A O 1
ATOM 3435 N N . ILE A 1 437 ? 12.914 -32.25 -17.281 1 95.06 437 ILE A N 1
ATOM 3436 C CA . ILE A 1 437 ? 13.586 -33.531 -17.016 1 95.06 437 ILE A CA 1
ATOM 3437 C C . ILE A 1 437 ? 12.906 -34.656 -17.797 1 95.06 437 ILE A C 1
ATOM 3439 O O . ILE A 1 437 ? 13.578 -35.531 -18.359 1 95.06 437 ILE A O 1
ATOM 3443 N N . GLY A 1 438 ? 11.594 -34.625 -17.781 1 92.31 438 GLY A N 1
ATOM 3444 C CA . GLY A 1 438 ? 10.836 -35.594 -18.547 1 92.31 438 GLY A CA 1
ATOM 3445 C C . GLY A 1 438 ? 11.188 -35.594 -20.016 1 92.31 438 GLY A C 1
ATOM 3446 O O . GLY A 1 438 ? 11.25 -36.656 -20.656 1 92.31 438 GLY A O 1
ATOM 3447 N N . ASP A 1 439 ? 11.406 -34.5 -20.562 1 89.38 439 ASP A N 1
ATOM 3448 C CA . ASP A 1 439 ? 11.797 -34.375 -21.953 1 89.38 439 ASP A CA 1
ATOM 3449 C C . ASP A 1 439 ? 13.141 -35.062 -22.203 1 89.38 439 ASP A C 1
ATOM 3451 O O . ASP A 1 439 ? 13.312 -35.75 -23.203 1 89.38 439 ASP A O 1
ATOM 3455 N N . VAL A 1 440 ? 14.094 -34.812 -21.391 1 92.31 440 VAL A N 1
ATOM 3456 C CA . VAL A 1 440 ? 15.414 -35.406 -21.531 1 92.31 440 VAL A CA 1
ATOM 3457 C C . VAL A 1 440 ? 15.312 -36.906 -21.438 1 92.31 440 VAL A C 1
ATOM 3459 O O . VAL A 1 440 ? 15.906 -37.625 -22.234 1 92.31 440 VAL A O 1
ATOM 3462 N N . LEU A 1 441 ? 14.586 -37.344 -20.484 1 92.75 441 LEU A N 1
ATOM 3463 C CA . LEU A 1 441 ? 14.43 -38.781 -20.281 1 92.75 441 LEU A CA 1
ATOM 3464 C C . LEU A 1 441 ? 13.688 -39.406 -21.453 1 92.75 441 LEU A C 1
ATOM 3466 O O . LEU A 1 441 ? 13.969 -40.562 -21.828 1 92.75 441 LEU A O 1
ATOM 3470 N N . TYR A 1 442 ? 12.734 -38.75 -21.922 1 89.19 442 TYR A N 1
ATOM 3471 C CA . TYR A 1 442 ? 11.969 -39.25 -23.062 1 89.19 442 TYR A CA 1
ATOM 3472 C C . TYR A 1 442 ? 12.867 -39.438 -24.281 1 89.19 442 TYR A C 1
ATOM 3474 O O . TYR A 1 442 ? 12.805 -40.469 -24.953 1 89.19 442 TYR A O 1
ATOM 3482 N N . ILE A 1 443 ? 13.68 -38.469 -24.594 1 87.31 443 ILE A N 1
ATOM 3483 C CA . ILE A 1 443 ? 14.609 -38.562 -25.719 1 87.31 443 ILE A CA 1
ATOM 3484 C C . ILE A 1 443 ? 15.617 -39.656 -25.484 1 87.31 443 ILE A C 1
ATOM 3486 O O . ILE A 1 443 ? 15.961 -40.406 -26.406 1 87.31 443 ILE A O 1
ATOM 3490 N N . ASP A 1 444 ? 16.109 -39.75 -24.312 1 91.06 444 ASP A N 1
ATOM 3491 C CA . ASP A 1 444 ? 17.031 -40.812 -23.969 1 91.06 444 ASP A CA 1
ATOM 3492 C C . ASP A 1 444 ? 16.391 -42.188 -24.219 1 91.06 444 ASP A C 1
ATOM 3494 O O . ASP A 1 444 ? 17.062 -43.094 -24.703 1 91.06 444 ASP A O 1
ATOM 3498 N N . GLY A 1 445 ? 15.18 -42.375 -23.891 1 87.81 445 GLY A N 1
ATOM 3499 C CA . GLY A 1 445 ? 14.469 -43.625 -24.125 1 87.81 445 GLY A CA 1
ATOM 3500 C C . GLY A 1 445 ? 14.328 -43.969 -25.594 1 87.81 445 GLY A C 1
ATOM 3501 O O . GLY A 1 445 ? 14.398 -45.156 -25.969 1 87.81 445 GLY A O 1
ATOM 3502 N N . SER A 1 446 ? 14.18 -42.938 -26.328 1 84.5 446 SER A N 1
ATOM 3503 C CA . SER A 1 446 ? 14.016 -43.125 -27.766 1 84.5 446 SER A CA 1
ATOM 3504 C C . SER A 1 446 ? 15.328 -43.531 -28.422 1 84.5 446 SER A C 1
ATOM 3506 O O . SER A 1 446 ? 15.336 -44.25 -29.438 1 84.5 446 SER A O 1
ATOM 3508 N N . VAL A 1 447 ? 16.406 -43 -27.953 1 84 447 VAL A N 1
ATOM 3509 C CA . VAL A 1 447 ? 17.734 -43.312 -28.5 1 84 447 VAL A CA 1
ATOM 3510 C C . VAL A 1 447 ? 18.156 -44.719 -28.109 1 84 447 VAL A C 1
ATOM 3512 O O . VAL A 1 447 ? 18.797 -45.438 -28.891 1 84 447 VAL A O 1
ATOM 3515 N N . ARG A 1 448 ? 17.844 -45.125 -27 1 82 448 ARG A N 1
ATOM 3516 C CA . ARG A 1 448 ? 18.219 -46.469 -26.531 1 82 448 ARG A CA 1
ATOM 3517 C C . ARG A 1 448 ? 17.391 -47.531 -27.219 1 82 448 ARG A C 1
ATOM 3519 O O . ARG A 1 448 ? 17.844 -48.688 -27.375 1 82 448 ARG A O 1
ATOM 3526 N N . LYS A 1 449 ? 16.203 -47.312 -27.391 1 69.25 449 LYS A N 1
ATOM 3527 C CA . LYS A 1 449 ? 15.375 -48.312 -28.062 1 69.25 449 LYS A CA 1
ATOM 3528 C C . LYS A 1 449 ? 15.336 -48.062 -29.578 1 69.25 449 LYS A C 1
ATOM 3530 O O . LYS A 1 449 ? 14.414 -47.406 -30.078 1 69.25 449 LYS A O 1
ATOM 3535 N N . PRO A 1 450 ? 16.5 -48.375 -30.422 1 52.38 450 PRO A N 1
ATOM 3536 C CA . PRO A 1 450 ? 16.297 -48.25 -31.875 1 52.38 450 PRO A CA 1
ATOM 3537 C C . PRO A 1 450 ? 15.32 -49.312 -32.406 1 52.38 450 PRO A C 1
ATOM 3539 O O . PRO A 1 450 ? 15.195 -50.375 -31.844 1 52.38 450 PRO A O 1
ATOM 3542 N N . MET B 1 1 ? -69.875 -1.964 37.469 1 19.33 1 MET B N 1
ATOM 3543 C CA . MET B 1 1 ? -69.625 -0.652 38.062 1 19.33 1 MET B CA 1
ATOM 3544 C C . MET B 1 1 ? -68.188 -0.207 37.75 1 19.33 1 MET B C 1
ATOM 3546 O O . MET B 1 1 ? -67.875 0.99 37.688 1 19.33 1 MET B O 1
ATOM 3550 N N . GLU B 1 2 ? -67.125 -1.032 38 1 24.33 2 GLU B N 1
ATOM 3551 C CA . GLU B 1 2 ? -65.75 -0.535 38.375 1 24.33 2 GLU B CA 1
ATOM 3552 C C . GLU B 1 2 ? -65.062 0.117 37.188 1 24.33 2 GLU B C 1
ATOM 3554 O O . GLU B 1 2 ? -65.062 -0.452 36.094 1 24.33 2 GLU B O 1
ATOM 3559 N N . GLU B 1 3 ? -64.5 1.438 37.312 1 23.41 3 GLU B N 1
ATOM 3560 C CA . GLU B 1 3 ? -64.188 2.635 36.531 1 23.41 3 GLU B CA 1
ATOM 3561 C C . GLU B 1 3 ? -62.812 2.541 35.938 1 23.41 3 GLU B C 1
ATOM 3563 O O . GLU B 1 3 ? -61.812 2.426 36.656 1 23.41 3 GLU B O 1
ATOM 3568 N N . ASN B 1 4 ? -62.5 1.905 34.812 1 25.39 4 ASN B N 1
ATOM 3569 C CA . ASN B 1 4 ? -61.344 1.542 34 1 25.39 4 ASN B CA 1
ATOM 3570 C C . ASN B 1 4 ? -60.562 2.775 33.562 1 25.39 4 ASN B C 1
ATOM 3572 O O . ASN B 1 4 ? -60.938 3.449 32.625 1 25.39 4 ASN B O 1
ATOM 3576 N N . SER B 1 5 ? -59.875 3.564 34.625 1 23.19 5 SER B N 1
ATOM 3577 C CA . SER B 1 5 ? -59.25 4.875 34.531 1 23.19 5 SER B CA 1
ATOM 3578 C C . SER B 1 5 ? -58.062 4.859 33.531 1 23.19 5 SER B C 1
ATOM 3580 O O . SER B 1 5 ? -57.156 4.035 33.656 1 23.19 5 SER B O 1
ATOM 3582 N N . GLU B 1 6 ? -58.156 5.43 32.281 1 22.39 6 GLU B N 1
ATOM 3583 C CA . GLU B 1 6 ? -57.5 5.648 31 1 22.39 6 GLU B CA 1
ATOM 3584 C C . GLU B 1 6 ? -56.312 6.617 31.141 1 22.39 6 GLU B C 1
ATOM 3586 O O . GLU B 1 6 ? -56.531 7.832 31.219 1 22.39 6 GLU B O 1
ATOM 3591 N N . ASP B 1 7 ? -55.375 6.418 32.125 1 22.41 7 ASP B N 1
ATOM 3592 C CA . ASP B 1 7 ? -54.406 7.438 32.531 1 22.41 7 ASP B CA 1
ATOM 3593 C C . ASP B 1 7 ? -53.5 7.836 31.375 1 22.41 7 ASP B C 1
ATOM 3595 O O . ASP B 1 7 ? -52.844 6.984 30.766 1 22.41 7 ASP B O 1
ATOM 3599 N N . HIS B 1 8 ? -53.625 9.031 30.703 1 21 8 HIS B N 1
ATOM 3600 C CA . HIS B 1 8 ? -53.156 9.797 29.562 1 21 8 HIS B CA 1
ATOM 3601 C C . HIS B 1 8 ? -51.719 10.266 29.797 1 21 8 HIS B C 1
ATOM 3603 O O . HIS B 1 8 ? -51.406 10.898 30.812 1 21 8 HIS B O 1
ATOM 3609 N N . ALA B 1 9 ? -50.594 9.516 29.328 1 22.11 9 ALA B N 1
ATOM 3610 C CA . ALA B 1 9 ? -49.156 9.656 29.422 1 22.11 9 ALA B CA 1
ATOM 3611 C C . ALA B 1 9 ? -48.719 11.023 28.922 1 22.11 9 ALA B C 1
ATOM 3613 O O . ALA B 1 9 ? -48.938 11.367 27.766 1 22.11 9 ALA B O 1
ATOM 3614 N N . GLU B 1 10 ? -48.531 12.195 29.734 1 18.09 10 GLU B N 1
ATOM 3615 C CA . GLU B 1 10 ? -48.219 13.617 29.625 1 18.09 10 GLU B CA 1
ATOM 3616 C C . GLU B 1 10 ? -46.812 13.844 29.062 1 18.09 10 GLU B C 1
ATOM 3618 O O . GLU B 1 10 ? -45.844 13.391 29.641 1 18.09 10 GLU B O 1
ATOM 3623 N N . CYS B 1 11 ? -46.531 14 27.734 1 20.12 11 CYS B N 1
ATOM 3624 C CA . CYS B 1 11 ? -45.406 14.281 26.875 1 20.12 11 CYS B CA 1
ATOM 3625 C C . CYS B 1 11 ? -44.781 15.625 27.219 1 20.12 11 CYS B C 1
ATOM 3627 O O . CYS B 1 11 ? -45.281 16.672 26.797 1 20.12 11 CYS B O 1
ATOM 3629 N N . SER B 1 12 ? -44.344 16 28.453 1 18.08 12 SER B N 1
ATOM 3630 C CA . SER B 1 12 ? -43.938 17.359 28.828 1 18.08 12 SER B CA 1
ATOM 3631 C C . SER B 1 12 ? -42.688 17.797 28.078 1 18.08 12 SER B C 1
ATOM 3633 O O . SER B 1 12 ? -41.656 17.109 28.125 1 18.08 12 SER B O 1
ATOM 3635 N N . THR B 1 13 ? -42.75 18.625 26.953 1 20.41 13 THR B N 1
ATOM 3636 C CA . THR B 1 13 ? -41.875 19.297 25.984 1 20.41 13 THR B CA 1
ATOM 3637 C C . THR B 1 13 ? -41 20.328 26.688 1 20.41 13 THR B C 1
ATOM 3639 O O . THR B 1 13 ? -41.5 21.25 27.328 1 20.41 13 THR B O 1
ATOM 3642 N N . PRO B 1 14 ? -39.812 19.969 27.203 1 20.58 14 PRO B N 1
ATOM 3643 C CA . PRO B 1 14 ? -38.969 20.844 28.031 1 20.58 14 PRO B CA 1
ATOM 3644 C C . PRO B 1 14 ? -38.688 22.188 27.359 1 20.58 14 PRO B C 1
ATOM 3646 O O . PRO B 1 14 ? -38.719 22.297 26.141 1 20.58 14 PRO B O 1
ATOM 3649 N N . SER B 1 15 ? -38.906 23.359 28 1 18.44 15 SER B N 1
ATOM 3650 C CA . SER B 1 15 ? -38.844 24.812 27.891 1 18.44 15 SER B CA 1
ATOM 3651 C C . SER B 1 15 ? -37.438 25.297 27.609 1 18.44 15 SER B C 1
ATOM 3653 O O . SER B 1 15 ? -36.5 24.969 28.359 1 18.44 15 SER B O 1
ATOM 3655 N N . ALA B 1 16 ? -37.062 25.609 26.312 1 20.28 16 ALA B N 1
ATOM 3656 C CA . ALA B 1 16 ? -35.875 26.109 25.609 1 20.28 16 ALA B CA 1
ATOM 3657 C C . ALA B 1 16 ? -35.469 27.484 26.156 1 20.28 16 ALA B C 1
ATOM 3659 O O . ALA B 1 16 ? -36.125 28.484 25.906 1 20.28 16 ALA B O 1
ATOM 3660 N N . ASP B 1 17 ? -35.094 27.641 27.422 1 18.61 17 ASP B N 1
ATOM 3661 C CA . ASP B 1 17 ? -34.75 28.891 28.078 1 18.61 17 ASP B CA 1
ATOM 3662 C C . ASP B 1 17 ? -33.719 29.656 27.266 1 18.61 17 ASP B C 1
ATOM 3664 O O . ASP B 1 17 ? -32.688 29.109 26.844 1 18.61 17 ASP B O 1
ATOM 3668 N N . SER B 1 18 ? -34.094 30.812 26.656 1 19.52 18 SER B N 1
ATOM 3669 C CA . SER B 1 18 ? -33.75 31.891 25.75 1 19.52 18 SER B CA 1
ATOM 3670 C C . SER B 1 18 ? -32.625 32.75 26.328 1 19.52 18 SER B C 1
ATOM 3672 O O . SER B 1 18 ? -32.844 33.5 27.281 1 19.52 18 SER B O 1
ATOM 3674 N N . LEU B 1 19 ? -31.391 32.156 26.672 1 18.16 19 LEU B N 1
ATOM 3675 C CA . LEU B 1 19 ? -30.375 32.969 27.359 1 18.16 19 LEU B CA 1
ATOM 3676 C C . LEU B 1 19 ? -30.109 34.25 26.594 1 18.16 19 LEU B C 1
ATOM 3678 O O . LEU B 1 19 ? -29.938 34.25 25.375 1 18.16 19 LEU B O 1
ATOM 3682 N N . GLU B 1 20 ? -30.422 35.375 27.094 1 18.12 20 GLU B N 1
ATOM 3683 C CA . GLU B 1 20 ? -30.5 36.812 26.828 1 18.12 20 GLU B CA 1
ATOM 3684 C C . GLU B 1 20 ? -29.109 37.406 26.578 1 18.12 20 GLU B C 1
ATOM 3686 O O . GLU B 1 20 ? -28.375 37.688 27.516 1 18.12 20 GLU B O 1
ATOM 3691 N N . TYR B 1 21 ? -28.234 36.781 25.828 1 17.22 21 TYR B N 1
ATOM 3692 C CA . TYR B 1 21 ? -26.906 37.375 25.781 1 17.22 21 TYR B CA 1
ATOM 3693 C C . TYR B 1 21 ? -26.969 38.812 25.266 1 17.22 21 TYR B C 1
ATOM 3695 O O . TYR B 1 21 ? -27.625 39.094 24.25 1 17.22 21 TYR B O 1
ATOM 3703 N N . SER B 1 22 ? -26.797 39.781 26.125 1 17.66 22 SER B N 1
ATOM 3704 C CA . SER B 1 22 ? -26.781 41.25 26.016 1 17.66 22 SER B CA 1
ATOM 3705 C C . SER B 1 22 ? -25.734 41.719 25.016 1 17.66 22 SER B C 1
ATOM 3707 O O . SER B 1 22 ? -24.578 41.312 25.078 1 17.66 22 SER B O 1
ATOM 3709 N N . ARG B 1 23 ? -26.125 42.25 23.812 1 17.5 23 ARG B N 1
ATOM 3710 C CA . ARG B 1 23 ? -25.672 42.719 22.516 1 17.5 23 ARG B CA 1
ATOM 3711 C C . ARG B 1 23 ? -24.922 44.062 22.656 1 17.5 23 ARG B C 1
ATOM 3713 O O . ARG B 1 23 ? -24.703 44.75 21.672 1 17.5 23 ARG B O 1
ATOM 3720 N N . THR B 1 24 ? -24.094 44.281 23.734 1 17.97 24 THR B N 1
ATOM 3721 C CA . THR B 1 24 ? -23.75 45.688 23.734 1 17.97 24 THR B CA 1
ATOM 3722 C C . THR B 1 24 ? -22.922 46.062 22.5 1 17.97 24 THR B C 1
ATOM 3724 O O . THR B 1 24 ? -21.906 45.406 22.219 1 17.97 24 THR B O 1
ATOM 3727 N N . ILE B 1 25 ? -23.453 46.656 21.469 1 17.55 25 ILE B N 1
ATOM 3728 C CA . ILE B 1 25 ? -23.141 47.062 20.109 1 17.55 25 ILE B CA 1
ATOM 3729 C C . ILE B 1 25 ? -22.125 48.219 20.141 1 17.55 25 ILE B C 1
ATOM 3731 O O . ILE B 1 25 ? -22.5 49.375 20.406 1 17.55 25 ILE B O 1
ATOM 3735 N N . SER B 1 26 ? -20.984 48.094 20.984 1 18.06 26 SER B N 1
ATOM 3736 C CA . SER B 1 26 ? -20.312 49.375 21 1 18.06 26 SER B CA 1
ATOM 3737 C C . SER B 1 26 ? -20.031 49.875 19.594 1 18.06 26 SER B C 1
ATOM 3739 O O . SER B 1 26 ? -19.984 49.094 18.641 1 18.06 26 SER B O 1
ATOM 3741 N N . GLU B 1 27 ? -19.844 51.25 19.406 1 18.38 27 GLU B N 1
ATOM 3742 C CA . GLU B 1 27 ? -19.781 52.312 18.438 1 18.38 27 GLU B CA 1
ATOM 3743 C C . GLU B 1 27 ? -18.578 52.156 17.516 1 18.38 27 GLU B C 1
ATOM 3745 O O . GLU B 1 27 ? -17.469 51.906 17.984 1 18.38 27 GLU B O 1
ATOM 3750 N N . VAL B 1 28 ? -18.766 51.844 16.234 1 19.3 28 VAL B N 1
ATOM 3751 C CA . VAL B 1 28 ? -18.078 51.594 14.977 1 19.3 28 VAL B CA 1
ATOM 3752 C C . VAL B 1 28 ? -17.234 52.812 14.586 1 19.3 28 VAL B C 1
ATOM 3754 O O . VAL B 1 28 ? -17.766 53.844 14.172 1 19.3 28 VAL B O 1
ATOM 3757 N N . SER B 1 29 ? -16.297 53.25 15.516 1 18.5 29 SER B N 1
ATOM 3758 C CA . SER B 1 29 ? -15.688 54.5 15.062 1 18.5 29 SER B CA 1
ATOM 3759 C C . SER B 1 29 ? -15.086 54.375 13.672 1 18.5 29 SER B C 1
ATOM 3761 O O . SER B 1 29 ? -14.773 53.25 13.242 1 18.5 29 SER B O 1
ATOM 3763 N N . SER B 1 30 ? -14.984 55.469 12.82 1 18.16 30 SER B N 1
ATOM 3764 C CA . SER B 1 30 ? -14.797 56 11.477 1 18.16 30 SER B CA 1
ATOM 3765 C C . SER B 1 30 ? -13.367 55.781 10.984 1 18.16 30 SER B C 1
ATOM 3767 O O . SER B 1 30 ? -12.453 56.5 11.375 1 18.16 30 SER B O 1
ATOM 3769 N N . TYR B 1 31 ? -12.812 54.531 11.141 1 16.34 31 TYR B N 1
ATOM 3770 C CA . TYR B 1 31 ? -11.398 54.5 10.789 1 16.34 31 TYR B CA 1
ATOM 3771 C C . TYR B 1 31 ? -11.172 54.969 9.367 1 16.34 31 TYR B C 1
ATOM 3773 O O . TYR B 1 31 ? -11.891 54.594 8.445 1 16.34 31 TYR B O 1
ATOM 3781 N N . SER B 1 32 ? -10.461 56.031 9.188 1 18.53 32 SER B N 1
ATOM 3782 C CA . SER B 1 32 ? -9.969 56.906 8.125 1 18.53 32 SER B CA 1
ATOM 3783 C C . SER B 1 32 ? -9.117 56.125 7.129 1 18.53 32 SER B C 1
ATOM 3785 O O . SER B 1 32 ? -8.508 55.125 7.48 1 18.53 32 SER B O 1
ATOM 3787 N N . GLU B 1 33 ? -9.203 56.375 5.754 1 18.78 33 GLU B N 1
ATOM 3788 C CA . GLU B 1 33 ? -8.867 55.969 4.395 1 18.78 33 GLU B CA 1
ATOM 3789 C C . GLU B 1 33 ? -7.359 55.969 4.176 1 18.78 33 GLU B C 1
ATOM 3791 O O . GLU B 1 33 ? -6.883 55.625 3.092 1 18.78 33 GLU B O 1
ATOM 3796 N N . HIS B 1 34 ? -6.371 56.125 5.086 1 18.31 34 HIS B N 1
ATOM 3797 C CA . HIS B 1 34 ? -5.156 56.688 4.52 1 18.31 34 HIS B CA 1
ATOM 3798 C C . HIS B 1 34 ? -4.516 55.75 3.514 1 18.31 34 HIS B C 1
ATOM 3800 O O . HIS B 1 34 ? -4.57 54.5 3.688 1 18.31 34 HIS B O 1
ATOM 3806 N N . SER B 1 35 ? -4.012 56.188 2.281 1 19.39 35 SER B N 1
ATOM 3807 C CA . SER B 1 35 ? -3.443 56 0.954 1 19.39 35 SER B CA 1
ATOM 3808 C C . SER B 1 35 ? -2.064 55.344 1.036 1 19.39 35 SER B C 1
ATOM 3810 O O . SER B 1 35 ? -1.331 55.312 0.046 1 19.39 35 SER B O 1
ATOM 3812 N N . CYS B 1 36 ? -1.65 54.625 2.053 1 18.48 36 CYS B N 1
ATOM 3813 C CA . CYS B 1 36 ? -0.196 54.531 2.074 1 18.48 36 CYS B CA 1
ATOM 3814 C C . CYS B 1 36 ? 0.317 53.812 0.827 1 18.48 36 CYS B C 1
ATOM 3816 O O . CYS B 1 36 ? -0.157 52.719 0.485 1 18.48 36 CYS B O 1
ATOM 3818 N N . SER B 1 37 ? 1.115 54.406 -0.091 1 19.14 37 SER B N 1
ATOM 3819 C CA . SER B 1 37 ? 1.886 54.344 -1.328 1 19.14 37 SER B CA 1
ATOM 3820 C C . SER B 1 37 ? 3.02 53.344 -1.211 1 19.14 37 SER B C 1
ATOM 3822 O O . SER B 1 37 ? 3.834 53.188 -2.127 1 19.14 37 SER B O 1
ATOM 3824 N N . ASP B 1 38 ? 3.336 52.75 -0.042 1 18.69 38 ASP B N 1
ATOM 3825 C CA . ASP B 1 38 ? 4.75 52.406 0.059 1 18.69 38 ASP B CA 1
ATOM 3826 C C . ASP B 1 38 ? 5.164 51.438 -1.062 1 18.69 38 ASP B C 1
ATOM 3828 O O . ASP B 1 38 ? 4.332 50.719 -1.594 1 18.69 38 ASP B O 1
ATOM 3832 N N . ASP B 1 39 ? 6.594 51.469 -1.428 1 19.73 39 ASP B N 1
ATOM 3833 C CA . ASP B 1 39 ? 7.668 51.125 -2.361 1 19.73 39 ASP B CA 1
ATOM 3834 C C . ASP B 1 39 ? 7.906 49.625 -2.424 1 19.73 39 ASP B C 1
ATOM 3836 O O . ASP B 1 39 ? 7.777 48.938 -1.414 1 19.73 39 ASP B O 1
ATOM 3840 N N . ALA B 1 40 ? 7.961 49.031 -3.598 1 21.33 40 ALA B N 1
ATOM 3841 C CA . ALA B 1 40 ? 8.047 47.75 -4.312 1 21.33 40 ALA B CA 1
ATOM 3842 C C . ALA B 1 40 ? 9.352 47.031 -3.99 1 21.33 40 ALA B C 1
ATOM 3844 O O . ALA B 1 40 ? 10.414 47.406 -4.504 1 21.33 40 ALA B O 1
ATOM 3845 N N . PHE B 1 41 ? 9.781 46.781 -2.648 1 19.62 41 PHE B N 1
ATOM 3846 C CA . PHE B 1 41 ? 11.086 46.156 -2.449 1 19.62 41 PHE B CA 1
ATOM 3847 C C . PHE B 1 41 ? 11.227 44.906 -3.291 1 19.62 41 PHE B C 1
ATOM 3849 O O . PHE B 1 41 ? 10.391 44 -3.211 1 19.62 41 PHE B O 1
ATOM 3856 N N . ALA B 1 42 ? 11.922 44.969 -4.402 1 20.62 42 ALA B N 1
ATOM 3857 C CA . ALA B 1 42 ? 12.422 44.094 -5.465 1 20.62 42 ALA B CA 1
ATOM 3858 C C . ALA B 1 42 ? 13.266 42.969 -4.891 1 20.62 42 ALA B C 1
ATOM 3860 O O . ALA B 1 42 ? 14.438 43.156 -4.57 1 20.62 42 ALA B O 1
ATOM 3861 N N . LEU B 1 43 ? 12.852 42.125 -3.916 1 20.98 43 LEU B N 1
ATOM 3862 C CA . LEU B 1 43 ? 13.695 41.094 -3.365 1 20.98 43 LEU B CA 1
ATOM 3863 C C . LEU B 1 43 ? 14.305 40.219 -4.48 1 20.98 43 LEU B C 1
ATOM 3865 O O . LEU B 1 43 ? 13.578 39.531 -5.203 1 20.98 43 LEU B O 1
ATOM 3869 N N . GLY B 1 44 ? 15.359 40.688 -5.195 1 20.83 44 GLY B N 1
ATOM 3870 C CA . GLY B 1 44 ? 16.203 40.125 -6.242 1 20.83 44 GLY B CA 1
ATOM 3871 C C . GLY B 1 44 ? 16.859 38.812 -5.859 1 20.83 44 GLY B C 1
ATOM 3872 O O . GLY B 1 44 ? 17.906 38.812 -5.199 1 20.83 44 GLY B O 1
ATOM 3873 N N . TRP B 1 45 ? 16.203 37.781 -5.527 1 19.83 45 TRP B N 1
ATOM 3874 C CA . TRP B 1 45 ? 16.828 36.562 -5.078 1 19.83 45 TRP B CA 1
ATOM 3875 C C . TRP B 1 45 ? 17.781 36 -6.137 1 19.83 45 TRP B C 1
ATOM 3877 O O . TRP B 1 45 ? 17.359 35.656 -7.246 1 19.83 45 TRP B O 1
ATOM 3887 N N . PRO B 1 46 ? 18.984 36.531 -6.148 1 20.19 46 PRO B N 1
ATOM 3888 C CA . PRO B 1 46 ? 19.953 36.031 -7.121 1 20.19 46 PRO B CA 1
ATOM 3889 C C . PRO B 1 46 ? 20.156 34.5 -6.984 1 20.19 46 PRO B C 1
ATOM 3891 O O . PRO B 1 46 ? 20.109 33.969 -5.875 1 20.19 46 PRO B O 1
ATOM 3894 N N . LEU B 1 47 ? 19.781 33.75 -7.898 1 19.48 47 LEU B N 1
ATOM 3895 C CA . LEU B 1 47 ? 19.844 32.312 -8.133 1 19.48 47 LEU B CA 1
ATOM 3896 C C . LEU B 1 47 ? 21.297 31.828 -8.141 1 19.48 47 LEU B C 1
ATOM 3898 O O . LEU B 1 47 ? 21.609 30.812 -8.75 1 19.48 47 LEU B O 1
ATOM 3902 N N . SER B 1 48 ? 22.141 32.562 -7.371 1 17.55 48 SER B N 1
ATOM 3903 C CA . SER B 1 48 ? 23.469 32.062 -7.691 1 17.55 48 SER B CA 1
ATOM 3904 C C . SER B 1 48 ? 23.562 30.547 -7.434 1 17.55 48 SER B C 1
ATOM 3906 O O . SER B 1 48 ? 22.984 30.047 -6.473 1 17.55 48 SER B O 1
ATOM 3908 N N . ALA B 1 49 ? 24.266 29.812 -8.367 1 16.91 49 ALA B N 1
ATOM 3909 C CA . ALA B 1 49 ? 24.562 28.469 -8.859 1 16.91 49 ALA B CA 1
ATOM 3910 C C . ALA B 1 49 ? 25.453 27.719 -7.887 1 16.91 49 ALA B C 1
ATOM 3912 O O . ALA B 1 49 ? 25.656 26.5 -8.023 1 16.91 49 ALA B O 1
ATOM 3913 N N . LYS B 1 50 ? 26.359 28.344 -7.082 1 18.47 50 LYS B N 1
ATOM 3914 C CA . LYS B 1 50 ? 27.562 27.547 -6.953 1 18.47 50 LYS B CA 1
ATOM 3915 C C . LYS B 1 50 ? 27.266 26.188 -6.336 1 18.47 50 LYS B C 1
ATOM 3917 O O . LYS B 1 50 ? 26.281 26.031 -5.602 1 18.47 50 LYS B O 1
ATOM 3922 N N . ALA B 1 51 ? 28.156 25.172 -6.633 1 18.92 51 ALA B N 1
ATOM 3923 C CA . ALA B 1 51 ? 28.625 23.781 -6.629 1 18.92 51 ALA B CA 1
ATOM 3924 C C . ALA B 1 51 ? 28.938 23.312 -5.211 1 18.92 51 ALA B C 1
ATOM 3926 O O . ALA B 1 51 ? 30.062 23.469 -4.727 1 18.92 51 ALA B O 1
ATOM 3927 N N . ALA B 1 52 ? 28.25 23.922 -4.27 1 17.77 52 ALA B N 1
ATOM 3928 C CA . ALA B 1 52 ? 28.875 23.641 -2.979 1 17.77 52 ALA B CA 1
ATOM 3929 C C . ALA B 1 52 ? 29.125 22.156 -2.797 1 17.77 52 ALA B C 1
ATOM 3931 O O . ALA B 1 52 ? 28.344 21.328 -3.275 1 17.77 52 ALA B O 1
ATOM 3932 N N . ALA B 1 53 ? 30.312 21.891 -2.35 1 18.73 53 ALA B N 1
ATOM 3933 C CA . ALA B 1 53 ? 31.188 20.781 -1.992 1 18.73 53 ALA B CA 1
ATOM 3934 C C . ALA B 1 53 ? 30.484 19.812 -1.029 1 18.73 53 ALA B C 1
ATOM 3936 O O . ALA B 1 53 ? 29.797 20.25 -0.102 1 18.73 53 ALA B O 1
ATOM 3937 N N . THR B 1 54 ? 30.312 18.641 -1.481 1 18.2 54 THR B N 1
ATOM 3938 C CA . THR B 1 54 ? 29.688 17.375 -1.122 1 18.2 54 THR B CA 1
ATOM 3939 C C . THR B 1 54 ? 30.188 16.891 0.242 1 18.2 54 THR B C 1
ATOM 3941 O O . THR B 1 54 ? 31.109 16.078 0.325 1 18.2 54 THR B O 1
ATOM 3944 N N . ALA B 1 55 ? 30.297 17.922 1.141 1 19.2 55 ALA B N 1
ATOM 3945 C CA . ALA B 1 55 ? 30.922 17.438 2.365 1 19.2 55 ALA B CA 1
ATOM 3946 C C . ALA B 1 55 ? 30.234 16.156 2.855 1 19.2 55 ALA B C 1
ATOM 3948 O O . ALA B 1 55 ? 29.016 16 2.691 1 19.2 55 ALA B O 1
ATOM 3949 N N . GLY B 1 56 ? 31.094 15.258 3.143 1 18.36 56 GLY B N 1
ATOM 3950 C CA . GLY B 1 56 ? 31.094 13.836 3.455 1 18.36 56 GLY B CA 1
ATOM 3951 C C . GLY B 1 56 ? 30.328 13.5 4.719 1 18.36 56 GLY B C 1
ATOM 3952 O O . GLY B 1 56 ? 30.578 14.07 5.781 1 18.36 56 GLY B O 1
ATOM 3953 N N . ARG B 1 57 ? 29.031 13.359 4.492 1 19.66 57 ARG B N 1
ATOM 3954 C CA . ARG B 1 57 ? 27.969 13.102 5.461 1 19.66 57 ARG B CA 1
ATOM 3955 C C . ARG B 1 57 ? 28.406 12.062 6.488 1 19.66 57 ARG B C 1
ATOM 3957 O O . ARG B 1 57 ? 28.781 10.945 6.129 1 19.66 57 ARG B O 1
ATOM 3964 N N . SER B 1 58 ? 29.031 12.695 7.445 1 18.72 58 SER B N 1
ATOM 3965 C CA . SER B 1 58 ? 29.438 11.781 8.508 1 18.72 58 SER B CA 1
ATOM 3966 C C . SER B 1 58 ? 28.25 10.984 9.031 1 18.72 58 SER B C 1
ATOM 3968 O O . SER B 1 58 ? 27.141 11.523 9.195 1 18.72 58 SER B O 1
ATOM 3970 N N . PRO B 1 59 ? 28.203 9.719 8.852 1 20.39 59 PRO B N 1
ATOM 3971 C CA . PRO B 1 59 ? 27.156 8.711 8.969 1 20.39 59 PRO B CA 1
ATOM 3972 C C . PRO B 1 59 ? 26.547 8.656 10.375 1 20.39 59 PRO B C 1
ATOM 3974 O O . PRO B 1 59 ? 27.266 8.555 11.359 1 20.39 59 PRO B O 1
ATOM 3977 N N . PRO B 1 60 ? 25.531 9.469 10.562 1 19.08 60 PRO B N 1
ATOM 3978 C CA . PRO B 1 60 ? 25 9.617 11.922 1 19.08 60 PRO B CA 1
ATOM 3979 C C . PRO B 1 60 ? 24.672 8.281 12.578 1 19.08 60 PRO B C 1
ATOM 3981 O O . PRO B 1 60 ? 24.391 7.297 11.883 1 19.08 60 PRO B O 1
ATOM 3984 N N . VAL B 1 61 ? 25.078 8.094 13.742 1 20.12 61 VAL B N 1
ATOM 3985 C CA . VAL B 1 61 ? 25.141 6.996 14.703 1 20.12 61 VAL B CA 1
ATOM 3986 C C . VAL B 1 61 ? 23.719 6.609 15.141 1 20.12 61 VAL B C 1
ATOM 3988 O O . VAL B 1 61 ? 22.969 7.449 15.617 1 20.12 61 VAL B O 1
ATOM 3991 N N . LEU B 1 62 ? 23.016 5.754 14.398 1 19.59 62 LEU B N 1
ATOM 3992 C CA . LEU B 1 62 ? 21.703 5.121 14.477 1 19.59 62 LEU B CA 1
ATOM 3993 C C . LEU B 1 62 ? 21.438 4.594 15.883 1 19.59 62 LEU B C 1
ATOM 3995 O O . LEU B 1 62 ? 22.172 3.738 16.375 1 19.59 62 LEU B O 1
ATOM 3999 N N . THR B 1 63 ? 20.844 5.43 16.641 1 18.7 63 THR B N 1
ATOM 4000 C CA . THR B 1 63 ? 20.516 5.066 18.016 1 18.7 63 THR B CA 1
ATOM 4001 C C . THR B 1 63 ? 19.578 3.867 18.062 1 18.7 63 THR B C 1
ATOM 4003 O O . THR B 1 63 ? 18.688 3.744 17.219 1 18.7 63 THR B O 1
ATOM 4006 N N . LYS B 1 64 ? 19.75 2.766 18.797 1 22.52 64 LYS B N 1
ATOM 4007 C CA . LYS B 1 64 ? 19.453 1.367 19.094 1 22.52 64 LYS B CA 1
ATOM 4008 C C . LYS B 1 64 ? 18.031 1.213 19.641 1 22.52 64 LYS B C 1
ATOM 4010 O O . LYS B 1 64 ? 17.75 1.641 20.766 1 22.52 64 LYS B O 1
ATOM 4015 N N . LEU B 1 65 ? 17.109 1.469 18.969 1 20.27 65 LEU B N 1
ATOM 4016 C CA . LEU B 1 65 ? 15.82 1.144 19.562 1 20.27 65 LEU B CA 1
ATOM 4017 C C . LEU B 1 65 ? 15.797 -0.299 20.062 1 20.27 65 LEU B C 1
ATOM 4019 O O . LEU B 1 65 ? 16.141 -1.219 19.312 1 20.27 65 LEU B O 1
ATOM 4023 N N . GLY B 1 66 ? 15.594 -0.498 21.344 1 22.02 66 GLY B N 1
ATOM 4024 C CA . GLY B 1 66 ? 15.734 -1.64 22.234 1 22.02 66 GLY B CA 1
ATOM 4025 C C . GLY B 1 66 ? 14.766 -2.766 21.922 1 22.02 66 GLY B C 1
ATOM 4026 O O . GLY B 1 66 ? 13.586 -2.697 22.266 1 22.02 66 GLY B O 1
ATOM 4027 N N . MET B 1 67 ? 14.492 -3.227 20.781 1 21.8 67 MET B N 1
ATOM 4028 C CA . MET B 1 67 ? 13.812 -4.52 20.781 1 21.8 67 MET B CA 1
ATOM 4029 C C . MET B 1 67 ? 14.445 -5.461 21.797 1 21.8 67 MET B C 1
ATOM 4031 O O . MET B 1 67 ? 15.617 -5.316 22.141 1 21.8 67 MET B O 1
ATOM 4035 N N . LYS B 1 68 ? 13.602 -6.375 22.453 1 24.06 68 LYS B N 1
ATOM 4036 C CA . LYS B 1 68 ? 14.156 -7.328 23.406 1 24.06 68 LYS B CA 1
ATOM 4037 C C . LYS B 1 68 ? 15.445 -7.953 22.875 1 24.06 68 LYS B C 1
ATOM 4039 O O . LYS B 1 68 ? 15.477 -8.469 21.75 1 24.06 68 LYS B O 1
ATOM 4044 N N . GLN B 1 69 ? 16.641 -7.566 23.391 1 24.5 69 GLN B N 1
ATOM 4045 C CA . GLN B 1 69 ? 18 -8.086 23.312 1 24.5 69 GLN B CA 1
ATOM 4046 C C . GLN B 1 69 ? 18.031 -9.578 23.609 1 24.5 69 GLN B C 1
ATOM 4048 O O . GLN B 1 69 ? 17.75 -10.008 24.719 1 24.5 69 GLN B O 1
ATOM 4053 N N . HIS B 1 70 ? 17.453 -10.5 22.953 1 22.83 70 HIS B N 1
ATOM 4054 C CA . HIS B 1 70 ? 18.25 -11.68 23.281 1 22.83 70 HIS B CA 1
ATOM 4055 C C . HIS B 1 70 ? 19.734 -11.359 23.297 1 22.83 70 HIS B C 1
ATOM 4057 O O . HIS B 1 70 ? 20.281 -10.93 22.281 1 22.83 70 HIS B O 1
ATOM 4063 N N . CYS B 1 71 ? 20.219 -10.945 24.469 1 24.5 71 CYS B N 1
ATOM 4064 C CA . CYS B 1 71 ? 21.516 -10.609 25.016 1 24.5 71 CYS B CA 1
ATOM 4065 C C . CYS B 1 71 ? 22.562 -11.641 24.609 1 24.5 71 CYS B C 1
ATOM 4067 O O . CYS B 1 71 ? 23.016 -12.43 25.453 1 24.5 71 CYS B O 1
ATOM 4069 N N . ASP B 1 72 ? 22.469 -12.57 23.719 1 26.7 72 ASP B N 1
ATOM 4070 C CA . ASP B 1 72 ? 23.797 -13.172 23.719 1 26.7 72 ASP B CA 1
ATOM 4071 C C . ASP B 1 72 ? 24.891 -12.109 23.625 1 26.7 72 ASP B C 1
ATOM 4073 O O . ASP B 1 72 ? 24.641 -11.008 23.109 1 26.7 72 ASP B O 1
ATOM 4077 N N . HIS B 1 73 ? 25.953 -12.133 24.531 1 25.8 73 HIS B N 1
ATOM 4078 C CA . HIS B 1 73 ? 27.266 -11.523 24.719 1 25.8 73 HIS B CA 1
ATOM 4079 C C . HIS B 1 73 ? 27.906 -11.156 23.391 1 25.8 73 HIS B C 1
ATOM 4081 O O . HIS B 1 73 ? 28.734 -11.898 22.875 1 25.8 73 HIS B O 1
ATOM 4087 N N . VAL B 1 74 ? 27.219 -10.961 22.406 1 27.77 74 VAL B N 1
ATOM 4088 C CA . VAL B 1 74 ? 28.188 -10.656 21.359 1 27.77 74 VAL B CA 1
ATOM 4089 C C . VAL B 1 74 ? 29.062 -9.484 21.781 1 27.77 74 VAL B C 1
ATOM 4091 O O . VAL B 1 74 ? 28.578 -8.531 22.406 1 27.77 74 VAL B O 1
ATOM 4094 N N . VAL B 1 75 ? 30.297 -9.602 21.812 1 30.06 75 VAL B N 1
ATOM 4095 C CA . VAL B 1 75 ? 31.5 -8.797 21.938 1 30.06 75 VAL B CA 1
ATOM 4096 C C . VAL B 1 75 ? 31.297 -7.441 21.266 1 30.06 75 VAL B C 1
ATOM 4098 O O . VAL B 1 75 ? 30.594 -7.344 20.25 1 30.06 75 VAL B O 1
ATOM 4101 N N . THR B 1 76 ? 31.531 -6.289 21.875 1 31.12 76 THR B N 1
ATOM 4102 C CA . THR B 1 76 ? 31.688 -4.848 21.719 1 31.12 76 THR B CA 1
ATOM 4103 C C . THR B 1 76 ? 32.312 -4.52 20.359 1 31.12 76 THR B C 1
ATOM 4105 O O . THR B 1 76 ? 33.438 -4.031 20.297 1 31.12 76 THR B O 1
ATOM 4108 N N . LYS B 1 77 ? 32.406 -5.434 19.391 1 34.69 77 LYS B N 1
ATOM 4109 C CA . LYS B 1 77 ? 33.156 -4.84 18.297 1 34.69 77 LYS B CA 1
ATOM 4110 C C . LYS B 1 77 ? 32.438 -3.643 17.703 1 34.69 77 LYS B C 1
ATOM 4112 O O . LYS B 1 77 ? 31.188 -3.602 17.703 1 34.69 77 LYS B O 1
ATOM 4117 N N . LYS B 1 78 ? 33 -2.635 17.453 1 37.12 78 LYS B N 1
ATOM 4118 C CA . LYS B 1 78 ? 32.656 -1.379 16.797 1 37.12 78 LYS B CA 1
ATOM 4119 C C . LYS B 1 78 ? 31.641 -1.597 15.68 1 37.12 78 LYS B C 1
ATOM 4121 O O . LYS B 1 78 ? 31.844 -2.432 14.797 1 37.12 78 LYS B O 1
ATOM 4126 N N . PRO B 1 79 ? 30.281 -1.321 15.867 1 45.19 79 PRO B N 1
ATOM 4127 C CA . PRO B 1 79 ? 29.312 -1.648 14.82 1 45.19 79 PRO B CA 1
ATOM 4128 C C . PRO B 1 79 ? 29.812 -1.326 13.414 1 45.19 79 PRO B C 1
ATOM 4130 O O . PRO B 1 79 ? 30.234 -0.196 13.156 1 45.19 79 PRO B O 1
ATOM 4133 N N . ASN B 1 80 ? 30.359 -2.154 12.758 1 50.88 80 ASN B N 1
ATOM 4134 C CA . ASN B 1 80 ? 30.844 -1.993 11.391 1 50.88 80 ASN B CA 1
ATOM 4135 C C . ASN B 1 80 ? 29.75 -1.446 10.477 1 50.88 80 ASN B C 1
ATOM 4137 O O . ASN B 1 80 ? 28.562 -1.579 10.766 1 50.88 80 ASN B O 1
ATOM 4141 N N . ASP B 1 81 ? 30.109 -0.447 9.586 1 55.31 81 ASP B N 1
ATOM 4142 C CA . ASP B 1 81 ? 29.375 0.234 8.531 1 55.31 81 ASP B CA 1
ATOM 4143 C C . ASP B 1 81 ? 28.312 -0.686 7.914 1 55.31 81 ASP B C 1
ATOM 4145 O O . ASP B 1 81 ? 27.219 -0.24 7.566 1 55.31 81 ASP B O 1
ATOM 4149 N N . GLU B 1 82 ? 28.578 -1.919 7.887 1 60.25 82 GLU B N 1
ATOM 4150 C CA . GLU B 1 82 ? 27.672 -2.896 7.305 1 60.25 82 GLU B CA 1
ATOM 4151 C C . GLU B 1 82 ? 26.469 -3.137 8.211 1 60.25 82 GLU B C 1
ATOM 4153 O O . GLU B 1 82 ? 25.344 -3.314 7.734 1 60.25 82 GLU B O 1
ATOM 4158 N N . ASP B 1 83 ? 26.719 -2.979 9.5 1 64.56 83 ASP B N 1
ATOM 4159 C CA . ASP B 1 83 ? 25.656 -3.23 10.461 1 64.56 83 ASP B CA 1
ATOM 4160 C C . ASP B 1 83 ? 24.641 -2.09 10.469 1 64.56 83 ASP B C 1
ATOM 4162 O O . ASP B 1 83 ? 23.422 -2.326 10.594 1 64.56 83 ASP B O 1
ATOM 4166 N N . GLU B 1 84 ? 25.25 -0.926 10.312 1 66 84 GLU B N 1
ATOM 4167 C CA . GLU B 1 84 ? 24.359 0.231 10.289 1 66 84 GLU B CA 1
ATOM 4168 C C . GLU B 1 84 ? 23.453 0.213 9.055 1 66 84 GLU B C 1
ATOM 4170 O O . GLU B 1 84 ? 22.281 0.546 9.141 1 66 84 GLU B O 1
ATOM 4175 N N . GLN B 1 85 ? 24.016 -0.253 8.008 1 66.88 85 GLN B N 1
ATOM 4176 C CA . GLN B 1 85 ? 23.25 -0.295 6.77 1 66.88 85 GLN B CA 1
ATOM 4177 C C . GLN B 1 85 ? 22.172 -1.378 6.828 1 66.88 85 GLN B C 1
ATOM 4179 O O . GLN B 1 85 ? 21.047 -1.174 6.359 1 66.88 85 GLN B O 1
ATOM 4184 N N . ASN B 1 86 ? 22.625 -2.436 7.434 1 76 86 ASN B N 1
ATOM 4185 C CA . ASN B 1 86 ? 21.641 -3.51 7.586 1 76 86 ASN B CA 1
ATOM 4186 C C . ASN B 1 86 ? 20.5 -3.104 8.516 1 76 86 ASN B C 1
ATOM 4188 O O . ASN B 1 86 ? 19.344 -3.473 8.281 1 76 86 ASN B O 1
ATOM 4192 N N . ALA B 1 87 ? 20.891 -2.297 9.422 1 78.12 87 ALA B N 1
ATOM 4193 C CA . ALA B 1 87 ? 19.875 -1.824 10.344 1 78.12 87 ALA B CA 1
ATOM 4194 C C . ALA B 1 87 ? 18.906 -0.87 9.648 1 78.12 87 ALA B C 1
ATOM 4196 O O . ALA B 1 87 ? 17.688 -0.928 9.875 1 78.12 87 ALA B O 1
ATOM 4197 N N . GLU B 1 88 ? 19.5 -0.136 8.766 1 81.06 88 GLU B N 1
ATOM 4198 C CA . GLU B 1 88 ? 18.672 0.815 8.039 1 81.06 88 GLU B CA 1
ATOM 4199 C C . GLU B 1 88 ? 17.703 0.098 7.098 1 81.06 88 GLU B C 1
ATOM 4201 O O . GLU B 1 88 ? 16.547 0.502 6.953 1 81.06 88 GLU B O 1
ATOM 4206 N N . LEU B 1 89 ? 18.219 -0.93 6.594 1 82 89 LEU B N 1
ATOM 4207 C CA . LEU B 1 89 ? 17.391 -1.709 5.672 1 82 89 LEU B CA 1
ATOM 4208 C C . LEU B 1 89 ? 16.234 -2.379 6.414 1 82 89 LEU B C 1
ATOM 4210 O O . LEU B 1 89 ? 15.109 -2.412 5.914 1 82 89 LEU B O 1
ATOM 4214 N N . GLU B 1 90 ? 16.578 -2.811 7.547 1 85 90 GLU B N 1
ATOM 4215 C CA . GLU B 1 90 ? 15.539 -3.473 8.336 1 85 90 GLU B CA 1
ATOM 4216 C C . GLU B 1 90 ? 14.469 -2.482 8.781 1 85 90 GLU B C 1
ATOM 4218 O O . GLU B 1 90 ? 13.281 -2.807 8.789 1 85 90 GLU B O 1
ATOM 4223 N N . LEU B 1 91 ? 14.891 -1.342 9.07 1 83.62 91 LEU B N 1
ATOM 4224 C CA . LEU B 1 91 ? 13.945 -0.305 9.484 1 83.62 91 LEU B CA 1
ATOM 4225 C C . LEU B 1 91 ? 13.047 0.108 8.32 1 83.62 91 LEU B C 1
ATOM 4227 O O . LEU B 1 91 ? 11.859 0.348 8.508 1 83.62 91 LEU B O 1
ATOM 4231 N N . MET B 1 92 ? 13.648 0.148 7.227 1 85.5 92 MET B N 1
ATOM 4232 C CA . MET B 1 92 ? 12.875 0.513 6.039 1 85.5 92 MET B CA 1
ATOM 4233 C C . MET B 1 92 ? 11.844 -0.557 5.715 1 85.5 92 MET B C 1
ATOM 4235 O O . MET B 1 92 ? 10.703 -0.239 5.379 1 85.5 92 MET B O 1
ATOM 4239 N N . LYS B 1 93 ? 12.219 -1.792 5.855 1 86.81 93 LYS B N 1
ATOM 4240 C CA . LYS B 1 93 ? 11.297 -2.895 5.617 1 86.81 93 LYS B CA 1
ATOM 4241 C C . LYS B 1 93 ? 10.109 -2.838 6.574 1 86.81 93 LYS B C 1
ATOM 4243 O O . LYS B 1 93 ? 8.969 -3.049 6.168 1 86.81 93 LYS B O 1
ATOM 4248 N N . GLU B 1 94 ? 10.422 -2.533 7.746 1 88.5 94 GLU B N 1
ATOM 4249 C CA . GLU B 1 94 ? 9.359 -2.418 8.742 1 88.5 94 GLU B CA 1
ATOM 4250 C C . GLU B 1 94 ? 8.391 -1.29 8.391 1 88.5 94 GLU B C 1
ATOM 4252 O O . GLU B 1 94 ? 7.176 -1.479 8.414 1 88.5 94 GLU B O 1
ATOM 4257 N N . ARG B 1 95 ? 8.93 -0.207 8.039 1 88.44 95 ARG B N 1
ATOM 4258 C CA . ARG B 1 95 ? 8.117 0.968 7.75 1 88.44 95 ARG B CA 1
ATOM 4259 C C . ARG B 1 95 ? 7.223 0.727 6.539 1 88.44 95 ARG B C 1
ATOM 4261 O O . ARG B 1 95 ? 6.02 0.991 6.586 1 88.44 95 ARG B O 1
ATOM 4268 N N . PHE B 1 96 ? 7.793 0.198 5.559 1 89.69 96 PHE B N 1
ATOM 4269 C CA . PHE B 1 96 ? 7.043 -0.01 4.324 1 89.69 96 PHE B CA 1
ATOM 4270 C C . PHE B 1 96 ? 6.016 -1.12 4.5 1 89.69 96 PHE B C 1
ATOM 4272 O O . PHE B 1 96 ? 4.918 -1.053 3.936 1 89.69 96 PHE B O 1
ATOM 4279 N N . SER B 1 97 ? 6.395 -2.105 5.289 1 91.5 97 SER B N 1
ATOM 4280 C CA . SER B 1 97 ? 5.426 -3.164 5.562 1 91.5 97 SER B CA 1
ATOM 4281 C C . SER B 1 97 ? 4.203 -2.621 6.289 1 91.5 97 SER B C 1
ATOM 4283 O O . SER B 1 97 ? 3.066 -2.947 5.934 1 91.5 97 SER B O 1
ATOM 4285 N N . LYS B 1 98 ? 4.473 -1.772 7.258 1 91.5 98 LYS B N 1
ATOM 4286 C CA . LYS B 1 98 ? 3.375 -1.175 8.016 1 91.5 98 LYS B CA 1
ATOM 4287 C C . LYS B 1 98 ? 2.525 -0.271 7.125 1 91.5 98 LYS B C 1
ATOM 4289 O O . LYS B 1 98 ? 1.302 -0.231 7.258 1 91.5 98 LYS B O 1
ATOM 4294 N N . LEU B 1 99 ? 3.186 0.409 6.203 1 93.5 99 LEU B N 1
ATOM 4295 C CA . LEU B 1 99 ? 2.457 1.26 5.27 1 93.5 99 LEU B CA 1
ATOM 4296 C C . LEU B 1 99 ? 1.582 0.423 4.34 1 93.5 99 LEU B C 1
ATOM 4298 O O . LEU B 1 99 ? 0.429 0.776 4.082 1 93.5 99 LEU B O 1
ATOM 4302 N N . LEU B 1 100 ? 2.107 -0.648 3.951 1 94 100 LEU B N 1
ATOM 4303 C CA . LEU B 1 100 ? 1.387 -1.511 3.02 1 94 100 LEU B CA 1
ATOM 4304 C C . LEU B 1 100 ? 0.184 -2.158 3.699 1 94 100 LEU B C 1
ATOM 4306 O O . LEU B 1 100 ? -0.829 -2.428 3.051 1 94 100 LEU B O 1
ATOM 4310 N N . LEU B 1 101 ? 0.255 -2.35 4.969 1 93.62 101 LEU B N 1
ATOM 4311 C CA . LEU B 1 101 ? -0.826 -2.996 5.703 1 93.62 101 LEU B CA 1
ATOM 4312 C C . LEU B 1 101 ? -1.9 -1.986 6.09 1 93.62 101 LEU B C 1
ATOM 4314 O O . LEU B 1 101 ? -2.994 -2.367 6.512 1 93.62 101 LEU B O 1
ATOM 4318 N N . GLY B 1 102 ? -1.62 -0.717 5.93 1 91 102 GLY B N 1
ATOM 4319 C CA . GLY B 1 102 ? -2.615 0.316 6.168 1 91 102 GLY B CA 1
ATOM 4320 C C . GLY B 1 102 ? -3.141 0.322 7.59 1 91 102 GLY B C 1
ATOM 4321 O O . GLY B 1 102 ? -4.352 0.413 7.809 1 91 102 GLY B O 1
ATOM 4322 N N . GLU B 1 103 ? -2.297 0.065 8.516 1 85.5 103 GLU B N 1
ATOM 4323 C CA . GLU B 1 103 ? -2.639 0.058 9.938 1 85.5 103 GLU B CA 1
ATOM 4324 C C . GLU B 1 103 ? -3.475 -1.167 10.297 1 85.5 103 GLU B C 1
ATOM 4326 O O . GLU B 1 103 ? -4.191 -1.162 11.297 1 85.5 103 GLU B O 1
ATOM 4331 N N . ASP B 1 104 ? -3.576 -2.062 9.461 1 91.56 104 ASP B N 1
ATOM 4332 C CA . ASP B 1 104 ? -4.234 -3.34 9.719 1 91.56 104 ASP B CA 1
ATOM 4333 C C . ASP B 1 104 ? -3.215 -4.449 9.945 1 91.56 104 ASP B C 1
ATOM 4335 O O . ASP B 1 104 ? -2.752 -5.082 8.992 1 91.56 104 ASP B O 1
ATOM 4339 N N . MET B 1 105 ? -3.016 -4.742 11.125 1 89.81 105 MET B N 1
ATOM 4340 C CA . MET B 1 105 ? -1.985 -5.719 11.461 1 89.81 105 MET B CA 1
ATOM 4341 C C . MET B 1 105 ? -2.475 -7.141 11.203 1 89.81 105 MET B C 1
ATOM 4343 O O . MET B 1 105 ? -1.681 -8.078 11.195 1 89.81 105 MET B O 1
ATOM 4347 N N . SER B 1 106 ? -3.752 -7.305 11.023 1 89.56 106 SER B N 1
ATOM 4348 C CA . SER B 1 106 ? -4.262 -8.633 10.719 1 89.56 106 SER B CA 1
ATOM 4349 C C . SER B 1 106 ? -3.943 -9.031 9.281 1 89.56 106 SER B C 1
ATOM 4351 O O . SER B 1 106 ? -3.977 -10.219 8.938 1 89.56 106 SER B O 1
ATOM 4353 N N . GLY B 1 107 ? -3.764 -8.008 8.484 1 90.5 107 GLY B N 1
ATOM 4354 C CA . GLY B 1 107 ? -3.486 -8.273 7.082 1 90.5 107 GLY B CA 1
ATOM 4355 C C . GLY B 1 107 ? -4.727 -8.641 6.289 1 90.5 107 GLY B C 1
ATOM 4356 O O . GLY B 1 107 ? -4.629 -9.062 5.137 1 90.5 107 GLY B O 1
ATOM 4357 N N . SER B 1 108 ? -5.895 -8.406 6.816 1 88.38 108 SER B N 1
ATOM 4358 C CA . SER B 1 108 ? -7.145 -8.859 6.219 1 88.38 108 SER B CA 1
ATOM 4359 C C . SER B 1 108 ? -7.684 -7.84 5.223 1 88.38 108 SER B C 1
ATOM 4361 O O . SER B 1 108 ? -8.695 -8.078 4.562 1 88.38 108 SER B O 1
ATOM 4363 N N . GLY B 1 109 ? -7.008 -6.797 5.074 1 86.62 109 GLY B N 1
ATOM 4364 C CA . GLY B 1 109 ? -7.434 -5.805 4.102 1 86.62 109 GLY B CA 1
ATOM 4365 C C . GLY B 1 109 ? -8.461 -4.832 4.652 1 86.62 109 GLY B C 1
ATOM 4366 O O . GLY B 1 109 ? -9.117 -4.113 3.893 1 86.62 109 GLY B O 1
ATOM 4367 N N . LYS B 1 110 ? -8.578 -4.855 5.906 1 84.94 110 LYS B N 1
ATOM 4368 C CA . LYS B 1 110 ? -9.562 -3.98 6.543 1 84.94 110 LYS B CA 1
ATOM 4369 C C . LYS B 1 110 ? -8.922 -2.664 6.98 1 84.94 110 LYS B C 1
ATOM 4371 O O . LYS B 1 110 ? -9.531 -1.891 7.723 1 84.94 110 LYS B O 1
ATOM 4376 N N . GLY B 1 111 ? -7.777 -2.445 6.512 1 88.19 111 GLY B N 1
ATOM 4377 C CA . GLY B 1 111 ? -7.098 -1.213 6.875 1 88.19 111 GLY B CA 1
ATOM 4378 C C . GLY B 1 111 ? -7.535 -0.02 6.047 1 88.19 111 GLY B C 1
ATOM 4379 O O . GLY B 1 111 ? -8.523 -0.1 5.312 1 88.19 111 GLY B O 1
ATOM 4380 N N . VAL B 1 112 ? -6.938 1.147 6.324 1 90.44 112 VAL B N 1
ATOM 4381 C CA . VAL B 1 112 ? -7.23 2.373 5.59 1 90.44 112 VAL B CA 1
ATOM 4382 C C . VAL B 1 112 ? -6.445 2.391 4.277 1 90.44 112 VAL B C 1
ATOM 4384 O O . VAL B 1 112 ? -5.504 1.615 4.102 1 90.44 112 VAL B O 1
ATOM 4387 N N . CYS B 1 113 ? -6.91 3.18 3.312 1 90.38 113 CYS B N 1
ATOM 4388 C CA . CYS B 1 113 ? -6.246 3.236 2.014 1 90.38 113 CYS B CA 1
ATOM 4389 C C . CYS B 1 113 ? -4.848 3.824 2.141 1 90.38 113 CYS B C 1
ATOM 4391 O O . CYS B 1 113 ? -4.492 4.375 3.186 1 90.38 113 CYS B O 1
ATOM 4393 N N . THR B 1 114 ? -4.078 3.717 1.163 1 93.19 114 THR B N 1
ATOM 4394 C CA . THR B 1 114 ? -2.668 4.086 1.172 1 93.19 114 THR B CA 1
ATOM 4395 C C . THR B 1 114 ? -2.504 5.586 1.412 1 93.19 114 THR B C 1
ATOM 4397 O O . THR B 1 114 ? -1.617 6.008 2.158 1 93.19 114 THR B O 1
ATOM 4400 N N . ALA B 1 115 ? -3.324 6.395 0.806 1 95.56 115 ALA B N 1
ATOM 4401 C CA . ALA B 1 115 ? -3.262 7.844 0.973 1 95.56 115 ALA B CA 1
ATOM 4402 C C . ALA B 1 115 ? -3.412 8.234 2.439 1 95.56 115 ALA B C 1
ATOM 4404 O O . ALA B 1 115 ? -2.605 9 2.971 1 95.56 115 ALA B O 1
ATOM 4405 N N . VAL B 1 116 ? -4.359 7.637 3.1 1 95.5 116 VAL B N 1
ATOM 4406 C CA . VAL B 1 116 ? -4.629 7.941 4.5 1 95.5 116 VAL B CA 1
ATOM 4407 C C . VAL B 1 116 ? -3.508 7.395 5.375 1 95.5 116 VAL B C 1
ATOM 4409 O O . VAL B 1 116 ? -3.098 8.039 6.348 1 95.5 116 VAL B O 1
ATOM 4412 N N . THR B 1 117 ? -3.045 6.207 5.02 1 95.56 117 THR B N 1
ATOM 4413 C CA . THR B 1 117 ? -1.97 5.586 5.785 1 95.56 117 THR B CA 1
ATOM 4414 C C . THR B 1 117 ? -0.725 6.469 5.785 1 95.56 117 THR B C 1
ATOM 4416 O O . THR B 1 117 ? -0.079 6.645 6.82 1 95.56 117 THR B O 1
ATOM 4419 N N . ILE B 1 118 ? -0.385 6.996 4.676 1 96 118 ILE B N 1
ATOM 4420 C CA . ILE B 1 118 ? 0.807 7.828 4.555 1 96 118 ILE B CA 1
ATOM 4421 C C . ILE B 1 118 ? 0.592 9.148 5.293 1 96 118 ILE B C 1
ATOM 4423 O O . ILE B 1 118 ? 1.493 9.641 5.977 1 96 118 ILE B O 1
ATOM 4427 N N . SER B 1 119 ? -0.61 9.703 5.148 1 96.44 119 SER B N 1
ATOM 4428 C CA . SER B 1 119 ? -0.941 10.914 5.895 1 96.44 119 SER B CA 1
ATOM 4429 C C . SER B 1 119 ? -0.774 10.703 7.395 1 96.44 119 SER B C 1
ATOM 4431 O O . SER B 1 119 ? -0.164 11.523 8.078 1 96.44 119 SER B O 1
ATOM 4433 N N . ASN B 1 120 ? -1.247 9.578 7.836 1 95.69 120 ASN B N 1
ATOM 4434 C CA . ASN B 1 120 ? -1.126 9.25 9.25 1 95.69 120 ASN B CA 1
ATOM 4435 C C . ASN B 1 120 ? 0.33 9.039 9.656 1 95.69 120 ASN B C 1
ATOM 4437 O O . ASN B 1 120 ? 0.735 9.414 10.758 1 95.69 120 ASN B O 1
ATOM 4441 N N . ALA B 1 121 ? 1.043 8.398 8.805 1 96.25 121 ALA B N 1
ATOM 4442 C CA . ALA B 1 121 ? 2.453 8.156 9.094 1 96.25 121 ALA B CA 1
ATOM 4443 C C . ALA B 1 121 ? 3.211 9.469 9.273 1 96.25 121 ALA B C 1
ATOM 4445 O O . ALA B 1 121 ? 4.039 9.602 10.18 1 96.25 121 ALA B O 1
ATOM 4446 N N . ILE B 1 122 ? 2.91 10.461 8.453 1 97.19 122 ILE B N 1
ATOM 4447 C CA . ILE B 1 122 ? 3.572 11.758 8.516 1 97.19 122 ILE B CA 1
ATOM 4448 C C . ILE B 1 122 ? 3.172 12.477 9.805 1 97.19 122 ILE B C 1
ATOM 4450 O O . ILE B 1 122 ? 4.023 13.016 10.516 1 97.19 122 ILE B O 1
ATOM 4454 N N . THR B 1 123 ? 1.904 12.438 10.133 1 96.12 123 THR B N 1
ATOM 4455 C CA . THR B 1 123 ? 1.427 13.125 11.336 1 96.12 123 THR B CA 1
ATOM 4456 C C . THR B 1 123 ? 1.952 12.438 12.594 1 96.12 123 THR B C 1
ATOM 4458 O O . THR B 1 123 ? 2.27 13.102 13.578 1 96.12 123 THR B O 1
ATOM 4461 N N . ASN B 1 124 ? 2.076 11.117 12.523 1 94.88 124 ASN B N 1
ATOM 4462 C CA . ASN B 1 124 ? 2.648 10.383 13.648 1 94.88 124 ASN B CA 1
ATOM 4463 C C . ASN B 1 124 ? 4.133 10.688 13.82 1 94.88 124 ASN B C 1
ATOM 4465 O O . ASN B 1 124 ? 4.625 10.781 14.945 1 94.88 124 ASN B O 1
ATOM 4469 N N . LEU B 1 125 ? 4.801 10.781 12.727 1 96.56 125 LEU B N 1
ATOM 4470 C CA . LEU B 1 125 ? 6.215 11.141 12.781 1 96.56 125 LEU B CA 1
ATOM 4471 C C . LEU B 1 125 ? 6.406 12.523 13.391 1 96.56 125 LEU B C 1
ATOM 4473 O O . LEU B 1 125 ? 7.305 12.719 14.211 1 96.56 125 LEU B O 1
ATOM 4477 N N . TYR B 1 126 ? 5.539 13.484 13.023 1 97.25 126 TYR B N 1
ATOM 4478 C CA . TYR B 1 126 ? 5.566 14.828 13.594 1 97.25 126 TYR B CA 1
ATOM 4479 C C . TYR B 1 126 ? 5.371 14.789 15.102 1 97.25 126 TYR B C 1
ATOM 4481 O O . TYR B 1 126 ? 6.102 15.445 15.852 1 97.25 126 TYR B O 1
ATOM 4489 N N . ALA B 1 127 ? 4.453 13.984 15.469 1 95.25 127 ALA B N 1
ATOM 4490 C CA . ALA B 1 127 ? 4.176 13.867 16.906 1 95.25 127 ALA B CA 1
ATOM 4491 C C . ALA B 1 127 ? 5.371 13.266 17.641 1 95.25 127 ALA B C 1
ATOM 4493 O O . ALA B 1 127 ? 5.684 13.68 18.766 1 95.25 127 ALA B O 1
ATOM 4494 N N . THR B 1 128 ? 6.012 12.328 17.062 1 94.25 128 THR B N 1
ATOM 4495 C CA . THR B 1 128 ? 7.137 11.641 17.688 1 94.25 128 THR B CA 1
ATOM 4496 C C . THR B 1 128 ? 8.344 12.57 17.797 1 94.25 128 THR B C 1
ATOM 4498 O O . THR B 1 128 ? 9.031 12.578 18.812 1 94.25 128 THR B O 1
ATOM 4501 N N . VAL B 1 129 ? 8.555 13.336 16.812 1 96.12 129 VAL B N 1
ATOM 4502 C CA . VAL B 1 129 ? 9.773 14.141 16.75 1 96.12 129 VAL B CA 1
ATOM 4503 C C . VAL B 1 129 ? 9.547 15.469 17.453 1 96.12 129 VAL B C 1
ATOM 4505 O O . VAL B 1 129 ? 10.406 15.93 18.203 1 96.12 129 VAL B O 1
ATOM 4508 N N . PHE B 1 130 ? 8.359 16.125 17.266 1 94.69 130 PHE B N 1
ATOM 4509 C CA . PHE B 1 130 ? 8.164 17.5 17.703 1 94.69 130 PHE B CA 1
ATOM 4510 C C . PHE B 1 130 ? 7.113 17.578 18.797 1 94.69 130 PHE B C 1
ATOM 4512 O O . PHE B 1 130 ? 6.895 18.641 19.375 1 94.69 130 PHE B O 1
ATOM 4519 N N . GLY B 1 131 ? 6.41 16.516 19.109 1 88.06 131 GLY B N 1
ATOM 4520 C CA . GLY B 1 131 ? 5.305 16.531 20.047 1 88.06 131 GLY B CA 1
ATOM 4521 C C . GLY B 1 131 ? 5.711 16.984 21.438 1 88.06 131 GLY B C 1
ATOM 4522 O O . GLY B 1 131 ? 4.93 17.625 22.156 1 88.06 131 GLY B O 1
ATOM 4523 N N . GLN B 1 132 ? 6.93 16.719 21.75 1 81.81 132 GLN B N 1
ATOM 4524 C CA . GLN B 1 132 ? 7.371 17.047 23.094 1 81.81 132 GLN B CA 1
ATOM 4525 C C . GLN B 1 132 ? 8.289 18.281 23.094 1 81.81 132 GLN B C 1
ATOM 4527 O O . GLN B 1 132 ? 9 18.531 24.062 1 81.81 132 GLN B O 1
ATOM 4532 N N . CYS B 1 133 ? 8.234 18.938 22.016 1 85.31 133 CYS B N 1
ATOM 4533 C CA . CYS B 1 133 ? 9.023 20.156 21.938 1 85.31 133 CYS B CA 1
ATOM 4534 C C . CYS B 1 133 ? 8.227 21.359 22.438 1 85.31 133 CYS B C 1
ATOM 4536 O O . CYS B 1 133 ? 7.25 21.766 21.797 1 85.31 133 CYS B O 1
ATOM 4538 N N . TRP B 1 134 ? 8.68 21.906 23.625 1 85.19 134 TRP B N 1
ATOM 4539 C CA . TRP B 1 134 ? 7.949 23.016 24.219 1 85.19 134 TRP B CA 1
ATOM 4540 C C . TRP B 1 134 ? 8.875 24.203 24.469 1 85.19 134 TRP B C 1
ATOM 4542 O O . TRP B 1 134 ? 8.461 25.219 25.031 1 85.19 134 TRP B O 1
ATOM 4552 N N . ARG B 1 135 ? 10.102 24.047 24.094 1 88.19 135 ARG B N 1
ATOM 4553 C CA . ARG B 1 135 ? 11.133 25.047 24.344 1 88.19 135 ARG B CA 1
ATOM 4554 C C . ARG B 1 135 ? 11.828 25.438 23.031 1 88.19 135 ARG B C 1
ATOM 4556 O O . ARG B 1 135 ? 11.914 24.641 22.109 1 88.19 135 ARG B O 1
ATOM 4563 N N . LEU B 1 136 ? 12.18 26.688 23.016 1 94.06 136 LEU B N 1
ATOM 4564 C CA . LEU B 1 136 ? 13.023 27.125 21.906 1 94.06 136 LEU B CA 1
ATOM 4565 C C . LEU B 1 136 ? 14.453 26.609 22.078 1 94.06 136 LEU B C 1
ATOM 4567 O O . LEU B 1 136 ? 15.273 27.281 22.719 1 94.06 136 LEU B O 1
ATOM 4571 N N . GLU B 1 137 ? 14.711 25.5 21.5 1 93.31 137 GLU B N 1
ATOM 4572 C CA . GLU B 1 137 ? 16.016 24.844 21.547 1 93.31 137 GLU B CA 1
ATOM 4573 C C . GLU B 1 137 ? 16.266 24 20.312 1 93.31 137 GLU B C 1
ATOM 4575 O O . GLU B 1 137 ? 15.32 23.609 19.625 1 93.31 137 GLU B O 1
ATOM 4580 N N . PRO B 1 138 ? 17.5 23.812 20.016 1 94.69 138 PRO B N 1
ATOM 4581 C CA . PRO B 1 138 ? 17.781 22.938 18.875 1 94.69 138 PRO B CA 1
ATOM 4582 C C . PRO B 1 138 ? 17.266 21.516 19.078 1 94.69 138 PRO B C 1
ATOM 4584 O O . PRO B 1 138 ? 17.297 21 20.203 1 94.69 138 PRO B O 1
ATOM 4587 N N . LEU B 1 139 ? 16.844 20.984 18 1 93.75 139 LEU B N 1
ATOM 4588 C CA . LEU B 1 139 ? 16.469 19.578 18.047 1 93.75 139 LEU B CA 1
ATOM 4589 C C . LEU B 1 139 ? 17.688 18.688 18.266 1 93.75 139 LEU B C 1
ATOM 4591 O O . LEU B 1 139 ? 18.766 18.969 17.75 1 93.75 139 LEU B O 1
ATOM 4595 N N . SER B 1 140 ? 17.5 17.641 19 1 93.69 140 SER B N 1
ATOM 4596 C CA . SER B 1 140 ? 18.578 16.688 19.172 1 93.69 140 SER B CA 1
ATOM 4597 C C . SER B 1 140 ? 18.984 16.062 17.828 1 93.69 140 SER B C 1
ATOM 4599 O O . SER B 1 140 ? 18.172 15.961 16.906 1 93.69 140 SER B O 1
ATOM 4601 N N . THR B 1 141 ? 20.203 15.68 17.734 1 94 141 THR B N 1
ATOM 4602 C CA . THR B 1 141 ? 20.719 15.086 16.516 1 94 141 THR B CA 1
ATOM 4603 C C . THR B 1 141 ? 19.938 13.82 16.156 1 94 141 THR B C 1
ATOM 4605 O O . THR B 1 141 ? 19.719 13.539 14.969 1 94 141 THR B O 1
ATOM 4608 N N . GLU B 1 142 ? 19.531 13.086 17.141 1 92.75 142 GLU B N 1
ATOM 4609 C CA . GLU B 1 142 ? 18.781 11.859 16.922 1 92.75 142 GLU B CA 1
ATOM 4610 C C . GLU B 1 142 ? 17.406 12.156 16.312 1 92.75 142 GLU B C 1
ATOM 4612 O O . GLU B 1 142 ? 17 11.5 15.359 1 92.75 142 GLU B O 1
ATOM 4617 N N . LYS B 1 143 ? 16.797 13.188 16.859 1 94.5 143 LYS B N 1
ATOM 4618 C CA . LYS B 1 143 ? 15.469 13.555 16.359 1 94.5 143 LYS B CA 1
ATOM 4619 C C . LYS B 1 143 ? 15.547 14.141 14.953 1 94.5 143 LYS B C 1
ATOM 4621 O O . LYS B 1 143 ? 14.688 13.867 14.109 1 94.5 143 LYS B O 1
ATOM 4626 N N . LYS B 1 144 ? 16.562 14.875 14.727 1 95.12 144 LYS B N 1
ATOM 4627 C CA . LYS B 1 144 ? 16.75 15.453 13.398 1 95.12 144 LYS B CA 1
ATOM 4628 C C . LYS B 1 144 ? 17 14.367 12.359 1 95.12 144 LYS B C 1
ATOM 4630 O O . LYS B 1 144 ? 16.422 14.406 11.266 1 95.12 144 LYS B O 1
ATOM 4635 N N . SER B 1 145 ? 17.828 13.438 12.742 1 93.06 145 SER B N 1
ATOM 4636 C CA . SER B 1 145 ? 18.141 12.336 11.828 1 93.06 145 SER B CA 1
ATOM 4637 C C . SER B 1 145 ? 16.906 11.477 11.57 1 93.06 145 SER B C 1
ATOM 4639 O O . SER B 1 145 ? 16.672 11.023 10.445 1 93.06 145 SER B O 1
ATOM 4641 N N . LEU B 1 146 ? 16.156 11.266 12.594 1 93.5 146 LEU B N 1
ATOM 4642 C CA . LEU B 1 146 ? 14.93 10.484 12.453 1 93.5 146 LEU B CA 1
ATOM 4643 C C . LEU B 1 146 ? 13.953 11.188 11.508 1 93.5 146 LEU B C 1
ATOM 4645 O O . LEU B 1 146 ? 13.383 10.547 10.617 1 93.5 146 LEU B O 1
ATOM 4649 N N . TRP B 1 147 ? 13.789 12.5 11.664 1 96.19 147 TRP B N 1
ATOM 4650 C CA . TRP B 1 147 ? 12.883 13.281 10.828 1 96.19 147 TRP B CA 1
ATOM 4651 C C . TRP B 1 147 ? 13.32 13.234 9.367 1 96.19 147 TRP B C 1
ATOM 4653 O O . TRP B 1 147 ? 12.508 12.938 8.484 1 96.19 147 TRP B O 1
ATOM 4663 N N . ARG B 1 148 ? 14.57 13.414 9.164 1 94.5 148 ARG B N 1
ATOM 4664 C CA . ARG B 1 148 ? 15.094 13.477 7.805 1 94.5 148 ARG B CA 1
ATOM 4665 C C . ARG B 1 148 ? 14.984 12.125 7.109 1 94.5 148 ARG B C 1
ATOM 4667 O O . ARG B 1 148 ? 14.5 12.039 5.98 1 94.5 148 ARG B O 1
ATOM 4674 N N . ARG B 1 149 ? 15.383 11.117 7.754 1 91.31 149 ARG B N 1
ATOM 4675 C CA . ARG B 1 149 ? 15.391 9.781 7.18 1 91.31 149 ARG B CA 1
ATOM 4676 C C . ARG B 1 149 ? 13.977 9.305 6.875 1 91.31 149 ARG B C 1
ATOM 4678 O O . ARG B 1 149 ? 13.703 8.805 5.777 1 91.31 149 ARG B O 1
ATOM 4685 N N . GLU B 1 150 ? 13.102 9.469 7.84 1 93.44 150 GLU B N 1
ATOM 4686 C CA . GLU B 1 150 ? 11.742 8.969 7.676 1 93.44 150 GLU B CA 1
ATOM 4687 C C . GLU B 1 150 ? 10.977 9.789 6.645 1 93.44 150 GLU B C 1
ATOM 4689 O O . GLU B 1 150 ? 10.195 9.242 5.859 1 93.44 150 GLU B O 1
ATOM 4694 N N . MET B 1 151 ? 11.18 11.07 6.66 1 95.5 151 MET B N 1
ATOM 4695 C CA . MET B 1 151 ? 10.5 11.914 5.684 1 95.5 151 MET B CA 1
ATOM 4696 C C . MET B 1 151 ? 10.984 11.609 4.27 1 95.5 151 MET B C 1
ATOM 4698 O O . MET B 1 151 ? 10.195 11.594 3.326 1 95.5 151 MET B O 1
ATOM 4702 N N . GLU B 1 152 ? 12.234 11.367 4.188 1 92.12 152 GLU B N 1
ATOM 4703 C CA . GLU B 1 152 ? 12.773 11.008 2.881 1 92.12 152 GLU B CA 1
ATOM 4704 C C . GLU B 1 152 ? 12.117 9.742 2.34 1 92.12 152 GLU B C 1
ATOM 4706 O O . GLU B 1 152 ? 11.812 9.656 1.149 1 92.12 152 GLU B O 1
ATOM 4711 N N . CYS B 1 153 ? 11.938 8.836 3.201 1 90.69 153 CYS B N 1
ATOM 4712 C CA . CYS B 1 153 ? 11.305 7.586 2.814 1 90.69 153 CYS B CA 1
ATOM 4713 C C . CYS B 1 153 ? 9.859 7.82 2.379 1 90.69 153 CYS B C 1
ATOM 4715 O O . CYS B 1 153 ? 9.43 7.32 1.338 1 90.69 153 CYS B O 1
ATOM 4717 N N . LEU B 1 154 ? 9.156 8.602 3.09 1 94.88 154 LEU B N 1
ATOM 4718 C CA . LEU B 1 154 ? 7.742 8.844 2.805 1 94.88 154 LEU B CA 1
ATOM 4719 C C . LEU B 1 154 ? 7.582 9.68 1.538 1 94.88 154 LEU B C 1
ATOM 4721 O O . LEU B 1 154 ? 6.66 9.453 0.751 1 94.88 154 LEU B O 1
ATOM 4725 N N . LEU B 1 155 ? 8.508 10.578 1.313 1 96.25 155 LEU B N 1
ATOM 4726 C CA . LEU B 1 155 ? 8.43 11.477 0.17 1 96.25 155 LEU B CA 1
ATOM 4727 C C . LEU B 1 155 ? 8.891 10.789 -1.105 1 96.25 155 LEU B C 1
ATOM 4729 O O . LEU B 1 155 ? 8.57 11.227 -2.211 1 96.25 155 LEU B O 1
ATOM 4733 N N . SER B 1 156 ? 9.641 9.703 -0.977 1 93.19 156 SER B N 1
ATOM 4734 C CA . SER B 1 156 ? 10.18 9 -2.141 1 93.19 156 SER B CA 1
ATOM 4735 C C . SER B 1 156 ? 9.055 8.461 -3.021 1 93.19 156 SER B C 1
ATOM 4737 O O . SER B 1 156 ? 9.242 8.273 -4.227 1 93.19 156 SER B O 1
ATOM 4739 N N . VAL B 1 157 ? 7.922 8.25 -2.453 1 94.44 157 VAL B N 1
ATOM 4740 C CA . VAL B 1 157 ? 6.77 7.77 -3.209 1 94.44 157 VAL B CA 1
ATOM 4741 C C . VAL B 1 157 ? 6.414 8.773 -4.305 1 94.44 157 VAL B C 1
ATOM 4743 O O . VAL B 1 157 ? 5.996 8.383 -5.398 1 94.44 157 VAL B O 1
ATOM 4746 N N . CYS B 1 158 ? 6.633 10.047 -4.02 1 95.5 158 CYS B N 1
ATOM 4747 C CA . CYS B 1 158 ? 6.281 11.117 -4.945 1 95.5 158 CYS B CA 1
ATOM 4748 C C . CYS B 1 158 ? 7.129 11.047 -6.211 1 95.5 158 CYS B C 1
ATOM 4750 O O . CYS B 1 158 ? 6.711 11.516 -7.27 1 95.5 158 CYS B O 1
ATOM 4752 N N . ASP B 1 159 ? 8.305 10.461 -6.129 1 93.5 159 ASP B N 1
ATOM 4753 C CA . ASP B 1 159 ? 9.203 10.352 -7.277 1 93.5 159 ASP B CA 1
ATOM 4754 C C . ASP B 1 159 ? 8.609 9.453 -8.359 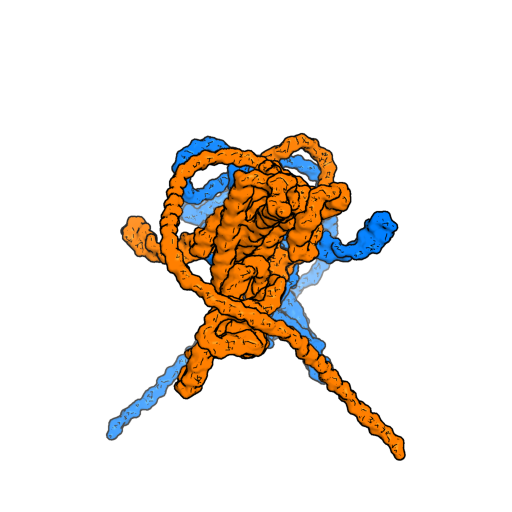1 93.5 159 ASP B C 1
ATOM 4756 O O . ASP B 1 159 ? 9.023 9.516 -9.516 1 93.5 159 ASP B O 1
ATOM 4760 N N . TYR B 1 160 ? 7.656 8.734 -7.984 1 92.75 160 TYR B N 1
ATOM 4761 C CA . TYR B 1 160 ? 7.129 7.75 -8.922 1 92.75 160 TYR B CA 1
ATOM 4762 C C . TYR B 1 160 ? 5.703 8.094 -9.328 1 92.75 160 TYR B C 1
ATOM 4764 O O . TYR B 1 160 ? 5.008 7.281 -9.938 1 92.75 160 TYR B O 1
ATOM 4772 N N . ILE B 1 161 ? 5.219 9.203 -8.906 1 95.19 161 ILE B N 1
ATOM 4773 C CA . ILE B 1 161 ? 3.941 9.734 -9.375 1 95.19 161 ILE B CA 1
ATOM 4774 C C . ILE B 1 161 ? 4.164 10.617 -10.602 1 95.19 161 ILE B C 1
ATOM 4776 O O . ILE B 1 161 ? 4.82 11.656 -10.516 1 95.19 161 ILE B O 1
ATOM 4780 N N . VAL B 1 162 ? 3.635 10.148 -11.734 1 93.94 162 VAL B N 1
ATOM 4781 C CA . VAL B 1 162 ? 3.938 10.836 -12.984 1 93.94 162 VAL B CA 1
ATOM 4782 C C . VAL B 1 162 ? 2.645 11.125 -13.742 1 93.94 162 VAL B C 1
ATOM 4784 O O . VAL B 1 162 ? 1.582 10.609 -13.383 1 93.94 162 VAL B O 1
ATOM 4787 N N . GLU B 1 163 ? 2.691 12.094 -14.617 1 92.88 163 GLU B N 1
ATOM 4788 C CA . GLU B 1 163 ? 1.598 12.375 -15.547 1 92.88 163 GLU B CA 1
ATOM 4789 C C . GLU B 1 163 ? 2.07 12.305 -17 1 92.88 163 GLU B C 1
ATOM 4791 O O . GLU B 1 163 ? 3.256 12.484 -17.281 1 92.88 163 GLU B O 1
ATOM 4796 N N . PHE B 1 164 ? 1.187 11.883 -17.875 1 89.56 164 PHE B N 1
ATOM 4797 C CA . PHE B 1 164 ? 1.491 11.789 -19.297 1 89.56 164 PHE B CA 1
ATOM 4798 C C . PHE B 1 164 ? 1.239 13.125 -19.984 1 89.56 164 PHE B C 1
ATOM 4800 O O . PHE B 1 164 ? 0.298 13.844 -19.641 1 89.56 164 PHE B O 1
ATOM 4807 N N . TYR B 1 165 ? 2.219 13.414 -20.812 1 87.06 165 TYR B N 1
ATOM 4808 C CA . TYR B 1 165 ? 2.035 14.617 -21.609 1 87.06 165 TYR B CA 1
ATOM 4809 C C . TYR B 1 165 ? 2.432 14.367 -23.062 1 87.06 165 TYR B C 1
ATOM 4811 O O . TYR B 1 165 ? 3.303 13.539 -23.344 1 87.06 165 TYR B O 1
ATOM 4819 N N . PRO B 1 166 ? 1.715 14.883 -24.016 1 90.31 166 PRO B N 1
ATOM 4820 C CA . PRO B 1 166 ? 2.053 14.703 -25.422 1 90.31 166 PRO B CA 1
ATOM 4821 C C . PRO B 1 166 ? 3.42 15.281 -25.781 1 90.31 166 PRO B C 1
ATOM 4823 O O . PRO B 1 166 ? 3.791 16.344 -25.297 1 90.31 166 PRO B O 1
ATOM 4826 N N . SER B 1 167 ? 4.199 14.352 -26.359 1 87.12 167 SER B N 1
ATOM 4827 C CA . SER B 1 167 ? 5.52 14.773 -26.812 1 87.12 167 SER B CA 1
ATOM 4828 C C . SER B 1 167 ? 5.82 14.25 -28.203 1 87.12 167 SER B C 1
ATOM 4830 O O . SER B 1 167 ? 5.098 13.398 -28.734 1 87.12 167 SER B O 1
ATOM 4832 N N . VAL B 1 168 ? 6.754 14.914 -28.828 1 86.62 168 VAL B N 1
ATOM 4833 C CA . VAL B 1 168 ? 7.113 14.531 -30.188 1 86.62 168 VAL B CA 1
ATOM 4834 C C . VAL B 1 168 ? 8.516 13.922 -30.188 1 86.62 168 VAL B C 1
ATOM 4836 O O . VAL B 1 168 ? 9.43 14.445 -29.547 1 86.62 168 VAL B O 1
ATOM 4839 N N . GLN B 1 169 ? 8.523 12.625 -30.656 1 85.31 169 GLN B N 1
ATOM 4840 C CA . GLN B 1 169 ? 9.82 11.977 -30.797 1 85.31 169 GLN B CA 1
ATOM 4841 C C . GLN B 1 169 ? 10.242 11.914 -32.25 1 85.31 169 GLN B C 1
ATOM 4843 O O . GLN B 1 169 ? 9.438 11.578 -33.125 1 85.31 169 GLN B O 1
ATOM 4848 N N . ASN B 1 170 ? 11.414 12.398 -32.375 1 86.12 170 ASN B N 1
ATOM 4849 C CA . ASN B 1 170 ? 11.977 12.336 -33.719 1 86.12 170 ASN B CA 1
ATOM 4850 C C . ASN B 1 170 ? 12.68 11.008 -33.969 1 86.12 170 ASN B C 1
ATOM 4852 O O . ASN B 1 170 ? 13.602 10.641 -33.25 1 86.12 170 ASN B O 1
ATOM 4856 N N . LEU B 1 171 ? 12.219 10.273 -34.844 1 85.5 171 LEU B N 1
ATOM 4857 C CA . LEU B 1 171 ? 12.844 9.008 -35.219 1 85.5 171 LEU B CA 1
ATOM 4858 C C . LEU B 1 171 ? 14.094 9.242 -36.031 1 85.5 171 LEU B C 1
ATOM 4860 O O . LEU B 1 171 ? 14.266 10.312 -36.625 1 85.5 171 LEU B O 1
ATOM 4864 N N . PRO B 1 172 ? 14.938 8.211 -35.969 1 84.88 172 PRO B N 1
ATOM 4865 C CA . PRO B 1 172 ? 16.188 8.367 -36.719 1 84.88 172 PRO B CA 1
ATOM 4866 C C . PRO B 1 172 ? 15.938 8.672 -38.219 1 84.88 172 PRO B C 1
ATOM 4868 O O . PRO B 1 172 ? 16.766 9.32 -38.844 1 84.88 172 PRO B O 1
ATOM 4871 N N . ASP B 1 173 ? 14.883 8.234 -38.656 1 86.38 173 ASP B N 1
ATOM 4872 C CA . ASP B 1 173 ? 14.602 8.43 -40.062 1 86.38 173 ASP B CA 1
ATOM 4873 C C . ASP B 1 173 ? 14.031 9.828 -40.312 1 86.38 173 ASP B C 1
ATOM 4875 O O . ASP B 1 173 ? 13.719 10.18 -41.469 1 86.38 173 ASP B O 1
ATOM 4879 N N . GLY B 1 174 ? 13.922 10.633 -39.375 1 83.5 174 GLY B N 1
ATOM 4880 C CA . GLY B 1 174 ? 13.461 12 -39.562 1 83.5 174 GLY B CA 1
ATOM 4881 C C . GLY B 1 174 ? 11.977 12.172 -39.281 1 83.5 174 GLY B C 1
ATOM 4882 O O . GLY B 1 174 ? 11.469 13.289 -39.25 1 83.5 174 GLY B O 1
ATOM 4883 N N . THR B 1 175 ? 11.289 11.016 -39.219 1 85.56 175 THR B N 1
ATOM 4884 C CA . THR B 1 175 ? 9.859 11.102 -38.938 1 85.56 175 THR B CA 1
ATOM 4885 C C . THR B 1 175 ? 9.594 11.406 -37.469 1 85.56 175 THR B C 1
ATOM 4887 O O . THR B 1 175 ? 10.344 10.977 -36.594 1 85.56 175 THR B O 1
ATOM 4890 N N . THR B 1 176 ? 8.57 12.406 -37.344 1 87.5 176 THR B N 1
ATOM 4891 C CA . THR B 1 176 ? 8.164 12.758 -36 1 87.5 176 THR B CA 1
ATOM 4892 C C . THR B 1 176 ? 6.941 11.945 -35.562 1 87.5 176 THR B C 1
ATOM 4894 O O . THR B 1 176 ? 6 11.773 -36.344 1 87.5 176 THR B O 1
ATOM 4897 N N . VAL B 1 177 ? 7.113 11.242 -34.5 1 90 177 VAL B N 1
ATOM 4898 C CA . VAL B 1 177 ? 5.992 10.461 -34 1 90 177 VAL B CA 1
ATOM 4899 C C . VAL B 1 177 ? 5.516 11.062 -32.656 1 90 177 VAL B C 1
ATOM 4901 O O . VAL B 1 177 ? 6.328 11.453 -31.828 1 90 177 VAL B O 1
ATOM 4904 N N . ASP B 1 178 ? 4.148 11.242 -32.688 1 89.19 178 ASP B N 1
ATOM 4905 C CA . ASP B 1 178 ? 3.555 11.695 -31.438 1 89.19 178 ASP B CA 1
ATOM 4906 C C . ASP B 1 178 ? 3.594 10.594 -30.375 1 89.19 178 ASP B C 1
ATOM 4908 O O . ASP B 1 178 ? 3.123 9.484 -30.625 1 89.19 178 ASP B O 1
ATOM 4912 N N . VAL B 1 179 ? 4.434 10.891 -29.297 1 88.12 179 VAL B N 1
ATOM 4913 C CA . VAL B 1 179 ? 4.508 9.898 -28.234 1 88.12 179 VAL B CA 1
ATOM 4914 C C . VAL B 1 179 ? 4.055 10.523 -26.906 1 88.12 179 VAL B C 1
ATOM 4916 O O . VAL B 1 179 ? 4.074 11.75 -26.766 1 88.12 179 VAL B O 1
ATOM 4919 N N . MET B 1 180 ? 3.482 9.742 -26.109 1 87.5 180 MET B N 1
ATOM 4920 C CA . MET B 1 180 ? 3.182 10.188 -24.75 1 87.5 180 MET B CA 1
ATOM 4921 C C . MET B 1 180 ? 4.387 10 -23.844 1 87.5 180 MET B C 1
ATOM 4923 O O . MET B 1 180 ? 4.91 8.891 -23.719 1 87.5 180 MET B O 1
ATOM 4927 N N . ALA B 1 181 ? 4.863 11.148 -23.328 1 87.81 181 ALA B N 1
ATOM 4928 C CA . ALA B 1 181 ? 5.992 11.102 -22.406 1 87.81 181 ALA B CA 1
ATOM 4929 C C . ALA B 1 181 ? 5.523 11.281 -20.969 1 87.81 181 ALA B C 1
ATOM 4931 O O . ALA B 1 181 ? 4.375 11.656 -20.719 1 87.81 181 ALA B O 1
ATOM 4932 N N . THR B 1 182 ? 6.418 10.875 -20.047 1 90.62 182 THR B N 1
ATOM 4933 C CA . THR B 1 182 ? 6.066 10.961 -18.625 1 90.62 182 THR B CA 1
ATOM 4934 C C . THR B 1 182 ? 6.887 12.039 -17.938 1 90.62 182 THR B C 1
ATOM 4936 O O . THR B 1 182 ? 8.039 12.289 -18.297 1 90.62 182 THR B O 1
ATOM 4939 N N . ARG B 1 183 ? 6.25 12.828 -17.016 1 92.12 183 ARG B N 1
ATOM 4940 C CA . ARG B 1 183 ? 6.887 13.797 -16.141 1 92.12 183 ARG B CA 1
ATOM 4941 C C . ARG B 1 183 ? 6.27 13.75 -14.742 1 92.12 183 ARG B C 1
ATOM 4943 O O . ARG B 1 183 ? 5.184 13.203 -14.555 1 92.12 183 ARG B O 1
ATOM 4950 N N . PRO B 1 184 ? 7.07 14.266 -13.805 1 92.69 184 PRO B N 1
ATOM 4951 C CA . PRO B 1 184 ? 6.441 14.336 -12.484 1 92.69 184 PRO B CA 1
ATOM 4952 C C . PRO B 1 184 ? 5.125 15.117 -12.5 1 92.69 184 PRO B C 1
ATOM 4954 O O . PRO B 1 184 ? 4.992 16.094 -13.234 1 92.69 184 PRO B O 1
ATOM 4957 N N . ARG B 1 185 ? 4.211 14.648 -11.836 1 95.19 185 ARG B N 1
ATOM 4958 C CA . ARG B 1 185 ? 2.924 15.328 -11.734 1 95.19 185 ARG B CA 1
ATOM 4959 C C . ARG B 1 185 ? 3.105 16.781 -11.328 1 95.19 185 ARG B C 1
ATOM 4961 O O . ARG B 1 185 ? 3.918 17.094 -10.453 1 95.19 185 ARG B O 1
ATOM 4968 N N . ALA B 1 186 ? 2.393 17.688 -11.836 1 92.38 186 ALA B N 1
ATOM 4969 C CA . ALA B 1 186 ? 2.611 19.125 -11.75 1 92.38 186 ALA B CA 1
ATOM 4970 C C . ALA B 1 186 ? 2.508 19.609 -10.305 1 92.38 186 ALA B C 1
ATOM 4972 O O . ALA B 1 186 ? 3.326 20.422 -9.859 1 92.38 186 ALA B O 1
ATOM 4973 N N . ASP B 1 187 ? 1.499 19.281 -9.609 1 94 187 ASP B N 1
ATOM 4974 C CA . ASP B 1 187 ? 1.31 19.75 -8.242 1 94 187 ASP B CA 1
ATOM 4975 C C . ASP B 1 187 ? 2.465 19.297 -7.344 1 94 187 ASP B C 1
ATOM 4977 O O . ASP B 1 187 ? 2.9 20.047 -6.469 1 94 187 ASP B O 1
ATOM 4981 N N . ILE B 1 188 ? 3.002 18.078 -7.613 1 96.06 188 ILE B N 1
ATOM 4982 C CA . ILE B 1 188 ? 4.125 17.562 -6.84 1 96.06 188 ILE B CA 1
ATOM 4983 C C . ILE B 1 188 ? 5.402 18.297 -7.223 1 96.06 188 ILE B C 1
ATOM 4985 O O . ILE B 1 188 ? 6.199 18.672 -6.352 1 96.06 188 ILE B O 1
ATOM 4989 N N . TYR B 1 189 ? 5.539 18.562 -8.445 1 95.44 189 TYR B N 1
ATOM 4990 C CA . TYR B 1 189 ? 6.719 19.25 -8.961 1 95.44 189 TYR B CA 1
ATOM 4991 C C . TYR B 1 189 ? 6.84 20.656 -8.375 1 95.44 189 TYR B C 1
ATOM 4993 O O . TYR B 1 189 ? 7.945 21.141 -8.125 1 95.44 189 TYR B O 1
ATOM 5001 N N . ILE B 1 190 ? 5.766 21.266 -8.078 1 95.38 190 ILE B N 1
ATOM 5002 C CA . ILE B 1 190 ? 5.75 22.641 -7.605 1 95.38 190 ILE B CA 1
ATOM 5003 C C . ILE B 1 190 ? 5.832 22.672 -6.082 1 95.38 190 ILE B C 1
ATOM 5005 O O . ILE B 1 190 ? 6.66 23.375 -5.508 1 95.38 190 ILE B O 1
ATOM 5009 N N . ASN B 1 191 ? 5.074 21.891 -5.473 1 96.81 191 ASN B N 1
ATOM 5010 C CA . ASN B 1 191 ? 4.859 22.047 -4.039 1 96.81 191 ASN B CA 1
ATOM 5011 C C . ASN B 1 191 ? 5.918 21.312 -3.227 1 96.81 191 ASN B C 1
ATOM 5013 O O . ASN B 1 191 ? 6.297 21.75 -2.141 1 96.81 191 ASN B O 1
ATOM 5017 N N . LEU B 1 192 ? 6.406 20.172 -3.75 1 97.62 192 LEU B N 1
ATOM 5018 C CA . LEU B 1 192 ? 7.285 19.344 -2.932 1 97.62 192 LEU B CA 1
ATOM 5019 C C . LEU B 1 192 ? 8.594 20.062 -2.639 1 97.62 192 LEU B C 1
ATOM 5021 O O . LEU B 1 192 ? 9.016 20.156 -1.481 1 97.62 192 LEU B O 1
ATOM 5025 N N . PRO B 1 193 ? 9.25 20.594 -3.617 1 97 193 PRO B N 1
ATOM 5026 C CA . PRO B 1 193 ? 10.477 21.344 -3.312 1 97 193 PRO B CA 1
ATOM 5027 C C . PRO B 1 193 ? 10.234 22.531 -2.391 1 97 193 PRO B C 1
ATOM 5029 O O . PRO B 1 193 ? 11.078 22.844 -1.548 1 97 193 PRO B O 1
ATOM 5032 N N . ALA B 1 194 ? 9.109 23.203 -2.584 1 98.06 194 ALA B N 1
ATOM 5033 C CA . ALA B 1 194 ? 8.758 24.312 -1.719 1 98.06 194 ALA B CA 1
ATOM 5034 C C . ALA B 1 194 ? 8.609 23.875 -0.268 1 98.06 194 ALA B C 1
ATOM 5036 O O . ALA B 1 194 ? 9.109 24.531 0.646 1 98.06 194 ALA B O 1
ATOM 5037 N N . LEU B 1 195 ? 7.988 22.766 -0.085 1 98.5 195 LEU B N 1
ATOM 5038 C CA . LEU B 1 195 ? 7.777 22.25 1.259 1 98.5 195 LEU B CA 1
ATOM 5039 C C . LEU B 1 195 ? 9.094 21.797 1.883 1 98.5 195 LEU B C 1
ATOM 5041 O O . LEU B 1 195 ? 9.328 22.016 3.074 1 98.5 195 LEU B O 1
ATOM 5045 N N . GLU B 1 196 ? 9.938 21.203 1.113 1 98.12 196 GLU B N 1
ATOM 5046 C CA . GLU B 1 196 ? 11.25 20.797 1.604 1 98.12 196 GLU B CA 1
ATOM 5047 C C . GLU B 1 196 ? 12.078 21.984 2.055 1 98.12 196 GLU B C 1
ATOM 5049 O O . GLU B 1 196 ? 12.797 21.922 3.051 1 98.12 196 GLU B O 1
ATOM 5054 N N . LYS B 1 197 ? 11.969 23 1.312 1 98 197 LYS B N 1
ATOM 5055 C CA . LYS B 1 197 ? 12.672 24.234 1.686 1 98 197 LYS B CA 1
ATOM 5056 C C . LYS B 1 197 ? 12.141 24.781 3.004 1 98 197 LYS B C 1
ATOM 5058 O O . LYS B 1 197 ? 12.914 25.188 3.869 1 98 197 LYS B O 1
ATOM 5063 N N . LEU B 1 198 ? 10.82 24.906 3.119 1 98.5 198 LEU B N 1
ATOM 5064 C CA . LEU B 1 198 ? 10.211 25.375 4.355 1 98.5 198 LEU B CA 1
ATOM 5065 C C . LEU B 1 198 ? 10.633 24.516 5.539 1 98.5 198 LEU B C 1
ATOM 5067 O O . LEU B 1 198 ? 10.914 25.031 6.625 1 98.5 198 LEU B O 1
ATOM 5071 N N . ASP B 1 199 ? 10.695 23.25 5.328 1 98.38 199 ASP B N 1
ATOM 5072 C CA . ASP B 1 199 ? 11.125 22.281 6.34 1 98.38 199 ASP B CA 1
ATOM 5073 C C . ASP B 1 199 ? 12.547 22.594 6.812 1 98.38 199 ASP B C 1
ATOM 5075 O O . ASP B 1 199 ? 12.805 22.656 8.016 1 98.38 199 ASP B O 1
ATOM 5079 N N . SER B 1 200 ? 13.367 22.75 5.855 1 97.75 200 SER B N 1
ATOM 5080 C CA . SER B 1 200 ? 14.758 23.047 6.168 1 97.75 200 SER B CA 1
ATOM 5081 C C . SER B 1 200 ? 14.875 24.359 6.934 1 97.75 200 SER B C 1
ATOM 5083 O O . SER B 1 200 ? 15.68 24.484 7.859 1 97.75 200 SER B O 1
ATOM 5085 N N . MET B 1 201 ? 14.133 25.344 6.578 1 98.12 201 MET B N 1
ATOM 5086 C CA . MET B 1 201 ? 14.172 26.656 7.223 1 98.12 201 MET B CA 1
ATOM 5087 C C . MET B 1 201 ? 13.711 26.562 8.672 1 98.12 201 MET B C 1
ATOM 5089 O O . MET B 1 201 ? 14.281 27.219 9.555 1 98.12 201 MET B O 1
ATOM 5093 N N . LEU B 1 202 ? 12.719 25.797 8.914 1 98 202 LEU B N 1
ATOM 5094 C CA . LEU B 1 202 ? 12.203 25.641 10.273 1 98 202 LEU B CA 1
ATOM 5095 C C . LEU B 1 202 ? 13.234 24.969 11.172 1 98 202 LEU B C 1
ATOM 5097 O O . LEU B 1 202 ? 13.438 25.391 12.312 1 98 202 LEU B O 1
ATOM 5101 N N . ILE B 1 203 ? 13.867 23.969 10.633 1 97 203 ILE B N 1
ATOM 5102 C CA . ILE B 1 203 ? 14.891 23.266 11.398 1 97 203 ILE B CA 1
ATOM 5103 C C . ILE B 1 203 ? 16.062 24.219 11.68 1 97 203 ILE B C 1
ATOM 5105 O O . ILE B 1 203 ? 16.625 24.203 12.773 1 97 203 ILE B O 1
ATOM 5109 N N . GLU B 1 204 ? 16.359 25.031 10.711 1 96.62 204 GLU B N 1
ATOM 5110 C CA . GLU B 1 204 ? 17.438 26 10.883 1 96.62 204 GLU B CA 1
ATOM 5111 C C . GLU B 1 204 ? 17.094 27.016 11.977 1 96.62 204 GLU B C 1
ATOM 5113 O O . GLU B 1 204 ? 17.953 27.406 12.758 1 96.62 204 GLU B O 1
ATOM 5118 N N . ILE B 1 205 ? 15.852 27.469 11.992 1 97.12 205 ILE B N 1
ATOM 5119 C CA . ILE B 1 205 ? 15.414 28.406 13.023 1 97.12 205 ILE B CA 1
ATOM 5120 C C . ILE B 1 205 ? 15.555 27.75 14.398 1 97.12 205 ILE B C 1
ATOM 5122 O O . ILE B 1 205 ? 16.109 28.359 15.32 1 97.12 205 ILE B O 1
ATOM 5126 N N . LEU B 1 206 ? 15.148 26.562 14.523 1 96.25 206 LEU B N 1
ATOM 5127 C CA . LEU B 1 206 ? 15.258 25.859 15.797 1 96.25 206 LEU B CA 1
ATOM 5128 C C . LEU B 1 206 ? 16.719 25.672 16.188 1 96.25 206 LEU B C 1
ATOM 5130 O O . LEU B 1 206 ? 17.078 25.844 17.359 1 96.25 206 LEU B O 1
ATOM 5134 N N . ASP B 1 207 ? 17.547 25.391 15.227 1 95 207 ASP B N 1
ATOM 5135 C CA . ASP B 1 207 ? 18.969 25.156 15.461 1 95 207 ASP B CA 1
ATOM 5136 C C . ASP B 1 207 ? 19.656 26.438 15.938 1 95 207 ASP B C 1
ATOM 5138 O O . ASP B 1 207 ? 20.703 26.375 16.594 1 95 207 ASP B O 1
ATOM 5142 N N . SER B 1 208 ? 19.078 27.547 15.68 1 95.12 208 SER B N 1
ATOM 5143 C CA . SER B 1 208 ? 19.703 28.828 16.016 1 95.12 208 SER B CA 1
ATOM 5144 C C . SER B 1 208 ? 19.531 29.156 17.484 1 95.12 208 SER B C 1
ATOM 5146 O O . SER B 1 208 ? 20.219 30.047 18.016 1 95.12 208 SER B O 1
ATOM 5148 N N . PHE B 1 209 ? 18.734 28.422 18.234 1 95.5 209 PHE B N 1
ATOM 5149 C CA . PHE B 1 209 ? 18.5 28.688 19.641 1 95.5 209 PHE B CA 1
ATOM 5150 C C . PHE B 1 209 ? 19.453 27.891 20.516 1 95.5 209 PHE B C 1
ATOM 5152 O O . PHE B 1 209 ? 19.016 27.188 21.438 1 95.5 209 PHE B O 1
ATOM 5159 N N . GLU B 1 210 ? 20.703 27.891 20.344 1 90.25 210 GLU B N 1
ATOM 5160 C CA . GLU B 1 210 ? 21.719 27.203 21.125 1 90.25 210 GLU B CA 1
ATOM 5161 C C . GLU B 1 210 ? 22.109 28.016 22.359 1 90.25 210 GLU B C 1
ATOM 5163 O O . GLU B 1 210 ? 22.219 27.469 23.453 1 90.25 210 GLU B O 1
ATOM 5168 N N . ASN B 1 211 ? 22.469 29.297 22.234 1 82.69 211 ASN B N 1
ATOM 5169 C CA . ASN B 1 211 ? 22.906 30.156 23.328 1 82.69 211 ASN B CA 1
ATOM 5170 C C . ASN B 1 211 ? 21.969 31.344 23.531 1 82.69 211 ASN B C 1
ATOM 5172 O O . ASN B 1 211 ? 22.219 32.438 23.031 1 82.69 211 ASN B O 1
ATOM 5176 N N . ASN B 1 212 ? 20.922 31 24.391 1 87 212 ASN B N 1
ATOM 5177 C CA . ASN B 1 212 ? 19.891 32.031 24.562 1 87 212 ASN B CA 1
ATOM 5178 C C . ASN B 1 212 ? 20.109 32.844 25.828 1 87 212 ASN B C 1
ATOM 5180 O O . ASN B 1 212 ? 20.688 32.344 26.797 1 87 212 ASN B O 1
ATOM 5184 N N . GLU B 1 213 ? 19.734 34.031 25.828 1 90.88 213 GLU B N 1
ATOM 5185 C CA . GLU B 1 213 ? 19.781 34.938 26.984 1 90.88 213 GLU B CA 1
ATOM 5186 C C . GLU B 1 213 ? 18.516 34.812 27.812 1 90.88 213 GLU B C 1
ATOM 5188 O O . GLU B 1 213 ? 18.25 35.656 28.672 1 90.88 213 GLU B O 1
ATOM 5193 N N . PHE B 1 214 ? 17.672 33.906 27.453 1 92.38 214 PHE B N 1
ATOM 5194 C CA . PHE B 1 214 ? 16.5 33.531 28.219 1 92.38 214 PHE B CA 1
ATOM 5195 C C . PHE B 1 214 ? 16.531 32.062 28.562 1 92.38 214 PHE B C 1
ATOM 5197 O O . PHE B 1 214 ? 17.328 31.297 28.016 1 92.38 214 PHE B O 1
ATOM 5204 N N . TRP B 1 215 ? 15.797 31.625 29.531 1 90.44 215 TRP B N 1
ATOM 5205 C CA . TRP B 1 215 ? 15.75 30.234 29.953 1 90.44 215 TRP B CA 1
ATOM 5206 C C . TRP B 1 215 ? 14.336 29.828 30.359 1 90.44 215 TRP B C 1
ATOM 5208 O O . TRP B 1 215 ? 13.406 30.641 30.297 1 90.44 215 TRP B O 1
ATOM 5218 N N . TYR B 1 216 ? 14.141 28.547 30.594 1 89.38 216 TYR B N 1
ATOM 5219 C CA . TYR B 1 216 ? 12.812 28.047 30.938 1 89.38 216 TYR B CA 1
ATOM 5220 C C . TYR B 1 216 ? 12.797 27.5 32.375 1 89.38 216 TYR B C 1
ATOM 5222 O O . TYR B 1 216 ? 13.789 26.938 32.844 1 89.38 216 TYR B O 1
ATOM 5230 N N . VAL B 1 217 ? 11.711 27.734 33.062 1 84.75 217 VAL B N 1
ATOM 5231 C CA . VAL B 1 217 ? 11.516 27.172 34.406 1 84.75 217 VAL B CA 1
ATOM 5232 C C . VAL B 1 217 ? 10.242 26.328 34.438 1 84.75 217 VAL B C 1
ATOM 5234 O O . VAL B 1 217 ? 9.234 26.703 33.812 1 84.75 217 VAL B O 1
ATOM 5237 N N . ASP B 1 218 ? 10.383 25.094 35.062 1 76.5 218 ASP B N 1
ATOM 5238 C CA . ASP B 1 218 ? 9.211 24.25 35.188 1 76.5 218 ASP B CA 1
ATOM 5239 C C . ASP B 1 218 ? 8.32 24.703 36.344 1 76.5 218 ASP B C 1
ATOM 5241 O O . ASP B 1 218 ? 8.812 25.219 37.344 1 76.5 218 ASP B O 1
ATOM 5245 N N . GLU B 1 219 ? 7.039 24.828 36.25 1 63.22 219 GLU B N 1
ATOM 5246 C CA . GLU B 1 219 ? 6.102 25.344 37.25 1 63.22 219 GLU B CA 1
ATOM 5247 C C . GLU B 1 219 ? 6.363 24.766 38.625 1 63.22 219 GLU B C 1
ATOM 5249 O O . GLU B 1 219 ? 6.195 25.453 39.625 1 63.22 219 GLU B O 1
ATOM 5254 N N . GLU B 1 220 ? 6.602 23.484 38.688 1 57.06 220 GLU B N 1
ATOM 5255 C CA . GLU B 1 220 ? 6.773 22.922 40.031 1 57.06 220 GLU B CA 1
ATOM 5256 C C . GLU B 1 220 ? 7.859 23.656 40.812 1 57.06 220 GLU B C 1
ATOM 5258 O O . GLU B 1 220 ? 7.809 23.734 42.031 1 57.06 220 GLU B O 1
ATOM 5263 N N . ASN B 1 221 ? 8.766 24.156 40.156 1 51.62 221 ASN B N 1
ATOM 5264 C CA . ASN B 1 221 ? 9.906 24.75 40.844 1 51.62 221 ASN B CA 1
ATOM 5265 C C . ASN B 1 221 ? 9.672 26.234 41.094 1 51.62 221 ASN B C 1
ATOM 5267 O O . ASN B 1 221 ? 10.531 26.922 41.656 1 51.62 221 ASN B O 1
ATOM 5271 N N . ILE B 1 222 ? 8.703 26.797 40.594 1 53.59 222 ILE B N 1
ATOM 5272 C CA . ILE B 1 222 ? 8.461 28.219 40.75 1 53.59 222 ILE B CA 1
ATOM 5273 C C . ILE B 1 222 ? 8.117 28.516 42.219 1 53.59 222 ILE B C 1
ATOM 5275 O O . ILE B 1 222 ? 8.266 29.656 42.656 1 53.59 222 ILE B O 1
ATOM 5279 N N . SER B 1 223 ? 7.461 27.547 42.906 1 48.38 223 SER B N 1
ATOM 5280 C CA . SER B 1 223 ? 7.152 27.906 44.281 1 48.38 223 SER B CA 1
ATOM 5281 C C . SER B 1 223 ? 8.391 28.406 45.031 1 48.38 223 SER B C 1
ATOM 5283 O O . SER B 1 223 ? 8.289 29.156 46 1 48.38 223 SER B O 1
ATOM 5285 N N . THR B 1 224 ? 9.438 27.844 44.75 1 42.84 224 THR B N 1
ATOM 5286 C CA . THR B 1 224 ? 10.523 28.125 45.688 1 42.84 224 THR B CA 1
ATOM 5287 C C . THR B 1 224 ? 11.258 29.406 45.281 1 42.84 224 THR B C 1
ATOM 5289 O O . THR B 1 224 ? 12.047 29.953 46.062 1 42.84 224 THR B O 1
ATOM 5292 N N . SER B 1 225 ? 11.562 29.703 43.969 1 44.28 225 SER B N 1
ATOM 5293 C CA . SER B 1 225 ? 12.414 30.859 43.75 1 44.28 225 SER B CA 1
ATOM 5294 C C . SER B 1 225 ? 11.602 32.156 43.688 1 44.28 225 SER B C 1
ATOM 5296 O O . SER B 1 225 ? 10.656 32.281 42.906 1 44.28 225 SER B O 1
ATOM 5298 N N . GLY B 1 226 ? 11.289 32.844 44.688 1 43.94 226 GLY B N 1
ATOM 5299 C CA . GLY B 1 226 ? 10.656 34.125 45.062 1 43.94 226 GLY B CA 1
ATOM 5300 C C . GLY B 1 226 ? 10.617 35.125 43.906 1 43.94 226 GLY B C 1
ATOM 5301 O O . GLY B 1 226 ? 9.922 36.125 44 1 43.94 226 GLY B O 1
ATOM 5302 N N . ASP B 1 227 ? 11.586 35.281 43.125 1 46 227 ASP B N 1
ATOM 5303 C CA . ASP B 1 227 ? 11.781 36.469 42.312 1 46 227 ASP B CA 1
ATOM 5304 C C . ASP B 1 227 ? 11.055 36.344 40.969 1 46 227 ASP B C 1
ATOM 5306 O O . ASP B 1 227 ? 11.273 37.156 40.062 1 46 227 ASP B O 1
ATOM 5310 N N . ILE B 1 228 ? 10.656 35.25 40.562 1 51.22 228 ILE B N 1
ATOM 5311 C CA . ILE B 1 228 ? 10.055 35.25 39.25 1 51.22 228 ILE B CA 1
ATOM 5312 C C . ILE B 1 228 ? 8.703 35.938 39.281 1 51.22 228 ILE B C 1
ATOM 5314 O O . ILE B 1 228 ? 7.789 35.531 40 1 51.22 228 ILE B O 1
ATOM 5318 N N . SER B 1 229 ? 8.555 37.25 38.938 1 49.25 229 SER B N 1
ATOM 5319 C CA . SER B 1 229 ? 7.438 38.188 39 1 49.25 229 SER B CA 1
ATOM 5320 C C . SER B 1 229 ? 6.125 37.5 38.625 1 49.25 229 SER B C 1
ATOM 5322 O O . SER B 1 229 ? 6.102 36.625 37.75 1 49.25 229 SER B O 1
ATOM 5324 N N . LYS B 1 230 ? 5.098 37.5 39.5 1 49.22 230 LYS B N 1
ATOM 5325 C CA . LYS B 1 230 ? 3.668 37.219 39.344 1 49.22 230 LYS B CA 1
ATOM 5326 C C . LYS B 1 230 ? 3.201 37.469 37.906 1 49.22 230 LYS B C 1
ATOM 5328 O O . LYS B 1 230 ? 2.264 36.812 37.469 1 49.22 230 LYS B O 1
ATOM 5333 N N . SER B 1 231 ? 3.777 38.406 37.438 1 48.44 231 SER B N 1
ATOM 5334 C CA . SER B 1 231 ? 3.324 38.875 36.125 1 48.44 231 SER B CA 1
ATOM 5335 C C . SER B 1 231 ? 3.605 37.844 35.031 1 48.44 231 SER B C 1
ATOM 5337 O O . SER B 1 231 ? 2.867 37.75 34.062 1 48.44 231 SER B O 1
ATOM 5339 N N . SER B 1 232 ? 4.762 37.188 35.281 1 51.12 232 SER B N 1
ATOM 5340 C CA . SER B 1 232 ? 5.152 36.25 34.219 1 51.12 232 SER B CA 1
ATOM 5341 C C . SER B 1 232 ? 4.18 35.062 34.156 1 51.12 232 SER B C 1
ATOM 5343 O O . SER B 1 232 ? 3.961 34.5 33.094 1 51.12 232 SER B O 1
ATOM 5345 N N . ARG B 1 233 ? 3.658 34.75 35.344 1 51.25 233 ARG B N 1
ATOM 5346 C CA . ARG B 1 233 ? 2.705 33.656 35.469 1 51.25 233 ARG B CA 1
ATOM 5347 C C . ARG B 1 233 ? 1.401 33.969 34.75 1 51.25 233 ARG B C 1
ATOM 5349 O O . ARG B 1 233 ? 0.761 33.094 34.188 1 51.25 233 ARG B O 1
ATOM 5356 N N . LYS B 1 234 ? 0.996 35.188 34.969 1 50.44 234 LYS B N 1
ATOM 5357 C CA . LYS B 1 234 ? -0.298 35.562 34.438 1 50.44 234 LYS B CA 1
ATOM 5358 C C . LYS B 1 234 ? -0.312 35.406 32.906 1 50.44 234 LYS B C 1
ATOM 5360 O O . LYS B 1 234 ? -1.346 35.062 32.312 1 50.44 234 LYS B O 1
ATOM 5365 N N . VAL B 1 235 ? 0.739 35.844 32.375 1 48.47 235 VAL B N 1
ATOM 5366 C CA . VAL B 1 235 ? 0.743 35.938 30.922 1 48.47 235 VAL B CA 1
ATOM 5367 C C . VAL B 1 235 ? 0.547 34.531 30.328 1 48.47 235 VAL B C 1
ATOM 5369 O O . VAL B 1 235 ? -0.2 34.375 29.359 1 48.47 235 VAL B O 1
ATOM 5372 N N . ILE B 1 236 ? 1.382 33.625 30.844 1 50.72 236 ILE B N 1
ATOM 5373 C CA . ILE B 1 236 ? 1.497 32.375 30.062 1 50.72 236 ILE B CA 1
ATOM 5374 C C . ILE B 1 236 ? 0.224 31.562 30.219 1 50.72 236 ILE B C 1
ATOM 5376 O O . ILE B 1 236 ? -0.028 30.641 29.422 1 50.72 236 ILE B O 1
ATOM 5380 N N . HIS B 1 237 ? -0.491 31.828 31.375 1 48.94 237 HIS B N 1
ATOM 5381 C CA . HIS B 1 237 ? -1.678 30.969 31.438 1 48.94 237 HIS B CA 1
ATOM 5382 C C . HIS B 1 237 ? -2.729 31.422 30.422 1 48.94 237 HIS B C 1
ATOM 5384 O O . HIS B 1 237 ? -3.924 31.188 30.625 1 48.94 237 HIS B O 1
ATOM 5390 N N . ARG B 1 238 ? -2.406 32.312 29.703 1 43.22 238 ARG B N 1
ATOM 5391 C CA . ARG B 1 238 ? -3.41 32.656 28.688 1 43.22 238 ARG B CA 1
ATOM 5392 C C . ARG B 1 238 ? -4.203 31.406 28.297 1 43.22 238 ARG B C 1
ATOM 5394 O O . ARG B 1 238 ? -5.398 31.5 28 1 43.22 238 ARG B O 1
ATOM 5401 N N . ASN B 1 239 ? -3.562 30.328 27.875 1 45.31 239 ASN B N 1
ATOM 5402 C CA . ASN B 1 239 ? -4.406 29.172 27.594 1 45.31 239 ASN B CA 1
ATOM 5403 C C . ASN B 1 239 ? -4.551 28.266 28.828 1 45.31 239 ASN B C 1
ATOM 5405 O O . ASN B 1 239 ? -3.572 27.703 29.297 1 45.31 239 ASN B O 1
ATOM 5409 N N . GLU B 1 240 ? -5.367 28.609 29.703 1 47 240 GLU B N 1
ATOM 5410 C CA . GLU B 1 240 ? -5.75 27.906 30.922 1 47 240 GLU B CA 1
ATOM 5411 C C . GLU B 1 240 ? -5.293 26.438 30.891 1 47 240 GLU B C 1
ATOM 5413 O O . GLU B 1 240 ? -4.938 25.875 31.922 1 47 240 GLU B O 1
ATOM 5418 N N . GLU B 1 241 ? -5.301 25.828 29.734 1 52.12 241 GLU B N 1
ATOM 5419 C CA . GLU B 1 241 ? -5.281 24.359 29.656 1 52.12 241 GLU B CA 1
ATOM 5420 C C . GLU B 1 241 ? -3.852 23.828 29.641 1 52.12 241 GLU B C 1
ATOM 5422 O O . GLU B 1 241 ? -3.637 22.625 29.719 1 52.12 241 GLU B O 1
ATOM 5427 N N . LYS B 1 242 ? -2.686 24.766 29.734 1 59.22 242 LYS B N 1
ATOM 5428 C CA . LYS B 1 242 ? -1.386 24.109 29.547 1 59.22 242 LYS B CA 1
ATOM 5429 C C . LYS B 1 242 ? -0.442 24.453 30.703 1 59.22 242 LYS B C 1
ATOM 5431 O O . LYS B 1 242 ? 0.684 24.906 30.469 1 59.22 242 LYS B O 1
ATOM 5436 N N . TRP B 1 243 ? -0.799 24.422 31.859 1 60.44 243 TRP B N 1
ATOM 5437 C CA . TRP B 1 243 ? -0.052 24.781 33.062 1 60.44 243 TRP B CA 1
ATOM 5438 C C . TRP B 1 243 ? 1.226 23.953 33.188 1 60.44 243 TRP B C 1
ATOM 5440 O O . TRP B 1 243 ? 2.154 24.328 33.906 1 60.44 243 TRP B O 1
ATOM 5450 N N . TRP B 1 244 ? 1.297 22.859 32.438 1 68.94 244 TRP B N 1
ATOM 5451 C CA . TRP B 1 244 ? 2.422 21.938 32.594 1 68.94 244 TRP B CA 1
ATOM 5452 C C . TRP B 1 244 ? 3.545 22.312 31.609 1 68.94 244 TRP B C 1
ATOM 5454 O O . TRP B 1 244 ? 4.621 21.703 31.641 1 68.94 244 TRP B O 1
ATOM 5464 N N . LEU B 1 245 ? 3.379 23.422 30.984 1 77.06 245 LEU B N 1
ATOM 5465 C CA . LEU B 1 245 ? 4.383 23.812 30 1 77.06 245 LEU B CA 1
ATOM 5466 C C . LEU B 1 245 ? 5.461 24.672 30.641 1 77.06 245 LEU B C 1
ATOM 5468 O O . LEU B 1 245 ? 5.18 25.438 31.562 1 77.06 245 LEU B O 1
ATOM 5472 N N . PRO B 1 246 ? 6.641 24.578 30.188 1 83.44 246 PRO B N 1
ATOM 5473 C CA . PRO B 1 246 ? 7.711 25.438 30.703 1 83.44 246 PRO B CA 1
ATOM 5474 C C . PRO B 1 246 ? 7.457 26.922 30.422 1 83.44 246 PRO B C 1
ATOM 5476 O O . PRO B 1 246 ? 6.91 27.266 29.375 1 83.44 246 PRO B O 1
ATOM 5479 N N . ILE B 1 247 ? 7.855 27.688 31.438 1 83.12 247 ILE B N 1
ATOM 5480 C CA . ILE B 1 247 ? 7.645 29.125 31.328 1 83.12 247 ILE B CA 1
ATOM 5481 C C . ILE B 1 247 ? 8.969 29.828 31 1 83.12 247 ILE B C 1
ATOM 5483 O O . ILE B 1 247 ? 9.969 29.625 31.688 1 83.12 247 ILE B O 1
ATOM 5487 N N . PRO B 1 248 ? 8.977 30.594 29.938 1 89.5 248 PRO B N 1
ATOM 5488 C CA . PRO B 1 248 ? 10.203 31.328 29.625 1 89.5 248 PRO B CA 1
ATOM 5489 C C . PRO B 1 248 ? 10.492 32.438 30.625 1 89.5 248 PRO B C 1
ATOM 5491 O O . PRO B 1 248 ? 9.57 33.094 31.109 1 89.5 248 PRO B O 1
ATOM 5494 N N . CYS B 1 249 ? 11.766 32.594 30.953 1 88.31 249 CYS B N 1
ATOM 5495 C CA . CYS B 1 249 ? 12.242 33.625 31.859 1 88.31 249 CYS B CA 1
ATOM 5496 C C . CYS B 1 249 ? 13.312 34.469 31.188 1 88.31 249 CYS B C 1
ATOM 5498 O O . CYS B 1 249 ? 14.07 34 30.359 1 88.31 249 CYS B O 1
ATOM 5500 N N . VAL B 1 250 ? 13.266 35.688 31.562 1 91.25 250 VAL B N 1
ATOM 5501 C CA . VAL B 1 250 ? 14.25 36.656 31.047 1 91.25 250 VAL B CA 1
ATOM 5502 C C . VAL B 1 250 ? 14.969 37.344 32.188 1 91.25 250 VAL B C 1
ATOM 5504 O O . VAL B 1 250 ? 14.5 37.281 33.344 1 91.25 250 VAL B O 1
ATOM 5507 N N . PRO B 1 251 ? 16.094 37.875 31.891 1 90.12 251 PRO B N 1
ATOM 5508 C CA . PRO B 1 251 ? 16.781 38.625 32.938 1 90.12 251 PRO B CA 1
ATOM 5509 C C . PRO B 1 251 ? 15.953 39.781 33.5 1 90.12 251 PRO B C 1
ATOM 5511 O O . PRO B 1 251 ? 15.07 40.281 32.812 1 90.12 251 PRO B O 1
ATOM 5514 N N . ALA B 1 252 ? 16.281 40.188 34.688 1 86.38 252 ALA B N 1
ATOM 5515 C CA . ALA B 1 252 ? 15.531 41.25 35.406 1 86.38 252 ALA B CA 1
ATOM 5516 C C . ALA B 1 252 ? 15.578 42.562 34.625 1 86.38 252 ALA B C 1
ATOM 5518 O O . ALA B 1 252 ? 14.648 43.375 34.688 1 86.38 252 ALA B O 1
ATOM 5519 N N . VAL B 1 253 ? 16.672 42.781 33.906 1 87.88 253 VAL B N 1
ATOM 5520 C CA . VAL B 1 253 ? 16.859 44 33.156 1 87.88 253 VAL B CA 1
ATOM 5521 C C . VAL B 1 253 ? 16.234 43.875 31.766 1 87.88 253 VAL B C 1
ATOM 5523 O O . VAL B 1 253 ? 16.141 44.844 31.031 1 87.88 253 VAL B O 1
ATOM 5526 N N . GLY B 1 254 ? 15.688 42.719 31.562 1 89.75 254 GLY B N 1
ATOM 5527 C CA . GLY B 1 254 ? 15.172 42.469 30.234 1 89.75 254 GLY B CA 1
ATOM 5528 C C . GLY B 1 254 ? 16.234 41.938 29.266 1 89.75 254 GLY B C 1
ATOM 5529 O O . GLY B 1 254 ? 17.406 41.875 29.609 1 89.75 254 GLY B O 1
ATOM 5530 N N . LEU B 1 255 ? 15.75 41.656 28.094 1 93.31 255 LEU B N 1
ATOM 5531 C CA . LEU B 1 255 ? 16.672 41.156 27.078 1 93.31 255 LEU B CA 1
ATOM 5532 C C . LEU B 1 255 ? 17.375 42.312 26.375 1 93.31 255 LEU B C 1
ATOM 5534 O O . LEU B 1 255 ? 16.812 43.375 26.203 1 93.31 255 LEU B O 1
ATOM 5538 N N . PRO B 1 256 ? 18.625 42.125 26.078 1 92.88 256 PRO B N 1
ATOM 5539 C CA . PRO B 1 256 ? 19.297 43.125 25.266 1 92.88 256 PRO B CA 1
ATOM 5540 C C . PRO B 1 256 ? 18.578 43.438 23.969 1 92.88 256 PRO B C 1
ATOM 5542 O O . PRO B 1 256 ? 17.922 42.562 23.406 1 92.88 256 PRO B O 1
ATOM 5545 N N . GLU B 1 257 ? 18.75 44.625 23.453 1 92.25 257 GLU B N 1
ATOM 5546 C CA . GLU B 1 257 ? 18.062 45.094 22.25 1 92.25 257 GLU B CA 1
ATOM 5547 C C . GLU B 1 257 ? 18.438 44.219 21.047 1 92.25 257 GLU B C 1
ATOM 5549 O O . GLU B 1 257 ? 17.594 43.938 20.188 1 92.25 257 GLU B O 1
ATOM 5554 N N . LYS B 1 258 ? 19.672 43.812 21.016 1 93.12 258 LYS B N 1
ATOM 5555 C CA . LYS B 1 258 ? 20.125 42.938 19.906 1 93.12 258 LYS B CA 1
ATOM 5556 C C . LYS B 1 258 ? 19.375 41.625 19.906 1 93.12 258 LYS B C 1
ATOM 5558 O O . LYS B 1 258 ? 18.953 41.125 18.859 1 93.12 258 LYS B O 1
ATOM 5563 N N . THR B 1 259 ? 19.219 41.094 21.047 1 93.94 259 THR B N 1
ATOM 5564 C CA . THR B 1 259 ? 18.547 39.812 21.188 1 93.94 259 THR B CA 1
ATOM 5565 C C . THR B 1 259 ? 17.062 39.938 20.875 1 93.94 259 THR B C 1
ATOM 5567 O O . THR B 1 259 ? 16.469 39.062 20.25 1 93.94 259 THR B O 1
ATOM 5570 N N . ARG B 1 260 ? 16.484 40.969 21.297 1 94.75 260 ARG B N 1
ATOM 5571 C CA . ARG B 1 260 ? 15.07 41.219 21.016 1 94.75 260 ARG B CA 1
ATOM 5572 C C . ARG B 1 260 ? 14.82 41.344 19.516 1 94.75 260 ARG B C 1
ATOM 5574 O O . ARG B 1 260 ? 13.852 40.781 19 1 94.75 260 ARG B O 1
ATOM 5581 N N . LYS B 1 261 ? 15.727 42.094 18.906 1 95.19 261 LYS B N 1
ATOM 5582 C CA . LYS B 1 261 ? 15.602 42.25 17.469 1 95.19 261 LYS B CA 1
ATOM 5583 C C . LYS B 1 261 ? 15.75 40.938 16.734 1 95.19 261 LYS B C 1
ATOM 5585 O O . LYS B 1 261 ? 15.055 40.688 15.75 1 95.19 261 LYS B O 1
ATOM 5590 N N . GLU B 1 262 ? 16.672 40.125 17.141 1 95.69 262 GLU B N 1
ATOM 5591 C CA . GLU B 1 262 ? 16.891 38.812 16.531 1 95.69 262 GLU B CA 1
ATOM 5592 C C . GLU B 1 262 ? 15.672 37.938 16.719 1 95.69 262 GLU B C 1
ATOM 5594 O O . GLU B 1 262 ? 15.289 37.219 15.789 1 95.69 262 GLU B O 1
ATOM 5599 N N . LEU B 1 263 ? 15.133 37.969 17.906 1 96.62 263 LEU B N 1
ATOM 5600 C CA . LEU B 1 263 ? 13.938 37.188 18.188 1 96.62 263 LEU B CA 1
ATOM 5601 C C . LEU B 1 263 ? 12.781 37.625 17.297 1 96.62 263 LEU B C 1
ATOM 5603 O O . LEU B 1 263 ? 12.031 36.812 16.781 1 96.62 263 LEU B O 1
ATOM 5607 N N . GLN B 1 264 ? 12.688 38.906 17.156 1 96.75 264 GLN B N 1
ATOM 5608 C CA . GLN B 1 264 ? 11.633 39.469 16.312 1 96.75 264 GLN B CA 1
ATOM 5609 C C . GLN B 1 264 ? 11.828 39.031 14.852 1 96.75 264 GLN B C 1
ATOM 5611 O O . GLN B 1 264 ? 10.859 38.719 14.164 1 96.75 264 GLN B O 1
ATOM 5616 N N . GLN B 1 265 ? 12.984 39.062 14.406 1 97.06 265 GLN B N 1
ATOM 5617 C CA . GLN B 1 265 ? 13.289 38.625 13.039 1 97.06 265 GLN B CA 1
ATOM 5618 C C . GLN B 1 265 ? 12.961 37.156 12.836 1 97.06 265 GLN B C 1
ATOM 5620 O O . GLN B 1 265 ? 12.414 36.781 11.797 1 97.06 265 GLN B O 1
ATOM 5625 N N . LYS B 1 266 ? 13.375 36.375 13.75 1 97.06 266 LYS B N 1
ATOM 5626 C CA . LYS B 1 266 ? 13.078 34.938 13.672 1 97.06 266 LYS B CA 1
ATOM 5627 C C . LYS B 1 266 ? 11.57 34.688 13.703 1 97.06 266 LYS B C 1
ATOM 5629 O O . LYS B 1 266 ? 11.07 33.812 13.023 1 97.06 266 LYS B O 1
ATOM 5634 N N . ARG B 1 267 ? 10.875 35.406 14.523 1 97.44 267 ARG B N 1
ATOM 5635 C CA . ARG B 1 267 ? 9.422 35.281 14.594 1 97.44 267 ARG B CA 1
ATOM 5636 C C . ARG B 1 267 ? 8.781 35.656 13.258 1 97.44 267 ARG B C 1
ATOM 5638 O O . ARG B 1 267 ? 7.875 34.938 12.797 1 97.44 267 ARG B O 1
ATOM 5645 N N . ASP B 1 268 ? 9.273 36.75 12.664 1 96.94 268 ASP B N 1
ATOM 5646 C CA . ASP B 1 268 ? 8.758 37.188 11.367 1 96.94 268 ASP B CA 1
ATOM 5647 C C . ASP B 1 268 ? 9.023 36.125 10.297 1 96.94 268 ASP B C 1
ATOM 5649 O O . ASP B 1 268 ? 8.156 35.844 9.453 1 96.94 268 ASP B O 1
ATOM 5653 N N . CYS B 1 269 ? 10.172 35.594 10.328 1 97.12 269 CYS B N 1
ATOM 5654 C CA . CYS B 1 269 ? 10.508 34.531 9.383 1 97.12 269 CYS B CA 1
ATOM 5655 C C . CYS B 1 269 ? 9.602 33.312 9.578 1 97.12 269 CYS B C 1
ATOM 5657 O O . CYS B 1 269 ? 9.07 32.781 8.602 1 97.12 269 CYS B O 1
ATOM 5659 N N . ALA B 1 270 ? 9.438 32.906 10.773 1 97.5 270 ALA B N 1
ATOM 5660 C CA . ALA B 1 270 ? 8.562 31.766 11.07 1 97.5 270 ALA B CA 1
ATOM 5661 C C . ALA B 1 270 ? 7.125 32.062 10.648 1 97.5 270 ALA B C 1
ATOM 5663 O O . ALA B 1 270 ? 6.414 31.156 10.188 1 97.5 270 ALA B O 1
ATOM 5664 N N . ASN B 1 271 ? 6.746 33.25 10.844 1 95.5 271 ASN B N 1
ATOM 5665 C CA . ASN B 1 271 ? 5.398 33.656 10.438 1 95.5 271 ASN B CA 1
ATOM 5666 C C .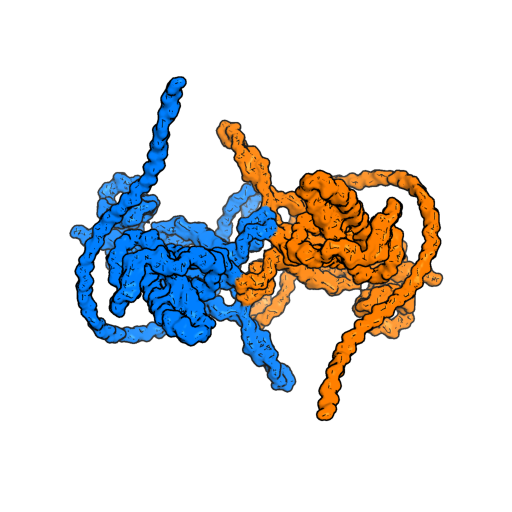 ASN B 1 271 ? 5.223 33.594 8.922 1 95.5 271 ASN B C 1
ATOM 5668 O O . ASN B 1 271 ? 4.152 33.219 8.438 1 95.5 271 ASN B O 1
ATOM 5672 N N . GLN B 1 272 ? 6.246 33.969 8.25 1 96.69 272 GLN B N 1
ATOM 5673 C CA . GLN B 1 272 ? 6.207 33.875 6.797 1 96.69 272 GLN B CA 1
ATOM 5674 C C . GLN B 1 272 ? 6.129 32.406 6.363 1 96.69 272 GLN B C 1
ATOM 5676 O O . GLN B 1 272 ? 5.406 32.062 5.426 1 96.69 272 GLN B O 1
ATOM 5681 N N . ILE B 1 273 ? 6.887 31.547 6.988 1 97 273 ILE B N 1
ATOM 5682 C CA . ILE B 1 273 ? 6.844 30.125 6.699 1 97 273 ILE B CA 1
ATOM 5683 C C . ILE B 1 273 ? 5.449 29.578 6.996 1 97 273 ILE B C 1
ATOM 5685 O O . ILE B 1 273 ? 4.914 28.781 6.23 1 97 273 ILE B O 1
ATOM 5689 N N . HIS B 1 274 ? 4.848 30.016 8.102 1 94.75 274 HIS B N 1
ATOM 5690 C CA . HIS B 1 274 ? 3.498 29.609 8.484 1 94.75 274 HIS B CA 1
ATOM 5691 C C . HIS B 1 274 ? 2.49 29.953 7.391 1 94.75 274 HIS B C 1
ATOM 5693 O O . HIS B 1 274 ? 1.69 29.109 6.984 1 94.75 274 HIS B O 1
ATOM 5699 N N . LYS B 1 275 ? 2.58 31.188 6.969 1 91.88 275 LYS B N 1
ATOM 5700 C CA . LYS B 1 275 ? 1.659 31.656 5.938 1 91.88 275 LYS B CA 1
ATOM 5701 C C . LYS B 1 275 ? 1.856 30.891 4.633 1 91.88 275 LYS B C 1
ATOM 5703 O O . LYS B 1 275 ? 0.886 30.547 3.947 1 91.88 275 LYS B O 1
ATOM 5708 N N . ALA B 1 276 ? 3.086 30.625 4.285 1 95.81 276 ALA B N 1
ATOM 5709 C CA . ALA B 1 276 ? 3.387 29.891 3.062 1 95.81 276 ALA B CA 1
ATOM 5710 C C . ALA B 1 276 ? 2.865 28.469 3.143 1 95.81 276 ALA B C 1
ATOM 5712 O O . ALA B 1 276 ? 2.248 27.969 2.197 1 95.81 276 ALA B O 1
ATOM 5713 N N . ALA B 1 277 ? 3.156 27.766 4.234 1 95.69 277 ALA B N 1
ATOM 5714 C CA . ALA B 1 277 ? 2.682 26.406 4.43 1 95.69 277 ALA B CA 1
ATOM 5715 C C . ALA B 1 277 ? 1.157 26.344 4.43 1 95.69 277 ALA B C 1
ATOM 5717 O O . ALA B 1 277 ? 0.565 25.438 3.854 1 95.69 277 ALA B O 1
ATOM 5718 N N . MET B 1 278 ? 0.551 27.312 5.012 1 91.56 278 MET B N 1
ATOM 5719 C CA . MET B 1 278 ? -0.906 27.406 5.062 1 91.56 278 MET B CA 1
ATOM 5720 C C . MET B 1 278 ? -1.488 27.578 3.662 1 91.56 278 MET B C 1
ATOM 5722 O O . MET B 1 278 ? -2.492 26.953 3.322 1 91.56 278 MET B O 1
ATOM 5726 N N . ALA B 1 279 ? -0.865 28.422 2.934 1 92.06 279 ALA B N 1
ATOM 5727 C CA . ALA B 1 279 ? -1.333 28.672 1.571 1 92.06 279 ALA B CA 1
ATOM 5728 C C . ALA B 1 279 ? -1.267 27.391 0.732 1 92.06 279 ALA B C 1
ATOM 5730 O O . ALA B 1 279 ? -2.195 27.094 -0.02 1 92.06 279 ALA B O 1
ATOM 5731 N N . ILE B 1 280 ? -0.192 26.656 0.835 1 95.19 280 ILE B N 1
ATOM 5732 C CA . ILE B 1 280 ? -0.028 25.422 0.098 1 95.19 280 ILE B CA 1
ATOM 5733 C C . ILE B 1 280 ? -1.069 24.406 0.565 1 95.19 280 ILE B C 1
ATOM 5735 O O . ILE B 1 280 ? -1.724 23.75 -0.254 1 95.19 280 ILE B O 1
ATOM 5739 N N . ASN B 1 281 ? -1.243 24.281 1.861 1 93.94 281 ASN B N 1
ATOM 5740 C CA . ASN B 1 281 ? -2.211 23.344 2.424 1 93.94 281 ASN B CA 1
ATOM 5741 C C . ASN B 1 281 ? -3.627 23.641 1.935 1 93.94 281 ASN B C 1
ATOM 5743 O O . ASN B 1 281 ? -4.348 22.719 1.521 1 93.94 281 ASN B O 1
ATOM 5747 N N . ASN B 1 282 ? -3.916 24.922 1.964 1 87.38 282 ASN B N 1
ATOM 5748 C CA . ASN B 1 282 ? -5.242 25.328 1.521 1 87.38 282 ASN B CA 1
ATOM 5749 C C . ASN B 1 282 ? -5.461 25.031 0.041 1 87.38 282 ASN B C 1
ATOM 5751 O O . ASN B 1 282 ? -6.551 24.625 -0.362 1 87.38 282 ASN B O 1
ATOM 5755 N N . SER B 1 283 ? -4.465 25.25 -0.697 1 91.38 283 SER B N 1
ATOM 5756 C CA . SER B 1 283 ? -4.555 24.969 -2.127 1 91.38 283 SER B CA 1
ATOM 5757 C C . SER B 1 283 ? -4.793 23.484 -2.395 1 91.38 283 SER B C 1
ATOM 5759 O O . SER B 1 283 ? -5.617 23.125 -3.238 1 91.38 283 SER B O 1
ATOM 5761 N N . ILE B 1 284 ? -4.129 22.656 -1.703 1 94.88 284 ILE B N 1
ATOM 5762 C CA . ILE B 1 284 ? -4.262 21.219 -1.887 1 94.88 284 ILE B CA 1
ATOM 5763 C C . ILE B 1 284 ? -5.648 20.766 -1.443 1 94.88 284 ILE B C 1
ATOM 5765 O O . ILE B 1 284 ? -6.305 19.984 -2.135 1 94.88 284 ILE B O 1
ATOM 5769 N N . LEU B 1 285 ? -6.105 21.281 -0.33 1 92.38 285 LEU B N 1
ATOM 5770 C CA . LEU B 1 285 ? -7.418 20.922 0.2 1 92.38 285 LEU B CA 1
ATOM 5771 C C . LEU B 1 285 ? -8.523 21.328 -0.768 1 92.38 285 LEU B C 1
ATOM 5773 O O . LEU B 1 285 ? -9.516 20.609 -0.921 1 92.38 285 LEU B O 1
ATOM 5777 N N . THR B 1 286 ? -8.297 22.438 -1.357 1 88.31 286 THR B N 1
ATOM 5778 C CA . THR B 1 286 ? -9.281 22.922 -2.318 1 88.31 286 THR B CA 1
ATOM 5779 C C . THR B 1 286 ? -9.367 21.984 -3.525 1 88.31 286 THR B C 1
ATOM 5781 O O . THR B 1 286 ? -10.438 21.812 -4.102 1 88.31 286 THR B O 1
ATOM 5784 N N . GLU B 1 287 ? -8.273 21.359 -3.902 1 91.19 287 GLU B N 1
ATOM 5785 C CA . GLU B 1 287 ? -8.211 20.469 -5.066 1 91.19 287 GLU B CA 1
ATOM 5786 C C . GLU B 1 287 ? -8.758 19.078 -4.738 1 91.19 287 GLU B C 1
ATOM 5788 O O . GLU B 1 287 ? -9.164 18.344 -5.633 1 91.19 287 GLU B O 1
ATOM 5793 N N . MET B 1 288 ? -8.75 18.734 -3.477 1 93 288 MET B N 1
ATOM 5794 C CA . MET B 1 288 ? -9.258 17.422 -3.072 1 93 288 MET B CA 1
ATOM 5795 C C . MET B 1 288 ? -10.75 17.312 -3.348 1 93 288 MET B C 1
ATOM 5797 O O . MET B 1 288 ? -11.492 18.281 -3.166 1 93 288 MET B O 1
ATOM 5801 N N . GLU B 1 289 ? -11.156 16.141 -3.775 1 90.81 289 GLU B N 1
ATOM 5802 C CA . GLU B 1 289 ? -12.562 15.906 -4.07 1 90.81 289 GLU B CA 1
ATOM 5803 C C . GLU B 1 289 ? -13.406 15.891 -2.797 1 90.81 289 GLU B C 1
ATOM 5805 O O . GLU B 1 289 ? -12.953 15.398 -1.758 1 90.81 289 GLU B O 1
ATOM 5810 N N . ILE B 1 290 ? -14.594 16.453 -2.881 1 90.94 290 ILE B N 1
ATOM 5811 C CA . ILE B 1 290 ? -15.539 16.391 -1.775 1 90.94 290 ILE B CA 1
ATOM 5812 C C . ILE B 1 290 ? -16.203 15.008 -1.743 1 90.94 290 ILE B C 1
ATOM 5814 O O . ILE B 1 290 ? -16.859 14.602 -2.709 1 90.94 290 ILE B O 1
ATOM 5818 N N . PRO B 1 291 ? -16 14.375 -0.655 1 91.19 291 PRO B N 1
ATOM 5819 C CA . PRO B 1 291 ? -16.609 13.039 -0.584 1 91.19 291 PRO B CA 1
ATOM 5820 C C . PRO B 1 291 ? -18.125 13.062 -0.646 1 91.19 291 PRO B C 1
ATOM 5822 O O . PRO B 1 291 ? -18.75 13.961 -0.073 1 91.19 291 PRO B O 1
ATOM 5825 N N . GLU B 1 292 ? -18.688 12.016 -1.202 1 89.12 292 GLU B N 1
ATOM 5826 C CA . GLU B 1 292 ? -20.141 11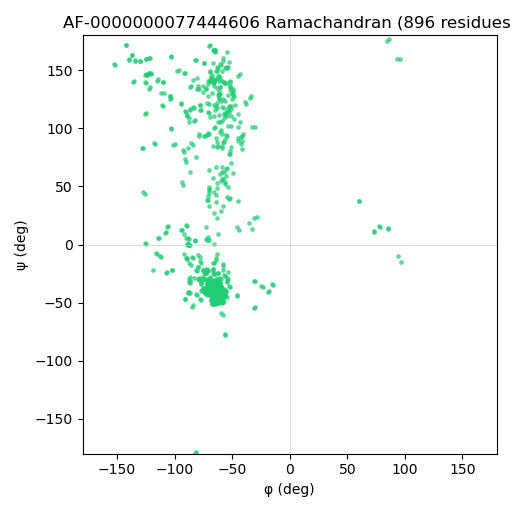.875 -1.286 1 89.12 292 GLU B CA 1
ATOM 5827 C C . GLU B 1 292 ? -20.766 11.719 0.099 1 89.12 292 GLU B C 1
ATOM 5829 O O . GLU B 1 292 ? -21.875 12.18 0.34 1 89.12 292 GLU B O 1
ATOM 5834 N N . THR B 1 293 ? -20.031 11.102 0.923 1 87.44 293 THR B N 1
ATOM 5835 C CA . THR B 1 293 ? -20.5 10.883 2.285 1 87.44 293 THR B CA 1
ATOM 5836 C C . THR B 1 293 ? -20.75 12.219 2.99 1 87.44 293 THR B C 1
ATOM 5838 O O . THR B 1 293 ? -21.703 12.352 3.758 1 87.44 293 THR B O 1
ATOM 5841 N N . TYR B 1 294 ? -19.938 13.234 2.684 1 90.94 294 TYR B N 1
ATOM 5842 C CA . TYR B 1 294 ? -20.109 14.562 3.262 1 90.94 294 TYR B CA 1
ATOM 5843 C C . TYR B 1 294 ? -21.328 15.258 2.67 1 90.94 294 TYR B C 1
ATOM 5845 O O . TYR B 1 294 ? -22.141 15.844 3.4 1 90.94 294 TYR B O 1
ATOM 5853 N N . MET B 1 295 ? -21.5 15.164 1.462 1 88.62 295 MET B N 1
ATOM 5854 C CA . MET B 1 295 ? -22.625 15.805 0.779 1 88.62 295 MET B CA 1
ATOM 5855 C C . MET B 1 295 ? -23.953 15.242 1.276 1 88.62 295 MET B C 1
ATOM 5857 O O . MET B 1 295 ? -24.938 15.977 1.401 1 88.62 295 MET B O 1
ATOM 5861 N N . ALA B 1 296 ? -23.844 13.953 1.585 1 87.38 296 ALA B N 1
ATOM 5862 C CA . ALA B 1 296 ? -25.062 13.273 2.033 1 87.38 296 ALA B CA 1
ATOM 5863 C C . ALA B 1 296 ? -25.453 13.742 3.43 1 87.38 296 ALA B C 1
ATOM 5865 O O . ALA B 1 296 ? -26.625 13.648 3.805 1 87.38 296 ALA B O 1
ATOM 5866 N N . THR B 1 297 ? -24.547 14.273 4.18 1 87.69 297 THR B N 1
ATOM 5867 C CA . THR B 1 297 ? -24.812 14.68 5.555 1 87.69 297 THR B CA 1
ATOM 5868 C C . THR B 1 297 ? -25.297 16.125 5.605 1 87.69 297 THR B C 1
ATOM 5870 O O . THR B 1 297 ? -25.766 16.594 6.645 1 87.69 297 THR B O 1
ATOM 5873 N N . LEU B 1 298 ? -25.203 16.859 4.543 1 89.25 298 LEU B N 1
ATOM 5874 C CA . LEU B 1 298 ? -25.578 18.266 4.516 1 89.25 298 LEU B CA 1
ATOM 5875 C C . LEU B 1 298 ? -27.078 18.438 4.742 1 89.25 298 LEU B C 1
ATOM 5877 O O . LEU B 1 298 ? -27.875 17.641 4.262 1 89.25 298 LEU B O 1
ATOM 5881 N N . PRO B 1 299 ? -27.344 19.438 5.504 1 86.38 299 PRO B N 1
ATOM 5882 C CA . PRO B 1 299 ? -28.781 19.703 5.715 1 86.38 299 PRO B CA 1
ATOM 5883 C C . PRO B 1 299 ? -29.484 20.125 4.43 1 86.38 299 PRO B C 1
ATOM 5885 O O . PRO B 1 299 ? -28.844 20.453 3.436 1 86.38 299 PRO B O 1
ATOM 5888 N N . LYS B 1 300 ? -30.734 20.094 4.484 1 83.81 300 LYS B N 1
ATOM 5889 C CA . LYS B 1 300 ? -31.547 20.422 3.316 1 83.81 300 LYS B CA 1
ATOM 5890 C C . LYS B 1 300 ? -31.469 21.906 2.994 1 83.81 300 LYS B C 1
ATOM 5892 O O . LYS B 1 300 ? -31.562 22.297 1.83 1 83.81 300 LYS B O 1
ATOM 5897 N N . SER B 1 301 ? -31.359 22.703 4.133 1 87.75 301 SER B N 1
ATOM 5898 C CA . SER B 1 301 ? -31.328 24.141 3.908 1 87.75 301 SER B CA 1
ATOM 5899 C C . SER B 1 301 ? -30.094 24.781 4.543 1 87.75 301 SER B C 1
ATOM 5901 O O . SER B 1 301 ? -29.688 24.375 5.637 1 87.75 301 SER B O 1
ATOM 5903 N N . GLY B 1 302 ? -29.516 25.688 3.857 1 88.56 302 GLY B N 1
ATOM 5904 C CA . GLY B 1 302 ? -28.375 26.406 4.379 1 88.56 302 GLY B CA 1
ATOM 5905 C C . GLY B 1 302 ? -28.703 27.25 5.602 1 88.56 302 GLY B C 1
ATOM 5906 O O . GLY B 1 302 ? -27.891 27.375 6.516 1 88.56 302 GLY B O 1
ATOM 5907 N N . ARG B 1 303 ? -29.875 27.781 5.602 1 89.81 303 ARG B N 1
ATOM 5908 C CA . ARG B 1 303 ? -30.344 28.594 6.727 1 89.81 303 ARG B CA 1
ATOM 5909 C C . ARG B 1 303 ? -30.375 27.781 8.016 1 89.81 303 ARG B C 1
ATOM 5911 O O . ARG B 1 303 ? -30.016 28.266 9.078 1 89.81 303 ARG B O 1
ATOM 5918 N N . ALA B 1 304 ? -30.797 26.547 7.863 1 87.12 304 ALA B N 1
ATOM 5919 C CA . ALA B 1 304 ? -30.906 25.656 9.016 1 87.12 304 ALA B CA 1
ATOM 5920 C C . ALA B 1 304 ? -29.516 25.359 9.609 1 87.12 304 ALA B C 1
ATOM 5922 O O . ALA B 1 304 ? -29.375 25.234 10.828 1 87.12 304 ALA B O 1
ATOM 5923 N N . SER B 1 305 ? -28.562 25.359 8.812 1 85.56 305 SER B N 1
ATOM 5924 C CA . SER B 1 305 ? -27.203 25.078 9.25 1 85.56 305 SER B CA 1
ATOM 5925 C C . SER B 1 305 ? -26.547 26.312 9.867 1 85.56 305 SER B C 1
ATOM 5927 O O . SER B 1 305 ? -25.828 26.203 10.867 1 85.56 305 SER B O 1
ATOM 5929 N N . LEU B 1 306 ? -26.703 27.406 9.328 1 90.38 306 LEU B N 1
ATOM 5930 C CA . LEU B 1 306 ? -26.031 28.641 9.68 1 90.38 306 LEU B CA 1
ATOM 5931 C C . LEU B 1 306 ? -26.625 29.266 10.938 1 90.38 306 LEU B C 1
ATOM 5933 O O . LEU B 1 306 ? -25.922 29.828 11.758 1 90.38 306 LEU B O 1
ATOM 5937 N N . GLY B 1 307 ? -27.906 29.109 11.133 1 88 307 GLY B N 1
ATOM 5938 C CA . GLY B 1 307 ? -28.656 29.844 12.148 1 88 307 GLY B CA 1
ATOM 5939 C C . GLY B 1 307 ? -29.297 31.109 11.633 1 88 307 GLY B C 1
ATOM 5940 O O . GLY B 1 307 ? -28.828 31.703 10.664 1 88 307 GLY B O 1
ATOM 5941 N N . ASP B 1 308 ? -30.203 31.531 12.289 1 88.31 308 ASP B N 1
ATOM 5942 C CA . ASP B 1 308 ? -31.062 32.625 11.812 1 88.31 308 ASP B CA 1
ATOM 5943 C C . ASP B 1 308 ? -30.312 33.938 11.828 1 88.31 308 ASP B C 1
ATOM 5945 O O . ASP B 1 308 ? -30.422 34.75 10.883 1 88.31 308 ASP B O 1
ATOM 5949 N N . SER B 1 309 ? -29.594 34.125 12.812 1 87 309 SER B N 1
ATOM 5950 C CA . SER B 1 309 ? -28.922 35.438 12.977 1 87 309 SER B CA 1
ATOM 5951 C C . SER B 1 309 ? -27.906 35.656 11.867 1 87 309 SER B C 1
ATOM 5953 O O . SER B 1 309 ? -27.875 36.719 11.258 1 87 309 SER B O 1
ATOM 5955 N N . ILE B 1 310 ? -27.109 34.719 11.633 1 91.69 310 ILE B N 1
ATOM 5956 C CA . ILE B 1 310 ? -26.062 34.844 10.625 1 91.69 310 ILE B CA 1
ATOM 5957 C C . ILE B 1 310 ? -26.688 34.906 9.234 1 91.69 310 ILE B C 1
ATOM 5959 O O . ILE B 1 310 ? -26.281 35.719 8.391 1 91.69 310 ILE B O 1
ATOM 5963 N N . TYR B 1 311 ? -27.688 34.094 9.062 1 93.12 311 TYR B N 1
ATOM 5964 C CA . TYR B 1 311 ? -28.359 34.062 7.766 1 93.12 311 TYR B CA 1
ATOM 5965 C C . TYR B 1 311 ? -28.969 35.406 7.434 1 93.12 311 TYR B C 1
ATOM 5967 O O . TYR B 1 311 ? -28.875 35.906 6.305 1 93.12 311 TYR B O 1
ATOM 5975 N N . LYS B 1 312 ? -29.625 35.969 8.383 1 91.12 312 LYS B N 1
ATOM 5976 C CA . LYS B 1 312 ? -30.281 37.25 8.18 1 91.12 312 LYS B CA 1
ATOM 5977 C C . LYS B 1 312 ? -29.281 38.312 7.762 1 91.12 312 LYS B C 1
ATOM 5979 O O . LYS B 1 312 ? -29.547 39.125 6.848 1 91.12 312 LYS B O 1
ATOM 5984 N N . TYR B 1 313 ? -28.25 38.281 8.43 1 91.81 313 TYR B N 1
ATOM 5985 C CA . TYR B 1 313 ? -27.234 39.281 8.086 1 91.81 313 TYR B CA 1
ATOM 5986 C C . TYR B 1 313 ? -26.688 39.031 6.684 1 91.81 313 TYR B C 1
ATOM 5988 O O . TYR B 1 313 ? -26.516 39.969 5.91 1 91.81 313 TYR B O 1
ATOM 5996 N N . MET B 1 314 ? -26.469 37.844 6.32 1 92.38 314 MET B N 1
ATOM 5997 C CA . MET B 1 314 ? -25.906 37.5 5.02 1 92.38 314 MET B CA 1
ATOM 5998 C C . MET B 1 314 ? -26.891 37.812 3.895 1 92.38 314 MET B C 1
ATOM 6000 O O . MET B 1 314 ? -26.469 38.219 2.803 1 92.38 314 MET B O 1
ATOM 6004 N N . SER B 1 315 ? -28.109 37.625 4.227 1 90.44 315 SER B N 1
ATOM 6005 C CA . SER B 1 315 ? -29.109 37.75 3.176 1 90.44 315 SER B CA 1
ATOM 6006 C C . SER B 1 315 ? -29.562 39.188 3.002 1 90.44 315 SER B C 1
ATOM 6008 O O . SER B 1 315 ? -29.953 39.594 1.908 1 90.44 315 SER B O 1
ATOM 6010 N N . THR B 1 316 ? -29.469 39.875 4.07 1 85.25 316 THR B N 1
ATOM 6011 C CA . THR B 1 316 ? -30.109 41.188 4.027 1 85.25 316 THR B CA 1
ATOM 6012 C C . THR B 1 316 ? -29.078 42.281 3.945 1 85.25 316 THR B C 1
ATOM 6014 O O . THR B 1 316 ? -29.391 43.406 3.535 1 85.25 316 THR B O 1
ATOM 6017 N N . ALA B 1 317 ? -27.953 42.062 4.344 1 82.06 317 ALA B N 1
ATOM 6018 C CA . ALA B 1 317 ? -26.953 43.125 4.422 1 82.06 317 ALA B CA 1
ATOM 6019 C C . ALA B 1 317 ? -26.594 43.625 3.033 1 82.06 317 ALA B C 1
ATOM 6021 O O . ALA B 1 317 ? -26.156 42.875 2.174 1 82.06 317 ALA B O 1
ATOM 6022 N N . GLU B 1 318 ? -26.797 44.906 2.744 1 81.56 318 GLU B N 1
ATOM 6023 C CA . GLU B 1 318 ? -26.406 45.531 1.48 1 81.56 318 GLU B CA 1
ATOM 6024 C C . GLU B 1 318 ? -24.891 45.594 1.342 1 81.56 318 GLU B C 1
ATOM 6026 O O . GLU B 1 318 ? -24.344 45.25 0.287 1 81.56 318 GLU B O 1
ATOM 6031 N N . LYS B 1 319 ? -24.328 46.125 2.412 1 87.69 319 LYS B N 1
ATOM 6032 C CA . LYS B 1 319 ? -22.875 46.125 2.461 1 87.69 319 LYS B CA 1
ATOM 6033 C C . LYS B 1 319 ? -22.344 45 3.354 1 87.69 319 LYS B C 1
ATOM 6035 O O . LYS B 1 319 ? -22.031 45.219 4.523 1 87.69 319 LYS B O 1
ATOM 6040 N N . PHE B 1 320 ? -22.219 43.938 2.822 1 90.38 320 PHE B N 1
ATOM 6041 C CA . PHE B 1 320 ? -21.812 42.75 3.566 1 90.38 320 PHE B CA 1
ATOM 6042 C C . PHE B 1 320 ? -20.359 42.844 3.998 1 90.38 320 PHE B C 1
ATOM 6044 O O . PHE B 1 320 ? -19.469 43.125 3.176 1 90.38 320 PHE B O 1
ATOM 6051 N N . SER B 1 321 ? -20.141 42.781 5.25 1 91.5 321 SER B N 1
ATOM 6052 C CA . SER B 1 321 ? -18.797 42.781 5.828 1 91.5 321 SER B CA 1
ATOM 6053 C C . SER B 1 321 ? -18.609 41.562 6.73 1 91.5 321 SER B C 1
ATOM 6055 O O . SER B 1 321 ? -19.172 41.5 7.816 1 91.5 321 SER B O 1
ATOM 6057 N N . PRO B 1 322 ? -17.766 40.688 6.32 1 91.5 322 PRO B N 1
ATOM 6058 C CA . PRO B 1 322 ? -17.531 39.531 7.156 1 91.5 322 PRO B CA 1
ATOM 6059 C C . PRO B 1 322 ? -16.938 39.875 8.516 1 91.5 322 PRO B C 1
ATOM 6061 O O . PRO B 1 322 ? -17.266 39.219 9.523 1 91.5 322 PRO B O 1
ATOM 6064 N N . ASP B 1 323 ? -16.141 40.906 8.57 1 90 323 ASP B N 1
ATOM 6065 C CA . ASP B 1 323 ? -15.508 41.344 9.812 1 90 323 ASP B CA 1
ATOM 6066 C C . ASP B 1 323 ? -16.547 41.812 10.82 1 90 323 ASP B C 1
ATOM 6068 O O . ASP B 1 323 ? -16.438 41.531 12.016 1 90 323 ASP B O 1
ATOM 6072 N N . PHE B 1 324 ? -17.422 42.531 10.297 1 89 324 PHE B N 1
ATOM 6073 C CA . PHE B 1 324 ? -18.484 43.031 11.164 1 89 324 PHE B CA 1
ATOM 6074 C C . PHE B 1 324 ? -19.281 41.875 11.758 1 89 324 PHE B C 1
ATOM 6076 O O . PHE B 1 324 ? -19.594 41.875 12.953 1 89 324 PHE B O 1
ATOM 6083 N N . LEU B 1 325 ? -19.609 40.969 10.945 1 91.25 325 LEU B N 1
ATOM 6084 C CA . LEU B 1 325 ? -20.375 39.812 11.391 1 91.25 325 LEU B CA 1
ATOM 6085 C C . LEU B 1 325 ? -19.609 39.062 12.484 1 91.25 325 LEU B C 1
ATOM 6087 O O . LEU B 1 325 ? -20.188 38.719 13.523 1 91.25 325 LEU B O 1
ATOM 6091 N N . LEU B 1 326 ? -18.344 38.781 12.297 1 90.06 326 LEU B N 1
ATOM 6092 C CA . LEU B 1 326 ? -17.547 38 13.227 1 90.06 326 LEU B CA 1
ATOM 6093 C C . LEU B 1 326 ? -17.359 38.75 14.547 1 90.06 326 LEU B C 1
ATOM 6095 O O . LEU B 1 326 ? -17.281 38.125 15.609 1 90.06 326 LEU B O 1
ATOM 6099 N N . ASN B 1 327 ? -17.312 40 14.438 1 88 327 ASN B N 1
ATOM 6100 C CA . ASN B 1 327 ? -17.234 40.812 15.648 1 88 327 ASN B CA 1
ATOM 6101 C C . ASN B 1 327 ? -18.516 40.719 16.469 1 88 327 ASN B C 1
ATOM 6103 O O . ASN B 1 327 ? -18.484 40.812 17.688 1 88 327 ASN B O 1
ATOM 6107 N N . CYS B 1 328 ? -19.547 40.594 15.711 1 85.94 328 CYS B N 1
ATOM 6108 C CA . CYS B 1 328 ? -20.844 40.5 16.375 1 85.94 328 CYS B CA 1
ATOM 6109 C C . CYS B 1 328 ? -21.047 39.125 17 1 85.94 328 CYS B C 1
ATOM 6111 O O . CYS B 1 328 ? -21.812 38.969 17.953 1 85.94 328 CYS B O 1
ATOM 6113 N N . LEU B 1 329 ? -20.234 38.25 16.391 1 85.25 329 LEU B N 1
ATOM 6114 C CA . LEU B 1 329 ? -20.344 36.875 16.922 1 85.25 329 LEU B CA 1
ATOM 6115 C C . LEU B 1 329 ? -19.406 36.688 18.094 1 85.25 329 LEU B C 1
ATOM 6117 O O . LEU B 1 329 ? -18.328 37.281 18.156 1 85.25 329 LEU B O 1
ATOM 6121 N N . ASP B 1 330 ? -19.703 36.625 19.328 1 79.31 330 ASP B N 1
ATOM 6122 C CA . ASP B 1 330 ? -18.922 36.438 20.531 1 79.31 330 ASP B CA 1
ATOM 6123 C C . ASP B 1 330 ? -18.062 35.156 20.422 1 79.31 330 ASP B C 1
ATOM 6125 O O . ASP B 1 330 ? -18.234 34.219 21.188 1 79.31 330 ASP B O 1
ATOM 6129 N N . VAL B 1 331 ? -17.062 35.219 19.438 1 82.31 331 VAL B N 1
ATOM 6130 C CA . VAL B 1 331 ? -16.188 34.062 19.281 1 82.31 331 VAL B CA 1
ATOM 6131 C C . VAL B 1 331 ? -15.055 34.125 20.312 1 82.31 331 VAL B C 1
ATOM 6133 O O . VAL B 1 331 ? -14.18 35 20.219 1 82.31 331 VAL B O 1
ATOM 6136 N N . THR B 1 332 ? -15.062 33.344 21.328 1 75.12 332 THR B N 1
ATOM 6137 C CA . THR B 1 332 ? -14.141 33.438 22.453 1 75.12 332 THR B CA 1
ATOM 6138 C C . THR B 1 332 ? -13.039 32.375 22.359 1 75.12 332 THR B C 1
ATOM 6140 O O . THR B 1 332 ? -11.992 32.531 22.984 1 75.12 332 THR B O 1
ATOM 6143 N N . SER B 1 333 ? -13.375 31.359 21.609 1 76.81 333 SER B N 1
ATOM 6144 C CA . SER B 1 333 ? -12.414 30.266 21.562 1 76.81 333 SER B CA 1
ATOM 6145 C C . SER B 1 333 ? -12.234 29.734 20.141 1 76.81 333 SER B C 1
ATOM 6147 O O . SER B 1 333 ? -13.047 30.031 19.266 1 76.81 333 SER B O 1
ATOM 6149 N N . GLU B 1 334 ? -11.156 29.031 20.016 1 80.5 334 GLU B N 1
ATOM 6150 C CA . GLU B 1 334 ? -10.914 28.359 18.75 1 80.5 334 GLU B CA 1
ATOM 6151 C C . GLU B 1 334 ? -12 27.344 18.438 1 80.5 334 GLU B C 1
ATOM 6153 O O . GLU B 1 334 ? -12.336 27.109 17.281 1 80.5 334 GLU B O 1
ATOM 6158 N N . HIS B 1 335 ? -12.492 26.828 19.422 1 83 335 HIS B N 1
ATOM 6159 C CA . HIS B 1 335 ? -13.57 25.859 19.25 1 83 335 HIS B CA 1
ATOM 6160 C C . HIS B 1 335 ? -14.82 26.531 18.672 1 83 335 HIS B C 1
ATOM 6162 O O . HIS B 1 335 ? -15.477 25.984 17.797 1 83 335 HIS B O 1
ATOM 6168 N N . ASP B 1 336 ? -15.086 27.734 19.203 1 87.25 336 ASP B N 1
ATOM 6169 C CA . ASP B 1 336 ? -16.219 28.484 18.688 1 87.25 336 ASP B CA 1
ATOM 6170 C C . ASP B 1 336 ? -16.016 28.844 17.219 1 87.25 336 ASP B C 1
ATOM 6172 O O . ASP B 1 336 ? -16.953 28.766 16.422 1 87.25 336 ASP B O 1
ATOM 6176 N N . ALA B 1 337 ? -14.797 29.172 17 1 89.75 337 ALA B N 1
ATOM 6177 C CA . ALA B 1 337 ? -14.469 29.562 15.633 1 89.75 337 ALA B CA 1
ATOM 6178 C C . ALA B 1 337 ? -14.664 28.391 14.68 1 89.75 337 ALA B C 1
ATOM 6180 O O . ALA B 1 337 ? -15.164 28.562 13.57 1 89.75 337 ALA B O 1
ATOM 6181 N N . LEU B 1 338 ? -14.305 27.234 15.102 1 90.12 338 LEU B N 1
ATOM 6182 C CA . LEU B 1 338 ? -14.438 26.047 14.281 1 90.12 338 LEU B CA 1
ATOM 6183 C C . LEU B 1 338 ? -15.906 25.703 14.047 1 90.12 338 LEU B C 1
ATOM 6185 O O . LEU B 1 338 ? -16.281 25.297 12.945 1 90.12 338 LEU B O 1
ATOM 6189 N N . GLU B 1 339 ? -16.688 25.812 15.055 1 89.69 339 GLU B N 1
ATOM 6190 C CA . GLU B 1 339 ? -18.109 25.516 14.922 1 89.69 339 GLU B CA 1
ATOM 6191 C C . GLU B 1 339 ? -18.766 26.422 13.883 1 89.69 339 GLU B C 1
ATOM 6193 O O . GLU B 1 339 ? -19.562 25.969 13.07 1 89.69 339 GLU B O 1
ATOM 6198 N N . ILE B 1 340 ? -18.391 27.641 13.977 1 90.81 340 ILE B N 1
ATOM 6199 C CA . ILE B 1 340 ? -18.938 28.594 13.031 1 90.81 340 ILE B CA 1
ATOM 6200 C C . ILE B 1 340 ? -18.469 28.266 11.617 1 90.81 340 ILE B C 1
ATOM 6202 O O . ILE B 1 340 ? -19.25 28.297 10.664 1 90.81 340 ILE B O 1
ATOM 6206 N N . ALA B 1 341 ? -17.188 27.969 11.57 1 91.88 341 ALA B N 1
ATOM 6207 C CA . ALA B 1 341 ? -16.625 27.625 10.273 1 91.88 341 ALA B CA 1
ATOM 6208 C C . ALA B 1 341 ? -17.344 26.422 9.672 1 91.88 341 ALA B C 1
ATOM 6210 O O . ALA B 1 341 ? -17.672 26.406 8.477 1 91.88 341 ALA B O 1
ATOM 6211 N N . ASP B 1 342 ? -17.625 25.484 10.422 1 92.31 342 ASP B N 1
ATOM 6212 C CA . ASP B 1 342 ? -18.297 24.281 9.969 1 92.31 342 ASP B CA 1
ATOM 6213 C C . ASP B 1 342 ? -19.703 24.594 9.461 1 92.31 342 ASP B C 1
ATOM 6215 O O . ASP B 1 342 ? -20.141 24.062 8.43 1 92.31 342 ASP B O 1
ATOM 6219 N N . ARG B 1 343 ? -20.375 25.406 10.234 1 92.12 343 ARG B N 1
ATOM 6220 C CA . ARG B 1 343 ? -21.734 25.766 9.852 1 92.12 343 ARG B CA 1
ATOM 6221 C C . ARG B 1 343 ? -21.734 26.562 8.547 1 92.12 343 ARG B C 1
ATOM 6223 O O . ARG B 1 343 ? -22.562 26.312 7.66 1 92.12 343 ARG B O 1
ATOM 6230 N N . VAL B 1 344 ? -20.859 27.453 8.5 1 92.75 344 VAL B N 1
ATOM 6231 C CA . VAL B 1 344 ? -20.766 28.312 7.32 1 92.75 344 VAL B CA 1
ATOM 6232 C C . VAL B 1 344 ? -20.406 27.484 6.098 1 92.75 344 VAL B C 1
ATOM 6234 O O . VAL B 1 344 ? -20.984 27.656 5.023 1 92.75 344 VAL B O 1
ATOM 6237 N N . GLU B 1 345 ? -19.469 26.594 6.297 1 92.56 345 GLU B N 1
ATOM 6238 C CA . GLU B 1 345 ? -19 25.75 5.199 1 92.56 345 GLU B CA 1
ATOM 6239 C C . GLU B 1 345 ? -20.094 24.812 4.719 1 92.56 345 GLU B C 1
ATOM 6241 O O . GLU B 1 345 ? -20.297 24.641 3.512 1 92.56 345 GLU B O 1
ATOM 6246 N N . ALA B 1 346 ? -20.75 24.219 5.617 1 91.81 346 ALA B N 1
ATOM 6247 C CA . ALA B 1 346 ? -21.875 23.344 5.262 1 91.81 346 ALA B CA 1
ATOM 6248 C C . ALA B 1 346 ? -22.938 24.125 4.465 1 91.81 346 ALA B C 1
ATOM 6250 O O . ALA B 1 346 ? -23.406 23.641 3.432 1 91.81 346 ALA B O 1
ATOM 6251 N N . SER B 1 347 ? -23.234 25.266 4.934 1 92.38 347 SER B N 1
ATOM 6252 C CA . SER B 1 347 ? -24.234 26.094 4.266 1 92.38 347 SER B CA 1
ATOM 6253 C C . SER B 1 347 ? -23.766 26.5 2.871 1 92.38 347 SER B C 1
ATOM 6255 O O . SER B 1 347 ? -24.562 26.547 1.933 1 92.38 347 SER B O 1
ATOM 6257 N N . MET B 1 348 ? -22.547 26.797 2.807 1 92 348 MET B N 1
ATOM 6258 C CA . MET B 1 348 ? -21.969 27.203 1.53 1 92 348 MET B CA 1
ATOM 6259 C C . MET B 1 348 ? -22.203 26.141 0.466 1 92 348 MET B C 1
ATOM 6261 O O . MET B 1 348 ? -22.656 26.438 -0.64 1 92 348 MET B O 1
ATOM 6265 N N . TYR B 1 349 ? -22.016 24.984 0.81 1 90 349 TYR B N 1
ATOM 6266 C CA . TYR B 1 349 ? -22.109 23.922 -0.177 1 90 349 TYR B CA 1
ATOM 6267 C C . TYR B 1 349 ? -23.562 23.562 -0.454 1 90 349 TYR B C 1
ATOM 6269 O O . TYR B 1 349 ? -23.906 23.141 -1.561 1 90 349 TYR B O 1
ATOM 6277 N N . VAL B 1 350 ? -24.406 23.719 0.481 1 90.06 350 VAL B N 1
ATOM 6278 C CA . VAL B 1 350 ? -25.844 23.562 0.222 1 90.06 350 VAL B CA 1
ATOM 6279 C C . VAL B 1 350 ? -26.281 24.578 -0.833 1 90.06 350 VAL B C 1
ATOM 6281 O O . VAL B 1 350 ? -26.984 24.219 -1.784 1 90.06 350 VAL B O 1
ATOM 6284 N N . TRP B 1 351 ? -25.797 25.781 -0.63 1 90.44 351 TRP B N 1
ATOM 6285 C CA . TRP B 1 351 ? -26.188 26.828 -1.562 1 90.44 351 TRP B CA 1
ATOM 6286 C C . TRP B 1 351 ? -25.547 26.609 -2.93 1 90.44 351 TRP B C 1
ATOM 6288 O O . TRP B 1 351 ? -26.172 26.859 -3.961 1 90.44 351 TRP B O 1
ATOM 6298 N N . ARG B 1 352 ? -24.438 26.141 -2.988 1 87.81 352 ARG B N 1
ATOM 6299 C CA . ARG B 1 352 ? -23.781 25.844 -4.258 1 87.81 352 ARG B CA 1
ATOM 6300 C C . ARG B 1 352 ? -24.5 24.734 -5 1 87.81 352 ARG B C 1
ATOM 6302 O O . ARG B 1 352 ? -24.641 24.781 -6.223 1 87.81 352 ARG B O 1
ATOM 6309 N N . ARG B 1 353 ? -24.828 23.766 -4.281 1 85 353 ARG B N 1
ATOM 6310 C CA . ARG B 1 353 ? -25.562 22.656 -4.867 1 85 353 ARG B CA 1
ATOM 6311 C C . ARG B 1 353 ? -26.906 23.125 -5.445 1 85 353 ARG B C 1
ATOM 6313 O O . ARG B 1 353 ? -27.266 22.734 -6.555 1 85 353 ARG B O 1
ATOM 6320 N N . LYS B 1 354 ? -27.547 23.922 -4.738 1 84.19 354 LYS B N 1
ATOM 6321 C CA . LYS B 1 354 ? -28.844 24.453 -5.18 1 84.19 354 LYS B CA 1
ATOM 6322 C C . LYS B 1 354 ? -28.672 25.375 -6.379 1 84.19 354 LYS B C 1
ATOM 6324 O O . LYS B 1 354 ? -29.531 25.406 -7.266 1 84.19 354 LYS B O 1
ATOM 6329 N N . ALA B 1 355 ? -27.641 26.062 -6.316 1 83.38 355 ALA B N 1
ATOM 6330 C CA . ALA B 1 355 ? -27.375 26.969 -7.43 1 83.38 355 ALA B CA 1
ATOM 6331 C C . ALA B 1 355 ? -27.094 26.188 -8.711 1 83.38 355 ALA B C 1
ATOM 6333 O O . ALA B 1 355 ? -27.469 26.609 -9.805 1 83.38 355 ALA B O 1
ATOM 6334 N N . SER B 1 356 ? -26.438 25.078 -8.648 1 78.06 356 SER B N 1
ATOM 6335 C CA . SER B 1 356 ? -26.094 24.266 -9.797 1 78.06 356 SER B CA 1
ATOM 6336 C C . SER B 1 356 ? -27.297 23.516 -10.336 1 78.06 356 SER B C 1
ATOM 6338 O O . SER B 1 356 ? -27.406 23.25 -11.539 1 78.06 356 SER B O 1
ATOM 6340 N N . MET B 1 357 ? -28.094 23 -9.469 1 70.94 357 MET B N 1
ATOM 6341 C CA . MET B 1 357 ? -29.328 22.312 -9.883 1 70.94 357 MET B CA 1
ATOM 6342 C C . MET B 1 357 ? -30.234 23.25 -10.664 1 70.94 357 MET B C 1
ATOM 6344 O O . MET B 1 357 ? -30.891 22.844 -11.625 1 70.94 357 MET B O 1
ATOM 6348 N N . ASN B 1 358 ? -30.266 24.422 -10.172 1 61.94 358 ASN B N 1
ATOM 6349 C CA . ASN B 1 358 ? -31.109 25.406 -10.836 1 61.94 358 ASN B CA 1
ATOM 6350 C C . ASN B 1 358 ? -30.609 25.734 -12.242 1 61.94 358 ASN B C 1
ATOM 6352 O O . ASN B 1 358 ? -31.391 26.047 -13.133 1 61.94 358 ASN B O 1
ATOM 6356 N N . ASN B 1 359 ? -29.344 25.672 -12.398 1 55.44 359 ASN B N 1
ATOM 6357 C CA . ASN B 1 359 ? -28.828 25.906 -13.742 1 55.44 359 ASN B CA 1
ATOM 6358 C C . ASN B 1 359 ? -29.125 24.734 -14.68 1 55.44 359 ASN B C 1
ATOM 6360 O O . ASN B 1 359 ? -29.094 24.891 -15.898 1 55.44 359 ASN B O 1
ATOM 6364 N N . SER B 1 360 ? -29.391 23.516 -14.289 1 50.28 360 SER B N 1
ATOM 6365 C CA . SER B 1 360 ? -29.688 22.391 -15.172 1 50.28 360 SER B CA 1
ATOM 6366 C C . SER B 1 360 ? -31.172 22.312 -15.5 1 50.28 360 SER B C 1
ATOM 6368 O O . SER B 1 360 ? -31.578 21.547 -16.359 1 50.28 360 SER B O 1
ATOM 6370 N N . LYS B 1 361 ? -32.062 22.719 -14.695 1 49.19 361 LYS B N 1
ATOM 6371 C CA . LYS B 1 361 ? -33.469 22.547 -15.047 1 49.19 361 LYS B CA 1
ATOM 6372 C C . LYS B 1 361 ? -33.938 23.609 -16.047 1 49.19 361 LYS B C 1
ATOM 6374 O O . LYS B 1 361 ? -33.812 24.812 -15.773 1 49.19 361 LYS B O 1
ATOM 6379 N N . SER B 1 362 ? -33.906 23.344 -17.344 1 41.72 362 SER B N 1
ATOM 6380 C CA . SER B 1 362 ? -34.219 24.078 -18.562 1 41.72 362 SER B CA 1
ATOM 6381 C C . SER B 1 362 ? -35.656 24.656 -18.516 1 41.72 362 SER B C 1
ATOM 6383 O O . SER B 1 362 ? -36.125 25.25 -19.484 1 41.72 362 SER B O 1
ATOM 6385 N N . SER B 1 363 ? -36.656 24.156 -17.75 1 41.22 363 SER B N 1
ATOM 6386 C CA . SER B 1 363 ? -37.906 24.719 -18.25 1 41.22 363 SER B CA 1
ATOM 6387 C C . SER B 1 363 ? -38 26.203 -17.953 1 41.22 363 SER B C 1
ATOM 6389 O O . SER B 1 363 ? -37.406 26.688 -16.984 1 41.22 363 SER B O 1
ATOM 6391 N N . TRP B 1 364 ? -38.656 27.109 -18.766 1 41.81 364 TRP B N 1
ATOM 6392 C CA . TRP B 1 364 ? -38.688 28.562 -18.906 1 41.81 364 TRP B CA 1
ATOM 6393 C C . TRP B 1 364 ? -39.062 29.234 -17.594 1 41.81 364 TRP B C 1
ATOM 6395 O O . TRP B 1 364 ? -38.406 30.219 -17.203 1 41.81 364 TRP B O 1
ATOM 6405 N N . ASP B 1 365 ? -40.281 29.188 -17.297 1 45.12 365 ASP B N 1
ATOM 6406 C CA . ASP B 1 365 ? -40.906 29.938 -16.203 1 45.12 365 ASP B CA 1
ATOM 6407 C C . ASP B 1 365 ? -40.281 29.562 -14.867 1 45.12 365 ASP B C 1
ATOM 6409 O O . ASP B 1 365 ? -40.094 30.422 -14 1 45.12 365 ASP B O 1
ATOM 6413 N N . MET B 1 366 ? -40.094 28.297 -14.609 1 45.31 366 MET B N 1
ATOM 6414 C CA . MET B 1 366 ? -39.438 27.734 -13.43 1 45.31 366 MET B CA 1
ATOM 6415 C C . MET B 1 366 ? -37.969 28.141 -13.391 1 45.31 366 MET B C 1
ATOM 6417 O O . MET B 1 366 ? -37.312 28.062 -12.344 1 45.31 366 MET B O 1
ATOM 6421 N N . VAL B 1 367 ? -37.438 28.641 -14.398 1 46.56 367 VAL B N 1
ATOM 6422 C CA . VAL B 1 367 ? -36.094 29.094 -14.633 1 46.56 367 VAL B CA 1
ATO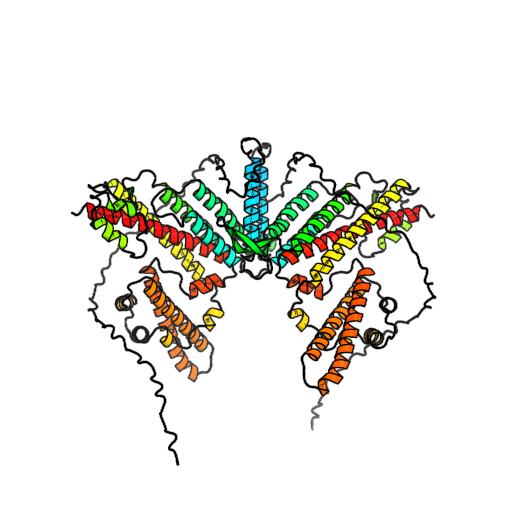M 6423 C C . VAL B 1 367 ? -35.875 30.453 -13.969 1 46.56 367 VAL B C 1
ATOM 6425 O O . VAL B 1 367 ? -34.812 30.703 -13.367 1 46.56 367 VAL B O 1
ATOM 6428 N N . LYS B 1 368 ? -36.938 31.391 -14.258 1 46.56 368 LYS B N 1
ATOM 6429 C CA . LYS B 1 368 ? -36.781 32.719 -13.688 1 46.56 368 LYS B CA 1
ATOM 6430 C C . LYS B 1 368 ? -36.656 32.656 -12.164 1 46.56 368 LYS B C 1
ATOM 6432 O O . LYS B 1 368 ? -35.781 33.312 -11.578 1 46.56 368 LYS B O 1
ATOM 6437 N N . ASP B 1 369 ? -37.719 32.125 -11.562 1 44.84 369 ASP B N 1
ATOM 6438 C CA . ASP B 1 369 ? -37.719 32 -10.109 1 44.84 369 ASP B CA 1
ATOM 6439 C C . ASP B 1 369 ? -36.5 31.234 -9.625 1 44.84 369 ASP B C 1
ATOM 6441 O O . ASP B 1 369 ? -35.906 31.578 -8.602 1 44.84 369 ASP B O 1
ATOM 6445 N N . LEU B 1 370 ? -36.062 30.359 -10.414 1 48.28 370 LEU B N 1
ATOM 6446 C CA . LEU B 1 370 ? -34.938 29.516 -10.117 1 48.28 370 LEU B CA 1
ATOM 6447 C C . LEU B 1 370 ? -33.625 30.281 -10.336 1 48.28 370 LEU B C 1
ATOM 6449 O O . LEU B 1 370 ? -32.656 30.078 -9.594 1 48.28 370 LEU B O 1
ATOM 6453 N N . MET B 1 371 ? -33.75 31.203 -11.305 1 51.47 371 MET B N 1
ATOM 6454 C CA . MET B 1 371 ? -32.562 32.062 -11.547 1 51.47 371 MET B CA 1
ATOM 6455 C C . MET B 1 371 ? -32.312 32.969 -10.352 1 51.47 371 MET B C 1
ATOM 6457 O O . MET B 1 371 ? -31.172 33.188 -9.953 1 51.47 371 MET B O 1
ATOM 6461 N N . ASN B 1 372 ? -33.469 33.656 -9.961 1 55.06 372 ASN B N 1
ATOM 6462 C CA . ASN B 1 372 ? -33.344 34.531 -8.805 1 55.06 372 ASN B CA 1
ATOM 6463 C C . ASN B 1 372 ? -32.812 33.781 -7.582 1 55.06 372 ASN B C 1
ATOM 6465 O O . ASN B 1 372 ? -31.969 34.281 -6.844 1 55.06 372 ASN B O 1
ATOM 6469 N N . ASP B 1 373 ? -33.344 32.594 -7.488 1 64 373 ASP B N 1
ATOM 6470 C CA . ASP B 1 373 ? -32.906 31.75 -6.375 1 64 373 ASP B CA 1
ATOM 6471 C C . ASP B 1 373 ? -31.469 31.25 -6.574 1 64 373 ASP B C 1
ATOM 6473 O O . ASP B 1 373 ? -30.703 31.172 -5.617 1 64 373 ASP B O 1
ATOM 6477 N N . GLY B 1 374 ? -31.25 31.125 -7.852 1 66.44 374 GLY B N 1
ATOM 6478 C CA . GLY B 1 374 ? -29.891 30.719 -8.18 1 66.44 374 GLY B CA 1
ATOM 6479 C C . GLY B 1 374 ? -28.859 31.797 -7.887 1 66.44 374 GLY B C 1
ATOM 6480 O O . GLY B 1 374 ? -27.797 31.516 -7.32 1 66.44 374 GLY B O 1
ATOM 6481 N N . ASP B 1 375 ? -29.266 32.969 -8.234 1 79.31 375 ASP B N 1
ATOM 6482 C CA . ASP B 1 375 ? -28.375 34.094 -8 1 79.31 375 ASP B CA 1
ATOM 6483 C C . ASP B 1 375 ? -28.203 34.375 -6.508 1 79.31 375 ASP B C 1
ATOM 6485 O O . ASP B 1 375 ? -27.094 34.688 -6.051 1 79.31 375 ASP B O 1
ATOM 6489 N N . LYS B 1 376 ? -29.312 34.188 -5.828 1 85.88 376 LYS B N 1
ATOM 6490 C CA . LYS B 1 376 ? -29.25 34.406 -4.383 1 85.88 376 LYS B CA 1
ATOM 6491 C C . LYS B 1 376 ? -28.359 33.344 -3.723 1 85.88 376 LYS B C 1
ATOM 6493 O O . LYS B 1 376 ? -27.562 33.656 -2.84 1 85.88 376 LYS B O 1
ATOM 6498 N N . ASN B 1 377 ? -28.562 32.156 -4.164 1 88.69 377 ASN B N 1
ATOM 6499 C CA . ASN B 1 377 ? -27.75 31.062 -3.617 1 88.69 377 ASN B CA 1
ATOM 6500 C C . ASN B 1 377 ? -26.266 31.266 -3.922 1 88.69 377 ASN B C 1
ATOM 6502 O O . ASN B 1 377 ? -25.406 31 -3.076 1 88.69 377 ASN B O 1
ATOM 6506 N N . GLU B 1 378 ? -26.031 31.719 -5.039 1 89.31 378 GLU B N 1
ATOM 6507 C CA . GLU B 1 378 ? -24.641 32 -5.406 1 89.31 378 GLU B CA 1
ATOM 6508 C C . GLU B 1 378 ? -24.062 33.156 -4.574 1 89.31 378 GLU B C 1
ATOM 6510 O O . GLU B 1 378 ? -22.891 33.094 -4.195 1 89.31 378 GLU B O 1
ATOM 6515 N N . MET B 1 379 ? -24.859 34.125 -4.41 1 91.56 379 MET B N 1
ATOM 6516 C CA . MET B 1 379 ? -24.422 35.25 -3.578 1 91.56 379 MET B CA 1
ATOM 6517 C C . MET B 1 379 ? -24.141 34.781 -2.15 1 91.56 379 MET B C 1
ATOM 6519 O O . MET B 1 379 ? -23.109 35.125 -1.576 1 91.56 379 MET B O 1
ATOM 6523 N N . LEU B 1 380 ? -25.031 34.031 -1.61 1 92.56 380 LEU B N 1
ATOM 6524 C CA . LEU B 1 380 ? -24.875 33.562 -0.247 1 92.56 380 LEU B CA 1
ATOM 6525 C C . LEU B 1 380 ? -23.641 32.656 -0.136 1 92.56 380 LEU B C 1
ATOM 6527 O O . LEU B 1 380 ? -22.906 32.719 0.852 1 92.56 380 LEU B O 1
ATOM 6531 N N . ALA B 1 381 ? -23.438 31.859 -1.135 1 91.94 381 ALA B N 1
ATOM 6532 C CA . ALA B 1 381 ? -22.266 30.984 -1.147 1 91.94 381 ALA B CA 1
ATOM 6533 C C . ALA B 1 381 ? -20.984 31.797 -1.19 1 91.94 381 ALA B C 1
ATOM 6535 O O . ALA B 1 381 ? -20.016 31.469 -0.505 1 91.94 381 ALA B O 1
ATOM 6536 N N . SER B 1 382 ? -20.969 32.812 -1.93 1 91.62 382 SER B N 1
ATOM 6537 C CA . SER B 1 382 ? -19.797 33.656 -2.037 1 91.62 382 SER B CA 1
ATOM 6538 C C . SER B 1 382 ? -19.531 34.406 -0.723 1 91.62 382 SER B C 1
ATOM 6540 O O . SER B 1 382 ? -18.375 34.531 -0.319 1 91.62 382 SER B O 1
ATOM 6542 N N . ARG B 1 383 ? -20.531 34.875 -0.139 1 93.12 383 ARG B N 1
ATOM 6543 C CA . ARG B 1 383 ? -20.391 35.531 1.154 1 93.12 383 ARG B CA 1
ATOM 6544 C C . ARG B 1 383 ? -19.875 34.562 2.211 1 93.12 383 ARG B C 1
ATOM 6546 O O . ARG B 1 383 ? -19.062 34.938 3.059 1 93.12 383 ARG B O 1
ATOM 6553 N N . ALA B 1 384 ? -20.406 33.375 2.15 1 93.06 384 ALA B N 1
ATOM 6554 C CA . ALA B 1 384 ? -19.938 32.344 3.072 1 93.06 384 ALA B CA 1
ATOM 6555 C C . ALA B 1 384 ? -18.453 32.062 2.891 1 93.06 384 ALA B C 1
ATOM 6557 O O . ALA B 1 384 ? -17.719 31.906 3.871 1 93.06 384 ALA B O 1
ATOM 6558 N N . GLU B 1 385 ? -18 32.031 1.688 1 91.38 385 GLU B N 1
ATOM 6559 C CA . GLU B 1 385 ? -16.578 31.828 1.377 1 91.38 385 GLU B CA 1
ATOM 6560 C C . GLU B 1 385 ? -15.719 32.938 1.978 1 91.38 385 GLU B C 1
ATOM 6562 O O . GLU B 1 385 ? -14.625 32.688 2.482 1 91.38 385 GLU B O 1
ATOM 6567 N N . THR B 1 386 ? -16.219 34.094 1.903 1 91.06 386 THR B N 1
ATOM 6568 C CA . THR B 1 386 ? -15.492 35.219 2.449 1 91.06 386 THR B CA 1
ATOM 6569 C C . THR B 1 386 ? -15.414 35.156 3.971 1 91.06 386 THR B C 1
ATOM 6571 O O . THR B 1 386 ? -14.398 35.5 4.57 1 91.06 386 THR B O 1
ATOM 6574 N N . ILE B 1 387 ? -16.453 34.75 4.559 1 92.31 387 ILE B N 1
ATOM 6575 C CA . ILE B 1 387 ? -16.469 34.562 6.004 1 92.31 387 ILE B CA 1
ATOM 6576 C C . ILE B 1 387 ? -15.422 33.531 6.406 1 92.31 387 ILE B C 1
ATOM 6578 O O . ILE B 1 387 ? -14.688 33.719 7.375 1 92.31 387 ILE B O 1
ATOM 6582 N N . LEU B 1 388 ? -15.352 32.438 5.66 1 90 388 LEU B N 1
ATOM 6583 C CA . LEU B 1 388 ? -14.406 31.375 5.957 1 90 388 LEU B CA 1
ATOM 6584 C C . LEU B 1 388 ? -12.969 31.859 5.824 1 90 388 LEU B C 1
ATOM 6586 O O . LEU B 1 388 ? -12.117 31.531 6.656 1 90 388 LEU B O 1
ATOM 6590 N N . LEU B 1 389 ? -12.727 32.594 4.824 1 85.19 389 LEU B N 1
ATOM 6591 C CA . LEU B 1 389 ? -11.398 33.156 4.621 1 85.19 389 LEU B CA 1
ATOM 6592 C C . LEU B 1 389 ? -11.016 34.094 5.777 1 85.19 389 LEU B C 1
ATOM 6594 O O . LEU B 1 389 ? -9.883 34.031 6.262 1 85.19 389 LEU B O 1
ATOM 6598 N N . CYS B 1 390 ? -11.992 34.875 6.215 1 87.12 390 CYS B N 1
ATOM 6599 C CA . CYS B 1 390 ? -11.766 35.781 7.328 1 87.12 390 CYS B CA 1
ATOM 6600 C C . CYS B 1 390 ? -11.516 35.031 8.617 1 87.12 390 CYS B C 1
ATOM 6602 O O . CYS B 1 390 ? -10.656 35.406 9.422 1 87.12 390 CYS B O 1
ATOM 6604 N N . LEU B 1 391 ? -12.203 33.969 8.805 1 88.25 391 LEU B N 1
ATOM 6605 C CA . LEU B 1 391 ? -12.031 33.125 9.992 1 88.25 391 LEU B CA 1
ATOM 6606 C C . LEU B 1 391 ? -10.641 32.5 10.023 1 88.25 391 LEU B C 1
ATOM 6608 O O . LEU B 1 391 ? -10 32.469 11.07 1 88.25 391 LEU B O 1
ATOM 6612 N N . LYS B 1 392 ? -10.219 32.062 8.93 1 79.62 392 LYS B N 1
ATOM 6613 C CA . LYS B 1 392 ? -8.906 31.422 8.836 1 79.62 392 LYS B CA 1
ATOM 6614 C C . LYS B 1 392 ? -7.789 32.438 9.109 1 79.62 392 LYS B C 1
ATOM 6616 O O . LYS B 1 392 ? -6.758 32.094 9.688 1 79.62 392 LYS B O 1
ATOM 6621 N N . GLN B 1 393 ? -8.047 33.625 8.75 1 76.88 393 GLN B N 1
ATOM 6622 C CA . GLN B 1 393 ? -7.066 34.656 8.969 1 76.88 393 GLN B CA 1
ATOM 6623 C C . GLN B 1 393 ? -7.039 35.094 10.438 1 76.88 393 GLN B C 1
ATOM 6625 O O . GLN B 1 393 ? -5.969 35.375 10.992 1 76.88 393 GLN B O 1
ATOM 6630 N N . ARG B 1 394 ? -8.188 35.188 11.023 1 82.25 394 ARG B N 1
ATOM 6631 C CA . ARG B 1 394 ? -8.312 35.656 12.406 1 82.25 394 ARG B CA 1
ATOM 6632 C C . ARG B 1 394 ? -7.863 34.562 13.391 1 82.25 394 ARG B C 1
ATOM 6634 O O . ARG B 1 394 ? -7.371 34.875 14.477 1 82.25 394 ARG B O 1
ATOM 6641 N N . TYR B 1 395 ? -8.023 33.344 12.945 1 80.69 395 TYR B N 1
ATOM 6642 C CA . TYR B 1 395 ? -7.676 32.25 13.812 1 80.69 395 TYR B CA 1
ATOM 6643 C C . TYR B 1 395 ? -6.73 31.266 13.109 1 80.69 395 TYR B C 1
ATOM 6645 O O . TYR B 1 395 ? -7.145 30.188 12.68 1 80.69 395 TYR B O 1
ATOM 6653 N N . PRO B 1 396 ? -5.488 31.562 13.117 1 70.69 396 PRO B N 1
ATOM 6654 C CA . PRO B 1 396 ? -4.516 30.75 12.383 1 70.69 396 PRO B CA 1
ATOM 6655 C C . PRO B 1 396 ? -4.375 29.344 12.961 1 70.69 396 PRO B C 1
ATOM 6657 O O . PRO B 1 396 ? -3.955 28.422 12.25 1 70.69 396 PRO B O 1
ATOM 6660 N N . GLY B 1 397 ? -4.684 29.188 14.156 1 70.38 397 GLY B N 1
ATOM 6661 C CA . GLY B 1 397 ? -4.598 27.859 14.758 1 70.38 397 GLY B CA 1
ATOM 6662 C C . GLY B 1 397 ? -5.875 27.062 14.625 1 70.38 397 GLY B C 1
ATOM 6663 O O . GLY B 1 397 ? -6.066 26.062 15.328 1 70.38 397 GLY B O 1
ATOM 6664 N N . LEU B 1 398 ? -6.668 27.531 13.742 1 78 398 LEU B N 1
ATOM 6665 C CA . LEU B 1 398 ? -7.945 26.859 13.555 1 78 398 LEU B CA 1
ATOM 6666 C C . LEU B 1 398 ? -7.73 25.406 13.094 1 78 398 LEU B C 1
ATOM 6668 O O . LEU B 1 398 ? -6.941 25.156 12.18 1 78 398 LEU B O 1
ATOM 6672 N N . SER B 1 399 ? -8.406 24.5 13.836 1 78.38 399 SER B N 1
ATOM 6673 C CA . SER B 1 399 ? -8.336 23.094 13.461 1 78.38 399 SER B CA 1
ATOM 6674 C C . SER B 1 399 ? -9.008 22.844 12.117 1 78.38 399 SER B C 1
ATOM 6676 O O . SER B 1 399 ? -9.703 23.719 11.594 1 78.38 399 SER B O 1
ATOM 6678 N N . GLN B 1 400 ? -8.773 21.797 11.656 1 83.81 400 GLN B N 1
ATOM 6679 C CA . GLN B 1 400 ? -9.391 21.375 10.398 1 83.81 400 GLN B CA 1
ATOM 6680 C C . GLN B 1 400 ? -10.906 21.344 10.516 1 83.81 400 GLN B C 1
ATOM 6682 O O . GLN B 1 400 ? -11.445 20.922 11.539 1 83.81 400 GLN B O 1
ATOM 6687 N N . THR B 1 401 ? -11.555 21.859 9.516 1 89 401 THR B N 1
ATOM 6688 C CA . THR B 1 401 ? -13.008 21.797 9.477 1 89 401 THR B CA 1
ATOM 6689 C C . THR B 1 401 ? -13.484 20.359 9.266 1 89 401 THR B C 1
ATOM 6691 O O . THR B 1 401 ? -12.688 19.484 8.953 1 89 401 THR B O 1
ATOM 6694 N N . THR B 1 402 ? -14.75 20.219 9.391 1 88.56 402 THR B N 1
ATOM 6695 C CA . THR B 1 402 ? -15.344 18.906 9.164 1 88.56 402 THR B CA 1
ATOM 6696 C C . THR B 1 402 ? -15.164 18.469 7.711 1 88.56 402 THR B C 1
ATOM 6698 O O . THR B 1 402 ? -14.883 17.312 7.434 1 88.56 402 THR B O 1
ATOM 6701 N N . LEU B 1 403 ? -15.367 19.438 6.84 1 90.69 403 LEU B N 1
ATOM 6702 C CA . LEU B 1 403 ? -15.188 19.141 5.422 1 90.69 403 LEU B CA 1
ATOM 6703 C C . LEU B 1 403 ? -13.742 18.75 5.133 1 90.69 403 LEU B C 1
ATOM 6705 O O . LEU B 1 403 ? -13.492 17.75 4.441 1 90.69 403 LEU B O 1
ATOM 6709 N N . ASP B 1 404 ? -12.859 19.516 5.625 1 91.5 404 ASP B N 1
ATOM 6710 C CA . ASP B 1 404 ? -11.445 19.234 5.406 1 91.5 404 ASP B CA 1
ATOM 6711 C C . ASP B 1 404 ? -11.078 17.859 5.961 1 91.5 404 ASP B C 1
ATOM 6713 O O . ASP B 1 404 ? -10.359 17.094 5.312 1 91.5 404 ASP B O 1
ATOM 6717 N N . THR B 1 405 ? -11.57 17.609 7.137 1 92.19 405 THR B N 1
ATOM 6718 C CA . THR B 1 405 ? -11.312 16.312 7.758 1 92.19 405 THR B CA 1
ATOM 6719 C C . THR B 1 405 ? -11.875 15.18 6.898 1 92.19 405 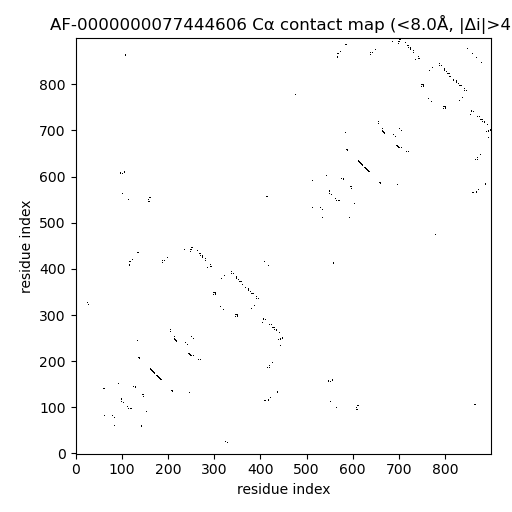THR B C 1
ATOM 6721 O O . THR B 1 405 ? -11.227 14.141 6.734 1 92.19 405 THR B O 1
ATOM 6724 N N . CYS B 1 406 ? -13.008 15.445 6.387 1 91.81 406 CYS B N 1
ATOM 6725 C CA . CYS B 1 406 ? -13.633 14.445 5.527 1 91.81 406 CYS B CA 1
ATOM 6726 C C . CYS B 1 406 ? -12.828 14.25 4.246 1 91.81 406 CYS B C 1
ATOM 6728 O O . CYS B 1 406 ? -12.641 13.117 3.793 1 91.81 406 CYS B O 1
ATOM 6730 N N . LYS B 1 407 ? -12.445 15.344 3.717 1 93.81 407 LYS B N 1
ATOM 6731 C CA . LYS B 1 407 ? -11.625 15.273 2.512 1 93.81 407 LYS B CA 1
ATOM 6732 C C . LYS B 1 407 ? -10.359 14.453 2.748 1 93.81 407 LYS B C 1
ATOM 6734 O O . LYS B 1 407 ? -9.969 13.656 1.899 1 93.81 407 LYS B O 1
ATOM 6739 N N . ILE B 1 408 ? -9.727 14.641 3.848 1 94.56 408 ILE B N 1
ATOM 6740 C CA . ILE B 1 408 ? -8.484 13.953 4.191 1 94.56 408 ILE B CA 1
ATOM 6741 C C . ILE B 1 408 ? -8.766 12.469 4.426 1 94.56 408 ILE B C 1
ATOM 6743 O O . ILE B 1 408 ? -8.047 11.609 3.922 1 94.56 408 ILE B O 1
ATOM 6747 N N . GLN B 1 409 ? -9.844 12.156 5.066 1 92.19 409 GLN B N 1
ATOM 6748 C CA . GLN B 1 409 ? -10.172 10.789 5.465 1 92.19 409 GLN B CA 1
ATOM 6749 C C . GLN B 1 409 ? -10.562 9.945 4.262 1 92.19 409 GLN B C 1
ATOM 6751 O O . GLN B 1 409 ? -10.32 8.734 4.238 1 92.19 409 GLN B O 1
ATOM 6756 N N . TYR B 1 410 ? -11.188 10.594 3.309 1 92.31 410 TYR B N 1
ATOM 6757 C CA . TYR B 1 410 ? -11.703 9.82 2.186 1 92.31 410 TYR B CA 1
ATOM 6758 C C . TYR B 1 410 ? -10.875 10.055 0.931 1 92.31 410 TYR B C 1
ATOM 6760 O O . TYR B 1 410 ? -11.273 9.656 -0.168 1 92.31 410 TYR B O 1
ATOM 6768 N N . ASN B 1 411 ? -9.75 10.719 1.153 1 94.25 411 ASN B N 1
ATOM 6769 C CA . ASN B 1 411 ? -8.859 10.969 0.026 1 94.25 411 ASN B CA 1
ATOM 6770 C C . ASN B 1 411 ? -8.148 9.695 -0.424 1 94.25 411 ASN B C 1
ATOM 6772 O O . ASN B 1 411 ? -7.648 8.93 0.404 1 94.25 411 ASN B O 1
ATOM 6776 N N . GLU B 1 412 ? -8.109 9.43 -1.749 1 93.56 412 GLU B N 1
ATOM 6777 C CA . GLU B 1 412 ? -7.441 8.242 -2.279 1 93.56 412 GLU B CA 1
ATOM 6778 C C . GLU B 1 412 ? -6.199 8.625 -3.078 1 93.56 412 GLU B C 1
ATOM 6780 O O . GLU B 1 412 ? -5.414 7.754 -3.463 1 93.56 412 GLU B O 1
ATOM 6785 N N . ASP B 1 413 ? -6.062 9.93 -3.342 1 95.94 413 ASP B N 1
ATOM 6786 C CA . ASP B 1 413 ? -4.898 10.406 -4.082 1 95.94 413 ASP B CA 1
ATOM 6787 C C . ASP B 1 413 ? -3.658 10.453 -3.191 1 95.94 413 ASP B C 1
ATOM 6789 O O . ASP B 1 413 ? -3.58 11.273 -2.273 1 95.94 413 ASP B O 1
ATOM 6793 N N . VAL B 1 414 ? -2.676 9.672 -3.498 1 96.12 414 VAL B N 1
ATOM 6794 C CA . VAL B 1 414 ? -1.485 9.508 -2.67 1 96.12 414 VAL B CA 1
ATOM 6795 C C . VAL B 1 414 ? -0.654 10.789 -2.699 1 96.12 414 VAL B C 1
ATOM 6797 O O . VAL B 1 414 ? -0.149 11.227 -1.664 1 96.12 414 VAL B O 1
ATOM 6800 N N . GLY B 1 415 ? -0.499 11.398 -3.836 1 96.69 415 GLY B N 1
ATOM 6801 C CA . GLY B 1 415 ? 0.24 12.641 -3.945 1 96.69 415 GLY B CA 1
ATOM 6802 C C . GLY B 1 415 ? -0.358 13.766 -3.119 1 96.69 415 GLY B C 1
ATOM 6803 O O . GLY B 1 415 ? 0.354 14.445 -2.377 1 96.69 415 GLY B O 1
ATOM 6804 N N . GLN B 1 416 ? -1.644 13.898 -3.162 1 97 416 GLN B N 1
ATOM 6805 C CA . GLN B 1 416 ? -2.34 14.922 -2.389 1 97 416 GLN B CA 1
ATOM 6806 C C . GLN B 1 416 ? -2.203 14.664 -0.89 1 97 416 GLN B C 1
ATOM 6808 O O . GLN B 1 416 ? -2.059 15.602 -0.104 1 97 416 GLN B O 1
ATOM 6813 N N . ALA B 1 417 ? -2.268 13.375 -0.546 1 97.38 417 ALA B N 1
ATOM 6814 C CA . ALA B 1 417 ? -2.176 13.016 0.867 1 97.38 417 ALA B CA 1
ATOM 6815 C C . ALA B 1 417 ? -0.818 13.406 1.444 1 97.38 417 ALA B C 1
ATOM 6817 O O . ALA B 1 417 ? -0.737 13.938 2.557 1 97.38 417 ALA B O 1
ATOM 6818 N N . ILE B 1 418 ? 0.202 13.188 0.692 1 98 418 ILE B N 1
ATOM 6819 C CA . ILE B 1 418 ? 1.557 13.492 1.142 1 98 418 ILE B CA 1
ATOM 6820 C C . ILE B 1 418 ? 1.735 15.008 1.257 1 98 418 ILE B C 1
ATOM 6822 O O . ILE B 1 418 ? 2.184 15.508 2.291 1 98 418 ILE B O 1
ATOM 6826 N N . MET B 1 419 ? 1.324 15.734 0.248 1 97.94 419 MET B N 1
ATOM 6827 C CA . MET B 1 419 ? 1.514 17.188 0.23 1 97.94 419 MET B CA 1
ATOM 6828 C C . MET B 1 419 ? 0.678 17.859 1.315 1 97.94 419 MET B C 1
ATOM 6830 O O . MET B 1 419 ? 1.153 18.766 1.994 1 97.94 419 MET B O 1
ATOM 6834 N N . GLU B 1 420 ? -0.526 17.406 1.451 1 97.81 420 GLU B N 1
ATOM 6835 C CA . GLU B 1 420 ? -1.412 18 2.451 1 97.81 420 GLU B CA 1
ATOM 6836 C C . GLU B 1 420 ? -0.884 17.766 3.863 1 97.81 420 GLU B C 1
ATOM 6838 O O . GLU B 1 420 ? -0.823 18.688 4.672 1 97.81 420 GLU B O 1
ATOM 6843 N N . SER B 1 421 ? -0.535 16.516 4.176 1 97.81 421 SER B N 1
ATOM 6844 C CA . SER B 1 421 ? -0.072 16.188 5.523 1 97.81 421 SER B CA 1
ATOM 6845 C C . SER B 1 421 ? 1.268 16.859 5.82 1 97.81 421 SER B C 1
ATOM 6847 O O . SER B 1 421 ? 1.491 17.359 6.926 1 97.81 421 SER B O 1
ATOM 6849 N N . TYR B 1 422 ? 2.16 16.906 4.793 1 98.56 422 TYR B N 1
ATOM 6850 C CA . TYR B 1 422 ? 3.461 17.547 4.957 1 98.56 422 TYR B CA 1
ATOM 6851 C C . TYR B 1 422 ? 3.303 19.047 5.211 1 98.56 422 TYR B C 1
ATOM 6853 O O . TYR B 1 422 ? 3.924 19.594 6.125 1 98.56 422 TYR B O 1
ATOM 6861 N N . SER B 1 423 ? 2.453 19.656 4.457 1 97.69 423 SER B N 1
ATOM 6862 C CA . SER B 1 423 ? 2.203 21.078 4.645 1 97.69 423 SER B CA 1
ATOM 6863 C C . SER B 1 423 ? 1.526 21.359 5.988 1 97.69 423 SER B C 1
ATOM 6865 O O . SER B 1 423 ? 1.844 22.328 6.66 1 97.69 423 SER B O 1
ATOM 6867 N N . ARG B 1 424 ? 0.643 20.5 6.363 1 95.88 424 ARG B N 1
ATOM 6868 C CA . ARG B 1 424 ? -0.078 20.656 7.621 1 95.88 424 ARG B CA 1
ATOM 6869 C C . ARG B 1 424 ? 0.875 20.594 8.812 1 95.88 424 ARG B C 1
ATOM 6871 O O . ARG B 1 424 ? 0.781 21.406 9.734 1 95.88 424 ARG B O 1
ATOM 6878 N N . VAL B 1 425 ? 1.811 19.641 8.781 1 97.12 425 VAL B N 1
ATOM 6879 C CA . VAL B 1 425 ? 2.721 19.5 9.906 1 97.12 425 VAL B CA 1
ATOM 6880 C C . VAL B 1 425 ? 3.705 20.656 9.938 1 97.12 425 VAL B C 1
ATOM 6882 O O . VAL B 1 425 ? 4.082 21.141 11.016 1 97.12 425 VAL B O 1
ATOM 6885 N N . LEU B 1 426 ? 4.105 21.172 8.781 1 97.5 426 LEU B N 1
ATOM 6886 C CA . LEU B 1 426 ? 4.996 22.328 8.734 1 97.5 426 LEU B CA 1
ATOM 6887 C C . LEU B 1 426 ? 4.289 23.578 9.219 1 97.5 426 LEU B C 1
ATOM 6889 O O . LEU B 1 426 ? 4.887 24.406 9.906 1 97.5 426 LEU B O 1
ATOM 6893 N N . GLU B 1 427 ? 3.039 23.688 8.828 1 94.81 427 GLU B N 1
ATOM 6894 C CA . GLU B 1 427 ? 2.207 24.781 9.32 1 94.81 427 GLU B CA 1
ATOM 6895 C C . GLU B 1 427 ? 2.131 24.766 10.844 1 94.81 427 GLU B C 1
ATOM 6897 O O . GLU B 1 427 ? 2.303 25.812 11.484 1 94.81 427 GLU B O 1
ATOM 6902 N N . SER B 1 428 ? 1.903 23.609 11.367 1 92.88 428 SER B N 1
ATOM 6903 C CA . SER B 1 428 ? 1.781 23.453 12.812 1 92.88 428 SER B CA 1
ATOM 6904 C C . SER B 1 428 ? 3.092 23.797 13.516 1 92.88 428 SER B C 1
ATOM 6906 O O . SER B 1 428 ? 3.094 24.469 14.555 1 92.88 428 SER B O 1
ATOM 6908 N N . LEU B 1 429 ? 4.16 23.328 12.984 1 95.88 429 LEU B N 1
ATOM 6909 C CA . LEU B 1 429 ? 5.461 23.594 13.586 1 95.88 429 LEU B CA 1
ATOM 6910 C C . LEU B 1 429 ? 5.793 25.094 13.531 1 95.88 429 LEU B C 1
ATOM 6912 O O . LEU B 1 429 ? 6.285 25.656 14.516 1 95.88 429 LEU B O 1
ATOM 6916 N N . ALA B 1 430 ? 5.523 25.703 12.43 1 96.06 430 ALA B N 1
ATOM 6917 C CA . ALA B 1 430 ? 5.785 27.125 12.273 1 96.06 430 ALA B CA 1
ATOM 6918 C C . ALA B 1 430 ? 4.973 27.938 13.273 1 96.06 430 ALA B C 1
ATOM 6920 O O . ALA B 1 430 ? 5.496 28.875 13.898 1 96.06 430 ALA B O 1
ATOM 6921 N N . PHE B 1 431 ? 3.781 27.609 13.516 1 91.19 431 PHE B N 1
ATOM 6922 C CA . PHE B 1 431 ? 2.914 28.297 14.461 1 91.19 431 PHE B CA 1
ATOM 6923 C C . PHE B 1 431 ? 3.441 28.156 15.883 1 91.19 431 PHE B C 1
ATOM 6925 O O . PHE B 1 431 ? 3.408 29.109 16.656 1 91.19 431 PHE B O 1
ATOM 6932 N N . LYS B 1 432 ? 3.857 26.984 16.156 1 91.81 432 LYS B N 1
ATOM 6933 C CA . LYS B 1 432 ? 4.414 26.75 17.484 1 91.81 432 LYS B CA 1
ATOM 6934 C C . LYS B 1 432 ? 5.641 27.625 17.734 1 91.81 432 LYS B C 1
ATOM 6936 O O . LYS B 1 432 ? 5.773 28.219 18.797 1 91.81 432 LYS B O 1
ATOM 6941 N N . ILE B 1 433 ? 6.457 27.703 16.781 1 94.75 433 ILE B N 1
ATOM 6942 C CA . ILE B 1 433 ? 7.676 28.5 16.906 1 94.75 433 ILE B CA 1
ATOM 6943 C C . ILE B 1 433 ? 7.32 29.984 17.062 1 94.75 433 ILE B C 1
ATOM 6945 O O . ILE B 1 433 ? 7.879 30.672 17.906 1 94.75 433 ILE B O 1
ATOM 6949 N N . VAL B 1 434 ? 6.363 30.438 16.281 1 94.12 434 VAL B N 1
ATOM 6950 C CA . VAL B 1 434 ? 5.898 31.812 16.375 1 94.12 434 VAL B CA 1
ATOM 6951 C C . VAL B 1 434 ? 5.359 32.094 17.781 1 94.12 434 VAL B C 1
ATOM 6953 O O . VAL B 1 434 ? 5.672 33.125 18.391 1 94.12 434 VAL B O 1
ATOM 6956 N N . SER B 1 435 ? 4.57 31.172 18.219 1 90.06 435 SER B N 1
ATOM 6957 C CA . SER B 1 435 ? 3.957 31.312 19.531 1 90.06 435 SER B CA 1
ATOM 6958 C C . SER B 1 435 ? 5.008 31.312 20.641 1 90.06 435 SER B C 1
ATOM 6960 O O . SER B 1 435 ? 4.93 32.094 21.578 1 90.06 435 SER B O 1
ATOM 6962 N N . TRP B 1 436 ? 6 30.469 20.594 1 92.06 436 TRP B N 1
ATOM 6963 C CA . TRP B 1 436 ? 7.051 30.375 21.594 1 92.06 436 TRP B CA 1
ATOM 6964 C C . TRP B 1 436 ? 7.875 31.656 21.641 1 92.06 436 TRP B C 1
ATOM 6966 O O . TRP B 1 436 ? 8.211 32.156 22.719 1 92.06 436 TRP B O 1
ATOM 6976 N N . ILE B 1 437 ? 8.211 32.125 20.516 1 95 437 ILE B N 1
ATOM 6977 C CA . ILE B 1 437 ? 8.969 33.375 20.453 1 95 437 ILE B CA 1
ATOM 6978 C C . ILE B 1 437 ? 8.125 34.531 21.016 1 95 437 ILE B C 1
ATOM 6980 O O . ILE B 1 437 ? 8.625 35.375 21.734 1 95 437 ILE B O 1
ATOM 6984 N N . GLY B 1 438 ? 6.875 34.531 20.625 1 92.31 438 GLY B N 1
ATOM 6985 C CA . GLY B 1 438 ? 5.949 35.531 21.141 1 92.31 438 GLY B CA 1
ATOM 6986 C C . GLY B 1 438 ? 5.859 35.531 22.656 1 92.31 438 GLY B C 1
ATOM 6987 O O . GLY B 1 438 ? 5.758 36.594 23.281 1 92.31 438 GLY B O 1
ATOM 6988 N N . ASP B 1 439 ? 5.879 34.406 23.219 1 89.19 439 ASP B N 1
ATOM 6989 C CA . ASP B 1 439 ? 5.84 34.281 24.672 1 89.19 439 ASP B CA 1
ATOM 6990 C C . ASP B 1 439 ? 7.074 34.938 25.312 1 89.19 439 ASP B C 1
ATOM 6992 O O . ASP B 1 439 ? 6.969 35.625 26.312 1 89.19 439 ASP B O 1
ATOM 6996 N N . VAL B 1 440 ? 8.211 34.625 24.797 1 92.25 440 VAL B N 1
ATOM 6997 C CA . VAL B 1 440 ? 9.453 35.188 25.312 1 92.25 440 VAL B CA 1
ATOM 6998 C C . VAL B 1 440 ? 9.43 36.719 25.203 1 92.25 440 VAL B C 1
ATOM 7000 O O . VAL B 1 440 ? 9.781 37.406 26.156 1 92.25 440 VAL B O 1
ATOM 7003 N N . LEU B 1 441 ? 9.031 37.156 24.094 1 92.69 441 LEU B N 1
ATOM 7004 C CA . LEU B 1 441 ? 8.984 38.594 23.859 1 92.69 441 LEU B CA 1
ATOM 7005 C C . LEU B 1 441 ? 7.949 39.281 24.766 1 92.69 441 LEU B C 1
ATOM 7007 O O . LEU B 1 441 ? 8.148 40.406 25.203 1 92.69 441 LEU B O 1
ATOM 7011 N N . TYR B 1 442 ? 6.879 38.625 24.938 1 89.19 442 TYR B N 1
ATOM 7012 C CA . TYR B 1 442 ? 5.832 39.156 25.797 1 89.19 442 TYR B CA 1
ATOM 7013 C C . TYR B 1 442 ? 6.34 39.344 27.234 1 89.19 442 TYR B C 1
ATOM 7015 O O . TYR B 1 442 ? 6.117 40.375 27.859 1 89.19 442 TYR B O 1
ATOM 7023 N N . ILE B 1 443 ? 6.984 38.344 27.766 1 87.31 443 ILE B N 1
ATOM 7024 C CA . ILE B 1 443 ? 7.547 38.406 29.109 1 87.31 443 ILE B CA 1
ATOM 7025 C C . ILE B 1 443 ? 8.617 39.469 29.188 1 87.31 443 ILE B C 1
ATOM 7027 O O . ILE B 1 443 ? 8.695 40.219 30.172 1 87.31 443 ILE B O 1
ATOM 7031 N N . ASP B 1 444 ? 9.43 39.531 28.219 1 91 444 ASP B N 1
ATOM 7032 C CA . ASP B 1 444 ? 10.445 40.594 28.156 1 91 444 ASP B CA 1
ATOM 7033 C C . ASP B 1 444 ? 9.805 41.969 28.219 1 91 444 ASP B C 1
ATOM 7035 O O . ASP B 1 444 ? 10.328 42.875 28.875 1 91 444 ASP B O 1
ATOM 7039 N N . GLY B 1 445 ? 8.75 42.188 27.547 1 87.88 445 GLY B N 1
ATOM 7040 C CA . GLY B 1 445 ? 8.039 43.469 27.562 1 87.88 445 GLY B CA 1
ATOM 7041 C C . GLY B 1 445 ? 7.492 43.812 28.938 1 87.88 445 GLY B C 1
ATOM 7042 O O . GLY B 1 445 ? 7.488 44.969 29.328 1 87.88 445 GLY B O 1
ATOM 7043 N N . SER B 1 446 ? 7.094 42.812 29.609 1 84.56 446 SER B N 1
ATOM 7044 C CA . SER B 1 446 ? 6.523 43 30.938 1 84.56 446 SER B CA 1
ATOM 7045 C C . SER B 1 446 ? 7.605 43.375 31.938 1 84.56 446 SER B C 1
ATOM 7047 O O . SER B 1 446 ? 7.336 44.094 32.906 1 84.56 446 SER B O 1
ATOM 7049 N N . VAL B 1 447 ? 8.758 42.812 31.797 1 84 447 VAL B N 1
ATOM 7050 C CA . VAL B 1 447 ? 9.867 43.062 32.719 1 84 447 VAL B CA 1
ATOM 7051 C C . VAL B 1 447 ? 10.43 44.469 32.469 1 84 447 VAL B C 1
ATOM 7053 O O . VAL B 1 447 ? 10.836 45.156 33.406 1 84 447 VAL B O 1
ATOM 7056 N N . ARG B 1 448 ? 10.477 44.875 31.312 1 81.94 448 ARG B N 1
ATOM 7057 C CA . ARG B 1 448 ? 11.016 46.188 30.969 1 81.94 448 ARG B CA 1
ATOM 7058 C C . ARG B 1 448 ? 10.055 47.312 31.391 1 81.94 448 ARG B C 1
ATOM 7060 O O . ARG B 1 448 ? 10.477 48.438 31.672 1 81.94 448 ARG B O 1
ATOM 7067 N N . LYS B 1 449 ? 8.859 47.125 31.219 1 69.38 449 LYS B N 1
ATOM 7068 C CA . LYS B 1 449 ? 7.898 48.125 31.625 1 69.38 449 LYS B CA 1
ATOM 7069 C C . LYS B 1 449 ? 7.438 47.906 33.062 1 69.38 449 LYS B C 1
ATOM 7071 O O . LYS B 1 449 ? 6.395 47.281 33.281 1 69.38 449 LYS B O 1
ATOM 7076 N N . PRO B 1 450 ? 8.312 48.156 34.188 1 52.03 450 PRO B N 1
ATOM 7077 C CA . PRO B 1 450 ? 7.699 48.094 35.531 1 52.03 450 PRO B CA 1
ATOM 7078 C C . PRO B 1 450 ? 6.66 49.188 35.75 1 52.03 450 PRO B C 1
ATOM 7080 O O . PRO B 1 450 ? 6.754 50.281 35.156 1 52.03 450 PRO B O 1
#

Radius of gyration: 38.01 Å; Cα contacts (8 Å, |Δi|>4): 894; chains: 2; bounding box: 107×113×108 Å

Foldseek 3Di:
DDDPDDDDPPPPPDDPPPPPPDQPPPDPDPDDDDDDPDDDPPPCPPPDPPPPDPPDPPDPDQPDDCDPPPPPPPDPDDCPPVNVVVVLVVVLVVVVVCLVCQVPPVSPPPHAFNLLSLLVVLVVLLCVLCVPPQALAAGDPNSVVSNVSVLCSSCVVQVPAWDWDWDWDQDPVRDIDTDIDIDRDDLCVPQVVVLVVLVVLLNVLSHVPHDDQKDWDFVVPVVVDPPPDPVQVVVVVPPVPPSRGTGIGHDLQFDDPVRLVVLVVSLVVLVVSLVVLVVSLVVLLVVFDFDPVLVVPQDLALCVLQDPVLVCCQQPPPDDDLVVVVVSPPQPDLVSLQSNLQSLVSSLVSLVVLLVVLVPPPDDPSNVVSVVSNVSSNSSNVSSVVNNVVSCVVCVVRDDHPRSVNSQRPGNDNSSSSSNSSSVSSSVSSVSSSVNSVSSSVNSVVSNPD/DDDPDPPDDDPPPDDPPPPPPDQPPPDPDDPDDDPPPDDDPPPCPPPDDDPPDPPDPPDDDQDDDCDPPPPPPPDPDDCPPVNVVVVLVVVLVVVVVCLVCQVPPVSPPPHAFNLLSLLVVLVVLLCVLCVPPQALAAGDPNSVVSNVSVLCSSCVVQVPAWDWDWDWDQDPVRDIDTDIDIDRDDLCVPQVVVLVVLVVLLNVLSHVPHDDQKDWDFVVPVVPDPPPDPVQVVVVCPVVPPSRGTGIGHDLQFDDPVRLVVLVVSLVVLVVSLVVLVVSLVVLLVVFDFDPVLVVPFDLALCVLQDPVLVCCQQPPPDDDLVSVVVSVPQDDLVSLQSNLQSLVSSLVSLVVLLVVLVPPPDDPSNVVSVVSNVSSNSSSVSSVVNNVVSCVVCVVRDDHPRSVNSQRPGNDNSSSSSNSSSVSSSVSSVSSSVNSVSSSVNSVVSNPD

Organism: NCBI:txid325984

Solvent-accessible surface area (backbone atoms only — not comparable to full-atom values): 52264 Å² total; per-residue (Å²): 132,89,80,83,80,80,88,77,84,78,80,79,74,83,81,82,80,76,80,74,77,81,73,83,76,77,81,82,77,80,85,79,83,84,76,86,76,84,81,84,82,77,83,74,77,75,79,77,74,81,76,73,76,78,72,74,74,72,77,75,80,76,79,76,78,79,61,91,65,81,68,72,83,68,76,86,63,75,83,48,74,65,52,55,50,51,48,50,52,51,51,47,47,52,51,50,29,47,46,62,34,13,83,22,43,65,20,61,50,80,34,53,56,54,14,37,30,51,24,49,50,51,54,50,48,45,44,69,61,49,61,81,62,77,63,88,41,46,73,51,69,67,46,50,49,50,51,52,55,53,47,49,58,64,52,48,38,57,77,57,22,35,38,79,41,88,37,77,41,71,42,95,85,68,48,75,41,86,38,79,39,78,40,66,29,65,70,54,64,57,46,48,61,52,50,54,49,50,50,51,52,52,52,49,56,31,49,66,36,72,85,63,82,52,49,72,44,55,56,85,59,48,79,71,54,83,76,70,58,70,65,57,57,60,59,68,47,67,55,75,86,53,72,87,49,60,42,72,43,60,47,81,81,25,66,54,70,68,58,50,50,51,49,50,50,51,30,50,50,28,44,50,48,21,53,51,26,44,51,52,24,51,52,47,57,67,69,47,65,79,47,67,72,58,63,68,68,48,62,95,45,33,54,76,52,49,33,68,69,57,39,49,48,66,72,60,44,86,81,76,48,56,66,60,53,53,68,71,42,87,66,84,42,64,64,48,48,43,53,50,45,37,23,37,51,51,19,24,51,39,23,45,51,51,24,53,52,38,70,65,51,75,57,70,74,69,27,53,65,28,42,56,48,18,52,48,22,45,49,48,22,53,52,33,50,50,38,46,54,49,47,48,67,77,37,73,81,53,68,80,41,65,64,55,49,45,29,52,69,68,39,44,28,38,56,57,26,48,51,34,40,53,24,48,54,50,23,53,51,23,46,49,52,30,50,53,46,48,50,46,52,51,47,31,51,53,47,58,58,119,134,90,81,84,81,79,81,78,87,80,82,81,77,82,82,81,81,79,80,77,76,83,69,84,73,77,83,82,75,82,82,79,80,82,76,84,74,83,83,83,82,75,83,72,75,73,73,80,72,83,79,76,78,80,71,75,75,72,77,76,81,78,80,78,77,79,62,90,66,82,67,70,82,68,77,85,64,76,81,48,74,65,52,56,50,51,47,50,51,52,51,49,50,51,51,49,31,48,47,62,35,13,83,23,42,64,22,61,53,79,34,52,56,53,14,36,33,51,26,48,50,51,54,48,48,45,44,69,60,48,60,81,62,79,64,88,40,45,72,51,69,68,46,51,51,50,52,52,54,52,48,50,59,64,51,49,38,55,77,58,22,34,37,77,40,86,36,77,42,73,41,95,84,68,50,72,41,86,38,78,40,79,41,67,30,65,70,55,65,57,46,48,61,53,49,52,50,51,51,52,51,52,52,50,58,32,51,67,36,72,86,63,84,50,50,71,45,56,58,85,58,49,78,72,55,82,75,69,56,71,64,56,56,59,58,67,45,68,55,73,87,53,73,87,48,59,41,72,43,62,47,80,81,26,66,55,70,69,56,50,50,51,48,49,51,51,32,52,51,29,46,50,47,21,52,50,24,44,51,52,24,51,53,46,58,69,69,47,66,79,48,65,72,57,63,68,68,48,62,94,44,33,54,76,52,49,32,66,70,58,40,50,48,66,72,60,43,86,80,73,48,54,64,60,52,55,66,70,42,87,65,83,42,65,66,50,47,43,53,49,44,37,24,38,51,50,18,22,51,41,22,45,51,52,24,52,54,37,70,65,51,76,56,69,73,70,27,52,64,30,42,57,49,19,51,48,22,44,49,50,23,52,53,33,51,48,37,46,54,50,48,49,67,77,36,74,81,54,68,78,42,64,67,54,48,44,28,53,69,70,36,44,29,37,56,58,25,48,52,34,38,52,23,48,52,50,22,51,52,23,48,49,52,29,50,53,46,48,50,47,52,51,46,33,52,53,47,59,57,118

Secondary structure (DSSP, 8-state):
--------------------------------------------------------------------------------HHHHHHHHHHHHHHHHHHHHHTT-TT-SS-S--HHHHHHHHHHHHHHHHHTT--SS-PPPHHHHHHHHHHHHHHHGGGGG-EEEEEEEEE-TTS-EEEEEEEEE-HHHHHHHHHHHHHHHHHHHHHHT-SS-S-EEE-GGGGGT-TTS-HHHHHHHTTSTT-TTSPEEE--TT---HHHHHHHHHHHHHHHHHHHHHHHHHHHHHHHSPPPHHHHHHS-S-HHHHH-HHHHHHHHH-SS--HHHHHHHTT--SHHHHHHHHHHHHHHHHHHHHHHHHHHH---SHHHHHHHHHHHHHHHHHHHHHHHHHHHHHH-TTPPPPHHHHHHHHT---HHHHHHHHHHHHHHHHHHHHHHHHHHHHHHHHHHH--/--------------------------------------------------------------------------------HHHHHHHHHHHHHHHHHHHHHTT-TT-SS-S--HHHHHHHHHHHHHHHHHTT--SS-PPPHHHHHHHHHHHHHHHGGGGG-EEEEEEEEE-TTS-EEEEEEEEE-HHHHHHHHHHHHHHHHHHHHHHT-SS-S-EEE-GGGGGT-TTS-HHHHHHHTTSTT-TTSPEEE--TT---HHHHHHHHHHHHHHHHHHHHHHHHHHHHHHHSPPPHHHHHHS-S-HHHHH-HHHHHHHHH-SS--HHHHHHHTT--SHHHHHHHHHHHHHHHHHHHHHHHHHHH---SHHHHHHHHHHHHHHHHHHHHHHHHHHHHHH-TTPPPPHHHHHHHHT---HHHHHHHHHHHHHHHHHHHHHHHHHHHHHHHHHHH--